Protein AF-A0AAD2Q6W2-F1 (afdb_monomer_lite)

Sequence (818 aa):
MRRGFLPQTKGKKAPAATKKRVLSKGQEETAETVLTPSSPSEDSMNQLLITAALPESGGDVCECLLFPETLDMLDNLRGFPYPMDQPLLPAYRITRIEGKGLAMVSTRFIAMGDVIMSERPLIIVPAQGILDSDCCEVSINRNEGPLSDAVNRMLPENKAAFWALHNCHKDDGRTDAIAGIMLSNAISIGGLPPGHTYMAVCDHVSRINHSCTPNSYPVFHAPSLSYRVFALCDIAAGDEITWQYIDIRPSAAERSKALEPYKFQCTCEACSNAVVSDARRKSIAAFEPSVLPWAVFNRHLPDDWLINQCKQNLELLRLEKMWERCYHKTLLKLMESYICLGDAENASLWARKLIKCRWQPEKEQDESFENETPSAVHKFPPGCPFTLTMNGVNSGANGRPAFSVTERGTEELRPAPYGKQKKIVVPEGYGSTLKITEKDPLSGSDPNPDSMTCTTMPQTGDTIDERHLTECLFFSGSKEVLLSIAGFPHEMQQPSEAAHRVGPAGDKGLGMFSTRLIGAGELIMSERPLAILPRGMPTPVPPNFTQKQAMQLAMDEHEQMCAIAVNRLLPEAKAAFWALTNTHKEDGSGPIAGIMRTNGIAAENLRPGVRSAMGIYSAVCKEISRMNHSCRPNTQPVFHPASLSFRLYAVRDIPQGEELTFAYTNIQMPAGHRNRALKPYQFTCRCSACLNAKVSDKRRKKIAGFAPDVRSWAADHTLTDDWLIVQCREQLERIDSEGFEADEAYYDALKTLMECYLCLGDAENAAVWADKMEQCRWTTRRFDSSSATYETNPMWKLRLGHSSSNTVDCSLQKLSLK

Organism: NCBI:txid2018698

pLDDT: mean 76.04, std 23.42, range [18.61, 98.5]

InterPro domains:
  IPR001214 SET domain [PF00856] (101-245)
  IPR001214 SET domain [PF00856] (509-664)
  IPR001214 SET domain [PS50280] (90-246)
  IPR001214 SET domain [PS50280] (495-665)
  IPR001214 SET domain [SM00317] (90-252)
  IPR001214 SET domain [SM00317] (498-671)
  IPR046341 SET domain superfamily [G3DSA:2.170.270.10] (175-274)
  IPR046341 SET domain superfamily [G3DSA:2.170.270.10] (594-694)
  IPR046341 SET domain superfamily [SSF82199] (89-269)
  IPR046341 SET domain superfamily [SSF82199] (493-690)
  IPR053185 SET domain-containing protein [PTHR47332] (32-355)

Secondary structure (DSSP, 8-state):
----------------------------------PPPPPP-THHHHTT-EEEEESSSSSS-EEEEE-HHHHHHHHTSTTSSPPP---SS--EEEEEETTTEEEEEESS-B-TT-EEEEE--SEEEEGGGTS-TTT-TTT-SSS-SHHHHHHHHS-HHHHHHHHTS--SSTTSSSS-HHHHHHHHH-EEEEEETTTEEEEEE-SSGGGSEE-SS-SEEEEEEGGGTEEEEEESS-B-TTPBPEE-SS-SSS-HHHHHHHHGGGT----SHHHHTHHHHHHHHHHHHT----HHIIIII-TTS-TTHHHHHHHHHHHHHHHTT--SHHHHHHHHHHHHHHHHTT-HHHHHHHHHHHTT-TTS-SSTTTTT--SS---------S-SS----------------------------PPPP-SS-PPP-PPTT------EEE--TTSPPPSSTT-EEEEEESPPSTTS-GGG-EEEEEETTHHHHHHTSTTSSPP----SS--EEEEE-GGG-EEEEESS-B-TT-EEEEE--SEEEES-------TT--HHHHHHHHHHHHHHHHHHHHHHS-HHHHHHHHTS--S-SSSS--HHHHHHHHH-EEE-SSSTT--SGGG-EEEE-SSGGGPEE-SS-SEEEEEEGGGTEEEEEESS-B-TTPEEEE-SS-TTS-HHHHHHHHGGGT----SHHHHTHHHHHHHHHHHHT----HHHHHH-TTS-TTHHHHHHHHHHHHHHHHT-TTSHHHHHHHHHHHHHHHHHT-HHHHHHHHHHHHH-TTSS----TT-S-GGGSTTTTTTTTT--S-------------

Radius of gyration: 32.3 Å; chains: 1; bounding box: 85×109×87 Å

Foldseek 3Di:
DDDDDDDDDDDDDDDDDDDDDDDDDDDDDDDDDDDDDDDDDVCPVLVQWDFDWPPPDDPATETEGHGPQLVVVLVPQVCPQDDDDADPDQQWDWDQDPQFGIFTWGQAKDAQLDWNGKGAFNYKYFPQQQPDPQRDPQPQDPQDHDLNVSLVPGDPVSVVLLLPADFPCVPVVPGDPNSSSCLQQWDWQAARPVGTTMIGGHNHVSRAAADLQAQKDWHQDSSNNITTIGGLHIHGRGGTHHDHPDPSLAALVVSQVVCVSNPHGHPHPCNVVRVVNRVLSVLLVPLDDAQCCCLPPVVVDDLCVLVVSLVVSLVSCVVSNVSDPSNLVSLVRNLSSCVSVVNPPVNVVSVVVSVSSNNDPDPPVCVVVPDDDDDDDDDDDPDDADDDDDDDDDDDDDDDDDDDPDDDDPPPPDDAFFDADAADDADPDDDFPADEDEDELPDAFDPPQQHWYWYKPDDDDPPDDPQQIETEIDGHQLSVVLVVPPPPQDDFDFDPDQQWDWDQDPPLGIFIFGQAKDAQLGWNGKFAFNYKAQPAHPGDDDPPDRVSNRSLSRQVVSLVSLCVRLVPRDPVSNVLLVPADFNGPRRNHDPNVRSLLQQWDWDAPSDPSDNHSSRIITTHTSHNSRHAADLLAQWDWDQDSNNNIITIGGLHIHHGGGTHHDHPDPSLDALVVSQVSCVNNVDRHPHPCNVPRVVLNVLSVVLVPDDDDLLVVLPPPVDDLCRLVVVLVVSCVSCVVNSNSLDVSVLVSLVSQLLSCQLCQNPPSNLVSLVVNCSNNNDPDDDDSVPPPSVPDPNHVSSVVPDDDDDDDPPDDDDDDD

Structure (mmCIF, N/CA/C/O backbone):
data_AF-A0AAD2Q6W2-F1
#
_entry.id   AF-A0AAD2Q6W2-F1
#
loop_
_atom_site.group_PDB
_atom_site.id
_atom_site.type_symbol
_atom_site.label_atom_id
_atom_site.label_alt_id
_atom_site.label_comp_id
_atom_site.label_asym_id
_atom_site.label_entity_id
_atom_site.label_seq_id
_atom_site.pdbx_PDB_ins_code
_atom_site.Cartn_x
_atom_site.Cartn_y
_atom_site.Cartn_z
_atom_site.occupancy
_atom_site.B_iso_or_equiv
_atom_site.auth_seq_id
_atom_site.auth_comp_id
_atom_site.auth_asym_id
_atom_site.auth_atom_id
_atom_site.pdbx_PDB_model_num
ATOM 1 N N . MET A 1 1 ? -38.935 -43.262 -21.678 1.00 32.44 1 MET A N 1
ATOM 2 C CA . MET A 1 1 ? -39.665 -44.536 -21.429 1.00 32.44 1 MET A CA 1
ATOM 3 C C . MET A 1 1 ? -38.988 -45.292 -20.274 1.00 32.44 1 MET A C 1
ATOM 5 O O . MET A 1 1 ? -38.023 -44.766 -19.739 1.00 32.44 1 MET A O 1
ATOM 9 N N . ARG A 1 2 ? -39.514 -46.442 -19.815 1.00 31.73 2 ARG A N 1
ATOM 10 C CA . ARG A 1 2 ? -39.045 -47.175 -18.607 1.00 31.73 2 ARG A CA 1
ATOM 11 C C . ARG A 1 2 ? -37.979 -48.254 -18.910 1.00 31.73 2 ARG A C 1
ATOM 13 O O . ARG A 1 2 ? -37.943 -48.734 -20.036 1.00 31.73 2 ARG A O 1
ATOM 20 N N . ARG A 1 3 ? -37.332 -48.761 -17.835 1.00 29.14 3 ARG A N 1
ATOM 21 C CA . ARG A 1 3 ? -36.472 -49.979 -17.720 1.00 29.14 3 ARG A CA 1
ATOM 22 C C . ARG A 1 3 ? -35.048 -49.812 -18.291 1.00 29.14 3 ARG A C 1
ATOM 24 O O . ARG A 1 3 ? -34.901 -49.247 -19.361 1.00 29.14 3 ARG A O 1
ATOM 31 N N . GLY A 1 4 ? -33.960 -50.276 -17.661 1.00 28.77 4 GLY A N 1
ATOM 32 C CA . GLY A 1 4 ? -33.773 -50.838 -16.309 1.00 28.77 4 GLY A CA 1
ATOM 33 C C . GLY A 1 4 ? -33.837 -52.371 -16.210 1.00 28.77 4 GLY A C 1
ATOM 34 O O . GLY A 1 4 ? -34.934 -52.922 -16.248 1.00 28.77 4 GLY A O 1
ATOM 35 N N . PHE A 1 5 ? -32.682 -53.029 -16.018 1.00 27.12 5 PHE A N 1
ATOM 36 C CA . PHE A 1 5 ? -32.543 -54.452 -15.659 1.00 27.12 5 PHE A CA 1
ATOM 37 C C . PHE A 1 5 ? -31.198 -54.750 -14.953 1.00 27.12 5 PHE A C 1
ATOM 39 O O . PHE A 1 5 ? -30.180 -54.144 -15.272 1.00 27.12 5 PHE A O 1
ATOM 46 N N . LEU A 1 6 ? -31.212 -55.723 -14.034 1.00 31.05 6 LEU A N 1
ATOM 47 C CA . LEU A 1 6 ? -30.065 -56.431 -13.428 1.00 31.05 6 LEU A CA 1
ATOM 48 C C . LEU A 1 6 ? -30.321 -57.947 -13.575 1.00 31.05 6 LEU A C 1
ATOM 50 O O . LEU A 1 6 ? -31.480 -58.337 -13.743 1.00 31.05 6 LEU A O 1
ATOM 54 N N . PRO A 1 7 ? -29.291 -58.813 -13.496 1.00 42.78 7 PRO A N 1
ATOM 55 C CA . PRO A 1 7 ? -29.237 -59.734 -12.345 1.00 42.78 7 PRO A CA 1
ATOM 56 C C . PRO A 1 7 ? -27.804 -60.067 -11.847 1.00 42.78 7 PRO A C 1
ATOM 58 O O . PRO A 1 7 ? -26.826 -59.448 -12.252 1.00 42.78 7 PRO A O 1
ATOM 61 N N . GLN A 1 8 ? -27.690 -61.020 -10.908 1.00 29.69 8 GLN A N 1
ATOM 62 C CA . GLN A 1 8 ? -26.521 -61.265 -10.041 1.00 29.69 8 GLN A CA 1
ATOM 63 C C . GLN A 1 8 ? -25.979 -62.725 -10.054 1.00 29.69 8 GLN A C 1
ATOM 65 O O . GLN A 1 8 ? -26.663 -63.652 -10.482 1.00 29.69 8 GLN A O 1
ATOM 70 N N . THR A 1 9 ? -24.842 -62.918 -9.356 1.00 30.44 9 THR A N 1
ATOM 71 C CA . THR A 1 9 ? -24.429 -64.073 -8.498 1.00 30.44 9 THR A CA 1
ATOM 72 C C . THR A 1 9 ? -23.393 -65.107 -8.987 1.00 30.44 9 THR A C 1
ATOM 74 O O . THR A 1 9 ? -23.591 -65.791 -9.987 1.00 30.44 9 THR A O 1
ATOM 77 N N . LYS A 1 10 ? -22.345 -65.288 -8.147 1.00 27.12 10 LYS A N 1
ATOM 78 C CA . LYS A 1 10 ? -21.660 -66.526 -7.649 1.00 27.12 10 LYS A CA 1
ATOM 79 C C . LYS A 1 10 ? -20.195 -66.191 -7.256 1.00 27.12 10 LYS A C 1
ATOM 81 O O . LYS A 1 10 ? -19.596 -65.334 -7.883 1.00 27.12 10 LYS A O 1
ATOM 86 N N . GLY A 1 11 ? -19.545 -66.794 -6.247 1.00 26.92 11 GLY A N 1
ATOM 87 C CA . GLY A 1 11 ? -20.063 -67.723 -5.229 1.00 26.92 11 GLY A CA 1
ATOM 88 C C . GLY A 1 11 ? -19.016 -68.493 -4.381 1.00 26.92 11 GLY A C 1
ATOM 89 O O . GLY A 1 11 ? -18.952 -69.705 -4.518 1.00 26.92 11 GLY A O 1
ATOM 90 N N . LYS A 1 12 ? -18.313 -67.824 -3.440 1.00 26.75 12 LYS A N 1
ATOM 91 C CA . LYS A 1 12 ? -17.538 -68.373 -2.276 1.00 26.75 12 LYS A CA 1
ATOM 92 C C . LYS A 1 12 ? -16.331 -69.325 -2.504 1.00 26.75 12 LYS A C 1
ATOM 94 O O . LYS A 1 12 ? -16.497 -70.416 -3.036 1.00 26.75 12 LYS A O 1
ATOM 99 N N . LYS A 1 13 ? -15.209 -69.045 -1.807 1.00 25.86 13 LYS A N 1
ATOM 100 C CA . LYS A 1 13 ? -14.562 -69.950 -0.808 1.00 25.86 13 LYS A CA 1
ATOM 101 C C . LYS A 1 13 ? -13.430 -69.254 -0.011 1.00 25.86 13 LYS A C 1
ATOM 103 O O . LYS A 1 13 ? -12.828 -68.310 -0.501 1.00 25.86 13 LYS A O 1
ATOM 108 N N . ALA A 1 14 ? -13.174 -69.739 1.209 1.00 29.19 14 ALA A N 1
ATOM 109 C CA . ALA A 1 14 ? -12.056 -69.427 2.127 1.00 29.19 14 ALA A CA 1
ATOM 110 C C . ALA A 1 14 ? -11.745 -70.709 2.949 1.00 29.19 14 ALA A C 1
ATOM 112 O O . ALA A 1 14 ? -12.596 -71.611 2.917 1.00 29.19 14 ALA A O 1
ATOM 113 N N . PRO A 1 15 ? -10.578 -70.874 3.624 1.00 36.62 15 PRO A N 1
ATOM 114 C CA . PRO A 1 15 ? -10.369 -70.420 5.027 1.00 36.62 15 PRO A CA 1
ATOM 115 C C . PRO A 1 15 ? -8.856 -70.078 5.306 1.00 36.62 15 PRO A C 1
ATOM 117 O O . PRO A 1 15 ? -8.198 -69.696 4.350 1.00 36.62 15 PRO A O 1
ATOM 120 N N . ALA A 1 16 ? -8.190 -70.126 6.486 1.00 26.73 16 ALA A N 1
ATOM 121 C CA . ALA A 1 16 ? -8.517 -70.439 7.897 1.00 26.73 16 ALA A CA 1
ATOM 122 C C . ALA A 1 16 ? -7.518 -69.800 8.918 1.00 26.73 16 ALA A C 1
ATOM 124 O O . ALA A 1 16 ? -6.333 -70.080 8.821 1.00 26.73 16 ALA A O 1
ATOM 125 N N . ALA A 1 17 ? -8.030 -69.123 9.967 1.00 27.75 17 ALA A N 1
ATOM 126 C CA . ALA A 1 17 ? -7.545 -69.119 11.382 1.00 27.75 17 ALA A CA 1
ATOM 127 C C . ALA A 1 17 ? -6.050 -68.749 11.706 1.00 27.75 17 ALA A C 1
ATOM 129 O O . ALA A 1 17 ? -5.280 -68.458 10.807 1.00 27.75 17 ALA A O 1
ATOM 130 N N . THR A 1 18 ? -5.539 -68.614 12.951 1.00 24.81 18 THR A N 1
ATOM 131 C CA . THR A 1 18 ? -6.002 -68.864 14.351 1.00 24.81 18 THR A CA 1
ATOM 132 C C . THR A 1 18 ? -5.315 -67.828 15.289 1.00 24.81 18 THR A C 1
ATOM 134 O O . THR A 1 18 ? -4.101 -67.719 15.240 1.00 24.81 18 THR A O 1
ATOM 137 N N . LYS A 1 19 ? -5.969 -66.884 15.995 1.00 25.50 19 LYS A N 1
ATOM 138 C CA . LYS A 1 19 ? -6.744 -66.916 17.275 1.00 25.50 19 LYS A CA 1
ATOM 139 C C . LYS A 1 19 ? -5.989 -67.172 18.619 1.00 25.50 19 LYS A C 1
ATOM 141 O O . LYS A 1 19 ? -5.842 -68.323 19.006 1.00 25.50 19 LYS A O 1
ATOM 146 N N . LYS A 1 20 ? -5.902 -66.092 19.433 1.00 25.98 20 LYS A N 1
ATOM 147 C CA . LYS A 1 20 ? -6.075 -66.007 20.925 1.00 25.98 20 LYS A CA 1
ATOM 148 C C . LYS A 1 20 ? -4.965 -66.635 21.813 1.00 25.98 20 LYS A C 1
ATOM 150 O O . LYS A 1 20 ? -4.134 -67.357 21.295 1.00 25.98 20 LYS A O 1
ATOM 155 N N . ARG A 1 21 ? -4.854 -66.387 23.138 1.00 25.34 21 ARG A N 1
ATOM 156 C CA . ARG A 1 21 ? -5.713 -65.808 24.232 1.00 25.34 21 ARG A CA 1
ATOM 157 C C . ARG A 1 21 ? -4.750 -65.152 25.290 1.00 25.34 21 ARG A C 1
ATOM 159 O O . ARG A 1 21 ? -3.565 -65.419 25.182 1.00 25.34 21 ARG A O 1
ATOM 166 N N . VAL A 1 22 ? -5.074 -64.279 26.266 1.00 22.23 22 VAL A N 1
ATOM 167 C CA . VAL A 1 22 ? -5.990 -64.320 27.449 1.00 22.23 22 VAL A CA 1
ATOM 168 C C . VAL A 1 22 ? -6.238 -62.881 27.993 1.00 22.23 22 VAL A C 1
ATOM 170 O O . VAL A 1 22 ? -5.551 -61.954 27.586 1.00 22.23 22 VAL A O 1
ATOM 173 N N . LEU A 1 23 ? -7.239 -62.689 28.871 1.00 27.06 23 LEU A N 1
ATOM 174 C CA . LEU A 1 23 ? -7.617 -61.431 29.554 1.00 27.06 23 LEU A CA 1
ATOM 175 C C . LEU A 1 23 ? -7.498 -61.550 31.090 1.00 27.06 23 LEU A C 1
ATOM 177 O O . LEU A 1 23 ? -7.740 -62.631 31.627 1.00 27.06 23 LEU A O 1
ATOM 181 N N . SER A 1 24 ? -7.298 -60.424 31.781 1.00 23.81 24 SER A N 1
ATOM 182 C CA . SER A 1 24 ? -7.600 -60.210 33.213 1.00 23.81 24 SER A CA 1
ATOM 183 C C . SER A 1 24 ? -8.329 -58.859 33.414 1.00 23.81 24 SER A C 1
ATOM 185 O O . SER A 1 24 ? -8.475 -58.102 32.455 1.00 23.81 24 SER A O 1
ATOM 187 N N . LYS A 1 25 ? -8.899 -58.602 34.605 1.00 27.56 25 LYS A N 1
ATOM 188 C CA . LYS A 1 25 ? -9.898 -57.537 34.879 1.00 27.56 25 LYS A CA 1
ATOM 189 C C . LYS A 1 25 ? -9.504 -56.592 36.029 1.00 27.56 25 LYS A C 1
ATOM 191 O O . LYS A 1 25 ? -8.831 -57.033 36.954 1.00 27.56 25 LYS A O 1
ATOM 196 N N . GLY A 1 26 ? -10.117 -55.402 36.032 1.00 23.72 26 GLY A N 1
ATOM 197 C CA . GLY A 1 26 ? -10.328 -54.502 37.184 1.00 23.72 26 GLY A CA 1
ATOM 198 C C . GLY A 1 26 ? -10.102 -53.029 36.800 1.00 23.72 26 GLY A C 1
ATOM 199 O O . GLY A 1 26 ? -9.206 -52.779 36.004 1.00 23.72 26 GLY A O 1
ATOM 200 N N . GLN A 1 27 ? -10.853 -52.029 37.277 1.00 22.95 27 GLN A N 1
ATOM 201 C CA . GLN A 1 27 ? -12.218 -51.996 37.844 1.00 22.95 27 GLN A CA 1
ATOM 202 C C . GLN A 1 27 ? -12.820 -50.584 37.574 1.00 22.95 27 GLN A C 1
ATOM 204 O O . GLN A 1 27 ? -12.298 -49.893 36.702 1.00 22.95 27 GLN A O 1
ATOM 209 N N . GLU A 1 28 ? -13.929 -50.172 38.204 1.00 27.41 28 GLU A N 1
ATOM 210 C CA . GLU A 1 28 ? -14.598 -48.882 37.915 1.00 27.41 28 GLU A CA 1
ATOM 211 C C . GLU A 1 28 ? -13.781 -47.623 38.279 1.00 27.41 28 GLU A C 1
ATOM 213 O O . GLU A 1 28 ? -13.124 -47.624 39.313 1.00 27.41 28 GLU A O 1
ATOM 218 N N . GLU A 1 29 ? -13.941 -46.522 37.521 1.00 22.56 29 GLU A N 1
ATOM 219 C CA . GLU A 1 29 ? -14.458 -45.248 38.072 1.00 22.56 29 GLU A CA 1
ATOM 220 C C . GLU A 1 29 ? -14.864 -44.201 37.004 1.00 22.56 29 GLU A C 1
ATOM 222 O O . GLU A 1 29 ? -14.408 -44.262 35.867 1.00 22.56 29 GLU A O 1
ATOM 227 N N . THR A 1 30 ? -15.760 -43.293 37.437 1.00 23.55 30 THR A N 1
ATOM 228 C CA . THR A 1 30 ? -16.115 -41.928 36.955 1.00 23.55 30 THR A CA 1
ATOM 229 C C . THR A 1 30 ? -16.329 -41.611 35.456 1.00 23.55 30 THR A C 1
ATOM 231 O O . THR A 1 30 ? -16.010 -42.355 34.537 1.00 23.55 30 THR A O 1
ATOM 234 N N . ALA A 1 31 ? -16.986 -40.469 35.207 1.00 33.59 31 ALA A N 1
ATOM 235 C CA . ALA A 1 31 ? -17.245 -39.917 33.878 1.00 33.59 31 ALA A CA 1
ATOM 236 C C . ALA A 1 31 ? -16.543 -38.561 33.738 1.00 33.59 31 ALA A C 1
ATOM 238 O O . ALA A 1 31 ? -16.746 -37.687 34.582 1.00 33.59 31 ALA A O 1
ATOM 239 N N . GLU A 1 32 ? -15.766 -38.370 32.669 1.00 24.08 32 GLU A N 1
ATOM 240 C CA . GLU A 1 32 ? -15.053 -37.115 32.417 1.00 24.08 32 GLU A CA 1
ATOM 241 C C . GLU A 1 32 ? -15.655 -36.270 31.288 1.00 24.08 32 GLU A C 1
ATOM 243 O O . GLU A 1 32 ? -16.159 -36.747 30.270 1.00 24.08 32 GLU A O 1
ATOM 248 N N . THR A 1 33 ? -15.581 -34.966 31.529 1.00 23.53 33 THR A N 1
ATOM 249 C CA . THR A 1 33 ? -16.066 -33.846 30.724 1.00 23.53 33 THR A CA 1
ATOM 250 C C . THR A 1 33 ? -15.543 -33.841 29.286 1.00 23.53 33 THR A C 1
ATOM 252 O O . THR A 1 33 ? -14.340 -33.935 29.049 1.00 23.53 33 THR A O 1
ATOM 255 N N . VAL A 1 34 ? -16.425 -33.577 28.315 1.00 25.52 34 VAL A N 1
ATOM 256 C CA . VAL A 1 34 ? -16.007 -33.199 26.955 1.00 25.52 34 VAL A CA 1
ATOM 257 C C . VAL A 1 34 ? -15.402 -31.794 26.999 1.00 25.52 34 VAL A C 1
ATOM 259 O O . VAL A 1 34 ? -16.125 -30.809 27.152 1.00 25.52 34 VAL A O 1
ATOM 262 N N . LEU A 1 35 ? -14.078 -31.696 26.871 1.00 23.33 35 LEU A N 1
ATOM 263 C CA . LEU A 1 35 ? -13.370 -30.417 26.839 1.00 23.33 35 LEU A CA 1
ATOM 264 C C . LEU A 1 35 ? -13.607 -29.679 25.513 1.00 23.33 35 LEU A C 1
ATOM 266 O O . LEU A 1 35 ? -13.300 -30.178 24.430 1.00 23.33 35 LEU A O 1
ATOM 270 N N . THR A 1 36 ? -14.124 -28.456 25.608 1.00 25.80 36 THR A N 1
ATOM 271 C CA . THR A 1 36 ? -14.173 -27.495 24.499 1.00 25.80 36 THR A CA 1
ATOM 272 C C . THR A 1 36 ? -12.777 -26.934 24.204 1.00 25.80 36 THR A C 1
ATOM 274 O O . THR A 1 36 ? -12.040 -26.684 25.161 1.00 25.80 36 THR A O 1
ATOM 277 N N . PRO A 1 37 ? -12.418 -26.635 22.939 1.00 25.03 37 PRO A N 1
ATOM 278 C CA . PRO A 1 37 ? -11.162 -25.954 22.627 1.00 25.03 37 PRO A CA 1
ATOM 279 C C . PRO A 1 37 ? -11.072 -24.599 23.341 1.00 25.03 37 PRO A C 1
ATOM 281 O O . PRO A 1 37 ? -11.973 -23.766 23.217 1.00 25.03 37 PRO A O 1
ATOM 284 N N . SER A 1 38 ? -9.994 -24.381 24.092 1.00 24.03 38 SER A N 1
ATOM 285 C CA . SER A 1 38 ? -9.716 -23.112 24.764 1.00 24.03 38 SER A CA 1
ATOM 286 C C . SER A 1 38 ? -9.317 -22.015 23.771 1.00 24.03 38 SER A C 1
ATOM 288 O O . SER A 1 38 ? -8.805 -22.278 22.682 1.00 24.03 38 SER A O 1
ATOM 290 N N . SER A 1 39 ? -9.541 -20.759 24.162 1.00 28.48 39 SER A N 1
ATOM 291 C CA . SER A 1 39 ? -9.014 -19.581 23.464 1.00 28.48 39 SER A CA 1
ATOM 292 C C . SER A 1 39 ? -7.479 -19.625 23.380 1.00 28.48 39 SER A C 1
ATOM 294 O O . SER A 1 39 ? -6.854 -20.085 24.339 1.00 28.48 39 SER A O 1
ATOM 296 N N . PRO A 1 40 ? -6.862 -19.121 22.293 1.00 24.77 40 PRO A N 1
ATOM 297 C CA . PRO A 1 40 ? -5.408 -19.100 22.158 1.00 24.77 40 PRO A CA 1
ATOM 298 C C . PRO A 1 40 ? -4.743 -18.235 23.238 1.00 24.77 40 PRO A C 1
ATOM 300 O O . PRO A 1 40 ? -5.230 -17.157 23.578 1.00 24.77 40 PRO A O 1
ATOM 303 N N . SER A 1 41 ? -3.626 -18.741 23.753 1.00 28.08 41 SER A N 1
ATOM 304 C CA . SER A 1 41 ? -2.706 -18.115 24.706 1.00 28.08 41 SER A CA 1
ATOM 305 C C . SER A 1 41 ? -1.744 -17.124 24.026 1.00 28.08 41 SER A C 1
ATOM 307 O O . SER A 1 41 ? -1.750 -16.931 22.804 1.00 28.08 41 SER A O 1
ATOM 309 N N . GLU A 1 42 ? -0.867 -16.518 24.832 1.00 28.47 42 GLU A N 1
ATOM 310 C CA . GLU A 1 42 ? 0.234 -15.642 24.395 1.00 28.47 42 GLU A CA 1
ATOM 311 C C . GLU A 1 42 ? 1.227 -16.342 23.433 1.00 28.47 42 GLU A C 1
ATOM 313 O O . GLU A 1 42 ? 1.918 -15.670 22.672 1.00 28.47 42 GLU A O 1
ATOM 318 N N . ASP A 1 43 ? 1.177 -17.679 23.333 1.00 31.48 43 ASP A N 1
ATOM 319 C CA . ASP A 1 43 ? 1.777 -18.496 22.262 1.00 31.48 43 ASP A CA 1
ATOM 320 C C . ASP A 1 43 ? 1.573 -17.952 20.837 1.00 31.48 43 ASP A C 1
ATOM 322 O O . ASP A 1 43 ? 2.402 -18.190 19.961 1.00 31.48 43 ASP A O 1
ATOM 326 N N . SER A 1 44 ? 0.450 -17.280 20.563 1.00 33.78 44 SER A N 1
ATOM 327 C CA . SER A 1 44 ? -0.006 -17.025 19.187 1.00 33.78 44 SER A CA 1
ATOM 328 C C . SER A 1 44 ? 0.918 -16.150 18.324 1.00 33.78 44 SER A C 1
ATOM 330 O O . SER A 1 44 ? 0.810 -16.216 17.101 1.00 33.78 44 SER A O 1
ATOM 332 N N . MET A 1 45 ? 1.843 -15.388 18.922 1.00 32.12 45 MET A N 1
ATOM 333 C CA . MET A 1 45 ? 2.929 -14.697 18.202 1.00 32.12 45 MET A CA 1
ATOM 334 C C . MET A 1 45 ? 4.148 -15.604 17.984 1.00 32.12 45 MET A C 1
ATOM 336 O O . MET A 1 45 ? 4.693 -15.649 16.883 1.00 32.12 45 MET A O 1
ATOM 340 N N . ASN A 1 46 ? 4.543 -16.385 18.994 1.00 36.19 46 ASN A N 1
ATOM 341 C CA . ASN A 1 46 ? 5.664 -17.327 18.888 1.00 36.19 46 ASN A CA 1
ATOM 342 C C . ASN A 1 46 ? 5.356 -18.471 17.901 1.00 36.19 46 ASN A C 1
ATOM 344 O O . ASN A 1 46 ? 6.254 -18.967 17.232 1.00 36.19 46 ASN A O 1
ATOM 348 N N . GLN A 1 47 ? 4.079 -18.828 17.731 1.00 39.78 47 GLN A N 1
ATOM 349 C CA . GLN A 1 47 ? 3.593 -19.768 16.710 1.00 39.78 47 GLN A CA 1
ATOM 350 C C . GLN A 1 47 ? 3.535 -19.180 15.280 1.00 39.78 47 GLN A C 1
ATOM 352 O O . GLN A 1 47 ? 3.125 -19.882 14.354 1.00 39.78 47 GLN A O 1
ATOM 357 N N . LEU A 1 48 ? 3.913 -17.909 15.076 1.00 50.44 48 LEU A N 1
ATOM 358 C CA . LEU A 1 48 ? 3.932 -17.232 13.768 1.00 50.44 48 LEU A CA 1
ATOM 359 C C . LEU A 1 48 ? 5.340 -16.902 13.248 1.00 50.44 48 LEU A C 1
ATOM 361 O O . LEU A 1 48 ? 5.449 -16.370 12.143 1.00 50.44 48 LEU A O 1
ATOM 365 N N . LEU A 1 49 ? 6.400 -17.231 13.992 1.00 52.94 49 LEU A N 1
ATOM 366 C CA . LEU A 1 49 ? 7.785 -17.100 13.539 1.00 52.94 49 LEU A CA 1
ATOM 367 C C . LEU A 1 49 ? 8.454 -18.475 13.494 1.00 52.94 49 LEU A C 1
ATOM 369 O O . LEU A 1 49 ? 8.479 -19.194 14.489 1.00 52.94 49 LEU A O 1
ATOM 373 N N . ILE A 1 50 ? 9.016 -18.831 12.341 1.00 59.03 50 ILE A N 1
ATOM 374 C CA . ILE A 1 50 ? 9.825 -20.038 12.184 1.00 59.03 50 ILE A CA 1
ATOM 375 C C . ILE A 1 50 ? 11.275 -19.697 12.510 1.00 59.03 50 ILE A C 1
ATOM 377 O O . ILE A 1 50 ? 11.866 -18.784 11.932 1.00 59.03 50 ILE A O 1
ATOM 381 N N . THR A 1 51 ? 11.832 -20.477 13.429 1.00 61.44 51 THR A N 1
ATOM 382 C CA . THR A 1 51 ? 13.262 -20.582 13.704 1.00 61.44 51 THR A CA 1
ATOM 383 C C . THR A 1 51 ? 13.920 -21.459 12.639 1.00 61.44 51 THR A C 1
ATOM 385 O O . THR A 1 51 ? 13.714 -22.674 12.649 1.00 61.44 51 THR A O 1
ATOM 388 N N . ALA A 1 52 ? 14.700 -20.870 11.737 1.00 66.88 52 ALA A N 1
ATOM 389 C CA . ALA A 1 52 ? 15.427 -21.590 10.690 1.00 66.88 52 ALA A CA 1
ATOM 390 C C . ALA A 1 52 ? 16.929 -21.289 10.765 1.00 66.88 52 ALA A C 1
ATOM 392 O O . ALA A 1 52 ? 17.318 -20.156 11.034 1.00 66.88 52 ALA A O 1
ATOM 393 N N . ALA A 1 53 ? 17.769 -22.285 10.497 1.00 72.31 53 ALA A N 1
ATOM 394 C CA . ALA A 1 53 ? 19.212 -22.115 10.365 1.00 72.31 53 ALA A CA 1
ATOM 395 C C . ALA A 1 53 ? 19.548 -22.212 8.870 1.00 72.31 53 ALA A C 1
ATOM 397 O O . ALA A 1 53 ? 19.433 -23.288 8.287 1.00 72.31 53 ALA A O 1
ATOM 398 N N . LEU A 1 54 ? 19.862 -21.082 8.226 1.00 72.00 54 LEU A N 1
ATOM 399 C CA . LEU A 1 54 ? 19.946 -20.978 6.764 1.00 72.00 54 LEU A CA 1
ATOM 400 C C . LEU A 1 54 ? 21.381 -20.681 6.283 1.00 72.00 54 LEU A C 1
ATOM 402 O O . LEU A 1 54 ? 21.962 -19.679 6.711 1.00 72.00 54 LEU A O 1
ATOM 406 N N . PRO A 1 55 ? 21.953 -21.482 5.360 1.00 71.44 55 PRO A N 1
ATOM 407 C CA . PRO A 1 55 ? 21.429 -22.748 4.826 1.00 71.44 55 PRO A CA 1
ATOM 408 C C . PRO A 1 55 ? 21.418 -23.883 5.861 1.00 71.44 55 PRO A C 1
ATOM 410 O O . PRO A 1 55 ? 22.281 -23.928 6.733 1.00 71.44 55 PRO A O 1
ATOM 413 N N . GLU A 1 56 ? 20.525 -24.865 5.684 1.00 59.44 56 GLU A N 1
ATOM 414 C CA . GLU A 1 56 ? 20.427 -26.049 6.563 1.00 59.44 56 GLU A CA 1
ATOM 415 C C . GLU A 1 56 ? 21.701 -26.921 6.587 1.00 59.44 56 GLU A C 1
ATOM 417 O O . GLU A 1 56 ? 21.872 -27.764 7.468 1.00 59.44 56 GLU A O 1
ATOM 422 N N . SER A 1 57 ? 22.610 -26.740 5.622 1.00 55.41 57 SER A N 1
ATOM 423 C CA . SER A 1 57 ? 23.892 -27.444 5.558 1.00 55.41 57 SER A CA 1
ATOM 424 C C . SER A 1 57 ? 25.030 -26.522 5.115 1.00 55.41 57 SER A C 1
ATOM 426 O O . SER A 1 57 ? 25.056 -26.059 3.974 1.00 55.41 57 SER A O 1
ATOM 428 N N . GLY A 1 58 ? 26.006 -26.308 5.997 1.00 57.81 58 GLY A N 1
ATOM 429 C CA . GLY A 1 58 ? 27.207 -25.514 5.745 1.00 57.81 58 GLY A CA 1
ATOM 430 C C . GLY A 1 58 ? 27.952 -25.201 7.046 1.00 57.81 58 GLY A C 1
ATOM 431 O O . GLY A 1 58 ? 27.446 -25.475 8.129 1.00 57.81 58 GLY A O 1
ATOM 432 N N . GLY A 1 59 ? 29.150 -24.621 6.941 1.00 57.28 59 GLY A N 1
ATOM 433 C CA . GLY A 1 59 ? 29.898 -24.062 8.084 1.00 57.28 59 GLY A CA 1
ATOM 434 C C . GLY A 1 59 ? 29.705 -22.549 8.259 1.00 57.28 59 GLY A C 1
ATOM 435 O O . GLY A 1 59 ? 30.529 -21.894 8.881 1.00 57.28 59 GLY A O 1
ATOM 436 N N . ASP A 1 60 ? 28.676 -21.991 7.623 1.00 71.12 60 ASP A N 1
ATOM 437 C CA . ASP A 1 60 ? 28.433 -20.556 7.447 1.00 71.12 60 ASP A CA 1
ATOM 438 C C . ASP A 1 60 ? 26.910 -20.348 7.406 1.00 71.12 60 ASP A C 1
ATOM 440 O O . ASP A 1 60 ? 26.289 -20.354 6.339 1.00 71.12 60 ASP A O 1
ATOM 444 N N . VAL A 1 61 ? 26.293 -20.313 8.592 1.00 83.25 61 VAL A N 1
ATOM 445 C CA . VAL A 1 61 ? 24.842 -20.471 8.790 1.00 83.25 61 VAL A CA 1
ATOM 446 C C . VAL A 1 61 ? 24.274 -19.309 9.605 1.00 83.25 61 VAL A C 1
ATOM 448 O O . VAL A 1 61 ? 24.789 -18.979 10.674 1.00 83.25 61 VAL A O 1
ATOM 451 N N . CYS A 1 62 ? 23.188 -18.717 9.111 1.00 87.44 62 CYS A N 1
ATOM 452 C CA . CYS A 1 62 ? 22.453 -17.640 9.766 1.00 87.44 62 CYS A CA 1
ATOM 453 C C . CYS A 1 62 ? 21.281 -18.194 10.586 1.00 87.44 62 CYS A C 1
ATOM 455 O O . CYS A 1 62 ? 20.431 -18.902 10.041 1.00 87.44 62 CYS A O 1
ATOM 457 N N . GLU A 1 63 ? 21.179 -17.833 11.867 1.00 90.38 63 GLU A N 1
ATOM 458 C CA . GLU A 1 63 ? 19.955 -18.069 12.643 1.00 90.38 63 GLU A CA 1
ATOM 459 C C . GLU A 1 63 ? 18.871 -17.066 12.221 1.00 90.38 63 GLU A C 1
ATOM 461 O O . GLU A 1 63 ? 19.075 -15.857 12.224 1.00 90.38 63 GLU A O 1
ATOM 466 N N . CYS A 1 64 ? 17.696 -17.547 11.841 1.00 87.44 64 CYS A N 1
ATOM 467 C CA . CYS A 1 64 ? 16.653 -16.727 11.237 1.00 87.44 64 CYS A CA 1
ATOM 468 C C . CYS A 1 64 ? 15.336 -16.875 12.009 1.00 87.44 64 CYS A C 1
ATOM 470 O O . CYS A 1 64 ? 14.851 -17.986 12.212 1.00 87.44 64 CYS A O 1
ATOM 472 N N . LEU A 1 65 ? 14.732 -15.748 12.398 1.00 86.06 65 LEU A N 1
ATOM 473 C CA . LEU A 1 65 ? 13.344 -15.652 12.854 1.00 86.06 65 LEU A CA 1
ATOM 474 C C . LEU A 1 65 ? 12.505 -15.061 11.719 1.00 86.06 65 LEU A C 1
ATOM 476 O O . LEU A 1 65 ? 12.445 -13.842 11.548 1.00 86.06 65 LEU A O 1
ATOM 480 N N . LEU A 1 66 ? 11.883 -15.921 10.915 1.00 80.56 66 LEU A N 1
ATOM 481 C CA . LEU A 1 66 ? 11.142 -15.522 9.713 1.00 80.56 66 LEU A CA 1
ATOM 482 C C . LEU A 1 66 ? 9.642 -15.760 9.872 1.00 80.56 66 LEU A C 1
ATOM 484 O O . LEU A 1 66 ? 9.223 -16.677 10.570 1.00 80.56 66 LEU A O 1
ATOM 488 N N . PHE A 1 67 ? 8.822 -14.983 9.163 1.00 76.94 67 PHE A N 1
ATOM 489 C CA . PHE A 1 67 ? 7.434 -15.381 8.941 1.00 76.94 67 PHE A CA 1
ATOM 490 C C . PHE A 1 67 ? 7.429 -16.559 7.947 1.00 76.94 67 PHE A C 1
ATOM 492 O O . PHE A 1 67 ? 8.276 -16.565 7.046 1.00 76.94 67 PHE A O 1
ATOM 499 N N . PRO A 1 68 ? 6.510 -17.538 8.069 1.00 73.12 68 PRO A N 1
ATOM 500 C CA . PRO A 1 68 ? 6.457 -18.704 7.187 1.00 73.12 68 PRO A CA 1
ATOM 501 C C . PRO A 1 68 ? 6.502 -18.349 5.700 1.00 73.12 68 PRO A C 1
ATOM 503 O O . PRO A 1 68 ? 7.262 -18.949 4.952 1.00 73.12 68 PRO A O 1
ATOM 506 N N . GLU A 1 69 ? 5.776 -17.309 5.283 1.00 71.12 69 GLU A N 1
ATOM 507 C CA . GLU A 1 69 ? 5.747 -16.851 3.893 1.00 71.12 69 GLU A CA 1
ATOM 508 C C . GLU A 1 69 ? 7.084 -16.277 3.389 1.00 71.12 69 GLU A C 1
ATOM 510 O O . GLU A 1 69 ? 7.325 -16.278 2.182 1.00 71.12 69 GLU A O 1
ATOM 515 N N . THR A 1 70 ? 7.953 -15.797 4.285 1.00 77.25 70 THR A N 1
ATOM 516 C CA . THR A 1 70 ? 9.318 -15.362 3.949 1.00 77.25 70 THR A CA 1
ATOM 517 C C . THR A 1 70 ? 10.252 -16.567 3.810 1.00 77.25 70 THR A C 1
ATOM 519 O O . THR A 1 70 ? 11.068 -16.590 2.893 1.00 77.25 70 THR A O 1
ATOM 522 N N . LEU A 1 71 ? 10.123 -17.578 4.680 1.00 79.88 71 LEU A N 1
ATOM 523 C CA . LEU A 1 71 ? 10.903 -18.820 4.586 1.00 79.88 71 LEU A CA 1
ATOM 524 C C . LEU A 1 71 ? 10.527 -19.607 3.319 1.00 79.88 71 LEU A C 1
ATOM 526 O O . LEU A 1 71 ? 11.399 -19.864 2.495 1.00 79.88 71 LEU A O 1
ATOM 530 N N . ASP A 1 72 ? 9.227 -19.840 3.093 1.00 73.31 72 ASP A N 1
ATOM 531 C CA . ASP A 1 72 ? 8.681 -20.430 1.859 1.00 73.31 72 ASP A CA 1
ATOM 532 C C . ASP A 1 72 ? 9.230 -19.725 0.603 1.00 73.31 72 ASP A C 1
ATOM 534 O O . ASP A 1 72 ? 9.458 -20.358 -0.428 1.00 73.31 72 ASP A O 1
ATOM 538 N N . MET A 1 73 ? 9.418 -18.401 0.655 1.00 80.44 73 MET A N 1
ATOM 539 C CA . MET A 1 73 ? 9.952 -17.620 -0.460 1.00 80.44 73 MET A CA 1
ATOM 540 C C . MET A 1 73 ? 11.444 -17.891 -0.691 1.00 80.44 73 MET A C 1
ATOM 542 O O . MET A 1 73 ? 11.814 -18.145 -1.838 1.00 80.44 73 MET A O 1
ATOM 546 N N . LEU A 1 74 ? 12.267 -17.894 0.365 1.00 75.94 74 LEU A N 1
ATOM 547 C CA . LEU A 1 74 ? 13.704 -18.189 0.282 1.00 75.94 74 LEU A CA 1
ATOM 548 C C . LEU A 1 74 ? 13.965 -19.630 -0.182 1.00 75.94 74 LEU A C 1
ATOM 550 O O . LEU A 1 74 ? 14.747 -19.832 -1.107 1.00 75.94 74 LEU A O 1
ATOM 554 N N . ASP A 1 75 ? 13.241 -20.611 0.360 1.00 74.25 75 ASP A N 1
ATOM 555 C CA . ASP A 1 75 ? 13.375 -22.030 -0.008 1.00 74.25 75 ASP A CA 1
ATOM 556 C C . ASP A 1 75 ? 12.981 -22.308 -1.474 1.00 74.25 75 ASP A C 1
ATOM 558 O O . ASP A 1 75 ? 13.419 -23.286 -2.083 1.00 74.25 75 ASP A O 1
ATOM 562 N N . ASN A 1 76 ? 12.160 -21.435 -2.074 1.00 71.44 76 ASN A N 1
ATOM 563 C CA . ASN A 1 76 ? 11.784 -21.500 -3.489 1.00 71.44 76 ASN A CA 1
ATOM 564 C C . ASN A 1 76 ? 12.703 -20.675 -4.419 1.00 71.44 76 ASN A C 1
ATOM 566 O O . ASN A 1 76 ? 12.487 -20.685 -5.638 1.00 71.44 76 ASN A O 1
ATOM 570 N N . LEU A 1 77 ? 13.732 -19.987 -3.907 1.00 70.69 77 LEU A N 1
ATOM 571 C CA . LEU A 1 77 ? 14.758 -19.352 -4.742 1.00 70.69 77 LEU A CA 1
ATOM 572 C C . LEU A 1 77 ? 15.690 -20.428 -5.326 1.00 70.69 77 LEU A C 1
ATOM 574 O O . LEU A 1 77 ? 16.386 -21.158 -4.620 1.00 70.69 77 LEU A O 1
ATOM 578 N N . ARG A 1 78 ? 15.704 -20.552 -6.658 1.00 68.62 78 ARG A N 1
ATOM 579 C CA . ARG A 1 78 ? 16.428 -21.623 -7.359 1.00 68.62 78 ARG A CA 1
ATOM 580 C C . ARG A 1 78 ? 17.943 -21.462 -7.194 1.00 68.62 78 ARG A C 1
ATOM 582 O O . ARG A 1 78 ? 18.536 -20.619 -7.849 1.00 68.62 78 ARG A O 1
ATOM 589 N N . GLY A 1 79 ? 18.564 -22.340 -6.407 1.00 68.81 79 GLY A N 1
ATOM 590 C CA . GLY A 1 79 ? 20.004 -22.284 -6.121 1.00 68.81 79 GLY A CA 1
ATOM 591 C C . GLY A 1 79 ? 20.353 -21.491 -4.860 1.00 68.81 79 GLY A C 1
ATOM 592 O O . GLY A 1 79 ? 21.505 -21.109 -4.689 1.00 68.81 79 GLY A O 1
ATOM 593 N N . PHE A 1 80 ? 19.376 -21.235 -3.987 1.00 77.56 80 PHE A N 1
ATOM 594 C CA . PHE A 1 80 ? 19.600 -20.623 -2.682 1.00 77.56 80 PHE A CA 1
ATOM 595 C C . PHE A 1 80 ? 20.393 -21.538 -1.722 1.00 77.56 80 PHE A C 1
ATOM 597 O O . PHE A 1 80 ? 20.130 -22.743 -1.681 1.00 77.56 80 PHE A O 1
ATOM 604 N N . PRO A 1 81 ? 21.313 -20.981 -0.910 1.00 77.88 81 PRO A N 1
ATOM 605 C CA . PRO A 1 81 ? 21.877 -19.640 -1.029 1.00 77.88 81 PRO A CA 1
ATOM 606 C C . PRO A 1 81 ? 22.896 -19.577 -2.176 1.00 77.88 81 PRO A C 1
ATOM 608 O O . PRO A 1 81 ? 23.765 -20.440 -2.312 1.00 77.88 81 PRO A O 1
ATOM 611 N N . TYR A 1 82 ? 22.824 -18.511 -2.969 1.00 80.00 82 TYR A N 1
ATOM 612 C CA . TYR A 1 82 ? 23.804 -18.213 -4.009 1.00 80.00 82 TYR A CA 1
ATOM 613 C C . TYR A 1 82 ? 25.194 -18.017 -3.366 1.00 80.00 82 TYR A C 1
ATOM 615 O O . TYR A 1 82 ? 25.277 -17.519 -2.235 1.00 80.00 82 TYR A O 1
ATOM 623 N N . PRO A 1 83 ? 26.295 -18.355 -4.065 1.00 80.12 83 PRO A N 1
ATOM 624 C CA . PRO A 1 83 ? 27.647 -18.052 -3.602 1.00 80.12 83 PRO A CA 1
ATOM 625 C C . PRO A 1 83 ? 27.819 -16.567 -3.253 1.00 80.12 83 PRO A C 1
ATOM 627 O O . PRO A 1 83 ? 27.281 -15.696 -3.932 1.00 80.12 83 PRO A O 1
ATOM 630 N N . MET A 1 84 ? 28.579 -16.274 -2.195 1.00 81.31 84 MET A N 1
ATOM 631 C CA . MET A 1 84 ? 28.927 -14.897 -1.832 1.00 81.31 84 MET A CA 1
ATOM 632 C C . MET A 1 84 ? 30.166 -14.425 -2.597 1.00 81.31 84 MET A C 1
ATOM 634 O O . MET A 1 84 ? 31.199 -15.097 -2.568 1.00 81.31 84 MET A O 1
ATOM 638 N N . ASP A 1 85 ? 30.098 -13.228 -3.180 1.00 72.38 85 ASP A N 1
ATOM 639 C CA . ASP A 1 85 ? 31.251 -12.550 -3.777 1.00 72.38 85 ASP A CA 1
ATOM 640 C C . ASP A 1 85 ? 32.257 -12.132 -2.694 1.00 72.38 85 ASP A C 1
ATOM 642 O O . ASP A 1 85 ? 32.149 -11.062 -2.088 1.00 72.38 85 ASP A O 1
ATOM 646 N N . GLN A 1 86 ? 33.246 -12.983 -2.426 1.00 75.12 86 GLN A N 1
ATOM 647 C CA . GLN A 1 86 ? 34.350 -12.654 -1.527 1.00 75.12 86 GLN A CA 1
ATOM 648 C C . GLN A 1 86 ? 35.518 -12.029 -2.307 1.00 75.12 86 GLN A C 1
ATOM 650 O O . GLN A 1 86 ? 35.991 -12.626 -3.279 1.00 75.12 86 GLN A O 1
ATOM 655 N N . PRO A 1 87 ? 36.044 -10.859 -1.893 1.00 74.56 87 PRO A N 1
ATOM 656 C CA . PRO A 1 87 ? 37.252 -10.311 -2.494 1.00 74.56 87 PRO A CA 1
ATOM 657 C C . PRO A 1 87 ? 38.452 -11.222 -2.195 1.00 74.56 87 PRO A C 1
ATOM 659 O O . PRO A 1 87 ? 38.680 -11.610 -1.052 1.00 74.56 87 PRO A O 1
ATOM 662 N N . LEU A 1 88 ? 39.265 -11.507 -3.221 1.00 68.25 88 LEU A N 1
ATOM 663 C CA . LEU A 1 88 ? 40.396 -12.456 -3.174 1.00 68.25 88 LEU A CA 1
ATOM 664 C C . LEU A 1 88 ? 41.444 -12.182 -2.075 1.00 68.25 88 LEU A C 1
ATOM 666 O O . LEU A 1 88 ? 42.245 -13.059 -1.761 1.00 68.25 88 LEU A O 1
ATOM 670 N N . LEU A 1 89 ? 41.469 -10.968 -1.517 1.00 70.19 89 LEU A N 1
ATOM 671 C CA . LEU A 1 89 ? 42.316 -10.566 -0.396 1.00 70.19 89 LEU A CA 1
ATOM 672 C C . LEU A 1 89 ? 41.511 -9.672 0.567 1.00 70.19 89 LEU A C 1
ATOM 674 O O . LEU A 1 89 ? 40.916 -8.693 0.094 1.00 70.19 89 LEU A O 1
ATOM 678 N N . PRO A 1 90 ? 41.544 -9.928 1.895 1.00 73.25 90 PRO A N 1
ATOM 679 C CA . PRO A 1 90 ? 40.888 -9.087 2.895 1.00 73.25 90 PRO A CA 1
ATOM 680 C C . PRO A 1 90 ? 41.288 -7.612 2.769 1.00 73.25 90 PRO A C 1
ATOM 682 O O . PRO A 1 90 ? 42.454 -7.244 2.930 1.00 73.25 90 PRO A O 1
ATOM 685 N N . ALA A 1 91 ? 40.306 -6.760 2.472 1.00 87.25 91 ALA A N 1
ATOM 686 C CA . ALA A 1 91 ? 40.509 -5.329 2.241 1.00 87.25 91 ALA A CA 1
ATOM 687 C C . ALA A 1 91 ? 40.643 -4.505 3.537 1.00 87.25 91 ALA A C 1
ATOM 689 O O . ALA A 1 91 ? 40.945 -3.315 3.489 1.00 87.25 91 ALA A O 1
ATOM 690 N N . TYR A 1 92 ? 40.408 -5.127 4.693 1.00 94.62 92 TYR A N 1
ATOM 691 C CA . TYR A 1 92 ? 40.261 -4.477 5.991 1.00 94.62 92 TYR A CA 1
ATOM 692 C C . TYR A 1 92 ? 40.882 -5.314 7.119 1.00 94.62 92 TYR A C 1
ATOM 694 O O . TYR A 1 92 ? 41.206 -6.490 6.955 1.00 94.62 92 TYR A O 1
ATOM 702 N N . ARG A 1 93 ? 41.007 -4.693 8.293 1.00 94.56 93 ARG A N 1
ATOM 703 C CA . ARG A 1 93 ? 41.206 -5.340 9.596 1.00 94.56 93 ARG A CA 1
ATOM 704 C C . ARG A 1 93 ? 40.250 -4.714 10.608 1.00 94.56 93 ARG A C 1
ATOM 706 O O . ARG A 1 93 ? 39.953 -3.525 10.500 1.00 94.56 93 ARG A O 1
ATOM 713 N N . ILE A 1 94 ? 39.824 -5.473 11.611 1.00 95.06 94 ILE A N 1
ATOM 714 C CA . ILE A 1 94 ? 39.185 -4.901 12.801 1.00 95.06 94 ILE A CA 1
ATOM 715 C C . ILE A 1 94 ? 40.289 -4.461 13.769 1.00 95.06 94 ILE A C 1
ATOM 717 O O . ILE A 1 94 ? 41.240 -5.202 14.020 1.00 95.06 94 ILE A O 1
ATOM 721 N N . THR A 1 95 ? 40.202 -3.244 14.300 1.00 94.56 95 THR A N 1
ATOM 722 C CA . THR A 1 95 ? 41.161 -2.718 15.283 1.00 94.56 95 THR A CA 1
ATOM 723 C C . THR A 1 95 ? 40.477 -1.771 16.266 1.00 94.56 95 THR A C 1
ATOM 725 O O . THR A 1 95 ? 39.375 -1.295 16.008 1.00 94.56 95 THR A O 1
ATOM 728 N N . ARG A 1 96 ? 41.100 -1.504 17.416 1.00 93.94 96 ARG A N 1
ATOM 729 C CA . ARG A 1 96 ? 40.559 -0.556 18.396 1.00 93.94 96 ARG A CA 1
ATOM 730 C C . ARG A 1 96 ? 40.956 0.868 18.011 1.00 93.94 96 ARG A C 1
ATOM 732 O O . ARG A 1 96 ? 42.134 1.124 17.782 1.00 93.94 96 ARG A O 1
ATOM 739 N N . ILE A 1 97 ? 39.994 1.786 18.010 1.00 90.31 97 ILE A N 1
ATOM 740 C CA . ILE A 1 97 ? 40.225 3.229 17.873 1.00 90.31 97 ILE A CA 1
ATOM 741 C C . ILE A 1 97 ? 39.800 3.914 19.178 1.00 90.31 97 ILE A C 1
ATOM 743 O O . ILE A 1 97 ? 38.775 3.579 19.780 1.00 90.31 97 ILE A O 1
ATOM 747 N N . GLU A 1 98 ? 40.611 4.858 19.651 1.00 85.75 98 GLU A N 1
ATOM 748 C CA . GLU A 1 98 ? 40.323 5.616 20.869 1.00 85.75 98 GLU A CA 1
ATOM 749 C C . GLU A 1 98 ? 39.026 6.430 20.715 1.00 85.75 98 GLU A C 1
ATOM 751 O O . GLU A 1 98 ? 38.740 6.982 19.655 1.00 85.75 98 GLU A O 1
ATOM 756 N N . GLY A 1 99 ? 38.179 6.425 21.747 1.00 82.50 99 GLY A N 1
ATOM 757 C CA . GLY A 1 99 ? 36.841 7.031 21.707 1.00 82.50 99 GLY A CA 1
ATOM 758 C C . GLY A 1 99 ? 35.797 6.323 20.824 1.00 82.50 99 GLY A C 1
ATOM 759 O O . GLY A 1 99 ? 34.611 6.558 21.028 1.00 82.50 99 GLY A O 1
ATOM 760 N N . LYS A 1 100 ? 36.194 5.436 19.895 1.00 84.75 100 LYS A N 1
ATOM 761 C CA . LYS A 1 100 ? 35.289 4.776 18.926 1.00 84.75 100 LYS A CA 1
ATOM 762 C C . LYS A 1 100 ? 35.112 3.260 19.094 1.00 84.75 100 LYS A C 1
ATOM 764 O O . LYS A 1 100 ? 34.427 2.632 18.296 1.00 84.75 100 LYS A O 1
ATOM 769 N N . GLY A 1 101 ? 35.728 2.641 20.100 1.00 87.81 101 GLY A N 1
ATOM 770 C CA . GLY A 1 101 ? 35.597 1.195 20.320 1.00 87.81 101 GLY A CA 1
ATOM 771 C C . GLY A 1 101 ? 36.373 0.372 19.287 1.00 87.81 101 GLY A C 1
ATOM 772 O O . GLY A 1 101 ? 37.561 0.619 19.084 1.00 87.81 101 GLY A O 1
ATOM 773 N N . LEU A 1 102 ? 35.736 -0.636 18.685 1.00 92.62 102 LEU A N 1
ATOM 774 C CA . LEU A 1 102 ? 36.304 -1.412 17.576 1.00 92.62 102 LEU A CA 1
ATOM 775 C C . LEU A 1 102 ? 35.813 -0.836 16.247 1.00 92.62 102 LEU A C 1
ATOM 777 O O . LEU A 1 102 ? 34.634 -0.538 16.113 1.00 92.62 102 LEU A O 1
ATOM 781 N N . ALA A 1 103 ? 36.718 -0.715 15.281 1.00 91.56 103 ALA A N 1
ATOM 782 C CA . ALA A 1 103 ? 36.467 -0.134 13.973 1.00 91.56 103 ALA A CA 1
ATOM 783 C C . ALA A 1 103 ? 37.027 -1.024 12.861 1.00 91.56 103 ALA A C 1
ATOM 785 O O . ALA A 1 103 ? 38.098 -1.627 13.008 1.00 91.56 103 ALA A O 1
ATOM 786 N N . MET A 1 104 ? 36.344 -1.043 11.720 1.00 95.88 104 MET A N 1
ATOM 787 C CA . MET A 1 104 ? 36.891 -1.556 10.470 1.00 95.88 104 MET A CA 1
ATOM 788 C C . MET A 1 104 ? 37.857 -0.532 9.856 1.00 95.88 104 MET A C 1
ATOM 790 O O . MET A 1 104 ? 37.505 0.629 9.667 1.00 95.88 104 MET A O 1
ATOM 794 N N . VAL A 1 105 ? 39.086 -0.947 9.539 1.00 96.56 105 VAL A N 1
ATOM 795 C CA . VAL A 1 105 ? 40.131 -0.072 8.978 1.00 96.56 105 VAL A CA 1
ATOM 796 C C . VAL A 1 105 ? 40.786 -0.741 7.777 1.00 96.56 105 VAL A C 1
ATOM 798 O O . VAL A 1 105 ? 41.219 -1.893 7.861 1.00 96.56 105 VAL A O 1
ATOM 801 N N . SER A 1 106 ? 40.896 -0.018 6.664 1.00 96.19 106 SER A N 1
ATOM 802 C CA . SER A 1 106 ? 41.427 -0.544 5.407 1.00 96.19 106 SER A CA 1
ATOM 803 C C . SER A 1 106 ? 42.889 -1.000 5.527 1.00 96.19 106 SER A C 1
ATOM 805 O O . SER A 1 106 ? 43.706 -0.372 6.211 1.00 96.19 106 SER A O 1
ATOM 807 N N . THR A 1 107 ? 43.238 -2.100 4.858 1.00 95.12 107 THR A N 1
ATOM 808 C CA . THR A 1 107 ? 44.608 -2.650 4.764 1.00 95.12 107 THR A CA 1
ATOM 809 C C . THR A 1 107 ? 45.326 -2.259 3.472 1.00 95.12 107 THR A C 1
ATOM 811 O O . THR A 1 107 ? 46.545 -2.394 3.392 1.00 95.12 107 THR A O 1
ATOM 814 N N . ARG A 1 108 ? 44.592 -1.771 2.465 1.00 93.75 108 ARG A N 1
ATOM 815 C CA . ARG A 1 108 ? 45.092 -1.453 1.118 1.00 93.75 108 ARG A CA 1
ATOM 816 C C . ARG A 1 108 ? 44.326 -0.276 0.507 1.00 93.75 108 ARG A C 1
ATOM 818 O O . ARG A 1 108 ? 43.420 0.266 1.126 1.00 93.75 108 ARG A O 1
ATOM 825 N N . PHE A 1 109 ? 44.665 0.116 -0.717 1.00 94.62 109 PHE A N 1
ATOM 826 C CA . PHE A 1 109 ? 43.758 0.954 -1.501 1.00 94.62 109 PHE A CA 1
ATOM 827 C C . PHE A 1 109 ? 42.509 0.148 -1.906 1.00 94.62 109 PHE A C 1
ATOM 829 O O . PHE A 1 109 ? 42.610 -1.041 -2.240 1.00 94.62 109 PHE A O 1
ATOM 836 N N . ILE A 1 110 ? 41.350 0.801 -1.873 1.00 92.62 110 ILE A N 1
ATOM 837 C CA . ILE A 1 110 ? 40.058 0.294 -2.349 1.00 92.62 110 ILE A CA 1
ATOM 838 C C . ILE A 1 110 ? 39.470 1.378 -3.259 1.00 92.62 110 ILE A C 1
ATOM 840 O O . ILE A 1 110 ? 39.432 2.543 -2.861 1.00 92.62 110 ILE A O 1
ATOM 844 N N . ALA A 1 111 ? 39.044 1.021 -4.470 1.00 89.81 111 ALA A N 1
ATOM 845 C CA . ALA A 1 111 ? 38.482 1.977 -5.419 1.00 89.81 111 ALA A CA 1
ATOM 846 C C . ALA A 1 111 ? 36.975 2.183 -5.199 1.00 89.81 111 ALA A C 1
ATOM 848 O O . ALA A 1 111 ? 36.262 1.276 -4.767 1.00 89.81 111 ALA A O 1
ATOM 849 N N . MET A 1 112 ? 36.463 3.358 -5.565 1.00 86.31 112 MET A N 1
ATOM 850 C CA . MET A 1 112 ? 35.027 3.643 -5.582 1.00 86.31 112 MET A CA 1
ATOM 851 C C . MET A 1 112 ? 34.259 2.610 -6.428 1.00 86.31 112 MET A C 1
ATOM 853 O O . MET A 1 112 ? 34.467 2.510 -7.641 1.00 86.31 112 MET A O 1
ATOM 857 N N . GLY A 1 113 ? 33.321 1.904 -5.793 1.00 82.44 113 GLY A N 1
ATOM 858 C CA . GLY A 1 113 ? 32.516 0.835 -6.388 1.00 82.44 113 GLY A CA 1
ATOM 859 C C . GLY A 1 113 ? 33.047 -0.589 -6.161 1.00 82.44 113 GLY A C 1
ATOM 860 O O . GLY A 1 113 ? 32.345 -1.534 -6.523 1.00 82.44 113 GLY A O 1
ATOM 861 N N . ASP A 1 114 ? 34.228 -0.766 -5.555 1.00 87.38 114 ASP A N 1
ATOM 862 C CA . ASP A 1 114 ? 34.737 -2.085 -5.149 1.00 87.38 114 ASP A CA 1
ATOM 863 C C . ASP A 1 114 ? 33.900 -2.687 -4.004 1.00 87.38 114 ASP A C 1
ATOM 865 O O . ASP A 1 114 ? 33.422 -1.977 -3.113 1.00 87.38 114 ASP A O 1
ATOM 869 N N . VAL A 1 115 ? 33.813 -4.021 -3.972 1.00 88.12 115 VAL A N 1
ATOM 870 C CA . VAL A 1 115 ? 33.331 -4.780 -2.807 1.00 88.12 115 VAL A CA 1
ATOM 871 C C . VAL A 1 115 ? 34.450 -4.867 -1.761 1.00 88.12 115 VAL A C 1
ATOM 873 O O . VAL A 1 115 ? 35.520 -5.427 -2.010 1.00 88.12 115 VAL A O 1
ATOM 876 N N . ILE A 1 116 ? 34.190 -4.325 -0.571 1.00 92.19 116 ILE A N 1
ATOM 877 C CA . ILE A 1 116 ? 35.064 -4.389 0.611 1.00 92.19 116 ILE A CA 1
ATOM 878 C C . ILE A 1 116 ? 34.999 -5.786 1.245 1.00 92.19 116 ILE A C 1
ATOM 880 O O . ILE A 1 116 ? 36.018 -6.318 1.692 1.00 92.19 116 ILE A O 1
ATOM 884 N N . MET A 1 117 ? 33.795 -6.365 1.287 1.00 91.50 117 MET A N 1
ATOM 885 C CA . MET A 1 117 ? 33.484 -7.684 1.846 1.00 91.50 117 MET A CA 1
ATOM 886 C C . MET A 1 117 ? 32.075 -8.152 1.453 1.00 91.50 117 MET A C 1
ATOM 888 O O . MET A 1 117 ? 31.211 -7.327 1.143 1.00 91.50 117 MET A O 1
ATOM 892 N N . SER A 1 118 ? 31.835 -9.455 1.600 1.00 90.50 118 SER A N 1
ATOM 893 C CA . SER A 1 118 ? 30.495 -10.025 1.778 1.00 90.50 118 SER A CA 1
ATOM 894 C C . SER A 1 118 ? 30.424 -10.769 3.117 1.00 90.50 118 SER A C 1
ATOM 896 O O . SER A 1 118 ? 31.411 -11.381 3.525 1.00 90.50 118 SER A O 1
ATOM 898 N N . GLU A 1 119 ? 29.283 -10.739 3.804 1.00 90.50 119 GLU A N 1
ATOM 899 C CA . GLU A 1 119 ? 29.089 -11.428 5.089 1.00 90.50 119 GLU A CA 1
ATOM 900 C C . GLU A 1 119 ? 27.641 -11.914 5.250 1.00 90.50 119 GLU A C 1
ATOM 902 O O . GLU A 1 119 ? 26.690 -11.153 5.046 1.00 90.50 119 GLU A O 1
ATOM 907 N N . ARG A 1 120 ? 27.461 -13.182 5.637 1.00 91.38 120 ARG A N 1
ATOM 908 C CA . ARG A 1 120 ? 26.171 -13.723 6.078 1.00 91.38 120 ARG A CA 1
ATOM 909 C C . ARG A 1 120 ? 25.916 -13.290 7.530 1.00 91.38 120 ARG A C 1
ATOM 911 O O . ARG A 1 120 ? 26.812 -13.463 8.352 1.00 91.38 120 ARG A O 1
ATOM 918 N N . PRO A 1 121 ? 24.739 -12.738 7.878 1.00 94.25 121 PRO A N 1
ATOM 919 C CA . PRO A 1 121 ? 24.465 -12.339 9.255 1.00 94.25 121 PRO A CA 1
ATOM 920 C C . PRO A 1 121 ? 24.572 -13.504 10.243 1.00 94.25 121 PRO A C 1
ATOM 922 O O . PRO A 1 121 ? 24.223 -14.638 9.920 1.00 94.25 121 PRO A O 1
ATOM 925 N N . LEU A 1 122 ? 24.948 -13.199 11.484 1.00 93.88 122 LEU A N 1
ATOM 926 C CA . LEU A 1 122 ? 24.859 -14.135 12.606 1.00 93.88 122 LEU A CA 1
ATOM 927 C C . LEU A 1 122 ? 23.390 -14.465 12.906 1.00 93.88 122 LEU A C 1
ATOM 929 O O . LEU A 1 122 ? 23.051 -15.616 13.181 1.00 93.88 122 LEU A O 1
ATOM 933 N N . ILE A 1 123 ? 22.522 -13.446 12.836 1.00 92.19 123 ILE A N 1
ATOM 934 C CA . ILE A 1 123 ? 21.077 -13.580 13.046 1.00 92.19 123 ILE A CA 1
ATOM 935 C C . ILE A 1 123 ? 20.262 -12.587 12.197 1.00 92.19 123 ILE A C 1
ATOM 937 O O . ILE A 1 123 ? 20.656 -11.427 12.057 1.00 92.19 123 ILE A O 1
ATOM 941 N N . ILE A 1 124 ? 19.112 -13.031 11.673 1.00 90.88 124 ILE A N 1
ATOM 942 C CA . ILE A 1 124 ? 18.071 -12.229 10.996 1.00 90.88 124 ILE A CA 1
ATOM 943 C C . ILE A 1 124 ? 16.766 -12.307 11.797 1.00 90.88 124 ILE A C 1
ATOM 945 O O . ILE A 1 124 ? 16.297 -13.405 12.090 1.00 90.88 124 ILE A O 1
ATOM 949 N N . VAL A 1 125 ? 16.135 -11.168 12.111 1.00 86.38 125 VAL A N 1
ATOM 950 C CA . VAL A 1 125 ? 14.836 -11.117 12.820 1.00 86.38 125 VAL A CA 1
ATOM 951 C C . VAL A 1 125 ? 13.928 -9.989 12.293 1.00 86.38 125 VAL A C 1
ATOM 953 O O . VAL A 1 125 ? 14.425 -9.076 11.624 1.00 86.38 125 VAL A O 1
ATOM 956 N N . PRO A 1 126 ? 12.606 -9.997 12.565 1.00 81.62 126 PRO A N 1
ATOM 957 C CA . PRO A 1 126 ? 11.697 -8.949 12.097 1.00 81.62 126 PRO A CA 1
ATOM 958 C C . PRO A 1 126 ? 12.024 -7.590 12.733 1.00 81.62 126 PRO A C 1
ATOM 960 O O . PRO A 1 126 ? 12.244 -7.503 13.941 1.00 81.62 126 PRO A O 1
ATOM 963 N N . ALA A 1 127 ? 12.012 -6.510 11.949 1.00 71.25 127 ALA A N 1
ATOM 964 C CA . ALA A 1 127 ? 12.393 -5.170 12.416 1.00 71.25 127 ALA A CA 1
ATOM 965 C C . ALA A 1 127 ? 11.450 -4.626 13.509 1.00 71.25 127 ALA A C 1
ATOM 967 O O . ALA A 1 127 ? 11.904 -4.049 14.500 1.00 71.25 127 ALA A O 1
ATOM 968 N N . GLN A 1 128 ? 10.154 -4.917 13.358 1.00 56.91 128 GLN A N 1
ATOM 969 C CA . GLN A 1 128 ? 9.075 -4.667 14.327 1.00 56.91 128 GLN A CA 1
ATOM 970 C C . GLN A 1 128 ? 9.330 -5.347 15.695 1.00 56.91 128 GLN A C 1
ATOM 972 O O . GLN A 1 128 ? 8.727 -4.983 16.697 1.00 56.91 128 GLN A O 1
ATOM 977 N N . GLY A 1 129 ? 10.249 -6.325 15.745 1.00 50.06 129 GLY A N 1
ATOM 978 C CA . GLY A 1 129 ? 10.686 -7.032 16.950 1.00 50.06 129 GLY A CA 1
ATOM 979 C C . GLY A 1 129 ? 11.702 -6.292 17.829 1.00 50.06 129 GLY A C 1
ATOM 980 O O . GLY A 1 129 ? 11.823 -6.630 19.001 1.00 50.06 129 GLY A O 1
ATOM 981 N N . ILE A 1 130 ? 12.451 -5.326 17.278 1.00 47.75 130 ILE A N 1
ATOM 982 C CA . ILE A 1 130 ? 13.588 -4.672 17.966 1.00 47.75 130 ILE A CA 1
ATOM 983 C C . ILE A 1 130 ? 13.369 -3.169 18.151 1.00 47.75 130 ILE A C 1
ATOM 985 O O . ILE A 1 130 ? 13.715 -2.625 19.195 1.00 47.75 130 ILE A O 1
ATOM 989 N N . LEU A 1 131 ? 12.858 -2.484 17.123 1.00 39.53 131 LEU A N 1
ATOM 990 C CA . LEU A 1 131 ? 12.813 -1.014 17.093 1.00 39.53 131 LEU A CA 1
ATOM 991 C C . LEU A 1 131 ? 11.749 -0.419 18.026 1.00 39.53 131 LEU A C 1
ATOM 993 O O . LEU A 1 131 ? 11.799 0.765 18.350 1.00 39.53 131 LEU A O 1
ATOM 997 N N . ASP A 1 132 ? 10.808 -1.249 18.463 1.00 36.31 132 ASP A N 1
ATOM 998 C CA . ASP A 1 132 ? 9.703 -0.883 19.328 1.00 36.31 132 ASP A CA 1
ATOM 999 C C . ASP A 1 132 ? 9.974 -1.276 20.788 1.00 36.31 132 ASP A C 1
ATOM 1001 O O . ASP A 1 132 ? 9.652 -2.390 21.216 1.00 36.31 132 ASP A O 1
ATOM 1005 N N . SER A 1 133 ? 10.472 -0.328 21.590 1.00 34.88 133 SER A N 1
ATOM 1006 C CA . SER A 1 133 ? 10.573 -0.492 23.053 1.00 34.88 133 SER A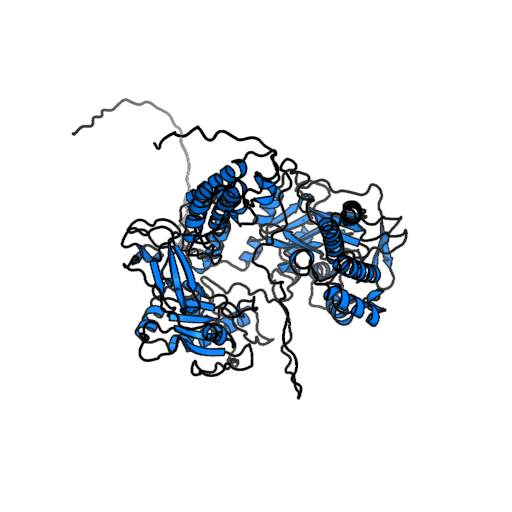 CA 1
ATOM 1007 C C . SER A 1 133 ? 9.224 -0.791 23.714 1.00 34.88 133 SER A C 1
ATOM 1009 O O . SER A 1 133 ? 9.173 -1.424 24.767 1.00 34.88 133 SER A O 1
ATOM 1011 N N . ASP A 1 134 ? 8.140 -0.349 23.072 1.00 31.67 134 ASP A N 1
ATOM 1012 C CA . ASP A 1 134 ? 6.786 -0.350 23.618 1.00 31.67 134 ASP A CA 1
ATOM 1013 C C . ASP A 1 134 ? 5.860 -1.338 22.869 1.00 31.67 134 ASP A C 1
ATOM 1015 O O . ASP A 1 134 ? 4.690 -1.494 23.247 1.00 31.67 134 ASP A O 1
ATOM 1019 N N . CYS A 1 135 ? 6.343 -2.021 21.810 1.00 30.19 135 CYS A N 1
ATOM 1020 C CA . CYS A 1 135 ? 5.511 -2.908 20.976 1.00 30.19 135 CYS A CA 1
ATOM 1021 C C . CYS A 1 135 ? 5.821 -4.400 20.955 1.00 30.19 135 CYS A C 1
ATOM 1023 O O . CYS A 1 135 ? 4.933 -5.152 20.541 1.00 30.19 135 CYS A O 1
ATOM 1025 N N . CYS A 1 136 ? 6.959 -4.854 21.480 1.00 30.03 136 CYS A N 1
ATOM 1026 C CA . CYS A 1 136 ? 7.252 -6.284 21.533 1.00 30.03 136 CYS A CA 1
ATOM 1027 C C . CYS A 1 136 ? 7.343 -6.862 22.953 1.00 30.03 136 CYS A C 1
ATOM 1029 O O . CYS A 1 136 ? 8.418 -7.010 23.524 1.00 30.03 136 CYS A O 1
ATOM 1031 N N . GLU A 1 137 ? 6.211 -7.412 23.419 1.00 34.50 137 GLU A N 1
ATOM 1032 C CA . GLU A 1 137 ? 6.185 -8.566 24.342 1.00 34.50 137 GLU A CA 1
ATOM 1033 C C . GLU A 1 137 ? 6.696 -9.866 23.650 1.00 34.50 137 GLU A C 1
ATOM 1035 O O . GLU A 1 137 ? 6.349 -10.972 24.051 1.00 34.50 137 GLU A O 1
ATOM 1040 N N . VAL A 1 138 ? 7.576 -9.764 22.637 1.00 38.53 138 VAL A N 1
ATOM 1041 C CA . VAL A 1 138 ? 8.475 -10.855 22.203 1.00 38.53 138 VAL A CA 1
ATOM 1042 C C . VAL A 1 138 ? 9.650 -10.895 23.190 1.00 38.53 138 VAL A C 1
ATOM 1044 O O . VAL A 1 138 ? 10.785 -10.590 22.842 1.00 38.53 138 VAL A O 1
ATOM 1047 N N . SER A 1 139 ? 9.320 -11.166 24.458 1.00 37.38 139 SER A N 1
ATOM 1048 C CA . SER A 1 139 ? 10.182 -11.254 25.648 1.00 37.38 139 SER A CA 1
ATOM 1049 C C . SER A 1 139 ? 11.583 -10.635 25.538 1.00 37.38 139 SER A C 1
ATOM 1051 O O . SER A 1 139 ? 12.593 -11.324 25.676 1.00 37.38 139 SER A O 1
ATOM 1053 N N . ILE A 1 140 ? 11.652 -9.305 25.417 1.00 42.06 140 ILE A N 1
ATOM 1054 C CA . ILE A 1 140 ? 12.878 -8.500 25.615 1.00 42.06 140 ILE A CA 1
ATOM 1055 C C . ILE A 1 140 ? 13.190 -8.396 27.130 1.00 42.06 140 ILE A C 1
ATOM 1057 O O . ILE A 1 140 ? 13.358 -7.319 27.703 1.00 42.06 140 ILE A O 1
ATOM 1061 N N . ASN A 1 141 ? 13.067 -9.524 27.840 1.00 35.97 141 ASN A N 1
ATOM 1062 C CA . ASN A 1 141 ? 13.037 -9.596 29.295 1.00 35.97 141 ASN A CA 1
ATOM 1063 C C . ASN A 1 141 ? 13.327 -11.036 29.766 1.00 35.97 141 ASN A C 1
ATOM 1065 O O . ASN A 1 141 ? 12.442 -11.886 29.774 1.00 35.97 141 ASN A O 1
ATOM 1069 N N . ARG A 1 142 ? 14.563 -11.271 30.233 1.00 44.84 142 ARG A N 1
ATOM 1070 C CA . ARG A 1 142 ? 15.015 -12.469 30.983 1.00 44.84 142 ARG A CA 1
ATOM 1071 C C . ARG A 1 142 ? 15.043 -13.804 30.215 1.00 44.84 142 ARG A C 1
ATOM 1073 O O . ARG A 1 142 ? 14.311 -14.724 30.548 1.00 44.84 142 ARG A O 1
ATOM 1080 N N . ASN A 1 143 ? 16.029 -13.956 29.328 1.00 48.84 143 ASN A N 1
ATOM 1081 C CA . ASN A 1 143 ? 16.614 -15.246 28.899 1.00 48.84 143 ASN A CA 1
ATOM 1082 C C . ASN A 1 143 ? 15.695 -16.298 28.231 1.00 48.84 143 ASN A C 1
ATOM 1084 O O . ASN A 1 143 ? 16.188 -17.374 27.902 1.00 48.84 143 ASN A O 1
ATOM 1088 N N . GLU A 1 144 ? 14.407 -16.028 28.023 1.00 51.84 144 GLU A N 1
ATOM 1089 C CA . GLU A 1 144 ? 13.421 -17.015 27.566 1.00 51.84 144 GLU A CA 1
ATOM 1090 C C . GLU A 1 144 ? 12.572 -16.435 26.420 1.00 51.84 144 GLU A C 1
ATOM 1092 O O . GLU A 1 144 ? 12.008 -15.347 26.545 1.00 51.84 144 GLU A O 1
ATOM 1097 N N . GLY A 1 145 ? 12.479 -17.154 25.294 1.00 67.00 145 GLY A N 1
ATOM 1098 C CA . GLY A 1 145 ? 11.699 -16.764 24.110 1.00 67.00 145 GLY A CA 1
ATOM 1099 C C . GLY A 1 145 ? 12.509 -16.751 22.801 1.00 67.00 145 GLY A C 1
ATOM 1100 O O . GLY A 1 145 ? 13.740 -16.831 22.839 1.00 67.00 145 GLY A O 1
ATOM 1101 N N . PRO A 1 146 ? 11.855 -16.588 21.628 1.00 71.50 146 PRO A N 1
ATOM 1102 C CA . PRO A 1 146 ? 12.425 -16.974 20.329 1.00 71.50 146 PRO A CA 1
ATOM 1103 C C . PRO A 1 146 ? 13.760 -16.316 19.955 1.00 71.50 146 PRO A C 1
ATOM 1105 O O . PRO A 1 146 ? 14.593 -16.941 19.299 1.00 71.50 146 PRO A O 1
ATOM 1108 N N . LEU A 1 147 ? 13.984 -15.067 20.381 1.00 77.38 147 LEU A N 1
ATOM 1109 C CA . LEU A 1 147 ? 15.251 -14.354 20.181 1.00 77.38 147 LEU A CA 1
ATOM 1110 C C . LEU A 1 147 ? 16.382 -14.951 21.031 1.00 77.38 147 LEU A C 1
ATOM 1112 O O . LEU A 1 147 ? 17.496 -15.127 20.537 1.00 77.38 147 LEU A O 1
ATOM 1116 N N . SER A 1 148 ? 16.091 -15.311 22.285 1.00 78.81 148 SER A N 1
ATOM 1117 C CA . SER A 1 148 ? 17.046 -16.024 23.133 1.00 78.81 148 SER A CA 1
ATOM 1118 C C . SER A 1 148 ? 17.294 -17.433 22.604 1.00 78.81 148 SER A C 1
ATOM 1120 O O . SER A 1 148 ? 18.442 -17.861 22.555 1.00 78.81 148 SER A O 1
ATOM 1122 N N . ASP A 1 149 ? 16.260 -18.125 22.122 1.00 79.31 149 ASP A N 1
ATOM 1123 C CA . ASP A 1 149 ? 16.388 -19.459 21.529 1.00 79.31 149 ASP A CA 1
ATOM 1124 C C . ASP A 1 149 ? 17.260 -19.442 20.262 1.00 79.31 149 ASP A C 1
ATOM 1126 O O . ASP A 1 149 ? 18.102 -20.321 20.086 1.00 79.31 149 ASP A O 1
ATOM 1130 N N . ALA A 1 150 ? 17.123 -18.419 19.409 1.00 83.56 150 ALA A N 1
ATOM 1131 C CA . ALA A 1 150 ? 17.973 -18.216 18.232 1.00 83.56 150 ALA A CA 1
ATOM 1132 C C . ALA A 1 150 ? 19.438 -17.965 18.601 1.00 83.56 150 ALA A C 1
ATOM 1134 O O . ALA A 1 150 ? 20.317 -18.712 18.172 1.00 83.56 150 ALA A O 1
ATOM 1135 N N . VAL A 1 151 ? 19.708 -17.000 19.486 1.00 86.75 151 VAL A N 1
ATOM 1136 C CA . VAL A 1 151 ? 21.066 -16.773 20.017 1.00 86.75 151 VAL A CA 1
ATOM 1137 C C . VAL A 1 151 ? 21.594 -18.010 20.757 1.00 86.75 151 VAL A C 1
ATOM 1139 O O . VAL A 1 151 ? 22.805 -18.225 20.829 1.00 86.75 151 VAL A O 1
ATOM 1142 N N . ASN A 1 152 ? 20.715 -18.868 21.283 1.00 86.12 152 ASN A N 1
ATOM 1143 C CA . ASN A 1 152 ? 21.122 -20.092 21.953 1.00 86.12 152 ASN A CA 1
ATOM 1144 C C . ASN A 1 152 ? 21.490 -21.249 21.020 1.00 86.12 152 ASN A C 1
ATOM 1146 O O . ASN A 1 152 ? 22.417 -21.978 21.385 1.00 86.12 152 ASN A O 1
ATOM 1150 N N . ARG A 1 153 ? 20.828 -21.383 19.862 1.00 85.75 153 ARG A N 1
ATOM 1151 C CA . ARG A 1 153 ? 21.109 -22.397 18.827 1.00 85.75 153 ARG A CA 1
ATOM 1152 C C . ARG A 1 153 ? 22.309 -22.086 17.934 1.00 85.75 153 ARG A C 1
ATOM 1154 O O . ARG A 1 153 ? 22.868 -23.029 17.381 1.00 85.75 153 ARG A O 1
ATOM 1161 N N . MET A 1 154 ? 22.703 -20.812 17.815 1.00 88.38 154 MET A N 1
ATOM 1162 C CA . MET A 1 154 ? 23.901 -20.385 17.076 1.00 88.38 154 MET A CA 1
ATOM 1163 C C . MET A 1 154 ? 25.088 -21.339 17.281 1.00 88.38 154 MET A C 1
ATOM 1165 O O . MET A 1 154 ? 25.401 -21.712 18.418 1.00 88.38 154 MET A O 1
ATOM 1169 N N . LEU A 1 155 ? 25.798 -21.647 16.187 1.00 87.94 155 LEU A N 1
ATOM 1170 C CA . LEU A 1 155 ? 27.086 -22.350 16.231 1.00 87.94 155 LEU A CA 1
ATOM 1171 C C . LEU A 1 155 ? 28.028 -21.682 17.256 1.00 87.94 155 LEU A C 1
ATOM 1173 O O . LEU A 1 155 ? 27.983 -20.454 17.382 1.00 87.94 155 LEU A O 1
ATOM 1177 N N . PRO A 1 156 ? 28.873 -22.432 17.993 1.00 89.75 156 PRO A N 1
ATOM 1178 C CA . PRO A 1 156 ? 29.715 -21.884 19.063 1.00 89.75 156 PRO A CA 1
ATOM 1179 C C . PRO A 1 156 ? 30.521 -20.639 18.664 1.00 89.75 156 PRO A C 1
ATOM 1181 O O . PRO A 1 156 ? 30.610 -19.686 19.436 1.00 89.75 156 PRO A O 1
ATOM 1184 N N . GLU A 1 157 ? 31.052 -20.634 17.445 1.00 89.69 157 GLU A N 1
ATOM 1185 C CA . GLU A 1 157 ? 31.746 -19.533 16.785 1.00 89.69 157 GLU A CA 1
ATOM 1186 C C . GLU A 1 157 ? 30.838 -18.310 16.565 1.00 89.69 157 GLU A C 1
ATOM 1188 O O . GLU A 1 157 ? 31.163 -17.222 17.040 1.00 89.69 157 GLU A O 1
ATOM 1193 N N . ASN A 1 158 ? 29.661 -18.483 15.956 1.00 90.94 158 ASN A N 1
ATOM 1194 C CA . ASN A 1 158 ? 28.696 -17.404 15.710 1.00 90.94 158 ASN A CA 1
ATOM 1195 C C . ASN A 1 158 ? 28.142 -16.830 17.022 1.00 90.94 158 ASN A C 1
ATOM 1197 O O . ASN A 1 158 ? 27.957 -15.620 17.156 1.00 90.94 158 ASN A O 1
ATOM 1201 N N . LYS A 1 159 ? 27.938 -17.691 18.024 1.00 92.81 159 LYS A N 1
ATOM 1202 C CA . LYS A 1 159 ? 27.519 -17.307 19.374 1.00 92.81 159 LYS A CA 1
ATOM 1203 C C . LYS A 1 159 ? 28.609 -16.493 20.073 1.00 92.81 159 LYS A C 1
ATOM 1205 O O . LYS A 1 159 ? 28.313 -15.461 20.670 1.00 92.81 159 LYS A O 1
ATOM 1210 N N . ALA A 1 160 ? 29.873 -16.910 19.971 1.00 93.88 160 ALA A N 1
ATOM 1211 C CA . ALA A 1 160 ? 31.007 -16.159 20.506 1.00 93.88 160 ALA A CA 1
ATOM 1212 C C . ALA A 1 160 ? 31.189 -14.802 19.801 1.00 93.88 160 ALA A C 1
ATOM 1214 O O . ALA A 1 160 ? 31.420 -13.802 20.480 1.00 93.88 160 ALA A O 1
ATOM 1215 N N . ALA A 1 161 ? 31.021 -14.750 18.476 1.00 93.75 161 ALA A N 1
ATOM 1216 C CA . ALA A 1 161 ? 31.037 -13.514 17.696 1.00 93.75 161 ALA A CA 1
ATOM 1217 C C . ALA A 1 161 ? 29.937 -12.540 18.151 1.00 93.75 161 ALA A C 1
ATOM 1219 O O . ALA A 1 161 ? 30.236 -11.385 18.461 1.00 93.75 161 ALA A O 1
ATOM 1220 N N . PHE A 1 162 ? 28.696 -13.025 18.295 1.00 94.88 162 PHE A N 1
ATOM 1221 C CA . PHE A 1 162 ? 27.554 -12.243 18.776 1.00 94.88 162 PHE A CA 1
ATOM 1222 C C . PHE A 1 162 ? 27.819 -11.630 20.160 1.00 94.88 162 PHE A C 1
ATOM 1224 O O . PHE A 1 162 ? 27.677 -10.422 20.346 1.00 94.88 162 PHE A O 1
ATOM 1231 N N . TRP A 1 163 ? 28.287 -12.431 21.124 1.00 94.75 163 TRP A N 1
ATOM 1232 C CA . TRP A 1 163 ? 28.630 -11.945 22.469 1.00 94.75 163 TRP A CA 1
ATOM 1233 C C . TRP A 1 163 ? 29.894 -11.062 22.520 1.00 94.75 163 TRP A C 1
ATOM 1235 O O . TRP A 1 163 ? 30.134 -10.408 23.534 1.00 94.75 163 TRP A O 1
ATOM 1245 N N . ALA A 1 164 ? 30.681 -11.002 21.440 1.00 94.69 164 ALA A N 1
ATOM 1246 C CA . ALA A 1 164 ? 31.833 -10.111 21.279 1.00 94.69 164 ALA A CA 1
ATOM 1247 C C . ALA A 1 164 ? 31.501 -8.788 20.553 1.00 94.69 164 ALA A C 1
ATOM 1249 O O . ALA A 1 164 ? 32.411 -8.021 20.209 1.00 94.69 164 ALA A O 1
ATOM 1250 N N . LEU A 1 165 ? 30.224 -8.507 20.284 1.00 94.69 165 LEU A N 1
ATOM 1251 C CA . LEU A 1 165 ? 29.758 -7.226 19.747 1.00 94.69 165 LEU A CA 1
ATOM 1252 C C . LEU A 1 165 ? 29.648 -6.141 20.828 1.00 94.69 165 LEU A C 1
ATOM 1254 O O . LEU A 1 165 ? 29.733 -6.402 22.029 1.00 94.69 165 LEU A O 1
ATOM 1258 N N . HIS A 1 166 ? 29.487 -4.885 20.405 1.00 92.31 166 HIS A N 1
ATOM 1259 C CA . HIS A 1 166 ? 29.316 -3.783 21.349 1.00 92.31 166 HIS A CA 1
ATOM 1260 C C . HIS A 1 166 ? 27.898 -3.777 21.931 1.00 92.31 166 HIS A C 1
ATOM 1262 O O . HIS A 1 166 ? 26.932 -4.012 21.218 1.00 92.31 166 HIS A O 1
ATOM 1268 N N . ASN A 1 167 ? 27.750 -3.456 23.213 1.00 92.00 167 ASN A N 1
ATOM 1269 C CA . ASN A 1 167 ? 26.448 -3.231 23.832 1.00 92.00 167 ASN A CA 1
ATOM 1270 C C . ASN A 1 167 ? 26.528 -1.937 24.653 1.00 92.00 167 ASN A C 1
ATOM 1272 O O . ASN A 1 167 ? 27.129 -1.926 25.731 1.00 92.00 167 ASN A O 1
ATOM 1276 N N . CYS A 1 168 ? 25.945 -0.848 24.142 1.00 89.75 168 CYS A N 1
ATOM 1277 C CA . CYS A 1 168 ? 25.881 0.430 24.860 1.00 89.75 168 CYS A CA 1
ATOM 1278 C C . CYS A 1 168 ? 24.754 0.449 25.917 1.00 89.75 168 CYS A C 1
ATOM 1280 O O . CYS A 1 168 ? 24.731 1.300 26.809 1.00 89.75 168 CYS A O 1
ATOM 1282 N N . HIS A 1 169 ? 23.813 -0.495 25.849 1.00 84.94 169 HIS A N 1
ATOM 1283 C CA . HIS A 1 169 ? 22.653 -0.615 26.734 1.00 84.94 169 HIS A CA 1
ATOM 1284 C C . HIS A 1 169 ? 22.927 -1.347 28.051 1.00 84.94 169 HIS A C 1
ATOM 1286 O O . HIS A 1 169 ? 22.232 -1.095 29.027 1.00 84.94 169 HIS A O 1
ATOM 1292 N N . LYS A 1 170 ? 23.987 -2.158 28.120 1.00 81.94 170 LYS A N 1
ATOM 1293 C CA . LYS A 1 170 ? 24.377 -3.005 29.267 1.00 81.94 170 LYS A CA 1
ATOM 1294 C C . LYS A 1 170 ? 24.287 -2.355 30.668 1.00 81.94 170 LYS A C 1
ATOM 1296 O O . LYS A 1 170 ? 24.074 -3.068 31.642 1.00 81.94 170 LYS A O 1
ATOM 1301 N N . ASP A 1 171 ? 24.469 -1.033 30.771 1.00 79.69 171 ASP A N 1
ATOM 1302 C CA . ASP A 1 171 ? 24.509 -0.276 32.032 1.00 79.69 171 ASP A CA 1
ATOM 1303 C C . ASP A 1 171 ? 23.187 0.473 32.344 1.00 79.69 171 ASP A C 1
ATOM 1305 O O . ASP A 1 171 ? 23.106 1.167 33.355 1.00 79.69 171 ASP A O 1
ATOM 1309 N N . ASP A 1 172 ? 22.145 0.379 31.501 1.00 74.38 172 ASP A N 1
ATOM 1310 C CA . ASP A 1 172 ? 20.874 1.107 31.707 1.00 74.38 172 ASP A CA 1
ATOM 1311 C C . ASP A 1 172 ? 19.890 0.428 32.681 1.00 74.38 172 ASP A C 1
ATOM 1313 O O . ASP A 1 172 ? 18.904 1.040 33.102 1.00 74.38 172 ASP A O 1
ATOM 1317 N N . GLY A 1 173 ? 20.179 -0.814 33.082 1.00 65.81 173 GLY A N 1
ATOM 1318 C CA . GLY A 1 173 ? 19.429 -1.557 34.098 1.00 65.81 173 GLY A CA 1
ATOM 1319 C C . GLY A 1 173 ? 18.009 -1.966 33.691 1.00 65.81 173 GLY A C 1
ATOM 1320 O O . GLY A 1 173 ? 17.237 -2.381 34.557 1.00 65.81 173 GLY A O 1
ATOM 1321 N N . ARG A 1 174 ? 17.646 -1.834 32.408 1.00 68.00 174 ARG A N 1
ATOM 1322 C CA . ARG A 1 174 ? 16.316 -2.179 31.871 1.00 68.00 174 ARG A CA 1
ATOM 1323 C C . ARG A 1 174 ? 16.394 -3.110 30.668 1.00 68.00 174 ARG A C 1
ATOM 1325 O O . ARG A 1 174 ? 15.556 -3.996 30.543 1.00 68.00 174 ARG A O 1
ATOM 1332 N N . THR A 1 175 ? 17.392 -2.910 29.815 1.00 69.38 175 THR A N 1
ATOM 1333 C CA . THR A 1 175 ? 17.623 -3.684 28.595 1.00 69.38 175 THR A CA 1
ATOM 1334 C C . THR A 1 175 ? 18.419 -4.950 28.914 1.00 69.38 175 THR A C 1
ATOM 1336 O O . THR A 1 175 ? 19.447 -4.876 29.591 1.00 69.38 175 THR A O 1
ATOM 1339 N N . ASP A 1 176 ? 17.990 -6.120 28.428 1.00 79.62 176 ASP A N 1
ATOM 1340 C CA . ASP A 1 176 ? 18.789 -7.342 28.575 1.00 79.62 176 ASP A CA 1
ATOM 1341 C C . ASP A 1 176 ? 20.024 -7.356 27.647 1.00 79.62 176 ASP A C 1
ATOM 1343 O O . ASP A 1 176 ? 20.192 -6.523 26.750 1.00 79.62 176 ASP A O 1
ATOM 1347 N N . ALA A 1 177 ? 20.937 -8.299 27.883 1.00 84.62 177 ALA A N 1
ATOM 1348 C CA . ALA A 1 177 ? 22.221 -8.324 27.194 1.00 84.62 177 ALA A CA 1
ATOM 1349 C C . ALA A 1 177 ? 22.120 -8.690 25.697 1.00 84.62 177 ALA A C 1
ATOM 1351 O O . ALA A 1 177 ? 22.932 -8.191 24.920 1.00 84.62 177 ALA A O 1
ATOM 1352 N N . ILE A 1 178 ? 21.131 -9.496 25.286 1.00 85.81 178 ILE A N 1
ATOM 1353 C CA . ILE A 1 178 ? 20.851 -9.809 23.875 1.00 85.81 178 ILE A CA 1
ATOM 1354 C C . ILE A 1 178 ? 20.198 -8.595 23.218 1.00 85.81 178 ILE A C 1
ATOM 1356 O O . ILE A 1 178 ? 20.678 -8.114 22.192 1.00 85.81 178 ILE A O 1
ATOM 1360 N N . ALA A 1 179 ? 19.152 -8.054 23.842 1.00 79.12 179 ALA A N 1
ATOM 1361 C CA . ALA A 1 179 ? 18.433 -6.878 23.364 1.00 79.12 179 ALA A CA 1
ATOM 1362 C C . ALA A 1 179 ? 19.358 -5.676 23.134 1.00 79.12 179 ALA A C 1
ATOM 1364 O O . ALA A 1 179 ? 19.309 -5.035 22.086 1.00 79.12 179 ALA A O 1
ATOM 1365 N N . GLY A 1 180 ? 20.265 -5.416 24.078 1.00 84.75 180 GLY A N 1
ATOM 1366 C CA . GLY A 1 180 ? 21.238 -4.336 23.971 1.00 84.75 180 GLY A CA 1
ATOM 1367 C C . GLY A 1 180 ? 22.273 -4.539 22.861 1.00 84.75 180 GLY A C 1
ATOM 1368 O O . GLY A 1 180 ? 22.735 -3.555 22.284 1.00 84.75 180 GLY A O 1
ATOM 1369 N N . ILE A 1 181 ? 22.605 -5.791 22.514 1.00 90.75 181 ILE A N 1
ATOM 1370 C CA . ILE A 1 181 ? 23.411 -6.111 21.325 1.00 90.75 181 ILE A CA 1
ATOM 1371 C C . ILE A 1 181 ? 22.586 -5.853 20.059 1.00 90.75 181 ILE A C 1
ATOM 1373 O O . ILE A 1 181 ? 23.085 -5.175 19.164 1.00 90.75 181 ILE A O 1
ATOM 1377 N N . MET A 1 182 ? 21.324 -6.292 19.985 1.00 88.19 182 MET A N 1
ATOM 1378 C CA . MET A 1 182 ? 20.471 -6.015 18.818 1.00 88.19 182 MET A CA 1
ATOM 1379 C C . MET A 1 182 ? 20.327 -4.502 18.580 1.00 88.19 182 MET A C 1
ATOM 1381 O O . MET A 1 182 ? 20.613 -4.031 17.484 1.00 88.19 182 MET A O 1
ATOM 1385 N N . LEU A 1 183 ? 19.991 -3.724 19.613 1.00 85.06 183 LEU A N 1
ATOM 1386 C CA . LEU A 1 183 ? 19.854 -2.262 19.532 1.00 85.06 183 LEU A CA 1
ATOM 1387 C C . LEU A 1 183 ? 21.162 -1.537 19.165 1.00 85.06 183 LEU A C 1
ATOM 1389 O O . LEU A 1 183 ? 21.116 -0.485 18.535 1.00 85.06 183 LEU A O 1
ATOM 1393 N N . SER A 1 184 ? 22.324 -2.094 19.525 1.00 88.50 184 SER A N 1
ATOM 1394 C CA . SER A 1 184 ? 23.632 -1.487 19.223 1.00 88.50 184 SER A CA 1
ATOM 1395 C C . SER A 1 184 ? 24.194 -1.856 17.840 1.00 88.50 184 SER A C 1
ATOM 1397 O O . SER A 1 184 ? 25.071 -1.145 17.355 1.00 88.50 184 SER A O 1
ATOM 1399 N N . ASN A 1 185 ? 23.761 -2.972 17.231 1.00 93.06 185 ASN A N 1
ATOM 1400 C CA . ASN A 1 185 ? 24.454 -3.595 16.084 1.00 93.06 185 ASN A CA 1
ATOM 1401 C C . ASN A 1 185 ? 23.550 -3.987 14.902 1.00 93.06 185 ASN A C 1
ATOM 1403 O O . ASN A 1 185 ? 24.085 -4.405 13.869 1.00 93.06 185 ASN A O 1
ATOM 1407 N N . ALA A 1 186 ? 22.220 -3.942 15.040 1.00 90.56 186 ALA A N 1
ATOM 1408 C CA . ALA A 1 186 ? 21.310 -4.419 14.002 1.00 90.56 186 ALA A CA 1
ATOM 1409 C C . ALA A 1 186 ? 21.223 -3.447 12.814 1.00 90.56 186 ALA A C 1
ATOM 1411 O O . ALA A 1 186 ? 20.987 -2.252 12.969 1.00 90.56 186 ALA A O 1
ATOM 1412 N N . ILE A 1 187 ? 21.379 -3.994 11.611 1.00 90.38 187 ILE A N 1
ATOM 1413 C CA . ILE A 1 187 ? 21.360 -3.280 10.333 1.00 90.38 187 ILE A CA 1
ATOM 1414 C C . ILE A 1 187 ? 20.084 -3.673 9.586 1.00 90.38 187 ILE A C 1
ATOM 1416 O O . ILE A 1 187 ? 19.715 -4.851 9.560 1.00 90.38 187 ILE A O 1
ATOM 1420 N N . SER A 1 188 ? 19.400 -2.704 8.975 1.00 85.69 188 SER A N 1
ATOM 1421 C CA . SER A 1 188 ? 18.152 -2.961 8.250 1.00 85.69 188 SER A CA 1
ATOM 1422 C C . SER A 1 188 ? 18.384 -3.701 6.932 1.00 85.69 188 SER A C 1
ATOM 1424 O O . SER A 1 188 ? 19.126 -3.236 6.070 1.00 85.69 188 SER A O 1
ATOM 1426 N N . ILE A 1 189 ? 17.674 -4.818 6.763 1.00 81.38 189 ILE A N 1
ATOM 1427 C CA . ILE A 1 189 ? 17.588 -5.581 5.509 1.00 81.38 189 ILE A CA 1
ATOM 1428 C C . ILE A 1 189 ? 16.599 -4.921 4.532 1.00 81.38 189 ILE A C 1
ATOM 1430 O O . ILE A 1 189 ? 16.644 -5.164 3.327 1.00 81.38 189 ILE A O 1
ATOM 1434 N N . GLY A 1 190 ? 15.696 -4.077 5.040 1.00 70.88 190 GLY A N 1
ATOM 1435 C CA . GLY A 1 190 ? 14.527 -3.616 4.298 1.00 70.88 190 GLY A CA 1
ATOM 1436 C C . GLY A 1 190 ? 13.417 -4.670 4.274 1.00 70.88 190 GLY A C 1
ATOM 1437 O O . GLY A 1 190 ? 13.307 -5.496 5.182 1.00 70.88 190 GLY A O 1
ATOM 1438 N N . GLY A 1 191 ? 12.550 -4.600 3.262 1.00 68.94 191 GLY A N 1
ATOM 1439 C CA . GLY A 1 191 ? 11.414 -5.509 3.103 1.00 68.94 191 GLY A CA 1
ATOM 1440 C C . GLY A 1 191 ? 11.769 -6.755 2.293 1.00 68.94 191 GLY A C 1
ATOM 1441 O O . GLY A 1 191 ? 12.150 -6.636 1.131 1.00 68.94 191 GLY A O 1
ATOM 1442 N N . LEU A 1 192 ? 11.572 -7.943 2.870 1.00 67.50 192 LEU A N 1
ATOM 1443 C CA . LEU A 1 192 ? 11.549 -9.199 2.118 1.00 67.50 192 LEU A CA 1
ATOM 1444 C C . LEU A 1 192 ? 10.099 -9.522 1.700 1.00 67.50 192 LEU A C 1
ATOM 1446 O O . LEU A 1 192 ? 9.176 -9.327 2.502 1.00 67.50 192 LEU A O 1
ATOM 1450 N N . PRO A 1 193 ? 9.851 -10.019 0.471 1.00 53.56 193 PRO A N 1
ATOM 1451 C CA . PRO A 1 193 ? 8.526 -10.489 0.067 1.00 53.56 193 PRO A CA 1
ATOM 1452 C C . PRO A 1 193 ? 7.988 -11.553 1.046 1.00 53.56 193 PRO A C 1
ATOM 1454 O O . PRO A 1 193 ? 8.758 -12.425 1.443 1.00 53.56 193 PRO A O 1
ATOM 1457 N N . PRO A 1 194 ? 6.696 -11.516 1.433 1.00 48.84 194 PRO A N 1
ATOM 1458 C CA . PRO A 1 194 ? 5.599 -10.726 0.855 1.00 48.84 194 PRO A CA 1
ATOM 1459 C C . PRO A 1 194 ? 5.415 -9.295 1.411 1.00 48.84 194 PRO A C 1
ATOM 1461 O O . PRO A 1 194 ? 4.358 -8.708 1.196 1.00 48.84 194 PRO A O 1
ATOM 1464 N N . GLY A 1 195 ? 6.407 -8.716 2.098 1.00 58.56 195 GLY A N 1
ATOM 1465 C CA . GLY A 1 195 ? 6.373 -7.319 2.566 1.00 58.56 195 GLY A CA 1
ATOM 1466 C C . GLY A 1 195 ? 6.787 -7.106 4.025 1.00 58.56 195 GLY A C 1
ATOM 1467 O O . GLY A 1 195 ? 6.543 -6.034 4.571 1.00 58.56 195 GLY A O 1
ATOM 1468 N N . HIS A 1 196 ? 7.395 -8.104 4.668 1.00 71.38 196 HIS A N 1
ATOM 1469 C CA . HIS A 1 196 ? 7.851 -8.002 6.053 1.00 71.38 196 HIS A CA 1
ATOM 1470 C C . HIS A 1 196 ? 9.235 -7.351 6.124 1.00 71.38 196 HIS A C 1
ATOM 1472 O O . HIS A 1 196 ? 10.130 -7.700 5.353 1.00 71.38 196 HIS A O 1
ATOM 1478 N N . THR A 1 197 ? 9.422 -6.410 7.049 1.00 76.25 197 THR A N 1
ATOM 1479 C CA . THR A 1 197 ? 10.706 -5.737 7.275 1.00 76.25 197 THR A CA 1
ATOM 1480 C C . THR A 1 197 ? 11.585 -6.520 8.244 1.00 76.25 197 THR A C 1
ATOM 1482 O O . THR A 1 197 ? 11.118 -7.016 9.271 1.00 76.25 197 THR A O 1
ATOM 1485 N N . TYR A 1 198 ? 12.876 -6.609 7.931 1.00 83.88 198 TYR A N 1
ATOM 1486 C CA . TYR A 1 198 ? 13.858 -7.378 8.695 1.00 83.88 198 TYR A CA 1
ATOM 1487 C C . TYR A 1 198 ? 15.065 -6.532 9.095 1.00 83.88 198 TYR A C 1
ATOM 1489 O O . TYR A 1 198 ? 15.407 -5.550 8.434 1.00 83.88 198 TYR A O 1
ATOM 1497 N N . MET A 1 199 ? 15.742 -6.950 10.162 1.00 88.69 199 MET A N 1
ATOM 1498 C CA . MET A 1 199 ? 17.081 -6.485 10.514 1.00 88.69 199 MET A CA 1
ATOM 1499 C C . MET A 1 199 ? 17.996 -7.672 10.811 1.00 88.69 199 MET A C 1
ATOM 1501 O O . MET A 1 199 ? 17.534 -8.760 11.158 1.00 88.69 199 MET A O 1
ATOM 1505 N N . ALA A 1 200 ? 19.298 -7.448 10.678 1.00 92.31 200 ALA A N 1
ATOM 1506 C CA . ALA A 1 200 ? 20.330 -8.453 10.872 1.00 92.31 200 ALA A CA 1
ATOM 1507 C C . ALA A 1 200 ? 21.474 -7.937 11.740 1.00 92.31 200 ALA A C 1
ATOM 1509 O O . ALA A 1 200 ? 21.855 -6.773 11.638 1.00 92.31 200 ALA A O 1
ATOM 1510 N N . VAL A 1 201 ? 22.068 -8.827 12.530 1.00 94.69 201 VAL A N 1
ATOM 1511 C CA . VAL A 1 201 ? 23.333 -8.584 13.235 1.00 94.69 201 VAL A CA 1
ATOM 1512 C C . VAL A 1 201 ? 24.418 -9.454 12.607 1.00 94.69 201 VAL A C 1
ATOM 1514 O O . VAL A 1 201 ? 24.201 -10.641 12.368 1.00 94.69 201 VAL A O 1
ATOM 1517 N N . CYS A 1 202 ? 25.575 -8.857 12.328 1.00 94.38 202 CYS A N 1
ATOM 1518 C CA . CYS A 1 202 ? 26.746 -9.498 11.722 1.00 94.38 202 CYS A CA 1
ATOM 1519 C C . CYS A 1 202 ? 27.918 -9.485 12.721 1.00 94.38 202 CYS A C 1
ATOM 1521 O O . CYS A 1 202 ? 27.840 -8.788 13.731 1.00 94.38 202 CYS A O 1
ATOM 1523 N N . ASP A 1 203 ? 29.010 -10.201 12.452 1.00 93.69 203 ASP A N 1
ATOM 1524 C CA . ASP A 1 203 ? 30.260 -10.022 13.197 1.00 93.69 203 ASP A CA 1
ATOM 1525 C C . ASP A 1 203 ? 30.996 -8.774 12.694 1.00 93.69 203 ASP A C 1
ATOM 1527 O O . ASP A 1 203 ? 31.211 -7.832 13.455 1.00 93.69 203 ASP A O 1
ATOM 1531 N N . HIS A 1 204 ? 31.361 -8.712 11.410 1.00 94.31 204 HIS A N 1
ATOM 1532 C CA . HIS A 1 204 ? 32.242 -7.653 10.910 1.00 94.31 204 HIS A CA 1
ATOM 1533 C C . HIS A 1 204 ? 31.503 -6.437 10.326 1.00 94.31 204 HIS A C 1
ATOM 1535 O O . HIS A 1 204 ? 31.939 -5.315 10.598 1.00 94.31 204 HIS A O 1
ATOM 1541 N N . VAL A 1 205 ? 30.389 -6.587 9.589 1.00 95.00 205 VAL A N 1
ATOM 1542 C CA . VAL A 1 205 ? 29.611 -5.422 9.088 1.00 95.00 205 VAL A CA 1
ATOM 1543 C C . VAL A 1 205 ? 29.117 -4.554 10.254 1.00 95.00 205 VAL A C 1
ATOM 1545 O O . VAL A 1 205 ? 29.197 -3.329 10.192 1.00 95.00 205 VAL A O 1
ATOM 1548 N N . SER A 1 206 ? 28.701 -5.167 11.367 1.00 95.12 206 SER A N 1
ATOM 1549 C CA . SER A 1 206 ? 28.277 -4.455 12.584 1.00 95.12 206 SER A CA 1
ATOM 1550 C C . SER A 1 206 ? 29.424 -3.743 13.332 1.00 95.12 206 SER A C 1
ATOM 1552 O O . SER A 1 206 ? 29.172 -3.041 14.307 1.00 95.12 206 SER A O 1
ATOM 1554 N N . ARG A 1 207 ? 30.681 -3.871 12.873 1.00 93.94 207 ARG A N 1
ATOM 1555 C CA . ARG A 1 207 ? 31.867 -3.140 13.375 1.00 93.94 207 ARG A CA 1
ATOM 1556 C C . ARG A 1 207 ? 32.318 -2.008 12.428 1.00 93.94 207 ARG A C 1
ATOM 1558 O O . ARG A 1 207 ? 33.406 -1.450 12.598 1.00 93.94 207 ARG A O 1
ATOM 1565 N N . ILE A 1 208 ? 31.509 -1.669 11.420 1.00 96.44 208 ILE A N 1
ATOM 1566 C CA . ILE A 1 208 ? 31.700 -0.501 10.546 1.00 96.44 208 ILE A CA 1
ATOM 1567 C C . ILE A 1 208 ? 31.127 0.731 11.250 1.00 96.44 208 ILE A C 1
ATOM 1569 O O . ILE A 1 208 ? 29.913 0.861 11.376 1.00 96.44 208 ILE A O 1
ATOM 1573 N N . ASN A 1 209 ? 31.992 1.644 11.694 1.00 96.00 209 ASN A N 1
ATOM 1574 C CA . ASN A 1 209 ? 31.600 2.779 12.534 1.00 96.00 209 ASN A CA 1
ATOM 1575 C C . ASN A 1 209 ? 30.734 3.825 11.818 1.00 96.00 209 ASN A C 1
ATOM 1577 O O . ASN A 1 209 ? 30.752 3.960 10.593 1.00 96.00 209 ASN A O 1
ATOM 1581 N N . HIS A 1 210 ? 30.024 4.643 12.600 1.00 94.81 210 HIS A N 1
ATOM 1582 C CA . HIS A 1 210 ? 29.222 5.724 12.040 1.00 94.81 210 HIS A CA 1
ATOM 1583 C C . HIS A 1 210 ? 30.056 6.902 11.501 1.00 94.81 210 HIS A C 1
ATOM 1585 O O . HIS A 1 210 ? 30.964 7.409 12.164 1.00 94.81 210 HIS A O 1
ATOM 1591 N N . SER A 1 211 ? 29.642 7.429 10.348 1.00 95.06 211 SER A N 1
ATOM 1592 C CA . SER A 1 211 ? 29.965 8.771 9.864 1.00 95.06 211 SER A CA 1
ATOM 1593 C C . SER A 1 211 ? 28.741 9.416 9.201 1.00 95.06 211 SER A C 1
ATOM 1595 O O . SER A 1 211 ? 28.036 8.759 8.438 1.00 95.06 211 SER A O 1
ATOM 1597 N N . CYS A 1 212 ? 28.504 10.719 9.420 1.00 93.25 212 CYS A N 1
ATOM 1598 C CA . CYS A 1 212 ? 27.522 11.481 8.626 1.00 93.25 212 CYS A CA 1
ATOM 1599 C C . CYS A 1 212 ? 28.052 11.868 7.226 1.00 93.25 212 CYS A C 1
ATOM 1601 O O . CYS A 1 212 ? 27.375 12.573 6.475 1.00 93.25 212 CYS A O 1
ATOM 1603 N N . THR A 1 213 ? 29.275 11.434 6.910 1.00 92.75 213 THR A N 1
ATOM 1604 C CA . THR A 1 213 ? 29.991 11.545 5.633 1.00 92.75 213 THR A CA 1
ATOM 1605 C C . THR A 1 213 ? 30.623 10.172 5.337 1.00 92.75 213 THR A C 1
ATOM 1607 O O . THR A 1 213 ? 31.837 10.018 5.519 1.00 92.75 213 THR A O 1
ATOM 1610 N N . PRO A 1 214 ? 29.817 9.130 5.051 1.00 93.75 214 PRO A N 1
ATOM 1611 C CA . PRO A 1 214 ? 30.289 7.747 4.973 1.00 93.75 214 PRO A CA 1
ATOM 1612 C C . PRO A 1 214 ? 31.124 7.478 3.713 1.00 93.75 214 PRO A C 1
ATOM 1614 O O . PRO A 1 214 ? 30.903 8.074 2.658 1.00 93.75 214 PRO A O 1
ATOM 1617 N N . ASN A 1 215 ? 32.067 6.541 3.820 1.00 93.88 215 ASN A N 1
ATOM 1618 C CA . ASN A 1 215 ? 32.878 6.043 2.701 1.00 93.88 215 ASN A CA 1
ATOM 1619 C C . ASN A 1 215 ? 32.513 4.608 2.276 1.00 93.88 215 ASN A C 1
ATOM 1621 O O . ASN A 1 215 ? 33.047 4.121 1.282 1.00 93.88 215 ASN A O 1
ATOM 1625 N N . SER A 1 216 ? 31.575 3.946 2.960 1.00 93.31 216 SER A N 1
ATOM 1626 C CA . SER A 1 216 ? 31.063 2.622 2.589 1.00 93.31 216 SER A CA 1
ATOM 1627 C C . SER A 1 216 ? 29.550 2.488 2.782 1.00 93.31 216 SER A C 1
ATOM 1629 O O . SER A 1 216 ? 28.942 3.265 3.520 1.00 93.31 216 SER A O 1
ATOM 1631 N N . TYR A 1 217 ? 28.945 1.504 2.110 1.00 90.25 217 TYR A N 1
ATOM 1632 C CA . TYR A 1 217 ? 27.508 1.233 2.176 1.00 90.25 217 TYR A CA 1
ATOM 1633 C C . TYR A 1 217 ? 27.211 -0.278 2.163 1.00 90.25 217 TYR A C 1
ATOM 1635 O O . TYR A 1 217 ? 27.617 -0.958 1.213 1.00 90.25 217 TYR A O 1
ATOM 1643 N N . PRO A 1 218 ? 26.524 -0.823 3.186 1.00 90.75 218 PRO A N 1
ATOM 1644 C CA . PRO A 1 218 ? 26.065 -2.207 3.205 1.00 90.75 218 PRO A CA 1
ATOM 1645 C C . PRO A 1 218 ? 24.758 -2.363 2.411 1.00 90.75 218 PRO A C 1
ATOM 1647 O O . PRO A 1 218 ? 23.784 -1.652 2.644 1.00 90.75 218 PRO A O 1
ATOM 1650 N N . VAL A 1 219 ? 24.717 -3.333 1.498 1.00 86.88 219 VAL A N 1
ATOM 1651 C CA . VAL A 1 219 ? 23.525 -3.716 0.722 1.00 86.88 219 VAL A CA 1
ATOM 1652 C C . VAL A 1 219 ? 23.186 -5.170 1.035 1.00 86.88 219 VAL A C 1
ATOM 1654 O O . VAL A 1 219 ? 24.058 -6.029 0.926 1.00 86.88 219 VAL A O 1
ATOM 1657 N N . PHE A 1 220 ? 21.945 -5.475 1.425 1.00 87.94 220 PHE A N 1
ATOM 1658 C CA . PHE A 1 220 ? 21.535 -6.865 1.643 1.00 87.94 220 PHE A CA 1
ATOM 1659 C C . PHE A 1 220 ? 21.155 -7.548 0.326 1.00 87.94 220 PHE A C 1
ATOM 1661 O O . PHE A 1 220 ? 20.344 -7.037 -0.446 1.00 87.94 220 PHE A O 1
ATOM 1668 N N . HIS A 1 221 ? 21.710 -8.734 0.092 1.00 84.88 221 HIS A N 1
ATOM 1669 C CA . HIS A 1 221 ? 21.463 -9.556 -1.081 1.00 84.88 221 HIS A CA 1
ATOM 1670 C C . HIS A 1 221 ? 20.737 -10.845 -0.674 1.00 84.88 221 HIS A C 1
ATOM 1672 O O . HIS A 1 221 ? 21.345 -11.813 -0.215 1.00 84.88 221 HIS A O 1
ATOM 1678 N N . ALA A 1 222 ? 19.410 -10.850 -0.839 1.00 83.19 222 ALA A N 1
ATOM 1679 C CA . ALA A 1 222 ? 18.558 -11.959 -0.410 1.00 83.19 222 ALA A CA 1
ATOM 1680 C C . ALA A 1 222 ? 18.912 -13.328 -1.040 1.00 83.19 222 ALA A C 1
ATOM 1682 O O . ALA A 1 222 ? 18.944 -14.298 -0.283 1.00 83.19 222 ALA A O 1
ATOM 1683 N N . PRO A 1 223 ? 19.256 -13.451 -2.344 1.00 82.94 223 PRO A N 1
ATOM 1684 C CA . PRO A 1 223 ? 19.609 -14.744 -2.940 1.00 82.94 223 PRO A CA 1
ATOM 1685 C C . PRO A 1 223 ? 20.821 -15.446 -2.313 1.00 82.94 223 PRO A C 1
ATOM 1687 O O . PRO A 1 223 ? 20.839 -16.670 -2.289 1.00 82.94 223 PRO A O 1
ATOM 1690 N N . SER A 1 224 ? 21.811 -14.716 -1.779 1.00 83.00 224 SER A N 1
ATOM 1691 C CA . SER A 1 224 ? 22.965 -15.288 -1.048 1.00 83.00 224 SER A CA 1
ATOM 1692 C C . SER A 1 224 ? 22.823 -15.220 0.481 1.00 83.00 224 SER A C 1
ATOM 1694 O O . SER A 1 224 ? 23.716 -15.664 1.207 1.00 83.00 224 SER A O 1
ATOM 1696 N N . LEU A 1 225 ? 21.707 -14.664 0.971 1.00 87.75 225 LEU A N 1
ATOM 1697 C CA . LEU A 1 225 ? 21.427 -14.366 2.377 1.00 87.75 225 LEU A CA 1
ATOM 1698 C C . LEU A 1 225 ? 22.576 -13.604 3.070 1.00 87.75 225 LEU A C 1
ATOM 1700 O O . LEU A 1 225 ? 23.032 -13.990 4.145 1.00 87.75 225 LEU A O 1
ATOM 1704 N N . SER A 1 226 ? 23.096 -12.553 2.429 1.00 88.62 226 SER A N 1
ATOM 1705 C CA . SER A 1 226 ? 24.307 -11.858 2.889 1.00 88.62 226 SER A CA 1
ATOM 1706 C C . SER A 1 226 ? 24.269 -10.352 2.650 1.00 88.62 226 SER A C 1
ATOM 1708 O O . SER A 1 226 ? 23.723 -9.890 1.650 1.00 88.62 226 SER A O 1
ATOM 1710 N N . TYR A 1 227 ? 24.935 -9.577 3.503 1.00 90.75 227 TYR A N 1
ATOM 1711 C CA . TYR A 1 227 ? 25.340 -8.219 3.145 1.00 90.75 227 TYR A CA 1
ATOM 1712 C C . TYR A 1 227 ? 26.528 -8.250 2.181 1.00 90.75 227 TYR A C 1
ATOM 1714 O O . TYR A 1 227 ? 27.415 -9.094 2.303 1.00 90.75 227 TYR A O 1
ATOM 1722 N N . ARG A 1 228 ? 26.562 -7.293 1.252 1.00 90.12 228 ARG A N 1
ATOM 1723 C CA . ARG A 1 228 ? 27.734 -6.912 0.455 1.00 90.12 228 ARG A CA 1
ATOM 1724 C C . ARG A 1 228 ? 28.045 -5.449 0.761 1.00 90.12 228 ARG A C 1
ATOM 1726 O O . ARG A 1 228 ? 27.152 -4.605 0.691 1.00 90.12 228 ARG A O 1
ATOM 1733 N N . VAL A 1 229 ? 29.277 -5.145 1.165 1.00 91.62 229 VAL A N 1
ATOM 1734 C CA . VAL A 1 229 ? 29.690 -3.782 1.545 1.00 91.62 229 VAL A CA 1
ATOM 1735 C C . VAL A 1 229 ? 30.495 -3.172 0.409 1.00 91.62 229 VAL A C 1
ATOM 1737 O O . VAL A 1 229 ? 31.559 -3.683 0.063 1.00 91.62 229 VAL A O 1
ATOM 1740 N N . PHE A 1 230 ? 30.010 -2.066 -0.146 1.00 90.44 230 PHE A N 1
ATOM 1741 C CA . PHE A 1 230 ? 30.647 -1.359 -1.256 1.00 90.44 230 PHE A CA 1
ATOM 1742 C C . PHE A 1 230 ? 31.374 -0.100 -0.779 1.00 90.44 230 PHE A C 1
ATOM 1744 O O . PHE A 1 230 ? 30.914 0.574 0.145 1.00 90.44 230 PHE A O 1
ATOM 1751 N N . ALA A 1 231 ? 32.472 0.257 -1.444 1.00 90.69 231 ALA A N 1
ATOM 1752 C CA . ALA A 1 231 ? 33.138 1.544 -1.261 1.00 90.69 231 ALA A CA 1
ATOM 1753 C C . ALA A 1 231 ? 32.389 2.663 -2.016 1.00 90.69 231 ALA A C 1
ATOM 1755 O O . ALA A 1 231 ? 32.248 2.614 -3.239 1.00 90.69 231 ALA A O 1
ATOM 1756 N N . LEU A 1 232 ? 31.917 3.683 -1.291 1.00 89.00 232 LEU A N 1
ATOM 1757 C CA . LEU A 1 232 ? 31.187 4.843 -1.836 1.00 89.00 232 LEU A CA 1
ATOM 1758 C C . LEU A 1 232 ? 32.106 5.881 -2.498 1.00 89.00 232 LEU A C 1
ATOM 1760 O O . LEU A 1 232 ? 31.668 6.669 -3.334 1.00 89.00 232 LEU A O 1
ATOM 1764 N N . CYS A 1 233 ? 33.379 5.883 -2.117 1.00 87.81 233 CYS A N 1
ATOM 1765 C CA . CYS A 1 233 ? 34.457 6.662 -2.713 1.00 87.81 233 CYS A CA 1
ATOM 1766 C C . CYS A 1 233 ? 35.748 5.831 -2.677 1.00 87.81 233 CYS A C 1
ATOM 1768 O O . CYS A 1 233 ? 35.749 4.718 -2.154 1.00 87.81 233 CYS A O 1
ATOM 1770 N N . ASP A 1 234 ? 36.849 6.360 -3.208 1.00 91.44 234 ASP A N 1
ATOM 1771 C CA . ASP A 1 234 ? 38.163 5.748 -2.998 1.00 91.44 234 ASP A CA 1
ATOM 1772 C C . ASP A 1 234 ? 38.531 5.788 -1.497 1.00 91.44 234 ASP A C 1
ATOM 1774 O O . ASP A 1 234 ? 38.237 6.772 -0.812 1.00 91.44 234 ASP A O 1
ATOM 1778 N N . ILE A 1 235 ? 39.163 4.725 -0.987 1.00 94.88 235 ILE A N 1
ATOM 1779 C CA . ILE A 1 235 ? 39.572 4.568 0.421 1.00 94.88 235 ILE A CA 1
ATOM 1780 C C . ILE A 1 235 ? 41.064 4.213 0.461 1.00 94.88 235 ILE A C 1
ATOM 1782 O O . ILE A 1 235 ? 41.503 3.269 -0.206 1.00 94.88 235 ILE A O 1
ATOM 1786 N N . ALA A 1 236 ? 41.863 4.954 1.232 1.00 96.44 236 ALA A N 1
ATOM 1787 C CA . ALA A 1 236 ? 43.300 4.725 1.333 1.00 96.44 236 ALA A CA 1
ATOM 1788 C C . ALA A 1 236 ? 43.651 3.597 2.320 1.00 96.44 236 ALA A C 1
ATOM 1790 O O . ALA A 1 236 ? 42.879 3.220 3.204 1.00 96.44 236 ALA A O 1
ATOM 1791 N N . ALA A 1 237 ? 44.866 3.058 2.190 1.00 95.44 237 ALA A N 1
ATOM 1792 C CA . ALA A 1 237 ? 45.390 2.079 3.135 1.00 95.44 237 ALA A CA 1
ATOM 1793 C C . ALA A 1 237 ? 45.585 2.735 4.514 1.00 95.44 237 ALA A C 1
ATOM 1795 O O . ALA A 1 237 ? 46.398 3.646 4.656 1.00 95.44 237 ALA A O 1
ATOM 1796 N N . GLY A 1 238 ? 44.863 2.252 5.527 1.00 95.50 238 GLY A N 1
ATOM 1797 C CA . GLY A 1 238 ? 44.864 2.819 6.877 1.00 95.50 238 GLY A CA 1
ATOM 1798 C C . GLY A 1 238 ? 43.658 3.698 7.224 1.00 95.50 238 GLY A C 1
ATOM 1799 O O . GLY A 1 238 ? 43.501 4.001 8.404 1.00 95.50 238 GLY A O 1
ATOM 1800 N N . ASP A 1 239 ? 42.792 4.042 6.265 1.00 96.19 239 ASP A N 1
ATOM 1801 C CA . ASP A 1 239 ? 41.557 4.794 6.536 1.00 96.19 239 ASP A CA 1
ATOM 1802 C C . ASP A 1 239 ? 40.520 3.946 7.292 1.00 96.19 239 ASP A C 1
ATOM 1804 O O . ASP A 1 239 ? 40.390 2.737 7.072 1.00 96.19 239 ASP A O 1
ATOM 1808 N N . GLU A 1 240 ? 39.736 4.590 8.158 1.00 96.75 240 GLU 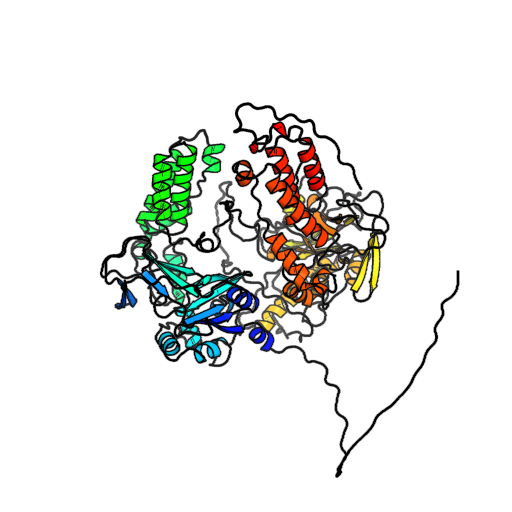A N 1
ATOM 1809 C CA . GLU A 1 240 ? 38.568 3.982 8.805 1.00 96.75 240 GLU A CA 1
ATOM 1810 C C . GLU A 1 240 ? 37.422 3.812 7.794 1.00 96.75 240 GLU A C 1
ATOM 1812 O O . GLU A 1 240 ? 37.077 4.737 7.055 1.00 96.75 240 GLU A O 1
ATOM 1817 N N . ILE A 1 241 ? 36.825 2.623 7.766 1.00 97.25 241 ILE A N 1
ATOM 1818 C CA . ILE A 1 241 ? 35.675 2.280 6.927 1.00 97.25 241 ILE A CA 1
ATOM 1819 C C . ILE A 1 241 ? 34.408 2.541 7.753 1.00 97.25 241 ILE A C 1
ATOM 1821 O O . ILE A 1 241 ? 34.285 2.075 8.887 1.00 97.25 241 ILE A O 1
ATOM 1825 N N . THR A 1 242 ? 33.489 3.335 7.199 1.00 96.31 242 THR A N 1
ATOM 1826 C CA . THR A 1 242 ? 32.350 3.926 7.919 1.00 96.31 242 THR A CA 1
ATOM 1827 C C . THR A 1 242 ? 31.064 3.940 7.093 1.00 96.31 242 THR A C 1
ATOM 1829 O O . THR A 1 242 ? 31.112 4.059 5.864 1.00 96.31 242 THR A O 1
ATOM 1832 N N . TRP A 1 243 ? 29.911 3.865 7.766 1.00 93.94 243 TRP A N 1
ATOM 1833 C CA . TRP A 1 243 ? 28.574 3.919 7.156 1.00 93.94 243 TRP A CA 1
ATOM 1834 C C . TRP A 1 243 ? 27.597 4.796 7.976 1.00 93.94 243 TRP A C 1
ATOM 1836 O O . TRP A 1 243 ? 27.979 5.407 8.981 1.00 93.94 243 TRP A O 1
ATOM 1846 N N . GLN A 1 244 ? 26.338 4.925 7.546 1.00 90.12 244 GLN A N 1
ATOM 1847 C CA . GLN A 1 244 ? 25.337 5.769 8.208 1.00 90.12 244 GLN A CA 1
ATOM 1848 C C . GLN A 1 244 ? 24.347 4.985 9.093 1.00 90.12 244 GLN A C 1
ATOM 1850 O O . GLN A 1 244 ? 23.512 4.246 8.602 1.00 90.12 244 GLN A O 1
ATOM 1855 N N . TYR A 1 245 ? 24.369 5.193 10.414 1.00 91.56 245 TYR A N 1
ATOM 1856 C CA . TYR A 1 245 ? 23.440 4.525 11.348 1.00 91.56 245 TYR A CA 1
ATOM 1857 C C . TYR A 1 245 ? 22.030 5.150 11.343 1.00 91.56 245 TYR A C 1
ATOM 1859 O O . TYR A 1 245 ? 21.116 4.666 12.007 1.00 91.56 245 TYR A O 1
ATOM 1867 N N . ILE A 1 246 ? 21.890 6.286 10.658 1.00 89.06 246 ILE A N 1
ATOM 1868 C CA . ILE A 1 246 ? 20.758 7.211 10.676 1.00 89.06 246 ILE A CA 1
ATOM 1869 C C . ILE A 1 246 ? 20.638 7.879 9.302 1.00 89.06 246 ILE A C 1
ATOM 1871 O O . ILE A 1 246 ? 21.581 7.852 8.512 1.00 89.06 246 ILE A O 1
ATOM 1875 N N . ASP A 1 247 ? 19.525 8.562 9.043 1.00 85.12 247 ASP A N 1
ATOM 1876 C CA . ASP A 1 247 ? 19.434 9.487 7.912 1.00 85.12 247 ASP A CA 1
ATOM 1877 C C . ASP A 1 247 ? 20.419 10.657 8.091 1.00 85.12 247 ASP A C 1
ATOM 1879 O O . ASP A 1 247 ? 20.330 11.412 9.061 1.00 85.12 247 ASP A O 1
ATOM 1883 N N . ILE A 1 248 ? 21.358 10.825 7.155 1.00 87.88 248 ILE A N 1
ATOM 1884 C CA . ILE A 1 248 ? 22.349 11.911 7.198 1.00 87.88 248 ILE A CA 1
ATOM 1885 C C . ILE A 1 248 ? 21.861 13.215 6.560 1.00 87.88 248 ILE A C 1
ATOM 1887 O O . ILE A 1 248 ? 22.618 14.179 6.560 1.00 87.88 248 ILE A O 1
ATOM 1891 N N . ARG A 1 249 ? 20.650 13.281 5.992 1.00 85.50 249 ARG A N 1
ATOM 1892 C CA . ARG A 1 249 ? 20.105 14.492 5.340 1.00 85.50 249 ARG A CA 1
ATOM 1893 C C . ARG A 1 249 ? 19.701 15.636 6.296 1.00 85.50 249 ARG A C 1
ATOM 1895 O O . ARG A 1 249 ? 19.857 16.781 5.871 1.00 85.50 249 ARG A O 1
ATOM 1902 N N . PRO A 1 250 ? 19.195 15.395 7.526 1.00 89.75 250 PRO A N 1
ATOM 1903 C CA . PRO A 1 250 ? 18.829 16.453 8.478 1.00 89.75 250 PRO A CA 1
ATOM 1904 C C . PRO A 1 250 ? 20.023 17.270 9.001 1.00 89.75 250 PRO A C 1
ATOM 1906 O O . PRO A 1 250 ? 21.184 16.949 8.729 1.00 89.75 250 PRO A O 1
ATOM 1909 N N . SER A 1 251 ? 19.746 18.317 9.785 1.00 90.88 251 SER A N 1
ATOM 1910 C CA . SER A 1 251 ? 20.764 19.160 10.436 1.00 90.88 251 SER A CA 1
ATOM 1911 C C . SER A 1 251 ? 21.601 18.403 11.474 1.00 90.88 251 SER A C 1
ATOM 1913 O O . SER A 1 251 ? 21.207 17.348 11.966 1.00 90.88 251 SER A O 1
ATOM 1915 N N . ALA A 1 252 ? 22.751 18.949 11.870 1.00 92.44 252 ALA A N 1
ATOM 1916 C CA . ALA A 1 252 ? 23.638 18.345 12.860 1.00 92.44 252 ALA A CA 1
ATOM 1917 C C . ALA A 1 252 ? 22.954 18.132 14.220 1.00 92.44 252 ALA A C 1
ATOM 1919 O O . ALA A 1 252 ? 23.259 17.156 14.902 1.00 92.44 252 ALA A O 1
ATOM 1920 N N . ALA A 1 253 ? 21.998 18.990 14.592 1.00 91.44 253 ALA A N 1
ATOM 1921 C CA . ALA A 1 253 ? 21.195 18.821 15.802 1.00 91.44 253 ALA A CA 1
ATOM 1922 C C . ALA A 1 253 ? 20.251 17.609 15.698 1.00 91.44 253 ALA A C 1
ATOM 1924 O O . ALA A 1 253 ? 20.189 16.789 16.611 1.00 91.44 253 ALA A O 1
ATOM 1925 N N . GLU A 1 254 ? 19.562 17.453 14.566 1.00 91.50 254 GLU A N 1
ATOM 1926 C CA . GLU A 1 254 ? 18.667 16.319 14.305 1.00 91.50 254 GLU A CA 1
ATOM 1927 C C . GLU A 1 254 ? 19.447 15.002 14.170 1.00 91.50 254 GLU A C 1
ATOM 1929 O O . GLU A 1 254 ? 19.054 13.995 14.758 1.00 91.50 254 GLU A O 1
ATOM 1934 N N . ARG A 1 255 ? 20.599 15.021 13.482 1.00 93.88 255 ARG A N 1
ATOM 1935 C CA . ARG A 1 255 ? 21.526 13.879 13.399 1.00 93.88 255 ARG A CA 1
ATOM 1936 C C . ARG A 1 255 ? 22.079 13.503 14.775 1.00 93.88 255 ARG A C 1
ATOM 1938 O O . ARG A 1 255 ? 22.118 12.325 15.105 1.00 93.88 255 ARG A O 1
ATOM 1945 N N . SER A 1 256 ? 22.461 14.480 15.602 1.00 92.38 256 SER A N 1
ATOM 1946 C CA . SER A 1 256 ? 22.914 14.218 16.976 1.00 92.38 256 SER A CA 1
ATOM 1947 C C . SER A 1 256 ? 21.812 13.576 17.818 1.00 92.38 256 SER A C 1
ATOM 1949 O O . SER A 1 256 ? 22.090 12.614 18.526 1.00 92.38 256 SER A O 1
ATOM 1951 N N . LYS A 1 257 ? 20.567 14.055 17.701 1.00 90.44 257 LYS A N 1
ATOM 1952 C CA . LYS A 1 257 ? 19.409 13.484 18.400 1.00 90.44 257 LYS A CA 1
ATOM 1953 C C . LYS A 1 257 ? 19.122 12.045 17.961 1.00 90.44 257 LYS A C 1
ATOM 1955 O O . LYS A 1 257 ? 18.889 11.178 18.794 1.00 90.44 257 LYS A O 1
ATOM 1960 N N . ALA A 1 258 ? 19.185 11.767 16.659 1.00 82.38 258 ALA A N 1
ATOM 1961 C CA . ALA A 1 258 ? 19.006 10.416 16.125 1.00 82.38 258 ALA A CA 1
ATOM 1962 C C . ALA A 1 258 ? 20.121 9.434 16.551 1.00 82.38 258 ALA A C 1
ATOM 1964 O O . ALA A 1 258 ? 19.920 8.223 16.490 1.00 82.38 258 ALA A O 1
ATOM 1965 N N . LEU A 1 259 ? 21.275 9.937 17.010 1.00 91.75 259 LEU A N 1
ATOM 1966 C CA . LEU A 1 259 ? 22.383 9.131 17.534 1.00 91.75 259 LEU A CA 1
ATOM 1967 C C . LEU A 1 259 ? 22.366 8.944 19.061 1.00 91.75 259 LEU A C 1
ATOM 1969 O O . LEU A 1 259 ? 23.136 8.124 19.562 1.00 91.75 259 LEU A O 1
ATOM 1973 N N . GLU A 1 260 ? 21.482 9.627 19.800 1.00 89.44 260 GLU A N 1
ATOM 1974 C CA . GLU A 1 260 ? 21.345 9.480 21.261 1.00 89.44 260 GLU A CA 1
ATOM 1975 C C . GLU A 1 260 ? 21.232 8.010 21.735 1.00 89.44 260 GLU A C 1
ATOM 1977 O O . GLU A 1 260 ? 21.921 7.669 22.703 1.00 89.44 260 GLU A O 1
ATOM 1982 N N . PRO A 1 261 ? 20.481 7.101 21.064 1.00 87.12 261 PRO A N 1
ATOM 1983 C CA . PRO A 1 261 ? 20.406 5.689 21.461 1.00 87.12 261 PRO A CA 1
ATOM 1984 C C . PRO A 1 261 ? 21.756 4.962 21.450 1.00 87.12 261 PRO A C 1
ATOM 1986 O O . PRO A 1 261 ? 22.003 4.116 22.305 1.00 87.12 261 PRO A O 1
ATOM 1989 N N . TYR A 1 262 ? 22.665 5.330 20.541 1.00 89.19 262 TYR A N 1
ATOM 1990 C CA . TYR A 1 262 ? 23.996 4.725 20.422 1.00 89.19 262 TYR A CA 1
ATOM 1991 C C . TYR A 1 262 ? 25.005 5.263 21.458 1.00 89.19 262 TYR A C 1
ATOM 1993 O O . TYR A 1 262 ? 26.123 4.757 21.545 1.00 89.19 262 TYR A O 1
ATOM 2001 N N . LYS A 1 263 ? 24.621 6.267 22.263 1.00 90.06 263 LYS A N 1
ATOM 2002 C CA . LYS A 1 263 ? 25.378 6.806 23.413 1.00 90.06 263 LYS A CA 1
ATOM 2003 C C . LYS A 1 263 ? 26.795 7.321 23.092 1.00 90.06 263 LYS A C 1
ATOM 2005 O O . LYS A 1 263 ? 27.671 7.302 23.956 1.00 90.06 263 LYS A O 1
ATOM 2010 N N . PHE A 1 264 ? 27.013 7.838 21.881 1.00 90.94 264 PHE A N 1
ATOM 2011 C CA . PHE A 1 264 ? 28.241 8.546 21.492 1.00 90.94 264 PHE A CA 1
ATOM 2012 C C . PHE A 1 264 ? 27.923 9.893 20.824 1.00 90.94 264 PHE A C 1
ATOM 2014 O O . PHE A 1 264 ? 26.841 10.089 20.275 1.00 90.94 264 PHE A O 1
ATOM 2021 N N . GLN A 1 265 ? 28.884 10.822 20.833 1.00 92.06 265 GLN A N 1
ATOM 2022 C CA . GLN A 1 265 ? 28.780 12.088 20.101 1.00 92.06 265 GLN A CA 1
ATOM 2023 C C . GLN A 1 265 ? 29.525 11.987 18.763 1.00 92.06 265 GLN A C 1
ATOM 2025 O O . GLN A 1 265 ? 30.716 11.679 18.727 1.00 92.06 265 GLN A O 1
ATOM 2030 N N . CYS A 1 266 ? 28.844 12.269 17.650 1.00 93.88 266 CYS A N 1
ATOM 2031 C CA . CYS A 1 266 ? 29.458 12.212 16.324 1.00 93.88 266 CYS A CA 1
ATOM 2032 C C . CYS A 1 266 ? 30.358 13.429 16.052 1.00 93.88 266 CYS A C 1
ATOM 2034 O O . CYS A 1 266 ? 29.881 14.557 15.944 1.00 93.88 266 CYS A O 1
ATOM 2036 N N . THR A 1 267 ? 31.656 13.179 15.874 1.00 93.19 267 THR A N 1
ATOM 2037 C CA . THR A 1 267 ? 32.699 14.187 15.602 1.00 93.19 267 THR A CA 1
ATOM 2038 C C . THR A 1 267 ? 33.163 14.219 14.138 1.00 93.19 267 THR A C 1
ATOM 2040 O O . THR A 1 267 ? 34.181 14.835 13.821 1.00 93.19 267 THR A O 1
ATOM 2043 N N . CYS A 1 268 ? 32.431 13.573 13.217 1.00 93.00 268 CYS A N 1
ATOM 2044 C CA . CYS A 1 268 ? 32.768 13.575 11.787 1.00 93.00 268 CYS A CA 1
ATOM 2045 C C . CYS A 1 268 ? 32.812 14.999 11.192 1.00 93.00 268 CYS A C 1
ATOM 2047 O O . CYS A 1 268 ? 32.273 15.944 11.770 1.00 93.00 268 CYS A O 1
ATOM 2049 N N . GLU A 1 269 ? 33.415 15.144 10.010 1.00 92.75 269 GLU A N 1
ATOM 2050 C CA . GLU A 1 269 ? 33.608 16.425 9.310 1.00 92.75 269 GLU A CA 1
ATOM 2051 C C . GLU A 1 269 ? 32.323 17.271 9.223 1.00 92.75 269 GLU A C 1
ATOM 2053 O O . GLU A 1 269 ? 32.340 18.459 9.550 1.00 92.75 269 GLU A O 1
ATOM 2058 N N . ALA A 1 270 ? 31.190 16.645 8.889 1.00 93.44 270 ALA A N 1
ATOM 2059 C CA . ALA A 1 270 ? 29.893 17.316 8.782 1.00 93.44 270 ALA A CA 1
ATOM 2060 C C . ALA A 1 270 ? 29.302 17.795 10.122 1.00 93.44 270 ALA A C 1
ATOM 2062 O O . ALA A 1 270 ? 28.549 18.766 10.158 1.00 93.44 270 ALA A O 1
ATOM 2063 N N . CYS A 1 271 ? 29.618 17.131 11.236 1.00 94.06 271 CYS A N 1
ATOM 2064 C CA . CYS A 1 271 ? 29.175 17.564 12.566 1.00 94.06 271 CYS A CA 1
ATOM 2065 C C . CYS A 1 271 ? 30.142 18.593 13.167 1.00 94.06 271 CYS A C 1
ATOM 2067 O O . CYS A 1 271 ? 29.703 19.582 13.749 1.00 94.06 271 CYS A O 1
ATOM 2069 N N . SER A 1 272 ? 31.446 18.422 12.938 1.00 94.25 272 SER A N 1
ATOM 2070 C CA . SER A 1 272 ? 32.488 19.378 13.329 1.00 94.25 272 SER A CA 1
ATOM 2071 C C . SER A 1 272 ? 32.407 20.710 12.564 1.00 94.25 272 SER A C 1
ATOM 2073 O O . SER A 1 272 ? 32.866 21.730 13.070 1.00 94.25 272 SER A O 1
ATOM 2075 N N . ASN A 1 273 ? 31.784 20.735 11.378 1.00 93.94 273 ASN A N 1
ATOM 2076 C CA . ASN A 1 273 ? 31.523 21.944 10.586 1.00 93.94 273 ASN A CA 1
ATOM 2077 C C . ASN A 1 273 ? 30.018 22.158 10.302 1.00 93.94 273 ASN A C 1
ATOM 2079 O O . ASN A 1 273 ? 29.620 22.524 9.191 1.00 93.94 273 ASN A O 1
ATOM 2083 N N . ALA A 1 274 ? 29.175 21.916 11.314 1.00 93.00 274 ALA A N 1
ATOM 2084 C CA . ALA A 1 274 ? 27.712 21.914 11.209 1.00 93.00 274 ALA A CA 1
ATOM 2085 C C . ALA A 1 274 ? 27.120 23.104 10.428 1.00 93.00 274 ALA A C 1
ATOM 2087 O O . ALA A 1 274 ? 26.284 22.904 9.556 1.00 93.00 274 ALA A O 1
ATOM 2088 N N . VAL A 1 275 ? 27.584 24.338 10.667 1.00 92.19 275 VAL A N 1
ATOM 2089 C CA . VAL A 1 275 ? 27.017 25.551 10.038 1.00 92.19 275 VAL A CA 1
ATOM 2090 C C . VAL A 1 275 ? 27.119 25.525 8.507 1.00 92.19 275 VAL A C 1
ATOM 2092 O O . VAL A 1 275 ? 26.147 25.824 7.815 1.00 92.19 275 VAL A O 1
ATOM 2095 N N . VAL A 1 276 ? 28.280 25.147 7.961 1.00 94.62 276 VAL A N 1
ATOM 2096 C CA . VAL A 1 276 ? 28.486 25.044 6.503 1.00 94.62 276 VAL A CA 1
ATOM 2097 C C . VAL A 1 276 ? 27.795 23.795 5.953 1.00 94.62 276 VAL A C 1
ATOM 2099 O O . VAL A 1 276 ? 27.176 23.823 4.887 1.00 94.62 276 VAL A O 1
ATOM 2102 N N . SER A 1 277 ? 27.895 22.703 6.704 1.00 94.25 277 SER A N 1
ATOM 2103 C CA . SER A 1 277 ? 27.468 21.365 6.311 1.00 94.25 277 SER A CA 1
ATOM 2104 C C . SER A 1 277 ? 25.937 21.211 6.265 1.00 94.25 277 SER A C 1
ATOM 2106 O O . SER A 1 277 ? 25.389 20.570 5.362 1.00 94.25 277 SER A O 1
ATOM 2108 N N . ASP A 1 278 ? 25.222 21.887 7.166 1.00 94.19 278 ASP A N 1
ATOM 2109 C CA . ASP A 1 278 ? 23.758 21.930 7.202 1.00 94.19 278 ASP A CA 1
ATOM 2110 C C . ASP A 1 278 ? 23.187 22.919 6.172 1.00 94.19 278 ASP A C 1
ATOM 2112 O O . ASP A 1 278 ? 22.149 22.651 5.568 1.00 94.19 278 ASP A O 1
ATOM 2116 N N . ALA A 1 279 ? 23.884 24.028 5.885 1.00 90.75 279 ALA A N 1
ATOM 2117 C CA . ALA A 1 279 ? 23.504 24.945 4.804 1.00 90.75 279 ALA A CA 1
ATOM 2118 C C . ALA A 1 279 ? 23.571 24.263 3.422 1.00 90.75 279 ALA A C 1
ATOM 2120 O O . ALA A 1 279 ? 22.680 24.440 2.581 1.00 90.75 279 ALA A O 1
ATOM 2121 N N . ARG A 1 280 ? 24.590 23.421 3.202 1.00 93.75 280 ARG A N 1
ATOM 2122 C CA . ARG A 1 280 ? 24.695 22.567 2.010 1.00 93.75 280 ARG A CA 1
ATOM 2123 C C . ARG A 1 280 ? 23.614 21.484 1.991 1.00 93.75 280 ARG A C 1
ATOM 2125 O O . ARG A 1 280 ? 22.921 21.381 0.984 1.00 93.75 280 ARG A O 1
ATOM 2132 N N . ARG A 1 281 ? 23.377 20.753 3.093 1.00 91.31 281 ARG A N 1
ATOM 2133 C CA . ARG A 1 281 ? 22.270 19.771 3.193 1.00 91.31 281 ARG A CA 1
ATOM 2134 C C . ARG A 1 281 ? 20.903 20.379 2.905 1.00 91.31 281 ARG A C 1
ATOM 2136 O O . ARG A 1 281 ? 20.148 19.800 2.133 1.00 91.31 281 ARG A O 1
ATOM 2143 N N . LYS A 1 282 ? 20.606 21.571 3.430 1.00 88.44 282 LYS A N 1
ATOM 2144 C CA . LYS A 1 282 ? 19.367 22.304 3.123 1.00 88.44 282 LYS A CA 1
ATOM 2145 C C . LYS A 1 282 ? 19.233 22.614 1.627 1.00 88.44 282 LYS A C 1
ATOM 2147 O O . LYS A 1 282 ? 18.139 22.515 1.081 1.00 88.44 282 LYS A O 1
ATOM 2152 N N . SER A 1 283 ? 20.339 22.951 0.967 1.00 87.88 283 SER A N 1
ATOM 2153 C CA . SER A 1 283 ? 20.375 23.215 -0.478 1.00 87.88 283 SER A CA 1
ATOM 2154 C C . SER A 1 283 ? 20.174 21.933 -1.303 1.00 87.88 283 SER A C 1
ATOM 2156 O O . SER A 1 283 ? 19.403 21.936 -2.257 1.00 87.88 283 SER A O 1
ATOM 2158 N N . ILE A 1 284 ? 20.790 20.820 -0.884 1.00 88.19 284 ILE A N 1
ATOM 2159 C CA . ILE A 1 284 ? 20.606 19.479 -1.472 1.00 88.19 284 ILE A CA 1
ATOM 2160 C C . ILE A 1 284 ? 19.161 18.983 -1.282 1.00 88.19 284 ILE A C 1
ATOM 2162 O O . ILE A 1 284 ? 18.580 18.392 -2.189 1.00 88.19 284 ILE A O 1
ATOM 2166 N N . ALA A 1 285 ? 18.556 19.234 -0.118 1.00 84.62 285 ALA A N 1
ATOM 2167 C CA . ALA A 1 285 ? 17.177 18.851 0.185 1.00 84.62 285 ALA A CA 1
ATOM 2168 C C . ALA A 1 285 ? 16.144 19.643 -0.637 1.00 84.62 285 ALA A C 1
ATOM 2170 O O . ALA A 1 285 ? 15.098 19.100 -0.975 1.00 84.62 285 ALA A O 1
ATOM 2171 N N . ALA A 1 286 ? 16.451 20.892 -1.006 1.00 81.88 286 ALA A N 1
ATOM 2172 C CA . ALA A 1 286 ? 15.615 21.724 -1.875 1.00 81.88 286 ALA A CA 1
ATOM 2173 C C . ALA A 1 286 ? 15.757 21.402 -3.383 1.00 81.88 286 ALA A C 1
ATOM 2175 O O . ALA A 1 286 ? 15.134 22.062 -4.218 1.00 81.88 286 ALA A O 1
ATOM 2176 N N . PHE A 1 287 ? 16.576 20.413 -3.763 1.00 83.19 287 PHE A N 1
ATOM 2177 C CA . PHE A 1 287 ? 16.846 20.067 -5.161 1.00 83.19 287 PHE A CA 1
ATOM 2178 C C . PHE A 1 287 ? 15.728 19.210 -5.793 1.00 83.19 287 PHE A C 1
ATOM 2180 O O . PHE A 1 287 ? 15.874 18.008 -6.041 1.00 83.19 287 PHE A O 1
ATOM 2187 N N . GLU A 1 288 ? 14.609 19.853 -6.133 1.00 74.62 288 GLU A N 1
ATOM 2188 C CA . GLU A 1 288 ? 13.451 19.208 -6.775 1.00 74.62 288 GLU A CA 1
ATOM 2189 C C . GLU A 1 288 ? 13.315 19.333 -8.321 1.00 74.62 288 GLU A C 1
ATOM 2191 O O . GLU A 1 288 ? 12.266 18.939 -8.838 1.00 74.62 288 GLU A O 1
ATOM 2196 N N . PRO A 1 289 ? 14.292 19.798 -9.141 1.00 69.31 289 PRO A N 1
ATOM 2197 C CA . PRO A 1 289 ? 14.046 19.958 -10.575 1.00 69.31 289 PRO A CA 1
ATOM 2198 C C . PRO A 1 289 ? 13.923 18.597 -11.279 1.00 69.31 289 PRO A C 1
ATOM 2200 O O . PRO A 1 289 ? 14.562 17.616 -10.886 1.00 69.31 289 PRO A O 1
ATOM 2203 N N . SER A 1 290 ? 13.109 18.526 -12.332 1.00 78.69 290 SER A N 1
ATOM 2204 C CA . SER A 1 290 ? 12.770 17.283 -13.037 1.00 78.69 290 SER A CA 1
ATOM 2205 C C . SER A 1 290 ? 12.915 17.447 -14.551 1.00 78.69 290 SER A C 1
ATOM 2207 O O . SER A 1 290 ? 12.619 18.514 -15.092 1.00 78.69 290 SER A O 1
ATOM 2209 N N . VAL A 1 291 ? 13.367 16.386 -15.227 1.00 78.50 291 VAL A N 1
ATOM 2210 C CA . VAL A 1 291 ? 13.705 16.402 -16.660 1.00 78.50 291 VAL A CA 1
ATOM 2211 C C . VAL A 1 291 ? 12.461 16.598 -17.523 1.00 78.50 291 VAL A C 1
ATOM 2213 O O . VAL A 1 291 ? 12.457 17.470 -18.387 1.00 78.50 291 VAL A O 1
ATOM 2216 N N . LEU A 1 292 ? 11.378 15.859 -17.250 1.00 74.88 292 LEU A N 1
ATOM 2217 C CA . LEU A 1 292 ? 10.152 15.929 -18.051 1.00 74.88 292 LEU A CA 1
ATOM 2218 C C . LEU A 1 292 ? 9.519 17.342 -18.036 1.00 74.88 292 LEU A C 1
ATOM 2220 O O . LEU A 1 292 ? 9.275 17.872 -19.120 1.00 74.88 292 LEU A O 1
ATOM 2224 N N . PRO A 1 293 ? 9.308 18.023 -16.886 1.00 75.44 293 PRO A N 1
ATOM 2225 C CA . PRO A 1 293 ? 8.805 19.396 -16.897 1.00 75.44 293 PRO A CA 1
ATOM 2226 C C . PRO A 1 293 ? 9.741 20.400 -17.571 1.00 75.44 293 PRO A C 1
ATOM 2228 O O . PRO A 1 293 ? 9.257 21.315 -18.232 1.00 75.44 293 PRO A O 1
ATOM 2231 N N . TRP A 1 294 ? 11.060 20.231 -17.446 1.00 82.62 294 TRP A N 1
ATOM 2232 C CA . TRP A 1 294 ? 12.023 21.096 -18.127 1.00 82.62 294 TRP A CA 1
ATOM 2233 C C . TRP A 1 294 ? 11.951 20.939 -19.658 1.00 82.62 294 TRP A C 1
ATOM 2235 O O . TRP A 1 294 ? 11.670 21.917 -20.348 1.00 82.62 294 TRP A O 1
ATOM 2245 N N . ALA A 1 295 ? 12.089 19.716 -20.180 1.00 75.50 295 ALA A N 1
ATOM 2246 C CA . ALA A 1 295 ? 12.117 19.438 -21.620 1.00 75.50 295 ALA A CA 1
ATOM 2247 C C . ALA A 1 295 ? 10.754 19.616 -22.329 1.00 75.50 295 ALA A C 1
ATOM 2249 O O . ALA A 1 295 ? 10.693 19.932 -23.525 1.00 75.50 295 ALA A O 1
ATOM 2250 N N . VAL A 1 296 ? 9.638 19.404 -21.620 1.00 69.75 296 VAL A N 1
ATOM 2251 C CA . VAL A 1 296 ? 8.289 19.492 -22.207 1.00 69.75 296 VAL A CA 1
ATOM 2252 C C . VAL A 1 296 ? 7.647 20.859 -21.969 1.00 69.75 296 VAL A C 1
ATOM 2254 O O . VAL A 1 296 ? 7.194 21.476 -22.930 1.00 69.75 296 VAL A O 1
ATOM 2257 N N . PHE A 1 297 ? 7.615 21.351 -20.725 1.00 63.25 297 PHE A N 1
ATOM 2258 C CA . PHE A 1 297 ? 6.809 22.524 -20.352 1.00 63.25 297 PHE A CA 1
ATOM 2259 C C . PHE A 1 297 ? 7.626 23.819 -20.214 1.00 63.25 297 PHE A C 1
ATOM 2261 O O . PHE A 1 297 ? 7.133 24.890 -20.563 1.00 63.25 297 PHE A O 1
ATOM 2268 N N . ASN A 1 298 ? 8.891 23.747 -19.786 1.00 72.50 298 ASN A N 1
ATOM 2269 C CA . ASN A 1 298 ? 9.712 24.931 -19.500 1.00 72.50 298 ASN A CA 1
ATOM 2270 C C . ASN A 1 298 ? 10.703 25.288 -20.623 1.00 72.50 298 ASN A C 1
ATOM 2272 O O . ASN A 1 298 ? 11.788 25.794 -20.350 1.00 72.50 298 ASN A O 1
ATOM 2276 N N . ARG A 1 299 ? 10.308 25.110 -21.892 1.00 74.25 299 ARG A N 1
ATOM 2277 C CA . ARG A 1 299 ? 11.106 25.429 -23.105 1.00 74.25 299 ARG A CA 1
ATOM 2278 C C . ARG A 1 299 ? 11.485 26.911 -23.290 1.00 74.25 299 ARG A C 1
ATOM 2280 O O . ARG A 1 299 ? 12.047 27.286 -24.311 1.00 74.25 299 ARG A O 1
ATOM 2287 N N . HIS A 1 300 ? 11.130 27.762 -22.332 1.00 79.25 300 HIS A N 1
ATOM 2288 C CA . HIS A 1 300 ? 11.553 29.159 -22.234 1.00 79.25 300 HIS A CA 1
ATOM 2289 C C . HIS A 1 300 ? 12.835 29.330 -21.393 1.00 79.25 300 HIS A C 1
ATOM 2291 O O . HIS A 1 300 ? 13.398 30.423 -21.353 1.00 79.25 300 HIS A O 1
ATOM 2297 N N . LEU A 1 301 ? 13.272 28.281 -20.687 1.00 76.06 301 LEU A N 1
ATOM 2298 C CA . LEU A 1 301 ? 14.550 28.228 -19.980 1.00 76.06 301 LEU A CA 1
ATOM 2299 C C . LEU A 1 301 ? 15.665 27.773 -20.940 1.00 76.06 301 LEU A C 1
ATOM 2301 O O . LEU A 1 301 ? 15.377 27.013 -21.863 1.00 76.06 301 LEU A O 1
ATOM 2305 N N . PRO A 1 302 ? 16.930 28.173 -20.713 1.00 88.12 302 PRO A N 1
ATOM 2306 C CA . PRO A 1 302 ? 18.066 27.674 -21.486 1.00 88.12 302 PRO A CA 1
ATOM 2307 C C . PRO A 1 302 ? 18.212 26.144 -21.462 1.00 88.12 302 PRO A C 1
ATOM 2309 O O . PRO A 1 302 ? 17.941 25.495 -20.446 1.00 88.12 302 PRO A O 1
ATOM 2312 N N . ASP A 1 303 ? 18.746 25.586 -22.549 1.00 85.94 303 ASP A N 1
ATOM 2313 C CA . ASP A 1 303 ? 19.053 24.154 -22.682 1.00 85.94 303 ASP A CA 1
ATOM 2314 C C . ASP A 1 303 ? 20.056 23.664 -21.620 1.00 85.94 303 ASP A C 1
ATOM 2316 O O . ASP A 1 303 ? 20.006 22.521 -21.168 1.00 85.94 303 ASP A O 1
ATOM 2320 N N . ASP A 1 304 ? 20.950 24.537 -21.151 1.00 88.25 304 ASP A N 1
ATOM 2321 C CA . ASP A 1 304 ? 21.900 24.211 -20.089 1.00 88.25 304 ASP A CA 1
ATOM 2322 C C . ASP A 1 304 ? 21.339 24.418 -18.669 1.00 88.25 304 ASP A C 1
ATOM 2324 O O . ASP A 1 304 ? 22.016 24.079 -17.697 1.00 88.25 304 ASP A O 1
ATOM 2328 N N . TRP A 1 305 ? 20.102 24.913 -18.507 1.00 89.75 305 TRP A N 1
ATOM 2329 C CA . TRP A 1 305 ? 19.537 25.260 -17.196 1.00 89.75 305 TRP A CA 1
ATOM 2330 C C . TRP A 1 305 ? 19.505 24.059 -16.246 1.00 89.75 305 TRP A C 1
ATOM 2332 O O . TRP A 1 305 ? 20.105 24.104 -15.168 1.00 89.75 305 TRP A O 1
ATOM 2342 N N . LEU A 1 306 ? 18.864 22.955 -16.652 1.00 87.50 306 LEU A N 1
ATOM 2343 C CA . LEU A 1 306 ? 18.760 21.762 -15.805 1.00 87.50 306 LEU A CA 1
ATOM 2344 C C . LEU A 1 306 ? 20.124 21.095 -15.601 1.00 87.50 306 LEU A C 1
ATOM 2346 O O . LEU A 1 306 ? 20.431 20.618 -14.507 1.00 87.50 306 LEU A O 1
ATOM 2350 N N . ILE A 1 307 ? 20.965 21.121 -16.634 1.00 92.44 307 ILE A N 1
ATOM 2351 C CA . ILE A 1 307 ? 22.345 20.634 -16.601 1.00 92.44 307 ILE A CA 1
ATOM 2352 C C . ILE A 1 307 ? 23.161 21.393 -15.543 1.00 92.44 307 ILE A C 1
ATOM 2354 O O . ILE A 1 307 ? 23.874 20.770 -14.754 1.00 92.44 307 ILE A O 1
ATOM 2358 N N . ASN A 1 308 ? 23.025 22.717 -15.471 1.00 92.62 308 ASN A N 1
ATOM 2359 C CA . ASN A 1 308 ? 23.706 23.561 -14.493 1.00 92.62 308 ASN A CA 1
ATOM 2360 C C . ASN A 1 308 ? 23.155 23.359 -13.078 1.00 92.62 308 ASN A C 1
ATOM 2362 O O . ASN A 1 308 ? 23.947 23.247 -12.143 1.00 92.62 308 ASN A O 1
ATOM 2366 N N . GLN A 1 309 ? 21.835 23.220 -12.912 1.00 90.75 309 GLN A N 1
ATOM 2367 C CA . GLN A 1 309 ? 21.237 22.850 -11.622 1.00 90.75 309 GLN A CA 1
ATOM 2368 C C . GLN A 1 309 ? 21.757 21.483 -11.134 1.00 90.75 309 GLN A C 1
ATOM 2370 O O . GLN A 1 309 ? 22.191 21.356 -9.988 1.00 90.75 309 GLN A O 1
ATOM 2375 N N . CYS A 1 310 ? 21.807 20.469 -12.006 1.00 92.44 310 CYS A N 1
ATOM 2376 C CA . CYS A 1 310 ? 22.363 19.154 -11.673 1.00 92.44 310 CYS A CA 1
ATOM 2377 C C . CYS A 1 310 ? 23.858 19.224 -11.324 1.00 92.44 310 CYS A C 1
ATOM 2379 O O . CYS A 1 310 ? 24.276 18.622 -10.338 1.00 92.44 310 CYS A O 1
ATOM 2381 N N . LYS A 1 311 ? 24.669 19.980 -12.078 1.00 93.31 311 LYS A N 1
ATOM 2382 C CA . LYS A 1 311 ? 26.104 20.175 -11.794 1.00 93.31 311 LYS A CA 1
ATOM 2383 C C . LYS A 1 311 ? 26.342 20.871 -10.449 1.00 93.31 311 LYS A C 1
ATOM 2385 O O . LYS A 1 311 ? 27.217 20.442 -9.701 1.00 93.31 311 LYS A O 1
ATOM 2390 N N . GLN A 1 312 ? 25.542 21.886 -10.113 1.00 93.19 312 GLN A N 1
ATOM 2391 C CA . GLN A 1 312 ? 25.591 22.556 -8.807 1.00 93.19 312 GLN A CA 1
ATOM 2392 C C . GLN A 1 312 ? 25.264 21.577 -7.669 1.00 93.19 312 GLN A C 1
ATOM 2394 O O . GLN A 1 312 ? 26.018 21.495 -6.699 1.00 93.19 312 GLN A O 1
ATOM 2399 N N . ASN A 1 313 ? 24.205 20.771 -7.809 1.00 93.62 313 ASN A N 1
ATOM 2400 C CA . ASN A 1 313 ? 23.852 19.778 -6.794 1.00 93.62 313 ASN A CA 1
ATOM 2401 C C . ASN A 1 313 ? 24.889 18.645 -6.670 1.00 93.62 313 ASN A C 1
ATOM 2403 O O . ASN A 1 313 ? 25.180 18.210 -5.559 1.00 93.62 313 ASN A O 1
ATOM 2407 N N . LEU A 1 314 ? 25.504 18.201 -7.773 1.00 92.31 314 LEU A N 1
ATOM 2408 C CA . LEU A 1 314 ? 26.594 17.216 -7.732 1.00 92.31 314 LEU A CA 1
ATOM 2409 C C . LEU A 1 314 ? 27.812 17.723 -6.952 1.00 92.31 314 LEU A C 1
ATOM 2411 O O . LEU A 1 314 ? 28.405 16.937 -6.218 1.00 92.31 314 LEU A O 1
ATOM 2415 N N . GLU A 1 315 ? 28.176 19.004 -7.063 1.00 94.75 315 GLU A N 1
ATOM 2416 C CA . GLU A 1 315 ? 29.286 19.555 -6.275 1.00 94.75 315 GLU A CA 1
ATOM 2417 C C . GLU A 1 315 ? 28.913 19.709 -4.793 1.00 94.75 315 GLU A C 1
ATOM 2419 O O . GLU A 1 315 ? 29.727 19.380 -3.934 1.00 94.75 315 GLU A O 1
ATOM 2424 N N . LEU A 1 316 ? 27.674 20.099 -4.464 1.00 93.50 316 LEU A N 1
ATOM 2425 C CA . LEU A 1 316 ? 27.189 20.089 -3.074 1.00 93.50 316 LEU A CA 1
ATOM 2426 C C . LEU A 1 316 ? 27.250 18.677 -2.463 1.00 93.50 316 LEU A C 1
ATOM 2428 O O . LEU A 1 316 ? 27.771 18.504 -1.362 1.00 93.50 316 LEU A O 1
ATOM 2432 N N . LEU A 1 317 ? 26.778 17.664 -3.195 1.00 91.56 317 LEU A N 1
ATOM 2433 C CA . LEU A 1 317 ? 26.833 16.258 -2.784 1.00 91.56 317 LEU A CA 1
ATOM 2434 C C . LEU A 1 317 ? 28.276 15.747 -2.646 1.00 91.56 317 LEU A C 1
ATOM 2436 O O . LEU A 1 317 ? 28.569 15.010 -1.706 1.00 91.56 317 LEU A O 1
ATOM 2440 N N . ARG A 1 318 ? 29.191 16.168 -3.533 1.00 90.81 318 ARG A N 1
ATOM 2441 C CA . ARG A 1 318 ? 30.626 15.844 -3.462 1.00 90.81 318 ARG A CA 1
ATOM 2442 C C . ARG A 1 318 ? 31.289 16.472 -2.233 1.00 90.81 318 ARG A C 1
ATOM 2444 O O . ARG A 1 318 ? 32.070 15.808 -1.557 1.00 90.81 318 ARG A O 1
ATOM 2451 N N . LEU A 1 319 ? 30.963 17.731 -1.936 1.00 91.44 319 LEU A N 1
ATOM 2452 C CA . LEU A 1 319 ? 31.465 18.471 -0.774 1.00 91.44 319 LEU A CA 1
ATOM 2453 C C . LEU A 1 319 ? 30.943 17.915 0.558 1.00 91.44 319 LEU A C 1
ATOM 2455 O O . LEU A 1 319 ? 31.648 18.011 1.557 1.00 91.44 319 LEU A O 1
ATOM 2459 N N . GLU A 1 320 ? 29.749 17.319 0.568 1.00 91.19 320 GLU A N 1
ATOM 2460 C CA . GLU A 1 320 ? 29.175 16.634 1.736 1.00 91.19 320 GLU A CA 1
ATOM 2461 C C . GLU A 1 320 ? 29.385 15.114 1.745 1.00 91.19 320 GLU A C 1
ATOM 2463 O O . GLU A 1 320 ? 28.877 14.440 2.639 1.00 91.19 320 GLU A O 1
ATOM 2468 N N . LYS A 1 321 ? 30.132 14.559 0.778 1.00 90.06 321 LYS A N 1
ATOM 2469 C CA . LYS A 1 321 ? 30.402 13.112 0.648 1.00 90.06 321 LYS A CA 1
ATOM 2470 C C . LYS A 1 321 ? 29.114 12.265 0.702 1.00 90.06 321 LYS A C 1
ATOM 2472 O O . LYS A 1 321 ? 29.085 11.170 1.256 1.00 90.06 321 LYS A O 1
ATOM 2477 N N . MET A 1 322 ? 28.028 12.794 0.135 1.00 88.06 322 MET A N 1
ATOM 2478 C CA . MET A 1 322 ? 26.700 12.176 0.111 1.00 88.06 322 MET A CA 1
ATOM 2479 C C . MET A 1 322 ? 26.522 11.381 -1.186 1.00 88.06 322 MET A C 1
ATOM 2481 O O . MET A 1 322 ? 25.857 11.823 -2.117 1.00 88.06 322 MET A O 1
ATOM 2485 N N . TRP A 1 323 ? 27.135 10.200 -1.246 1.00 80.50 323 TRP A N 1
ATOM 2486 C CA . TRP A 1 323 ? 27.237 9.355 -2.448 1.00 80.50 323 TRP A CA 1
ATOM 2487 C C . TRP A 1 323 ? 25.996 8.489 -2.746 1.00 80.50 323 TRP A C 1
ATOM 2489 O O . TRP A 1 323 ? 26.008 7.642 -3.637 1.00 80.50 323 TRP A O 1
ATOM 2499 N N . GLU A 1 324 ? 24.917 8.664 -1.988 1.00 71.44 324 GLU A N 1
ATOM 2500 C CA . GLU A 1 324 ? 23.784 7.734 -1.957 1.00 71.44 324 GLU A CA 1
ATOM 2501 C C . GLU A 1 324 ? 22.757 7.970 -3.085 1.00 71.44 324 GLU A C 1
ATOM 2503 O O . GLU A 1 324 ? 23.052 8.539 -4.138 1.00 71.44 324 GLU A O 1
ATOM 2508 N N . ARG A 1 325 ? 21.499 7.567 -2.861 1.00 75.38 325 ARG A N 1
ATOM 2509 C CA . ARG A 1 325 ? 20.376 7.700 -3.806 1.00 75.38 325 ARG A CA 1
ATOM 2510 C C . ARG A 1 325 ? 20.186 9.121 -4.357 1.00 75.38 325 ARG A C 1
ATOM 2512 O O . ARG A 1 325 ? 19.671 9.284 -5.459 1.00 75.38 325 ARG A O 1
ATOM 2519 N N . CYS A 1 326 ? 20.594 10.155 -3.622 1.00 80.00 326 CYS A N 1
ATOM 2520 C CA . CYS A 1 326 ? 20.600 11.549 -4.079 1.00 80.00 326 CYS A CA 1
ATOM 2521 C C . CYS A 1 326 ? 21.690 11.834 -5.134 1.00 80.00 326 CYS A C 1
ATOM 2523 O O . CYS A 1 326 ? 21.414 12.533 -6.113 1.00 80.00 326 CYS A O 1
ATOM 2525 N N . TYR A 1 327 ? 22.880 11.241 -5.001 1.00 85.88 327 TYR A N 1
ATOM 2526 C CA . TYR A 1 327 ? 23.952 11.288 -5.998 1.00 85.88 327 TYR A CA 1
ATOM 2527 C C . TYR A 1 327 ? 23.562 10.525 -7.258 1.00 85.88 327 TYR A C 1
ATOM 2529 O O . TYR A 1 327 ? 23.527 11.117 -8.336 1.00 85.88 327 TYR A O 1
ATOM 2537 N N . HIS A 1 328 ? 23.138 9.265 -7.109 1.00 83.62 328 HIS A N 1
ATOM 2538 C CA . HIS A 1 328 ? 22.654 8.448 -8.224 1.00 83.62 328 HIS A CA 1
ATOM 2539 C C . HIS A 1 328 ? 21.522 9.156 -8.992 1.00 83.62 328 HIS A C 1
ATOM 2541 O O . HIS A 1 328 ? 21.625 9.340 -10.202 1.00 83.62 328 HIS A O 1
ATOM 2547 N N . LYS A 1 329 ? 20.484 9.663 -8.305 1.00 85.44 329 LYS A N 1
ATOM 2548 C CA . LYS A 1 329 ? 19.392 10.414 -8.957 1.00 85.44 329 LYS A CA 1
ATOM 2549 C C . LYS A 1 329 ? 19.856 11.688 -9.667 1.00 85.44 329 LYS A C 1
ATOM 2551 O O . LYS A 1 329 ? 19.240 12.069 -10.656 1.00 85.44 329 LYS A O 1
ATOM 2556 N N . THR A 1 330 ? 20.900 12.363 -9.187 1.00 89.56 330 THR A N 1
ATOM 2557 C CA . THR A 1 330 ? 21.408 13.578 -9.849 1.00 89.56 330 THR A CA 1
ATOM 2558 C C . THR A 1 330 ? 22.262 13.233 -11.074 1.00 89.56 330 THR A C 1
ATOM 2560 O O . THR A 1 330 ? 22.156 13.915 -12.089 1.00 89.56 330 THR A O 1
ATOM 2563 N N . LEU A 1 331 ? 23.035 12.138 -11.031 1.00 89.06 331 LEU A N 1
ATOM 2564 C CA . LEU A 1 331 ? 23.712 11.582 -12.210 1.00 89.06 331 LEU A CA 1
ATOM 2565 C C . LEU A 1 331 ? 22.706 11.115 -13.276 1.00 89.06 331 LEU A C 1
ATOM 2567 O O . LEU A 1 331 ? 22.890 11.425 -14.452 1.00 89.06 331 LEU A O 1
ATOM 2571 N N . LEU A 1 332 ? 21.636 10.423 -12.866 1.00 87.94 332 LEU A N 1
ATOM 2572 C CA . LEU A 1 332 ? 20.568 9.950 -13.751 1.00 87.94 332 LEU A CA 1
ATOM 2573 C C . LEU A 1 332 ? 19.862 11.122 -14.447 1.00 87.94 332 LEU A C 1
ATOM 2575 O O . LEU A 1 332 ? 19.880 11.185 -15.672 1.00 87.94 332 LEU A O 1
ATOM 2579 N N . LYS A 1 333 ? 19.363 12.114 -13.689 1.00 90.00 333 LYS A N 1
ATOM 2580 C CA . LYS A 1 333 ? 18.760 13.339 -14.253 1.00 90.00 333 LYS A CA 1
ATOM 2581 C C . LYS A 1 333 ? 19.693 14.049 -15.237 1.00 90.00 333 LYS A C 1
ATOM 2583 O O . LYS A 1 333 ? 19.233 14.594 -16.238 1.00 90.00 333 LYS A O 1
ATOM 2588 N N . LEU A 1 334 ? 20.999 14.068 -14.967 1.00 91.00 334 LEU A N 1
ATOM 2589 C CA . LEU A 1 334 ? 21.980 14.712 -15.839 1.00 91.00 334 LEU A CA 1
ATOM 2590 C C . LEU A 1 334 ? 22.187 13.924 -17.143 1.00 91.00 334 LEU A C 1
ATOM 2592 O O . LEU A 1 334 ? 22.196 14.527 -18.213 1.00 91.00 334 LEU A O 1
ATOM 2596 N N . MET A 1 335 ? 22.267 12.592 -17.073 1.00 92.31 335 MET A N 1
ATOM 2597 C CA . MET A 1 335 ? 22.269 11.704 -18.243 1.00 92.31 335 MET A CA 1
ATOM 2598 C C . MET A 1 335 ? 20.999 11.889 -19.089 1.00 92.31 335 MET A C 1
ATOM 2600 O O . MET A 1 335 ? 21.095 12.146 -20.285 1.00 92.31 335 MET A O 1
ATOM 2604 N N . GLU A 1 336 ? 19.821 11.830 -18.463 1.00 89.62 336 GLU A N 1
ATOM 2605 C CA . GLU A 1 336 ? 18.515 12.052 -19.097 1.00 89.62 336 GLU A CA 1
ATOM 2606 C C . GLU A 1 336 ? 18.411 13.443 -19.745 1.00 89.62 336 GLU A C 1
ATOM 2608 O O . GLU A 1 336 ? 17.868 13.572 -20.841 1.00 89.62 336 GLU A O 1
ATOM 2613 N N . SER A 1 337 ? 18.976 14.481 -19.115 1.00 90.62 337 SER A N 1
ATOM 2614 C CA . SER A 1 337 ? 19.007 15.842 -19.673 1.00 90.62 337 SER A CA 1
ATOM 2615 C C . SER A 1 337 ? 19.812 15.900 -20.972 1.00 90.62 337 SER A C 1
ATOM 2617 O O . SER A 1 337 ? 19.342 16.459 -21.958 1.00 90.62 337 SER A O 1
ATOM 2619 N N . TYR A 1 338 ? 20.995 15.280 -21.002 1.00 91.25 338 TYR A N 1
ATOM 2620 C CA . TYR A 1 338 ? 21.816 15.208 -22.213 1.00 91.25 338 TYR A CA 1
ATOM 2621 C C . TYR A 1 338 ? 21.171 14.338 -23.311 1.00 91.25 338 TYR A C 1
ATOM 2623 O O . TYR A 1 338 ? 21.242 14.705 -24.482 1.00 91.25 338 TYR A O 1
ATOM 2631 N N . ILE A 1 339 ? 20.447 13.267 -22.951 1.00 87.62 339 ILE A N 1
ATOM 2632 C CA . ILE A 1 339 ? 19.613 12.496 -23.896 1.00 87.62 339 ILE A CA 1
ATOM 2633 C C . ILE A 1 339 ? 18.527 13.388 -24.523 1.00 87.62 339 ILE A C 1
ATOM 2635 O O . ILE A 1 339 ? 18.344 13.352 -25.737 1.00 87.62 339 ILE A O 1
ATOM 2639 N N . CYS A 1 340 ? 17.851 14.233 -23.735 1.00 85.75 340 CYS A N 1
ATOM 2640 C CA . CYS A 1 340 ? 16.824 15.154 -24.244 1.00 85.75 340 CYS A CA 1
ATOM 2641 C C . CYS A 1 340 ? 17.371 16.212 -25.221 1.00 85.75 340 CYS A C 1
ATOM 2643 O O . CYS A 1 340 ? 16.612 16.705 -26.052 1.00 85.75 340 CYS A O 1
ATOM 2645 N N . LEU A 1 341 ? 18.665 16.544 -25.143 1.00 86.81 341 LEU A N 1
ATOM 2646 C CA . LEU A 1 341 ? 19.353 17.447 -26.078 1.00 86.81 341 LEU A CA 1
ATOM 2647 C C . LEU A 1 341 ? 19.990 16.723 -27.281 1.00 86.81 341 LEU A C 1
ATOM 2649 O O . LEU A 1 341 ? 20.571 17.375 -28.145 1.00 86.81 341 LEU A O 1
ATOM 2653 N N . GLY A 1 342 ? 19.925 15.388 -27.344 1.00 87.81 342 GLY A N 1
ATOM 2654 C CA . GLY A 1 342 ? 20.603 14.588 -28.372 1.00 87.81 342 GLY A CA 1
ATOM 2655 C C . GLY A 1 342 ? 22.126 14.463 -28.194 1.00 87.81 342 GLY A C 1
ATOM 2656 O O . GLY A 1 342 ? 22.805 13.937 -29.075 1.00 87.81 342 GLY A O 1
ATOM 2657 N N . ASP A 1 343 ? 22.678 14.905 -27.061 1.00 91.25 343 ASP A N 1
ATOM 2658 C CA . ASP A 1 343 ? 24.110 14.841 -26.752 1.00 91.25 343 ASP A CA 1
ATOM 2659 C C . ASP A 1 343 ? 24.488 13.440 -26.242 1.00 91.25 343 ASP A C 1
ATOM 2661 O O . ASP A 1 343 ? 24.586 13.160 -25.041 1.00 91.25 343 ASP A O 1
ATOM 2665 N N . ALA A 1 344 ? 24.685 12.532 -27.198 1.00 85.38 344 ALA A N 1
ATOM 2666 C CA . ALA A 1 344 ? 25.048 11.146 -26.937 1.00 85.38 344 ALA A CA 1
ATOM 2667 C C . ALA A 1 344 ? 26.423 10.991 -26.253 1.00 85.38 344 ALA A C 1
ATOM 2669 O O . ALA A 1 344 ? 26.637 10.003 -25.543 1.00 85.38 344 ALA A O 1
ATOM 2670 N N . GLU A 1 345 ? 27.353 11.940 -26.423 1.00 93.69 345 GLU A N 1
ATOM 2671 C CA . GLU A 1 345 ? 28.686 11.863 -25.815 1.00 93.69 345 GLU A CA 1
ATOM 2672 C C . GLU A 1 345 ? 28.617 12.135 -24.309 1.00 93.69 345 GLU A C 1
ATOM 2674 O O . GLU A 1 345 ? 29.070 11.304 -23.510 1.00 93.69 345 GLU A O 1
ATOM 2679 N N . ASN A 1 346 ? 27.990 13.245 -23.901 1.00 91.75 346 ASN A N 1
ATOM 2680 C CA . ASN A 1 346 ? 27.795 13.537 -22.486 1.00 91.75 346 ASN A CA 1
ATOM 2681 C C . ASN A 1 346 ? 26.825 12.544 -21.841 1.00 91.75 346 ASN A C 1
ATOM 2683 O O . ASN A 1 346 ? 27.116 12.074 -20.740 1.00 91.75 346 ASN A O 1
ATOM 2687 N N . ALA A 1 347 ? 25.740 12.139 -22.510 1.00 89.06 347 ALA A N 1
ATOM 2688 C CA . ALA A 1 347 ? 24.873 11.070 -22.007 1.00 89.06 347 ALA A CA 1
ATOM 2689 C C . ALA A 1 347 ? 25.686 9.800 -21.687 1.00 89.06 347 ALA A C 1
ATOM 2691 O O . ALA A 1 347 ? 25.619 9.280 -20.572 1.00 89.06 347 ALA A O 1
ATOM 2692 N N . SER A 1 348 ? 26.558 9.366 -22.604 1.00 84.12 348 SER A N 1
ATOM 2693 C CA . SER A 1 348 ? 27.449 8.218 -22.387 1.00 84.12 348 SER A CA 1
ATOM 2694 C C . SER A 1 348 ? 28.472 8.445 -21.263 1.00 84.12 348 SER A C 1
ATOM 2696 O O . SER A 1 348 ? 28.815 7.512 -20.535 1.00 84.12 348 SER A O 1
ATOM 2698 N N . LEU A 1 349 ? 28.976 9.671 -21.088 1.00 89.69 349 LEU A N 1
ATOM 2699 C CA . LEU A 1 349 ? 29.881 10.031 -19.991 1.00 89.69 349 LEU A CA 1
ATOM 2700 C C . LEU A 1 349 ? 29.194 9.933 -18.620 1.00 89.69 349 LEU A C 1
ATOM 2702 O O . LEU A 1 349 ? 29.796 9.416 -17.674 1.00 89.69 349 LEU A O 1
ATOM 2706 N N . TRP A 1 350 ? 27.949 10.397 -18.509 1.00 87.56 350 TRP A N 1
ATOM 2707 C CA . TRP A 1 350 ? 27.176 10.339 -17.266 1.00 87.56 350 TRP A CA 1
ATOM 2708 C C . TRP A 1 350 ? 26.641 8.928 -16.985 1.00 87.56 350 TRP A C 1
ATOM 2710 O O . TRP A 1 350 ? 26.728 8.489 -15.840 1.00 87.56 350 TRP A O 1
ATOM 2720 N N . ALA A 1 351 ? 26.268 8.153 -18.009 1.00 83.38 351 ALA A N 1
ATOM 2721 C CA . ALA A 1 351 ? 25.980 6.721 -17.883 1.00 83.38 351 ALA A CA 1
ATOM 2722 C C . ALA A 1 351 ? 27.181 5.936 -17.316 1.00 83.38 351 ALA A C 1
ATOM 2724 O O . ALA A 1 351 ? 27.048 5.203 -16.336 1.00 83.38 351 ALA A O 1
ATOM 2725 N N . ARG A 1 352 ? 28.396 6.159 -17.844 1.00 82.69 352 ARG A N 1
ATOM 2726 C CA . ARG A 1 352 ? 29.636 5.543 -17.320 1.00 82.69 352 ARG A CA 1
ATOM 2727 C C . ARG A 1 352 ? 29.968 5.947 -15.878 1.00 82.69 352 ARG A C 1
ATOM 2729 O O . ARG A 1 352 ? 30.690 5.216 -15.203 1.00 82.69 352 ARG A O 1
ATOM 2736 N N . LYS A 1 353 ? 29.471 7.092 -15.395 1.00 83.94 353 LYS A N 1
ATOM 2737 C CA . LYS A 1 353 ? 29.562 7.487 -13.978 1.00 83.94 353 LYS A CA 1
ATOM 2738 C C . LYS A 1 353 ? 28.492 6.786 -13.137 1.00 83.94 353 LYS A C 1
ATOM 2740 O O . LYS A 1 353 ? 28.825 6.282 -12.072 1.00 83.94 353 LYS A O 1
ATOM 2745 N N . LEU A 1 354 ? 27.260 6.691 -13.639 1.00 80.44 354 LEU A N 1
ATOM 2746 C CA . LEU A 1 354 ? 26.144 6.000 -12.986 1.00 80.44 354 LEU A CA 1
ATOM 2747 C C . LEU A 1 354 ? 26.456 4.512 -12.736 1.00 80.44 354 LEU A C 1
ATOM 2749 O O . LEU A 1 354 ? 26.238 4.021 -11.635 1.00 80.44 354 LEU A O 1
ATOM 2753 N N . ILE A 1 355 ? 27.072 3.831 -13.711 1.00 74.25 355 ILE A N 1
ATOM 2754 C CA . ILE A 1 355 ? 27.499 2.416 -13.629 1.00 74.25 355 ILE A CA 1
ATOM 2755 C C . ILE A 1 355 ? 28.558 2.166 -12.533 1.00 74.25 355 ILE A C 1
ATOM 2757 O O . ILE A 1 355 ? 28.721 1.034 -12.075 1.00 74.25 355 ILE A O 1
ATOM 2761 N N . LYS A 1 356 ? 29.276 3.200 -12.067 1.00 74.12 356 LYS A N 1
ATOM 2762 C CA . LYS A 1 356 ? 30.187 3.072 -10.914 1.00 74.12 356 LYS A CA 1
ATOM 2763 C C . LYS A 1 356 ? 29.466 3.117 -9.563 1.00 74.12 356 LYS A C 1
ATOM 2765 O O . LYS A 1 356 ? 30.034 2.663 -8.577 1.00 74.12 356 LYS A O 1
ATOM 2770 N N . CYS A 1 357 ? 28.221 3.590 -9.508 1.00 71.44 357 CYS A N 1
ATOM 2771 C CA . CYS A 1 357 ? 27.398 3.614 -8.296 1.00 71.44 357 CYS A CA 1
ATOM 2772 C C . CYS A 1 357 ? 26.739 2.249 -8.013 1.00 71.44 357 CYS A C 1
ATOM 2774 O O . CYS A 1 357 ? 25.527 2.173 -7.815 1.00 71.44 357 CYS A O 1
ATOM 2776 N N . ARG A 1 358 ? 27.545 1.175 -7.988 1.00 62.69 358 ARG A N 1
ATOM 2777 C CA . ARG A 1 358 ? 27.116 -0.237 -7.848 1.00 62.69 358 ARG A CA 1
ATOM 2778 C C . ARG A 1 358 ? 26.392 -0.570 -6.534 1.00 62.69 358 ARG A C 1
ATOM 2780 O O . ARG A 1 358 ? 25.816 -1.636 -6.396 1.00 62.69 358 ARG A O 1
ATOM 2787 N N . TRP A 1 359 ? 26.385 0.356 -5.580 1.00 64.75 359 TRP A N 1
ATOM 2788 C CA . TRP A 1 359 ? 25.733 0.248 -4.272 1.00 64.75 359 TRP A CA 1
ATOM 2789 C C . TRP A 1 359 ? 24.227 0.594 -4.272 1.00 64.75 359 TRP A C 1
ATOM 2791 O O . TRP A 1 359 ? 23.639 0.787 -3.207 1.00 64.75 359 TRP A O 1
ATOM 2801 N N . GLN A 1 360 ? 23.582 0.745 -5.434 1.00 54.31 360 GLN A N 1
ATOM 2802 C CA . GLN A 1 360 ? 22.119 0.855 -5.522 1.00 54.31 360 GLN A CA 1
ATOM 2803 C C . GLN A 1 360 ? 21.503 -0.514 -5.852 1.00 54.31 360 GLN A C 1
ATOM 2805 O O . GLN A 1 360 ? 21.819 -1.061 -6.905 1.00 54.31 360 GLN A O 1
ATOM 2810 N N . PRO A 1 361 ? 20.612 -1.065 -5.001 1.00 44.34 361 PRO A N 1
ATOM 2811 C CA . PRO A 1 361 ? 19.966 -2.353 -5.245 1.00 44.34 361 PRO A CA 1
ATOM 2812 C C . PRO A 1 361 ? 18.817 -2.228 -6.258 1.00 44.34 361 PRO A C 1
ATOM 2814 O O . PRO A 1 361 ? 17.644 -2.344 -5.910 1.00 44.34 361 PRO A O 1
ATOM 2817 N N . GLU A 1 362 ? 19.154 -1.997 -7.525 1.00 38.66 362 GLU A N 1
ATOM 2818 C CA . GLU A 1 362 ? 18.231 -2.098 -8.658 1.00 38.66 362 GLU A CA 1
ATOM 2819 C C . GLU A 1 362 ? 18.877 -3.024 -9.719 1.00 38.66 362 GLU A C 1
ATOM 2821 O O . GLU A 1 362 ? 19.909 -2.690 -10.292 1.00 38.66 362 GLU A O 1
ATOM 2826 N N . LYS A 1 363 ? 18.248 -4.194 -9.954 1.00 38.09 363 LYS A N 1
ATOM 2827 C CA . LYS A 1 363 ? 18.542 -5.252 -10.960 1.00 38.09 363 LYS A CA 1
ATOM 2828 C C . LYS A 1 363 ? 19.551 -6.385 -10.697 1.00 38.09 363 LYS A C 1
ATOM 2830 O O . LYS A 1 363 ? 19.493 -7.364 -11.427 1.00 38.09 363 LYS A O 1
ATOM 2835 N N . GLU A 1 364 ? 20.339 -6.418 -9.621 1.00 32.06 364 GLU A N 1
ATOM 2836 C CA . GLU A 1 364 ? 21.145 -7.636 -9.320 1.00 32.06 364 GLU A CA 1
ATOM 2837 C C . GLU A 1 364 ? 20.308 -8.864 -8.863 1.00 32.06 364 GLU A C 1
ATOM 2839 O O . GLU A 1 364 ? 20.857 -9.929 -8.597 1.00 32.06 364 GLU A O 1
ATOM 2844 N N . GLN A 1 365 ? 18.970 -8.764 -8.816 1.00 34.41 365 GLN A N 1
ATOM 2845 C CA . GLN A 1 365 ? 18.082 -9.939 -8.749 1.00 34.41 365 GLN A CA 1
ATOM 2846 C C . GLN A 1 365 ? 17.772 -10.548 -10.134 1.00 34.41 365 GLN A C 1
ATOM 2848 O O . GLN A 1 365 ? 17.314 -11.687 -10.185 1.00 34.41 365 GLN A O 1
ATOM 2853 N N . ASP A 1 366 ? 18.054 -9.843 -11.239 1.00 29.92 366 ASP A N 1
ATOM 2854 C CA . ASP A 1 366 ? 17.725 -10.268 -12.610 1.00 29.92 366 ASP A CA 1
ATOM 2855 C C . ASP A 1 366 ? 18.857 -11.056 -13.305 1.00 29.92 366 ASP A C 1
ATOM 2857 O O . ASP A 1 366 ? 18.587 -11.786 -14.254 1.00 29.92 366 ASP A O 1
ATOM 2861 N N . GLU A 1 367 ? 20.111 -11.011 -12.831 1.00 26.48 367 GLU A N 1
ATOM 2862 C CA . GLU A 1 367 ? 21.268 -11.659 -13.503 1.00 26.48 367 GLU A CA 1
ATOM 2863 C C . GLU A 1 367 ? 21.293 -13.209 -13.407 1.00 26.48 367 GLU A C 1
ATOM 2865 O O . GLU A 1 367 ? 22.263 -13.867 -13.776 1.00 26.48 367 GLU A O 1
ATOM 2870 N N . SER A 1 368 ? 20.193 -13.827 -12.960 1.00 28.66 368 SER A N 1
ATOM 2871 C CA . SER A 1 368 ? 19.913 -15.266 -13.150 1.00 28.66 368 SER A CA 1
ATOM 2872 C C . SER A 1 368 ? 18.575 -15.546 -13.859 1.00 28.66 368 SER A C 1
ATOM 2874 O O . SER A 1 368 ? 18.120 -16.690 -13.922 1.00 28.66 368 SER A O 1
ATOM 2876 N N . PHE A 1 369 ? 17.977 -14.501 -14.440 1.00 33.16 369 PHE A N 1
ATOM 2877 C CA . PHE A 1 369 ? 16.716 -14.492 -15.186 1.00 33.16 369 PHE A CA 1
ATOM 2878 C C . PHE A 1 369 ? 16.860 -13.923 -16.614 1.00 33.16 369 PHE A C 1
ATOM 2880 O O . PHE A 1 369 ? 15.850 -13.680 -17.272 1.00 33.16 369 PHE A O 1
ATOM 2887 N N . GLU A 1 370 ? 18.083 -13.760 -17.140 1.00 24.03 370 GLU A N 1
ATOM 2888 C CA . GLU A 1 370 ? 18.299 -13.328 -18.531 1.00 24.03 370 GLU A CA 1
ATOM 2889 C C . GLU A 1 370 ? 17.785 -14.355 -19.560 1.00 24.03 370 GLU A C 1
ATOM 2891 O O . GLU A 1 370 ? 18.494 -15.264 -20.000 1.00 24.03 370 GLU A O 1
ATOM 2896 N N . ASN A 1 371 ? 16.524 -14.183 -19.963 1.00 23.86 371 ASN A N 1
ATOM 2897 C CA . ASN A 1 371 ? 16.029 -14.442 -21.320 1.00 23.86 371 ASN A CA 1
ATOM 2898 C C . ASN A 1 371 ? 14.705 -13.695 -21.618 1.00 23.86 371 ASN A C 1
ATOM 2900 O O . ASN A 1 371 ? 13.881 -14.167 -22.399 1.00 23.86 371 ASN A O 1
ATOM 2904 N N . GLU A 1 372 ? 14.502 -12.515 -21.020 1.00 25.14 372 GLU A N 1
ATOM 2905 C CA . GLU A 1 372 ? 13.426 -11.575 -21.375 1.00 25.14 372 GLU A CA 1
ATOM 2906 C C . GLU A 1 372 ? 14.014 -10.162 -21.573 1.00 25.14 372 GLU A C 1
ATOM 2908 O O . GLU A 1 372 ? 14.933 -9.753 -20.861 1.00 25.14 372 GLU A O 1
ATOM 2913 N N . THR A 1 373 ? 13.541 -9.429 -22.588 1.00 22.86 373 THR A N 1
ATOM 2914 C CA . THR A 1 373 ? 14.092 -8.126 -23.008 1.00 22.86 373 THR A CA 1
ATOM 2915 C C . THR A 1 373 ? 13.642 -6.955 -22.109 1.00 22.86 373 THR A C 1
ATOM 2917 O O . THR A 1 373 ? 12.628 -7.045 -21.413 1.00 22.86 373 THR A O 1
ATOM 2920 N N . PRO A 1 374 ? 14.399 -5.837 -22.054 1.00 24.23 374 PRO A N 1
ATOM 2921 C CA . PRO A 1 374 ? 14.317 -4.886 -20.941 1.00 24.23 374 PRO A CA 1
ATOM 2922 C C . PRO A 1 374 ? 13.066 -3.988 -20.965 1.00 24.23 374 PRO A C 1
ATOM 2924 O O . PRO A 1 374 ? 13.076 -2.902 -21.538 1.00 24.23 374 PRO A O 1
ATOM 2927 N N . SER A 1 375 ? 12.022 -4.396 -20.237 1.00 23.53 375 SER A N 1
ATOM 2928 C CA . SER A 1 375 ? 10.740 -3.682 -20.111 1.00 23.53 375 SER A CA 1
ATOM 2929 C C . SER A 1 375 ? 10.396 -3.349 -18.647 1.00 23.53 375 SER A C 1
ATOM 2931 O O . SER A 1 375 ? 9.522 -3.969 -18.042 1.00 23.53 375 SER A O 1
ATOM 2933 N N . ALA A 1 376 ? 11.077 -2.360 -18.052 1.00 22.12 376 ALA A N 1
ATOM 2934 C CA . ALA A 1 376 ? 10.751 -1.867 -16.704 1.00 22.12 376 ALA A CA 1
ATOM 2935 C C . ALA A 1 376 ? 11.201 -0.410 -16.463 1.00 22.12 376 ALA A C 1
ATOM 2937 O O . ALA A 1 376 ? 12.221 -0.156 -15.821 1.00 22.12 376 ALA A O 1
ATOM 2938 N N . VAL A 1 377 ? 10.421 0.569 -16.936 1.00 20.83 377 VAL A N 1
ATOM 2939 C CA . VAL A 1 377 ? 10.506 1.951 -16.424 1.00 20.83 377 VAL A CA 1
ATOM 2940 C C . VAL A 1 377 ? 9.758 2.011 -15.090 1.00 20.83 377 VAL A C 1
ATOM 2942 O O . VAL A 1 377 ? 8.564 1.715 -15.043 1.00 20.83 377 VAL A O 1
ATOM 2945 N N . HIS A 1 378 ? 10.446 2.388 -14.007 1.00 21.94 378 HIS A N 1
ATOM 2946 C CA . HIS A 1 378 ? 9.933 2.320 -12.631 1.00 21.94 378 HIS A CA 1
ATOM 2947 C C . HIS A 1 378 ? 8.624 3.107 -12.414 1.00 21.94 378 HIS A C 1
ATOM 2949 O O . HIS A 1 378 ? 8.633 4.304 -12.117 1.00 21.94 378 HIS A O 1
ATOM 2955 N N . LYS A 1 379 ? 7.486 2.408 -12.470 1.00 20.56 379 LYS A N 1
ATOM 2956 C CA . LYS A 1 379 ? 6.196 2.876 -11.948 1.00 20.56 379 LYS A CA 1
ATOM 2957 C C . LYS A 1 379 ? 6.044 2.381 -10.511 1.00 20.56 379 LYS A C 1
ATOM 2959 O O . LYS A 1 379 ? 5.902 1.186 -10.272 1.00 20.56 379 LYS A O 1
ATOM 2964 N N . PHE A 1 380 ? 6.091 3.302 -9.552 1.00 22.06 380 PHE A N 1
ATOM 2965 C CA . PHE A 1 380 ? 5.836 2.990 -8.145 1.00 22.06 380 PHE A CA 1
ATOM 2966 C C . PHE A 1 380 ? 4.352 2.640 -7.928 1.00 22.06 380 PHE A C 1
ATOM 2968 O O . PHE A 1 380 ? 3.495 3.284 -8.540 1.00 22.06 380 PHE A O 1
ATOM 2975 N N . PRO A 1 381 ? 4.022 1.673 -7.051 1.00 21.88 381 PRO A N 1
ATOM 2976 C CA . PRO A 1 381 ? 2.635 1.359 -6.726 1.00 21.88 381 PRO A CA 1
ATOM 2977 C C . PRO A 1 381 ? 1.965 2.521 -5.962 1.00 21.88 381 PRO A C 1
ATOM 2979 O O . PRO A 1 381 ? 2.611 3.160 -5.121 1.00 21.88 381 PRO A O 1
ATOM 2982 N N . PRO A 1 382 ? 0.671 2.799 -6.201 1.00 22.81 382 PRO A N 1
ATOM 2983 C CA . PRO A 1 382 ? -0.056 3.859 -5.509 1.00 22.81 382 PRO A CA 1
ATOM 2984 C C . PRO A 1 382 ? -0.414 3.431 -4.074 1.00 22.81 382 PRO A C 1
ATOM 2986 O O . PRO A 1 382 ? -1.487 2.889 -3.834 1.00 22.81 382 PRO A O 1
ATOM 2989 N N . GLY A 1 383 ? 0.478 3.660 -3.100 1.00 26.14 383 GLY A N 1
ATOM 2990 C CA . GLY A 1 383 ? 0.183 3.245 -1.719 1.00 26.14 383 GLY A CA 1
ATOM 2991 C C . GLY A 1 383 ? 1.272 3.381 -0.650 1.00 26.14 383 GLY A C 1
ATOM 2992 O O . GLY A 1 383 ? 1.348 2.511 0.209 1.00 26.14 383 GLY A O 1
ATOM 2993 N N . CYS A 1 384 ? 2.117 4.423 -0.653 1.00 20.98 384 CYS A N 1
ATOM 2994 C CA . CYS A 1 384 ? 3.021 4.696 0.484 1.00 20.98 384 CYS A CA 1
ATOM 2995 C C . CYS A 1 384 ? 3.344 6.209 0.646 1.00 20.98 384 CYS A C 1
ATOM 2997 O O . CYS A 1 384 ? 3.194 6.968 -0.319 1.00 20.98 384 CYS A O 1
ATOM 2999 N N . PRO A 1 385 ? 3.719 6.711 1.844 1.00 23.77 385 PRO A N 1
ATOM 3000 C CA . PRO A 1 385 ? 3.456 8.104 2.224 1.00 23.77 385 PRO A CA 1
ATOM 3001 C C . PRO A 1 385 ? 4.619 9.100 2.016 1.00 23.77 385 PRO A C 1
ATOM 3003 O O . PRO A 1 385 ? 4.994 9.800 2.948 1.00 23.77 385 PRO A O 1
ATOM 3006 N N . PHE A 1 386 ? 5.146 9.254 0.794 1.00 21.20 386 PHE A N 1
ATOM 3007 C CA . PHE A 1 386 ? 6.033 10.391 0.472 1.00 21.20 386 PHE A CA 1
ATOM 3008 C C . PHE A 1 386 ? 5.692 11.052 -0.867 1.00 21.20 386 PHE A C 1
ATOM 3010 O O . PHE A 1 386 ? 6.004 10.540 -1.939 1.00 21.20 386 PHE A O 1
ATOM 3017 N N . THR A 1 387 ? 5.048 12.217 -0.795 1.00 21.58 387 THR A N 1
ATOM 3018 C CA . THR A 1 387 ? 4.885 13.161 -1.915 1.00 21.58 387 THR A CA 1
ATOM 3019 C C . THR A 1 387 ? 4.478 14.520 -1.353 1.00 21.58 387 THR A C 1
ATOM 3021 O O . THR A 1 387 ? 3.392 14.646 -0.786 1.00 21.58 387 THR A O 1
ATOM 3024 N N . LEU A 1 388 ? 5.360 15.510 -1.497 1.00 20.77 388 LEU A N 1
ATOM 3025 C CA . LEU A 1 388 ? 5.043 16.929 -1.343 1.00 20.77 388 LEU A CA 1
ATOM 3026 C C . LEU A 1 388 ? 4.344 17.434 -2.612 1.00 20.77 388 LEU A C 1
ATOM 3028 O O . LEU A 1 388 ? 4.680 17.012 -3.717 1.00 20.77 388 LEU A O 1
ATOM 3032 N N . THR A 1 389 ? 3.445 18.401 -2.450 1.00 21.44 389 THR A N 1
ATOM 3033 C CA . THR A 1 389 ? 3.044 19.340 -3.508 1.00 21.44 389 THR A CA 1
ATOM 3034 C C . THR A 1 389 ? 2.981 20.732 -2.889 1.00 21.44 389 THR A C 1
ATOM 3036 O O . THR A 1 389 ? 2.262 20.939 -1.914 1.00 21.44 389 THR A O 1
ATOM 3039 N N . MET A 1 390 ? 3.783 21.656 -3.417 1.00 19.70 390 MET A N 1
ATOM 3040 C CA . MET A 1 390 ? 4.063 22.978 -2.841 1.00 19.70 390 MET A CA 1
ATOM 3041 C C . MET A 1 390 ? 3.271 24.116 -3.512 1.00 19.70 390 MET A C 1
ATOM 3043 O O . MET A 1 390 ? 2.800 23.960 -4.638 1.00 19.70 390 MET A O 1
ATOM 3047 N N . ASN A 1 391 ? 3.286 25.293 -2.861 1.00 23.27 391 ASN A N 1
ATOM 3048 C CA . ASN A 1 391 ? 2.754 26.606 -3.297 1.00 23.27 391 ASN A CA 1
ATOM 3049 C C . ASN A 1 391 ? 1.219 26.764 -3.193 1.00 23.27 391 ASN A C 1
ATOM 3051 O O . ASN A 1 391 ? 0.483 25.878 -3.605 1.00 23.27 391 ASN A O 1
ATOM 3055 N N . GLY A 1 392 ? 0.643 27.874 -2.704 1.00 21.02 392 GLY A N 1
ATOM 3056 C CA . GLY A 1 392 ? 1.148 29.110 -2.056 1.00 21.02 392 GLY A CA 1
ATOM 3057 C C . GLY A 1 392 ? -0.003 29.733 -1.219 1.00 21.02 392 GLY A C 1
ATOM 3058 O O . GLY A 1 392 ? -1.116 29.227 -1.285 1.00 21.02 392 GLY A O 1
ATOM 3059 N N . VAL A 1 393 ? 0.132 30.774 -0.384 1.00 21.23 393 VAL A N 1
ATOM 3060 C CA . VAL A 1 393 ? 0.633 32.152 -0.620 1.00 21.23 393 VAL A CA 1
ATOM 3061 C C . VAL A 1 393 ? 1.042 32.814 0.730 1.00 21.23 393 VAL A C 1
ATOM 3063 O O . VAL A 1 393 ? 0.797 32.272 1.802 1.00 21.23 393 VAL A O 1
ATOM 3066 N N . ASN A 1 394 ? 1.707 33.975 0.679 1.00 21.69 394 ASN A N 1
ATOM 3067 C CA . ASN A 1 394 ? 2.370 34.685 1.787 1.00 21.69 394 ASN A CA 1
ATOM 3068 C C . ASN A 1 394 ? 1.499 35.478 2.796 1.00 21.69 394 ASN A C 1
ATOM 3070 O O . ASN A 1 394 ? 0.520 36.124 2.433 1.00 21.69 394 ASN A O 1
ATOM 3074 N N . SER A 1 395 ? 2.103 35.652 3.984 1.00 22.25 395 SER A N 1
ATOM 3075 C CA . SER A 1 395 ? 2.045 36.808 4.914 1.00 22.25 395 SER A CA 1
ATOM 3076 C C . SER A 1 395 ? 0.902 36.936 5.941 1.00 22.25 395 SER A C 1
ATOM 3078 O O . SER A 1 395 ? -0.259 36.666 5.665 1.00 22.25 395 SER A O 1
ATOM 3080 N N . GLY A 1 396 ? 1.277 37.401 7.145 1.00 21.03 396 GLY A N 1
ATOM 3081 C CA . GLY A 1 396 ? 0.403 37.633 8.306 1.00 21.03 396 GLY A CA 1
ATOM 3082 C C . GLY A 1 396 ? 1.121 37.329 9.631 1.00 21.03 396 GLY A C 1
ATOM 3083 O O . GLY A 1 396 ? 1.261 36.169 9.999 1.00 21.03 396 GLY A O 1
ATOM 3084 N N . ALA A 1 397 ? 1.610 38.348 10.348 1.00 21.39 397 ALA A N 1
ATOM 3085 C CA . ALA A 1 397 ? 2.388 38.171 11.584 1.00 21.39 397 ALA A CA 1
ATOM 3086 C C . ALA A 1 397 ? 1.623 38.622 12.840 1.00 21.39 397 ALA A C 1
ATOM 3088 O O . ALA A 1 397 ? 0.988 39.673 12.798 1.00 21.39 397 ALA A O 1
ATOM 3089 N N . ASN A 1 398 ? 1.749 37.863 13.946 1.00 21.34 398 ASN A N 1
ATOM 3090 C CA . ASN A 1 398 ? 2.016 38.318 15.334 1.00 21.34 398 ASN A CA 1
ATOM 3091 C C . ASN A 1 398 ? 1.589 37.270 16.395 1.00 21.34 398 ASN A C 1
ATOM 3093 O O . ASN A 1 398 ? 0.509 36.704 16.297 1.00 21.34 398 ASN A O 1
ATOM 3097 N N . GLY A 1 399 ? 2.345 37.128 17.500 1.00 20.38 399 GLY A N 1
ATOM 3098 C CA . GLY A 1 399 ? 1.660 37.220 18.808 1.00 20.38 399 GLY A CA 1
ATOM 3099 C C . GLY A 1 399 ? 1.841 36.201 19.951 1.00 20.38 399 GLY A C 1
ATOM 3100 O O . GLY A 1 399 ? 1.497 36.600 21.056 1.00 20.38 399 GLY A O 1
ATOM 3101 N N . ARG A 1 400 ? 2.429 34.997 19.789 1.00 19.19 400 ARG A N 1
ATOM 3102 C CA . ARG A 1 400 ? 2.601 33.960 20.868 1.00 19.19 400 ARG A CA 1
ATOM 3103 C C . ARG A 1 400 ? 1.281 33.372 21.454 1.00 19.19 400 ARG A C 1
ATOM 3105 O O . ARG A 1 400 ? 0.219 33.937 21.226 1.00 19.19 400 ARG A O 1
ATOM 3112 N N . PRO A 1 401 ? 1.336 32.310 22.296 1.00 22.67 401 PRO A N 1
ATOM 3113 C CA . PRO A 1 401 ? 2.395 31.309 22.489 1.00 22.67 401 PRO A CA 1
ATOM 3114 C C . PRO A 1 401 ? 2.030 29.949 21.858 1.00 22.67 401 PRO A C 1
ATOM 3116 O O . PRO A 1 401 ? 0.859 29.634 21.672 1.00 22.67 401 PRO A O 1
ATOM 3119 N N . ALA A 1 402 ? 3.029 29.114 21.564 1.00 18.61 402 ALA A N 1
ATOM 3120 C CA . ALA A 1 402 ? 2.789 27.762 21.062 1.00 18.61 402 ALA A CA 1
ATOM 3121 C C . ALA A 1 402 ? 2.515 26.774 22.210 1.00 18.61 402 ALA A C 1
ATOM 3123 O O . ALA A 1 402 ? 3.308 26.690 23.149 1.00 18.61 402 ALA A O 1
ATOM 3124 N N . PHE A 1 403 ? 1.447 25.981 22.093 1.00 20.38 403 PHE A N 1
ATOM 3125 C CA . PHE A 1 403 ? 1.334 24.706 22.805 1.00 20.38 403 PHE A CA 1
ATOM 3126 C C . PHE A 1 403 ? 1.970 23.611 21.946 1.00 20.38 403 PHE A C 1
ATOM 3128 O O . PHE A 1 403 ? 1.615 23.437 20.783 1.00 20.38 403 PHE A O 1
ATOM 3135 N N . SER A 1 404 ? 2.937 22.893 22.511 1.00 18.72 404 SER A N 1
ATOM 3136 C CA . SER A 1 404 ? 3.713 21.878 21.800 1.00 18.72 404 SER A CA 1
ATOM 3137 C C . SER A 1 404 ? 2.986 20.531 21.746 1.00 18.72 404 SER A C 1
ATOM 3139 O O . SER A 1 404 ? 3.141 19.707 22.649 1.00 18.72 404 SER A O 1
ATOM 3141 N N . VAL A 1 405 ? 2.259 20.272 20.657 1.00 21.39 405 VAL A N 1
ATOM 3142 C CA . VAL A 1 405 ? 2.022 18.890 20.210 1.00 21.39 405 VAL A CA 1
ATOM 3143 C C . VAL A 1 405 ? 3.305 18.444 19.510 1.00 21.39 405 VAL A C 1
ATOM 3145 O O . VAL A 1 405 ? 3.717 19.054 18.527 1.00 21.39 405 VAL A O 1
ATOM 3148 N N . THR A 1 406 ? 4.006 17.451 20.061 1.00 21.27 406 THR A N 1
ATOM 3149 C CA . THR A 1 406 ? 5.272 16.989 19.472 1.00 21.27 406 THR A CA 1
ATOM 3150 C C . THR A 1 406 ? 5.003 16.055 18.306 1.00 21.27 406 THR A C 1
ATOM 3152 O O . THR A 1 406 ? 4.426 14.991 18.523 1.00 21.27 406 THR A O 1
ATOM 3155 N N . GLU A 1 407 ? 5.513 16.385 17.121 1.00 22.36 407 GLU A N 1
ATOM 3156 C CA . GLU A 1 407 ? 5.645 15.425 16.024 1.00 22.36 407 GLU A CA 1
ATOM 3157 C C . GLU A 1 407 ? 6.530 14.251 16.484 1.00 22.36 407 GLU A C 1
ATOM 3159 O O . GLU A 1 407 ? 7.750 14.366 16.625 1.00 22.36 407 GLU A O 1
ATOM 3164 N N . ARG A 1 408 ? 5.892 13.115 16.772 1.00 22.05 408 ARG A N 1
ATOM 3165 C CA . ARG A 1 408 ? 6.523 11.816 17.015 1.00 22.05 408 ARG A CA 1
ATOM 3166 C C . ARG A 1 408 ? 5.743 10.766 16.244 1.00 22.05 408 ARG A C 1
ATOM 3168 O O . ARG A 1 408 ? 4.523 10.821 16.262 1.00 22.05 408 ARG A O 1
ATOM 3175 N N . GLY A 1 409 ? 6.462 9.792 15.692 1.00 24.27 409 GLY A N 1
ATOM 3176 C CA . GLY A 1 409 ? 5.935 8.469 15.363 1.00 24.27 409 GLY A CA 1
ATOM 3177 C C . GLY A 1 409 ? 4.845 8.415 14.290 1.00 24.27 409 GLY A C 1
ATOM 3178 O O . GLY A 1 409 ? 3.709 8.832 14.485 1.00 24.27 409 GLY A O 1
ATOM 3179 N N . THR A 1 410 ? 5.133 7.715 13.197 1.00 24.36 410 THR A N 1
ATOM 3180 C CA . THR A 1 410 ? 4.084 6.911 12.564 1.00 24.36 410 THR A CA 1
ATOM 3181 C C . THR A 1 410 ? 3.758 5.752 13.505 1.00 24.36 410 THR A C 1
ATOM 3183 O O . THR A 1 410 ? 4.351 4.684 13.380 1.00 24.36 410 THR A O 1
ATOM 3186 N N . GLU A 1 411 ? 2.870 5.975 14.479 1.00 26.59 411 GLU A N 1
ATOM 3187 C CA . GLU A 1 411 ? 2.349 4.897 15.323 1.00 26.59 411 GLU A CA 1
ATOM 3188 C C . GLU A 1 411 ? 1.683 3.839 14.435 1.00 26.59 411 GLU A C 1
ATOM 3190 O O . GLU A 1 411 ? 0.665 4.093 13.781 1.00 26.59 411 GLU A O 1
ATOM 3195 N N . GLU A 1 412 ? 2.257 2.636 14.403 1.00 26.61 412 GLU A N 1
ATOM 3196 C CA . GLU A 1 412 ? 1.611 1.496 13.770 1.00 26.61 412 GLU A CA 1
ATOM 3197 C C . GLU A 1 412 ? 0.411 1.076 14.625 1.00 26.61 412 GLU A C 1
ATOM 3199 O O . GLU A 1 412 ? 0.543 0.446 15.676 1.00 26.61 412 GLU A O 1
ATOM 3204 N N . LEU A 1 413 ? -0.783 1.457 14.164 1.00 33.44 413 LEU A N 1
ATOM 3205 C CA . LEU A 1 413 ? -2.065 1.109 14.771 1.00 33.44 413 LEU A CA 1
ATOM 3206 C C . LEU A 1 413 ? -2.215 -0.413 14.870 1.00 33.44 413 LEU A C 1
ATOM 3208 O O . LEU A 1 413 ? -2.678 -1.071 13.933 1.00 33.44 413 LEU A O 1
ATOM 3212 N N . ARG A 1 414 ? -1.842 -0.974 16.025 1.00 41.69 414 ARG A N 1
ATOM 3213 C CA . ARG A 1 414 ? -1.974 -2.410 16.272 1.00 41.69 414 ARG A CA 1
ATOM 3214 C C . ARG A 1 414 ? -3.442 -2.820 16.133 1.00 41.69 414 ARG A C 1
ATOM 3216 O O . ARG A 1 414 ? -4.321 -2.109 16.628 1.00 41.69 414 ARG A O 1
ATOM 3223 N N . PRO A 1 415 ? -3.733 -3.947 15.461 1.00 56.75 415 PRO A N 1
ATOM 3224 C CA . PRO A 1 415 ? -5.103 -4.342 15.175 1.00 56.75 415 PRO A CA 1
ATOM 3225 C C . PRO A 1 415 ? -5.880 -4.556 16.476 1.00 56.75 415 PRO A C 1
ATOM 3227 O O . PRO A 1 415 ? -5.497 -5.376 17.310 1.00 56.75 415 PRO A O 1
ATOM 3230 N N . ALA A 1 416 ? -6.982 -3.818 16.631 1.00 68.31 416 ALA A N 1
ATOM 3231 C CA . ALA A 1 416 ? -7.850 -3.908 17.799 1.00 68.31 416 ALA A CA 1
ATOM 3232 C C . ALA A 1 416 ? -8.335 -5.359 18.031 1.00 68.31 416 ALA A C 1
ATOM 3234 O O . ALA A 1 416 ? -8.599 -6.078 17.056 1.00 68.31 416 ALA A O 1
ATOM 3235 N N . PRO A 1 417 ? -8.487 -5.792 19.298 1.00 81.56 417 PRO A N 1
ATOM 3236 C CA . PRO A 1 417 ? -8.811 -7.173 19.657 1.00 81.56 417 PRO A CA 1
ATOM 3237 C C . PRO A 1 417 ? -10.083 -7.688 18.973 1.00 81.56 417 PRO A C 1
ATOM 3239 O O . PRO A 1 417 ? -10.974 -6.915 18.612 1.00 81.56 417 PRO A O 1
ATOM 3242 N N . TYR A 1 418 ? -10.149 -9.007 18.777 1.00 83.62 418 TYR A N 1
ATOM 3243 C CA . TYR A 1 418 ? -11.293 -9.715 18.199 1.00 83.62 418 TYR A CA 1
ATOM 3244 C C . TYR A 1 418 ? -11.462 -11.117 18.808 1.00 83.62 418 TYR A C 1
ATOM 3246 O O . TYR A 1 418 ? -10.516 -11.692 19.355 1.00 83.62 418 TYR A O 1
ATOM 3254 N N . GLY A 1 419 ? -12.665 -11.686 18.689 1.00 86.75 419 GLY A N 1
ATOM 3255 C CA . GLY A 1 419 ? -13.011 -12.997 19.252 1.00 86.75 419 GLY A CA 1
ATOM 3256 C C . GLY A 1 419 ? -13.471 -12.913 20.711 1.00 86.75 419 GLY A C 1
ATOM 3257 O O . GLY A 1 419 ? -14.067 -11.920 21.108 1.00 86.75 419 GLY A O 1
ATOM 3258 N N . LYS A 1 420 ? -13.224 -13.966 21.504 1.00 86.19 420 LYS A N 1
ATOM 3259 C CA . LYS A 1 420 ? -13.558 -14.000 22.939 1.00 86.19 420 LYS A CA 1
ATOM 3260 C C . LYS A 1 420 ? -12.362 -13.542 23.775 1.00 86.19 420 LYS A C 1
ATOM 3262 O O . LYS A 1 420 ? -11.407 -14.298 23.935 1.00 86.19 420 LYS A O 1
ATOM 3267 N N . GLN A 1 421 ? -12.429 -12.333 24.321 1.00 81.94 421 GLN A N 1
ATOM 3268 C CA . GLN A 1 421 ? -11.428 -11.735 25.205 1.00 81.94 421 GLN A CA 1
ATOM 3269 C C . GLN A 1 421 ? -12.122 -11.108 26.427 1.00 81.94 421 GLN A C 1
ATOM 3271 O O . GLN A 1 421 ? -13.266 -10.663 26.361 1.00 81.94 421 GLN A O 1
ATOM 3276 N N . LYS A 1 422 ? -11.460 -11.072 27.587 1.00 78.62 422 LYS A N 1
ATOM 3277 C CA . LYS A 1 422 ? -12.024 -10.365 28.748 1.00 78.62 422 LYS A CA 1
ATOM 3278 C C . LYS A 1 422 ? -11.846 -8.864 28.536 1.00 78.62 422 LYS A C 1
ATOM 3280 O O . LYS A 1 422 ? -10.711 -8.427 28.368 1.00 78.62 422 LYS A O 1
ATOM 3285 N N . LYS A 1 423 ? -12.939 -8.088 28.592 1.00 83.44 423 LYS A N 1
ATOM 3286 C CA . LYS A 1 423 ? -12.860 -6.619 28.605 1.00 83.44 423 LYS A CA 1
ATOM 3287 C C . LYS A 1 423 ? -11.913 -6.186 29.729 1.00 83.44 423 LYS A C 1
ATOM 3289 O O . LYS A 1 423 ? -12.056 -6.648 30.863 1.00 83.44 423 LYS A O 1
ATOM 3294 N N . ILE A 1 424 ? -10.942 -5.337 29.409 1.00 86.56 424 ILE A N 1
ATOM 3295 C CA . ILE A 1 424 ? -9.943 -4.883 30.380 1.00 86.56 424 ILE A CA 1
ATOM 3296 C C . ILE A 1 424 ? -10.571 -3.819 31.293 1.00 86.56 424 ILE A C 1
ATOM 3298 O O . ILE A 1 424 ? -11.427 -3.045 30.870 1.00 86.56 424 ILE A O 1
ATOM 3302 N N . VAL A 1 425 ? -10.163 -3.780 32.564 1.00 84.88 425 VAL A N 1
ATOM 3303 C CA . VAL A 1 425 ? -10.633 -2.756 33.507 1.00 84.88 425 VAL A CA 1
ATOM 3304 C C . VAL A 1 425 ? -9.750 -1.514 33.393 1.00 84.88 425 VAL A C 1
ATOM 3306 O O . VAL A 1 425 ? -8.562 -1.539 33.734 1.00 84.88 425 VAL A O 1
ATOM 3309 N N . VAL A 1 426 ? -10.350 -0.426 32.916 1.00 80.25 426 VAL A N 1
ATOM 3310 C CA . VAL A 1 426 ? -9.766 0.919 32.917 1.00 80.25 426 VAL A CA 1
ATOM 3311 C C . VAL A 1 426 ? -10.002 1.556 34.299 1.00 80.25 426 VAL A C 1
ATOM 3313 O O . VAL A 1 426 ? -11.137 1.516 34.776 1.00 80.25 426 VAL A O 1
ATOM 3316 N N . PRO A 1 427 ? -8.975 2.112 34.974 1.00 77.38 427 PRO A N 1
ATOM 3317 C CA . PRO A 1 427 ? -9.144 2.783 36.264 1.00 77.38 427 PRO A CA 1
ATOM 3318 C C . PRO A 1 427 ? -10.072 4.006 36.204 1.00 77.38 427 PRO A C 1
ATOM 3320 O O . PRO A 1 427 ? -10.013 4.796 35.261 1.00 77.38 427 PRO A O 1
ATOM 3323 N N . GLU A 1 428 ? -10.886 4.195 37.243 1.00 65.81 428 GLU A N 1
ATOM 3324 C CA . GLU A 1 428 ? -11.765 5.362 37.382 1.00 65.81 428 GLU A CA 1
ATOM 3325 C C . GLU A 1 428 ? -10.981 6.681 37.549 1.00 65.81 428 GLU A C 1
ATOM 3327 O O . GLU A 1 428 ? -9.821 6.698 37.964 1.00 65.81 428 GLU A O 1
ATOM 3332 N N . GLY A 1 429 ? -11.635 7.805 37.237 1.00 61.19 429 GLY A N 1
ATOM 3333 C CA . GLY A 1 429 ? -11.083 9.163 37.368 1.00 61.19 429 GLY A CA 1
ATOM 3334 C C . GLY A 1 429 ? -10.542 9.775 36.069 1.00 61.19 429 GLY A C 1
ATOM 3335 O O . GLY A 1 429 ? -10.432 10.996 35.976 1.00 61.19 429 GLY A O 1
ATOM 3336 N N . TYR A 1 430 ? -10.282 8.963 35.042 1.00 60.19 430 TYR A N 1
ATOM 3337 C CA . TYR A 1 430 ? -9.848 9.422 33.718 1.00 60.19 430 TYR A CA 1
ATOM 3338 C C . TYR A 1 430 ? -11.057 9.623 32.790 1.00 60.19 430 TYR A C 1
ATOM 3340 O O . TYR A 1 430 ? -11.414 8.749 32.005 1.00 60.19 430 TYR A O 1
ATOM 3348 N N . GLY A 1 431 ? -11.726 10.773 32.919 1.00 53.84 431 GLY A N 1
ATOM 3349 C CA . GLY A 1 431 ? -12.786 11.189 31.991 1.00 53.84 431 GLY A CA 1
ATOM 3350 C C . GLY A 1 431 ? -12.222 11.648 30.642 1.00 53.84 431 GLY A C 1
ATOM 3351 O O . GLY A 1 431 ? -11.109 12.173 30.592 1.00 53.84 431 GLY A O 1
ATOM 3352 N N . SER A 1 432 ? -12.991 11.476 29.559 1.00 54.12 432 SER A N 1
ATOM 3353 C CA . SER A 1 432 ? -12.527 11.829 28.210 1.00 54.12 432 SER A CA 1
ATOM 3354 C C . SER A 1 432 ? -12.153 13.308 28.092 1.00 54.12 432 SER A C 1
ATOM 3356 O O . SER A 1 432 ? -12.877 14.199 28.543 1.00 54.12 432 SER A O 1
ATOM 3358 N N . THR A 1 433 ? -11.017 13.574 27.449 1.00 52.72 433 THR A N 1
ATOM 3359 C CA . THR A 1 433 ? -10.499 14.933 27.230 1.00 52.72 433 THR A CA 1
ATOM 3360 C C . THR A 1 433 ? -11.036 15.591 25.956 1.00 52.72 433 THR A C 1
ATOM 3362 O O . THR A 1 433 ? -10.781 16.774 25.716 1.00 52.72 433 THR A O 1
ATOM 3365 N N . LEU A 1 434 ? -11.747 14.838 25.110 1.00 56.53 434 LEU A N 1
ATOM 3366 C CA . LEU A 1 434 ? -12.116 15.248 23.756 1.00 56.53 434 LEU A CA 1
ATOM 3367 C C . LEU A 1 434 ? -13.385 16.114 23.750 1.00 56.53 434 LEU A C 1
ATOM 3369 O O . LEU A 1 434 ? -14.510 15.644 23.905 1.00 56.53 434 LEU A O 1
ATOM 3373 N N . LYS A 1 435 ? -13.197 17.420 23.527 1.00 61.91 435 LYS A N 1
ATOM 3374 C CA . LYS A 1 435 ? -14.287 18.394 23.373 1.00 61.91 435 LYS A CA 1
ATOM 3375 C C . LYS A 1 435 ? -14.899 18.320 21.973 1.00 61.91 435 LYS A C 1
ATOM 3377 O O . LYS A 1 435 ? -14.540 19.098 21.090 1.00 61.91 435 LYS A O 1
ATOM 3382 N N . ILE A 1 436 ? -15.845 17.406 21.780 1.00 64.44 436 ILE A N 1
ATOM 3383 C CA . ILE A 1 436 ? -16.708 17.415 20.593 1.00 64.44 436 ILE A CA 1
ATOM 3384 C C . ILE A 1 436 ? -17.681 18.588 20.714 1.00 64.44 436 ILE A C 1
ATOM 3386 O O . ILE A 1 436 ? -18.414 18.696 21.696 1.00 64.44 436 ILE A O 1
ATOM 3390 N N . THR A 1 437 ? -17.690 19.465 19.711 1.00 64.38 437 THR A N 1
ATOM 3391 C CA . THR A 1 437 ? -18.675 20.550 19.634 1.00 64.38 437 THR A CA 1
ATOM 3392 C C . THR A 1 437 ? -19.802 20.119 18.704 1.00 64.38 437 THR A C 1
ATOM 3394 O O . THR A 1 437 ? -19.569 19.873 17.521 1.00 64.38 437 THR A O 1
ATOM 3397 N N . GLU A 1 438 ? -21.030 20.040 19.211 1.00 64.81 438 GLU A N 1
ATOM 3398 C CA . GLU A 1 438 ? -22.199 20.028 18.332 1.00 64.81 438 GLU A CA 1
ATOM 3399 C C . GLU A 1 438 ? -22.331 21.409 17.682 1.00 64.81 438 GLU A C 1
ATOM 3401 O O . GLU A 1 438 ? -22.348 22.427 18.377 1.00 64.81 438 GLU A O 1
ATOM 3406 N N . LYS A 1 439 ? -22.393 21.454 16.348 1.00 62.97 439 LYS A N 1
ATOM 3407 C CA . LYS A 1 439 ? -22.577 22.706 15.611 1.00 62.97 439 LYS A CA 1
ATOM 3408 C C . LYS A 1 439 ? -23.507 22.529 14.415 1.00 62.97 439 LYS A C 1
ATOM 3410 O O . LYS A 1 439 ? -23.517 21.480 13.767 1.00 62.97 439 LYS A O 1
ATOM 3415 N N . ASP A 1 440 ? -24.188 23.618 14.066 1.00 61.66 440 ASP A N 1
ATOM 3416 C CA . ASP A 1 440 ? -24.892 23.748 12.791 1.00 61.66 440 ASP A CA 1
ATOM 3417 C C . ASP A 1 440 ? -23.946 23.444 11.605 1.00 61.66 440 ASP A C 1
ATOM 3419 O O . ASP A 1 440 ? -22.803 23.923 11.607 1.00 61.66 440 ASP A O 1
ATOM 3423 N N . PRO A 1 441 ? -24.369 22.676 10.586 1.00 56.59 441 PRO A N 1
ATOM 3424 C CA . PRO A 1 441 ? -23.505 22.349 9.455 1.00 56.59 441 PRO A CA 1
ATOM 3425 C C . PRO A 1 441 ? -22.977 23.552 8.637 1.00 56.59 441 PRO A C 1
ATOM 3427 O O . PRO A 1 441 ? -21.919 23.400 8.029 1.00 56.59 441 PRO A O 1
ATOM 3430 N N . LEU A 1 442 ? -23.585 24.749 8.668 1.00 57.91 442 LEU A N 1
ATOM 3431 C CA . LEU A 1 442 ? -23.021 25.981 8.067 1.00 57.91 442 LEU A CA 1
ATOM 3432 C C . LEU A 1 442 ? -21.936 26.650 8.914 1.00 57.91 442 LEU A C 1
ATOM 3434 O O . LEU A 1 442 ? -21.182 27.479 8.406 1.00 57.91 442 LEU A O 1
ATOM 3438 N N . SER A 1 443 ? -21.863 26.347 10.210 1.00 66.94 443 SER A N 1
ATOM 3439 C CA . SER A 1 443 ? -20.884 26.979 11.098 1.00 66.94 443 SER A CA 1
ATOM 3440 C C . SER A 1 443 ? -19.446 26.693 10.653 1.00 66.94 443 SER A C 1
ATOM 3442 O O . SER A 1 443 ? -19.139 25.612 10.148 1.00 66.94 443 SER A O 1
ATOM 3444 N N . GLY A 1 444 ? -18.530 27.634 10.882 1.00 63.09 444 GLY A N 1
ATOM 3445 C CA . GLY A 1 444 ? -17.113 27.384 10.632 1.00 63.09 444 GLY A CA 1
ATOM 3446 C C . GLY A 1 444 ? -16.581 26.238 11.498 1.00 63.09 444 GLY A C 1
ATOM 3447 O O . GLY A 1 444 ? -16.856 26.165 12.707 1.00 63.09 444 GLY A O 1
ATOM 3448 N N . SER A 1 445 ? -15.786 25.357 10.891 1.00 68.00 445 SER A N 1
ATOM 3449 C CA . SER A 1 445 ? -14.937 24.426 11.631 1.00 68.00 445 SER A CA 1
ATOM 3450 C C . SER A 1 445 ? -14.064 25.155 12.660 1.00 68.00 445 SER A C 1
ATOM 3452 O O . SER A 1 445 ? -13.746 26.335 12.518 1.00 68.00 445 SER A O 1
ATOM 3454 N N . ASP A 1 446 ? -13.710 24.463 13.741 1.00 66.88 446 ASP A N 1
ATOM 3455 C CA . ASP A 1 446 ? -12.789 25.005 14.746 1.00 66.88 446 ASP A CA 1
ATOM 3456 C C . ASP A 1 446 ? -11.345 24.986 14.187 1.00 66.88 446 ASP A C 1
ATOM 3458 O O . ASP A 1 446 ? -10.980 24.027 13.501 1.00 66.88 446 ASP A O 1
ATOM 3462 N N . PRO A 1 447 ? -10.529 26.038 14.404 1.00 68.06 447 PRO A N 1
ATOM 3463 C CA . PRO A 1 447 ? -9.197 26.155 13.803 1.00 68.06 447 PRO A CA 1
ATOM 3464 C C . PRO A 1 447 ? -8.187 25.090 14.265 1.00 68.06 447 PRO A C 1
ATOM 3466 O O . PRO A 1 447 ? -7.133 24.958 13.644 1.00 68.06 447 PRO A O 1
ATOM 3469 N N . ASN A 1 448 ? -8.470 24.327 15.324 1.00 69.50 448 ASN A N 1
ATOM 3470 C CA . ASN A 1 448 ? -7.668 23.166 15.700 1.00 69.50 448 ASN A CA 1
ATOM 3471 C C . ASN A 1 448 ? -7.956 21.982 14.742 1.00 69.50 448 ASN A C 1
ATOM 3473 O O . ASN A 1 448 ? -9.097 21.508 14.712 1.00 69.50 448 ASN A O 1
ATOM 3477 N N . PRO A 1 449 ? -6.963 21.447 14.000 1.00 65.94 449 PRO A N 1
ATOM 3478 C CA . PRO A 1 449 ? -7.173 20.354 13.045 1.00 65.94 449 PRO A CA 1
ATOM 3479 C C . PRO A 1 449 ? -7.651 19.043 13.689 1.00 65.94 449 PRO A C 1
ATOM 3481 O O . PRO A 1 449 ? -8.311 18.255 13.012 1.00 65.94 449 PRO A O 1
ATOM 3484 N N . ASP A 1 450 ? -7.366 18.820 14.975 1.00 68.88 450 ASP A N 1
ATOM 3485 C CA . ASP A 1 450 ? -7.769 17.615 15.717 1.00 68.88 450 ASP A CA 1
ATOM 3486 C C . ASP A 1 450 ? -9.087 17.795 16.487 1.00 68.88 450 ASP A C 1
ATOM 3488 O O . ASP A 1 450 ? -9.591 16.857 17.106 1.00 68.88 450 ASP A O 1
ATOM 3492 N N . SER A 1 451 ? -9.684 18.990 16.426 1.00 76.50 451 SER A N 1
ATOM 3493 C CA . SER A 1 451 ? -11.045 19.206 16.917 1.00 76.50 451 SER A CA 1
ATOM 3494 C C . SER A 1 451 ? -12.070 18.453 16.066 1.00 76.50 451 SER A C 1
ATOM 3496 O O . SER A 1 451 ? -11.860 18.188 14.877 1.00 76.50 451 SER A O 1
ATOM 3498 N N . MET A 1 452 ? -13.212 18.134 16.677 1.00 79.38 452 MET A N 1
ATOM 3499 C CA . MET A 1 452 ? -14.286 17.387 16.033 1.00 79.38 452 MET A CA 1
ATOM 3500 C C . MET A 1 452 ? -15.633 18.092 16.137 1.00 79.38 452 MET A C 1
ATOM 3502 O O . MET A 1 452 ? -15.987 18.662 17.172 1.00 79.38 452 MET A O 1
ATOM 3506 N N . THR A 1 453 ? -16.399 17.997 15.054 1.00 83.56 453 THR A N 1
ATOM 3507 C CA . THR A 1 453 ? -17.772 18.494 14.950 1.00 83.56 453 THR A CA 1
ATOM 3508 C C . THR A 1 453 ? -18.702 17.333 14.607 1.00 83.56 453 THR A C 1
ATOM 3510 O O . THR A 1 453 ? -18.474 16.623 13.626 1.00 83.56 453 THR A O 1
ATOM 3513 N N . CYS A 1 454 ? -19.754 17.146 15.407 1.00 87.94 454 CYS A N 1
ATOM 3514 C CA . CYS A 1 454 ? -20.872 16.271 15.050 1.00 87.94 454 CYS A CA 1
ATOM 3515 C C . CYS A 1 454 ? -21.919 17.095 14.295 1.00 87.94 454 CYS A C 1
ATOM 3517 O O . CYS A 1 454 ? -22.246 18.204 14.725 1.00 87.94 454 CYS A O 1
ATOM 3519 N N . THR A 1 455 ? -22.400 16.598 13.154 1.00 88.94 455 THR A N 1
ATOM 3520 C CA . THR A 1 455 ? -23.193 17.401 12.217 1.00 88.94 455 THR A CA 1
ATOM 3521 C C . THR A 1 455 ? -23.999 16.524 11.250 1.00 88.94 455 THR A C 1
ATOM 3523 O O . THR A 1 455 ? -23.556 15.440 10.877 1.00 88.94 455 THR A O 1
ATOM 3526 N N . THR A 1 456 ? -25.166 16.994 10.813 1.00 89.69 456 THR A N 1
ATOM 3527 C CA . THR A 1 456 ? -26.060 16.265 9.893 1.00 89.69 456 THR A CA 1
ATOM 3528 C C . THR A 1 456 ? -25.863 16.774 8.465 1.00 89.69 456 THR A C 1
ATOM 3530 O O . THR A 1 456 ? -25.870 17.984 8.242 1.00 89.69 456 THR A O 1
ATOM 3533 N N . MET A 1 457 ? -25.659 15.881 7.493 1.00 88.12 457 MET A N 1
ATOM 3534 C CA . MET A 1 457 ? -25.317 16.249 6.111 1.00 88.12 457 MET A CA 1
ATOM 3535 C C . MET A 1 457 ? -26.107 15.440 5.066 1.00 88.12 457 MET A C 1
ATOM 3537 O O . MET A 1 457 ? -26.380 14.262 5.290 1.00 88.12 457 MET A O 1
ATOM 3541 N N . PRO A 1 458 ? -26.410 16.015 3.885 1.00 85.31 458 PRO A N 1
ATOM 3542 C CA . PRO A 1 458 ? -26.326 17.444 3.565 1.00 85.31 458 PRO A CA 1
ATOM 3543 C C . PRO A 1 458 ? -27.389 18.259 4.324 1.00 85.31 458 PRO A C 1
ATOM 3545 O O . PRO A 1 458 ? -28.275 17.690 4.954 1.00 85.31 458 PRO A O 1
ATOM 3548 N N . GLN A 1 459 ? -27.317 19.589 4.251 1.00 71.88 459 GLN A N 1
ATOM 3549 C CA . GLN A 1 459 ? -28.353 20.444 4.834 1.00 71.88 459 GLN A CA 1
ATOM 3550 C C . GLN A 1 459 ? -29.653 20.475 4.031 1.00 71.88 459 GLN A C 1
ATOM 3552 O O . GLN A 1 459 ? -29.661 20.335 2.810 1.00 71.88 459 GLN A O 1
ATOM 3557 N N . THR A 1 460 ? -30.741 20.735 4.750 1.00 54.56 460 THR A N 1
ATOM 3558 C CA . THR A 1 460 ? -32.108 20.873 4.251 1.00 54.56 460 THR A CA 1
ATOM 3559 C C . THR A 1 460 ? -32.424 22.299 3.793 1.00 54.56 460 THR A C 1
ATOM 3561 O O . THR A 1 460 ? -32.459 23.225 4.602 1.00 54.56 460 THR A O 1
ATOM 3564 N N . GLY A 1 461 ? -32.767 22.445 2.514 1.00 53.84 461 GLY A N 1
ATOM 3565 C CA . GLY A 1 461 ? -33.966 23.205 2.138 1.00 53.84 461 GLY A CA 1
ATOM 3566 C C . GLY A 1 461 ? -35.155 22.245 1.984 1.00 53.84 461 GLY A C 1
ATOM 3567 O O . GLY A 1 461 ? -34.986 21.039 2.174 1.00 53.84 461 GLY A O 1
ATOM 3568 N N . ASP A 1 462 ? -36.323 22.747 1.572 1.00 49.62 462 ASP A N 1
ATOM 3569 C CA . ASP A 1 462 ? -37.604 22.006 1.473 1.00 49.62 462 ASP A CA 1
ATOM 3570 C C . ASP A 1 462 ? -37.649 20.867 0.415 1.00 49.62 462 ASP A C 1
ATOM 3572 O O . ASP A 1 462 ? -38.719 20.448 -0.024 1.00 49.62 462 ASP A O 1
ATOM 3576 N N . THR A 1 463 ? -36.496 20.381 -0.053 1.00 60.56 463 THR A N 1
ATOM 3577 C CA . THR A 1 463 ? -36.352 19.497 -1.224 1.00 60.56 463 THR A CA 1
ATOM 3578 C C . THR A 1 463 ? -35.587 18.197 -0.960 1.00 60.56 463 THR A C 1
ATOM 3580 O O . THR A 1 463 ? -35.450 17.391 -1.879 1.00 60.56 463 THR A O 1
ATOM 3583 N N . ILE A 1 464 ? -35.057 17.972 0.249 1.00 66.69 464 ILE A N 1
ATOM 3584 C CA . ILE A 1 464 ? -34.300 16.754 0.588 1.00 66.69 464 ILE A CA 1
ATOM 3585 C C . ILE A 1 464 ? -35.093 15.913 1.590 1.00 66.69 464 ILE A C 1
ATOM 3587 O O . ILE A 1 464 ? -35.395 16.364 2.689 1.00 66.69 464 ILE A O 1
ATOM 3591 N N . ASP A 1 465 ? -35.398 14.675 1.198 1.00 74.44 465 ASP A N 1
ATOM 3592 C CA . ASP A 1 465 ? -36.037 13.665 2.046 1.00 74.44 465 ASP A CA 1
ATOM 3593 C C . ASP A 1 465 ? -35.181 13.376 3.293 1.00 74.44 465 ASP A C 1
ATOM 3595 O O . ASP A 1 465 ? -33.992 13.064 3.179 1.00 74.44 465 ASP A O 1
ATOM 3599 N N . GLU A 1 466 ? -35.784 13.440 4.483 1.00 74.38 466 GLU A N 1
ATOM 3600 C CA . GLU A 1 466 ? -35.113 13.176 5.764 1.00 74.38 466 GLU A CA 1
ATOM 3601 C C . GLU A 1 466 ? -34.479 11.772 5.829 1.00 74.38 466 GLU A C 1
ATOM 3603 O O . GLU A 1 466 ? -33.466 11.561 6.498 1.00 74.38 466 GLU A O 1
ATOM 3608 N N . ARG A 1 467 ? -35.009 10.809 5.061 1.00 74.19 467 ARG A N 1
ATOM 3609 C CA . ARG A 1 467 ? -34.468 9.444 4.912 1.00 74.19 467 ARG A CA 1
ATOM 3610 C C . ARG A 1 467 ? -33.179 9.395 4.077 1.00 74.19 467 ARG A C 1
ATOM 3612 O O . ARG A 1 467 ? -32.639 8.316 3.829 1.00 74.19 467 ARG A O 1
ATOM 3619 N N . HIS A 1 468 ? -32.697 10.547 3.612 1.00 82.94 468 HIS A N 1
ATOM 3620 C CA . HIS A 1 468 ? -31.445 10.743 2.881 1.00 82.94 468 HIS A CA 1
ATOM 3621 C C . HIS A 1 468 ? -30.500 11.729 3.595 1.00 82.94 468 HIS A C 1
ATOM 3623 O O . HIS A 1 468 ? -29.640 12.341 2.950 1.00 82.94 468 HIS A O 1
ATOM 3629 N N . LEU A 1 469 ? -30.645 11.871 4.915 1.00 89.62 469 LEU A N 1
ATOM 3630 C CA . LEU A 1 469 ? -29.684 12.530 5.798 1.00 89.62 469 LEU A CA 1
ATOM 3631 C C . LEU A 1 469 ? -28.671 11.517 6.358 1.00 89.62 469 LEU A C 1
ATOM 3633 O O . LEU A 1 469 ? -29.002 10.359 6.611 1.00 89.62 469 LEU A O 1
ATOM 3637 N N . THR A 1 470 ? -27.443 11.979 6.576 1.00 93.75 470 THR A N 1
ATOM 3638 C CA . THR A 1 470 ? -26.318 11.216 7.126 1.00 93.75 470 THR A CA 1
ATOM 3639 C C . THR A 1 470 ? -25.791 11.916 8.375 1.00 93.75 470 THR A C 1
ATOM 3641 O O . THR A 1 470 ? -25.471 13.106 8.332 1.00 93.75 470 THR A O 1
ATOM 3644 N N . GLU A 1 471 ? -25.647 11.184 9.481 1.00 94.38 471 GLU A N 1
ATOM 3645 C CA . GLU A 1 471 ? -25.009 11.701 10.697 1.00 94.38 471 GLU A CA 1
ATOM 3646 C C . GLU A 1 471 ? -23.484 11.579 10.609 1.00 94.38 471 GLU A C 1
ATOM 3648 O O . GLU A 1 471 ? -22.918 10.483 10.591 1.00 94.38 471 GLU A O 1
ATOM 3653 N N . CYS A 1 472 ? -22.800 12.717 10.550 1.00 93.00 472 CYS A N 1
ATOM 3654 C CA . CYS A 1 472 ? -21.357 12.792 10.377 1.00 93.00 472 CYS A CA 1
ATOM 3655 C C . CYS A 1 472 ? -20.665 13.208 11.678 1.00 93.00 472 CYS A C 1
ATOM 3657 O O . CYS A 1 472 ? -21.013 14.220 12.290 1.00 93.00 472 CYS A O 1
ATOM 3659 N N . LEU A 1 473 ? -19.615 12.477 12.056 1.00 90.44 473 LEU A N 1
ATOM 3660 C CA . LEU A 1 473 ? -18.657 12.906 13.073 1.00 90.44 473 LEU A CA 1
ATOM 3661 C C . LEU A 1 473 ? -17.315 13.168 12.387 1.00 90.44 473 LEU A C 1
ATOM 3663 O O . LEU A 1 473 ? -16.589 12.235 12.048 1.00 90.44 473 LEU A O 1
ATOM 3667 N N . PHE A 1 474 ? -17.005 14.443 12.154 1.00 88.31 474 PHE A N 1
ATOM 3668 C CA . PHE A 1 474 ? -15.875 14.873 11.332 1.00 88.31 474 PHE A CA 1
ATOM 3669 C C . PHE A 1 474 ? -14.812 15.615 12.142 1.00 88.31 474 PHE A C 1
ATOM 3671 O O . PHE A 1 474 ? -15.130 16.468 12.972 1.00 88.31 474 PHE A O 1
ATOM 3678 N N . PHE A 1 475 ? -13.542 15.349 11.833 1.00 84.50 475 PHE A N 1
ATOM 3679 C CA . PHE A 1 475 ? -12.436 16.242 12.181 1.00 84.50 475 PHE A CA 1
ATOM 3680 C C . PHE A 1 475 ? -12.525 17.549 11.396 1.00 84.50 475 PHE A C 1
ATOM 3682 O O . PHE A 1 475 ? -13.044 17.574 10.272 1.00 84.50 475 PHE A O 1
ATOM 3689 N N . SER A 1 476 ? -11.956 18.614 11.954 1.00 82.19 476 SER A N 1
ATOM 3690 C CA . SER A 1 476 ? -11.905 19.922 11.307 1.00 82.19 476 SER A CA 1
ATOM 3691 C C . SER A 1 476 ? -11.364 19.869 9.867 1.00 82.19 476 SER A C 1
ATOM 3693 O O . SER A 1 476 ? -10.440 19.109 9.563 1.00 82.19 476 SER A O 1
ATOM 3695 N N . GLY A 1 477 ? -11.990 20.634 8.964 1.00 83.06 477 GLY A N 1
ATOM 3696 C CA . GLY A 1 477 ? -11.696 20.660 7.529 1.00 83.06 477 GLY A CA 1
ATOM 3697 C C . GLY A 1 477 ? -12.412 19.579 6.709 1.00 83.06 477 GLY A C 1
ATOM 3698 O O . GLY A 1 477 ? -12.626 19.766 5.513 1.00 83.06 477 GLY A O 1
ATOM 3699 N N . SER A 1 478 ? -12.827 18.458 7.315 1.00 86.38 478 SER A N 1
ATOM 3700 C CA . SER A 1 478 ? -13.399 17.330 6.549 1.00 86.38 478 SER A CA 1
ATOM 3701 C C . SER A 1 478 ? -14.797 17.622 5.996 1.00 86.38 478 SER A C 1
ATOM 3703 O O . SER A 1 478 ? -15.200 17.079 4.968 1.00 86.38 478 SER A O 1
ATOM 3705 N N . LYS A 1 479 ? -15.541 18.501 6.675 1.00 86.56 479 LYS A N 1
ATOM 3706 C CA . LYS A 1 479 ? -16.846 18.995 6.225 1.00 86.56 479 LYS A CA 1
ATOM 3707 C C . LYS A 1 479 ? -16.673 19.986 5.073 1.00 86.56 479 LYS A C 1
ATOM 3709 O O . LYS A 1 479 ? -17.410 19.946 4.092 1.00 86.56 479 LYS A O 1
ATOM 3714 N N . GLU A 1 480 ? -15.668 20.845 5.179 1.00 85.00 480 GLU A N 1
ATOM 3715 C CA . GLU A 1 480 ? -15.331 21.887 4.215 1.00 85.00 480 GLU A CA 1
ATOM 3716 C C . GLU A 1 480 ? -14.871 21.288 2.879 1.00 85.00 480 GLU A C 1
ATOM 3718 O O . GLU A 1 480 ? -15.214 21.831 1.834 1.00 85.00 480 GLU A O 1
ATOM 3723 N N . VAL A 1 481 ? -14.206 20.124 2.883 1.00 85.19 481 VAL A N 1
ATOM 3724 C CA . VAL A 1 481 ? -13.920 19.347 1.660 1.00 85.19 481 VAL A CA 1
ATOM 3725 C C . VAL A 1 481 ? -15.207 19.044 0.882 1.00 85.19 481 VAL A C 1
ATOM 3727 O O . VAL A 1 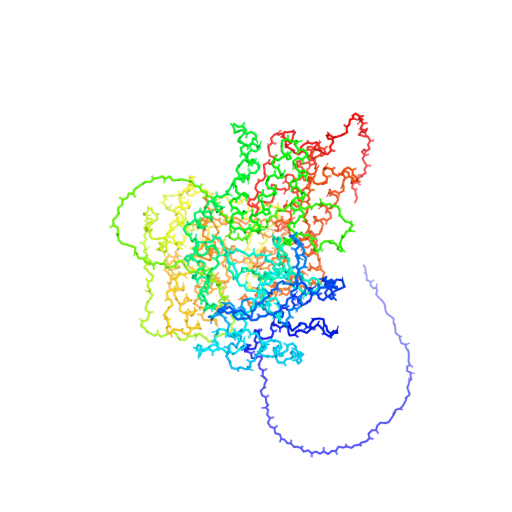481 ? -15.256 19.288 -0.322 1.00 85.19 481 VAL A O 1
ATOM 3730 N N . LEU A 1 482 ? -16.269 18.584 1.552 1.00 87.81 482 LEU A N 1
ATOM 3731 C CA . LEU A 1 482 ? -17.564 18.308 0.915 1.00 87.81 482 LEU A CA 1
ATOM 3732 C C . LEU A 1 482 ? -18.265 19.593 0.455 1.00 87.81 482 LEU A C 1
ATOM 3734 O O . LEU A 1 482 ? -18.710 19.670 -0.687 1.00 87.81 482 LEU A O 1
ATOM 3738 N N . LEU A 1 483 ? -18.316 20.614 1.316 1.00 85.62 483 LEU A N 1
ATOM 3739 C CA . LEU A 1 483 ? -18.952 21.903 1.014 1.00 85.62 483 LEU A CA 1
ATOM 3740 C C . LEU A 1 483 ? -18.218 22.704 -0.081 1.00 85.62 483 LEU A C 1
ATOM 3742 O O . LEU A 1 483 ? -18.825 23.566 -0.709 1.00 85.62 483 LEU A O 1
ATOM 3746 N N . SER A 1 484 ? -16.938 22.416 -0.341 1.00 85.50 484 SER A N 1
ATOM 3747 C CA . SER A 1 484 ? -16.169 23.026 -1.436 1.00 85.50 484 SER A CA 1
ATOM 3748 C C . SER A 1 484 ? -16.552 22.507 -2.829 1.00 85.50 484 SER A C 1
ATOM 3750 O O . SER A 1 484 ? -16.193 23.119 -3.837 1.00 85.50 484 SER A O 1
ATOM 3752 N N . ILE A 1 485 ? -17.282 21.388 -2.912 1.00 84.81 485 ILE A N 1
ATOM 3753 C CA . ILE A 1 485 ? -17.713 20.807 -4.184 1.00 84.81 485 ILE A CA 1
ATOM 3754 C C . ILE A 1 485 ? -18.840 21.667 -4.767 1.00 84.81 485 ILE A C 1
ATOM 3756 O O . ILE A 1 485 ? -19.920 21.789 -4.188 1.00 84.81 485 ILE A O 1
ATOM 3760 N N . ALA A 1 486 ? -18.602 22.248 -5.944 1.00 87.38 486 ALA A N 1
ATOM 3761 C CA . ALA A 1 486 ? -19.563 23.120 -6.613 1.00 87.38 486 ALA A CA 1
ATOM 3762 C C . ALA A 1 486 ? -20.919 22.417 -6.830 1.00 87.38 486 ALA A C 1
ATOM 3764 O O . ALA A 1 486 ? -20.999 21.379 -7.492 1.00 87.38 486 ALA A O 1
ATOM 3765 N N . GLY A 1 487 ? -21.983 22.999 -6.268 1.00 85.50 487 GLY A N 1
ATOM 3766 C CA . GLY A 1 487 ? -23.341 22.451 -6.316 1.00 85.50 487 GLY A CA 1
ATOM 3767 C C . GLY A 1 487 ? -23.635 21.333 -5.307 1.00 85.50 487 GLY A C 1
ATOM 3768 O O . GLY A 1 487 ? -24.644 20.656 -5.466 1.00 85.50 487 GLY A O 1
ATOM 3769 N N . PHE A 1 488 ? -22.785 21.097 -4.300 1.00 86.50 488 PHE A N 1
ATOM 3770 C CA . PHE A 1 488 ? -23.060 20.106 -3.254 1.00 86.50 488 PHE A CA 1
ATOM 3771 C C . PHE A 1 488 ? -24.368 20.417 -2.488 1.00 86.50 488 PHE A C 1
ATOM 3773 O O . PHE A 1 488 ? -24.556 21.559 -2.066 1.00 86.50 488 PHE A O 1
ATOM 3780 N N . PRO A 1 489 ? -25.232 19.416 -2.219 1.00 88.94 489 PRO A N 1
ATOM 3781 C CA . PRO A 1 489 ? -25.150 18.031 -2.680 1.00 88.94 489 PRO A CA 1
ATOM 3782 C C . PRO A 1 489 ? -25.638 17.870 -4.129 1.00 88.94 489 PRO A C 1
ATOM 3784 O O . PRO A 1 489 ? -26.739 18.285 -4.478 1.00 88.94 489 PRO A O 1
ATOM 3787 N N . HIS A 1 490 ? -24.871 17.154 -4.952 1.00 88.69 490 HIS A N 1
ATOM 3788 C CA . HIS A 1 490 ? -25.365 16.647 -6.235 1.00 88.69 490 HIS A CA 1
ATOM 3789 C C . HIS A 1 490 ? -26.494 15.638 -6.004 1.00 88.69 490 HIS A C 1
ATOM 3791 O O . HIS A 1 490 ? -26.484 14.878 -5.027 1.00 88.69 490 HIS A O 1
ATOM 3797 N N . GLU A 1 491 ? -27.437 15.601 -6.943 1.00 88.38 491 GLU A N 1
ATOM 3798 C CA . GLU A 1 491 ? -28.524 14.626 -6.965 1.00 88.38 491 GLU A CA 1
ATOM 3799 C C . GLU A 1 491 ? -27.982 13.184 -6.960 1.00 88.38 491 GLU A C 1
ATOM 3801 O O . GLU A 1 491 ? -26.955 12.865 -7.575 1.00 88.38 491 GLU A O 1
ATOM 3806 N N . MET A 1 492 ? -28.663 12.291 -6.238 1.00 88.81 492 MET A N 1
ATOM 3807 C CA . MET A 1 492 ? -28.332 10.869 -6.264 1.00 88.81 492 MET A CA 1
ATOM 3808 C C . MET A 1 492 ? -28.858 10.247 -7.553 1.00 88.81 492 MET A C 1
ATOM 3810 O O . MET A 1 492 ? -30.060 10.056 -7.708 1.00 88.81 492 MET A O 1
ATOM 3814 N N . GLN A 1 493 ? -27.948 9.864 -8.445 1.00 88.31 493 GLN A N 1
ATOM 3815 C CA . GLN A 1 493 ? -28.289 9.011 -9.577 1.00 88.31 493 GLN A CA 1
ATOM 3816 C C . GLN A 1 493 ? -28.847 7.680 -9.053 1.00 88.31 493 GLN A C 1
ATOM 3818 O O . GLN A 1 493 ? -28.134 6.948 -8.373 1.00 88.31 493 GLN A O 1
ATOM 3823 N N . GLN A 1 494 ? -30.095 7.364 -9.387 1.00 89.44 494 GLN A N 1
ATOM 3824 C CA . GLN A 1 494 ? -30.721 6.072 -9.100 1.00 89.44 494 GLN A CA 1
ATOM 3825 C C . GLN A 1 494 ? -30.887 5.253 -10.391 1.00 89.44 494 GLN A C 1
ATOM 3827 O O . GLN A 1 494 ? -30.922 5.836 -11.480 1.00 89.44 494 GLN A O 1
ATOM 3832 N N . PRO A 1 495 ? -30.973 3.912 -10.309 1.00 90.25 495 PRO A N 1
ATOM 3833 C CA . PRO A 1 495 ? -31.356 3.081 -11.447 1.00 90.25 495 PRO A CA 1
ATOM 3834 C C . PRO A 1 495 ? -32.805 3.358 -11.872 1.00 90.25 495 PRO A C 1
ATOM 3836 O O . PRO A 1 495 ? -33.654 3.706 -11.052 1.00 90.25 495 PRO A O 1
ATOM 3839 N N . SER A 1 496 ? -33.109 3.137 -13.151 1.00 84.19 496 SER A N 1
ATOM 3840 C CA . SER A 1 496 ? -34.474 3.219 -13.694 1.00 84.19 496 SER A CA 1
ATOM 3841 C C . SER A 1 496 ? -35.384 2.068 -13.243 1.00 84.19 496 SER A C 1
ATOM 3843 O O . SER A 1 496 ? -36.602 2.221 -13.231 1.00 84.19 496 SER A O 1
ATOM 3845 N N . GLU A 1 497 ? -34.808 0.926 -12.859 1.00 90.25 497 GLU A N 1
ATOM 3846 C CA . GLU A 1 497 ? -35.517 -0.250 -12.350 1.00 90.25 497 GLU A CA 1
ATOM 3847 C C . GLU A 1 497 ? -34.722 -0.887 -11.201 1.00 90.25 497 GLU A C 1
ATOM 3849 O O . GLU A 1 497 ? -33.529 -1.166 -11.353 1.00 90.25 497 GLU A O 1
ATOM 3854 N N . ALA A 1 498 ? -35.386 -1.157 -10.072 1.00 92.81 498 ALA A N 1
ATOM 3855 C CA . ALA A 1 498 ? -34.769 -1.717 -8.870 1.00 92.81 498 ALA A CA 1
ATOM 3856 C C . ALA A 1 498 ? -34.164 -3.114 -9.116 1.00 92.81 498 ALA A C 1
ATOM 3858 O O . ALA A 1 498 ? -34.877 -4.096 -9.337 1.00 92.81 498 ALA A O 1
ATOM 3859 N N . ALA A 1 499 ? -32.835 -3.192 -9.041 1.00 95.25 499 ALA A N 1
ATOM 3860 C CA . ALA A 1 499 ? -32.049 -4.362 -9.426 1.00 95.25 499 ALA A CA 1
ATOM 3861 C C . ALA A 1 499 ? -31.813 -5.382 -8.294 1.00 95.25 499 ALA A C 1
ATOM 3863 O O . ALA A 1 499 ? -31.312 -6.478 -8.559 1.00 95.25 499 ALA A O 1
ATOM 3864 N N . HIS A 1 500 ? -32.147 -5.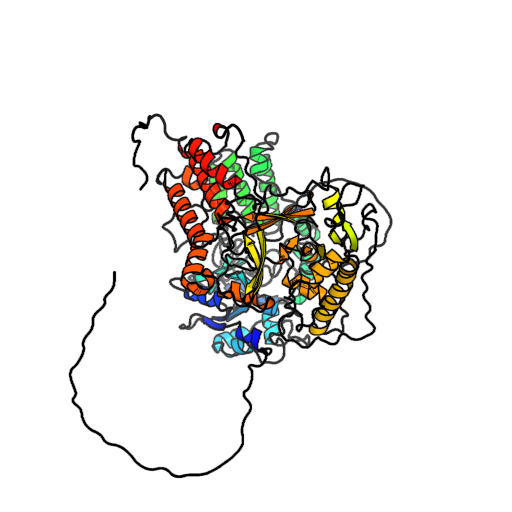051 -7.039 1.00 97.38 500 HIS A N 1
ATOM 3865 C CA . HIS A 1 500 ? -31.772 -5.840 -5.861 1.00 97.38 500 HIS A CA 1
ATOM 3866 C C . HIS A 1 500 ? -32.888 -6.014 -4.818 1.00 97.38 500 HIS A C 1
ATOM 3868 O O . HIS A 1 500 ? -33.914 -5.337 -4.823 1.00 97.38 500 HIS A O 1
ATOM 3874 N N . ARG A 1 501 ? -32.655 -6.943 -3.885 1.00 97.25 501 ARG A N 1
ATOM 3875 C CA . ARG A 1 501 ? -33.430 -7.163 -2.653 1.00 97.25 501 ARG A CA 1
ATOM 3876 C C . ARG A 1 501 ? -32.509 -7.598 -1.510 1.00 97.25 501 ARG A C 1
ATOM 3878 O O . ARG A 1 501 ? -31.541 -8.320 -1.744 1.00 97.25 501 ARG A O 1
ATOM 3885 N N . VAL A 1 502 ? -32.845 -7.248 -0.270 1.00 97.56 502 VAL A N 1
ATOM 3886 C CA . VAL A 1 502 ? -32.240 -7.849 0.936 1.00 97.56 502 VAL A CA 1
ATOM 3887 C C . VAL A 1 502 ? -33.014 -9.122 1.311 1.00 97.56 502 VAL A C 1
ATOM 3889 O O . VAL A 1 502 ? -34.235 -9.174 1.168 1.00 97.56 502 VAL A O 1
ATOM 3892 N N . GLY A 1 503 ? -32.334 -10.167 1.787 1.00 96.94 503 GLY A N 1
ATOM 3893 C CA . GLY A 1 503 ? -32.980 -11.393 2.272 1.00 96.94 503 GLY A CA 1
ATOM 3894 C C . GLY A 1 503 ? -32.030 -12.348 3.005 1.00 96.94 503 GLY A C 1
ATOM 3895 O O . GLY A 1 503 ? -30.854 -12.028 3.163 1.00 96.94 503 GLY A O 1
ATOM 3896 N N . PRO A 1 504 ? -32.510 -13.516 3.471 1.00 97.25 504 PRO A N 1
ATOM 3897 C CA . PRO A 1 504 ? -31.677 -14.505 4.157 1.00 97.25 504 PRO A CA 1
ATOM 3898 C C . PRO A 1 504 ? -30.574 -15.085 3.261 1.00 97.25 504 PRO A C 1
ATOM 3900 O O . PRO A 1 504 ? -30.838 -15.483 2.129 1.00 97.25 504 PRO A O 1
ATOM 3903 N N . ALA A 1 505 ? -29.360 -15.190 3.802 1.00 95.56 505 ALA A N 1
ATOM 3904 C CA . ALA A 1 505 ? -28.159 -15.701 3.131 1.00 95.56 505 ALA A CA 1
ATOM 3905 C C . ALA A 1 505 ? -27.561 -16.938 3.837 1.00 95.56 505 ALA A C 1
ATOM 3907 O O . ALA A 1 505 ? -26.354 -17.176 3.804 1.00 95.56 505 ALA A O 1
ATOM 3908 N N . GLY A 1 506 ? -28.411 -17.734 4.493 1.00 90.25 506 GLY A N 1
ATOM 3909 C CA . GLY A 1 506 ? -28.003 -18.950 5.200 1.00 90.25 506 GLY A CA 1
ATOM 3910 C C . GLY A 1 506 ? -27.230 -18.655 6.487 1.00 90.25 506 GLY A C 1
ATOM 3911 O O . GLY A 1 506 ? -27.670 -17.859 7.313 1.00 90.25 506 GLY A O 1
ATOM 3912 N N . ASP A 1 507 ? -26.074 -19.298 6.655 1.00 86.94 507 ASP A N 1
ATOM 3913 C CA . ASP A 1 507 ? -25.179 -19.127 7.809 1.00 86.94 507 ASP A CA 1
ATOM 3914 C C . ASP A 1 507 ? -24.543 -17.727 7.891 1.00 86.94 507 ASP A C 1
ATOM 3916 O O . ASP A 1 507 ? -24.112 -17.312 8.964 1.00 86.94 507 ASP A O 1
ATOM 3920 N N . LYS A 1 508 ? -24.570 -16.961 6.794 1.00 88.69 508 LYS A N 1
ATOM 3921 C CA . LYS A 1 508 ? -24.160 -15.547 6.746 1.00 88.69 508 LYS A CA 1
ATOM 3922 C C . LYS A 1 508 ? -25.187 -14.577 7.355 1.00 88.69 508 LYS A C 1
ATOM 3924 O O . LYS A 1 508 ? -24.911 -13.389 7.492 1.00 88.69 508 LYS A O 1
ATOM 3929 N N . GLY A 1 509 ? -26.389 -15.049 7.698 1.00 91.62 509 GLY A N 1
ATOM 3930 C CA . GLY A 1 509 ? -27.480 -14.209 8.197 1.00 91.62 509 GLY A CA 1
ATOM 3931 C C . GLY A 1 509 ? -28.287 -13.574 7.063 1.00 91.62 509 GLY A C 1
ATOM 3932 O O . GLY A 1 509 ? -29.149 -14.233 6.481 1.00 91.62 509 GLY A O 1
ATOM 3933 N N . LEU A 1 510 ? -28.035 -12.299 6.758 1.00 95.88 510 LEU A N 1
ATOM 3934 C CA . LEU A 1 510 ? -28.671 -11.572 5.650 1.00 95.88 510 LEU A CA 1
ATOM 3935 C C . LEU A 1 510 ? -27.669 -11.319 4.518 1.00 95.88 510 LEU A C 1
ATOM 3937 O O . LEU A 1 510 ? -26.464 -11.324 4.738 1.00 95.88 510 LEU A O 1
ATOM 3941 N N . GLY A 1 511 ? -28.183 -11.097 3.312 1.00 96.88 511 GLY A N 1
ATOM 3942 C CA . GLY A 1 511 ? -27.424 -10.732 2.119 1.00 96.88 511 GLY A CA 1
ATOM 3943 C C . GLY A 1 511 ? -28.269 -9.889 1.165 1.00 96.88 511 GLY A C 1
ATOM 3944 O O . GLY A 1 511 ? -29.499 -9.855 1.274 1.00 96.88 511 GLY A O 1
ATOM 3945 N N . MET A 1 512 ? -27.616 -9.226 0.214 1.00 98.25 512 MET A N 1
ATOM 3946 C CA . MET A 1 512 ? -28.275 -8.634 -0.953 1.00 98.25 512 MET A CA 1
ATOM 3947 C C . MET A 1 512 ? -28.265 -9.624 -2.119 1.00 98.25 512 MET A C 1
ATOM 3949 O O . MET A 1 512 ? -27.350 -10.431 -2.243 1.00 98.25 512 MET A O 1
ATOM 3953 N N . PHE A 1 513 ? -29.275 -9.570 -2.981 1.00 98.50 513 PHE A N 1
ATOM 3954 C CA . PHE A 1 513 ? -29.425 -10.458 -4.136 1.00 98.50 513 PHE A CA 1
ATOM 3955 C C . PHE A 1 513 ? -30.053 -9.713 -5.309 1.00 98.50 513 PHE A C 1
ATOM 3957 O O . PHE A 1 513 ? -30.883 -8.830 -5.084 1.00 98.50 513 PHE A O 1
ATOM 3964 N N . SER A 1 514 ? -29.736 -10.108 -6.539 1.00 98.38 514 SER A N 1
ATOM 3965 C CA . SER A 1 514 ? -30.362 -9.546 -7.739 1.00 98.38 514 SER A CA 1
ATOM 3966 C C . SER A 1 514 ? -31.846 -9.943 -7.872 1.00 98.38 514 SER A C 1
ATOM 3968 O O . SER A 1 514 ? -32.261 -11.058 -7.527 1.00 98.38 514 SER A O 1
ATOM 3970 N N . THR A 1 515 ? -32.673 -9.024 -8.378 1.00 97.94 515 THR A N 1
ATOM 3971 C CA . THR A 1 515 ? -34.105 -9.235 -8.698 1.00 97.94 515 THR A CA 1
ATOM 3972 C C . THR A 1 515 ? -34.346 -9.548 -10.172 1.00 97.94 515 THR A C 1
ATOM 3974 O O . THR A 1 515 ? -35.366 -10.155 -10.499 1.00 97.94 515 THR A O 1
ATOM 3977 N N . ARG A 1 516 ? -33.398 -9.191 -11.042 1.00 97.62 516 ARG A N 1
ATOM 3978 C CA . ARG A 1 516 ? -33.365 -9.417 -12.496 1.00 97.62 516 ARG A CA 1
ATOM 3979 C C . ARG A 1 516 ? -31.925 -9.711 -12.942 1.00 97.62 516 ARG A C 1
ATOM 3981 O O . ARG A 1 516 ? -31.035 -9.792 -12.101 1.00 97.62 516 ARG A O 1
ATOM 3988 N N . LEU A 1 517 ? -31.697 -9.874 -14.246 1.00 97.81 517 LEU A N 1
ATOM 3989 C CA . LEU A 1 517 ? -30.348 -9.770 -14.811 1.00 97.81 517 LEU A CA 1
ATOM 3990 C C . LEU A 1 517 ? -29.830 -8.333 -14.617 1.00 97.81 517 LEU A C 1
ATOM 3992 O O . LEU A 1 517 ? -30.577 -7.374 -14.832 1.00 97.81 517 LEU A O 1
ATOM 3996 N N . ILE A 1 518 ? -28.569 -8.209 -14.216 1.00 97.81 518 ILE A N 1
ATOM 3997 C CA . ILE A 1 518 ? -27.833 -6.944 -14.106 1.00 97.81 518 ILE A CA 1
ATOM 3998 C C . ILE A 1 518 ? -26.636 -7.032 -15.055 1.00 97.81 518 ILE A C 1
ATOM 4000 O O . ILE A 1 518 ? -25.937 -8.046 -15.036 1.00 97.81 518 ILE A O 1
ATOM 4004 N N . GLY A 1 519 ? -26.412 -6.015 -15.885 1.00 95.38 519 GLY A N 1
ATOM 4005 C CA . GLY A 1 519 ? -25.281 -5.982 -16.819 1.00 95.38 519 GLY A CA 1
ATOM 4006 C C . GLY A 1 519 ? -23.971 -5.517 -16.173 1.00 95.38 519 GLY A C 1
ATOM 4007 O O . GLY A 1 519 ? -23.980 -4.744 -15.214 1.00 95.38 519 GLY A O 1
ATOM 4008 N N . ALA A 1 520 ? -22.830 -5.936 -16.720 1.00 93.25 520 ALA A N 1
ATOM 4009 C CA . ALA A 1 520 ? -21.524 -5.393 -16.345 1.00 93.25 520 ALA A CA 1
ATOM 4010 C C . ALA A 1 520 ? -21.489 -3.853 -16.485 1.00 93.25 520 ALA A C 1
ATOM 4012 O O . ALA A 1 520 ? -21.916 -3.292 -17.494 1.00 93.25 520 ALA A O 1
ATOM 4013 N N . GLY A 1 521 ? -20.992 -3.155 -15.459 1.00 92.25 521 GLY A N 1
ATOM 4014 C CA . GLY A 1 521 ? -20.957 -1.688 -15.403 1.00 92.25 521 GLY A CA 1
ATOM 4015 C C . GLY A 1 521 ? -22.279 -1.006 -15.036 1.00 92.25 521 GLY A C 1
ATOM 4016 O O . GLY A 1 521 ? -22.311 0.219 -14.879 1.00 92.25 521 GLY A O 1
ATOM 4017 N N . GLU A 1 522 ? -23.368 -1.759 -14.863 1.00 94.62 522 GLU A N 1
ATOM 4018 C CA . GLU A 1 522 ? -24.663 -1.209 -14.469 1.00 94.62 522 GLU A CA 1
ATOM 4019 C C . GLU A 1 522 ? -24.644 -0.701 -13.014 1.00 94.62 522 GLU A C 1
ATOM 4021 O O . GLU A 1 522 ? -24.049 -1.310 -12.119 1.00 94.62 522 GLU A O 1
ATOM 4026 N N . LEU A 1 523 ? -25.319 0.427 -12.772 1.00 95.44 523 LEU A N 1
ATOM 4027 C CA . LEU A 1 523 ? -25.568 0.962 -11.434 1.00 95.44 523 LEU A CA 1
ATOM 4028 C C . LEU A 1 523 ? -26.717 0.182 -10.780 1.00 95.44 523 LEU A C 1
ATOM 4030 O O . LEU A 1 523 ? -27.861 0.295 -11.206 1.00 95.44 523 LEU A O 1
ATOM 4034 N N . ILE A 1 524 ? -26.418 -0.561 -9.717 1.00 96.94 524 ILE A N 1
ATOM 4035 C CA . ILE A 1 524 ? -27.388 -1.371 -8.968 1.00 96.94 524 ILE A CA 1
ATOM 4036 C C . ILE A 1 524 ? -28.245 -0.490 -8.052 1.00 96.94 524 ILE A C 1
ATOM 4038 O O . ILE A 1 524 ? -29.458 -0.665 -7.991 1.00 96.94 524 ILE A O 1
ATOM 4042 N N . MET A 1 525 ? -27.616 0.452 -7.339 1.00 95.69 525 MET A N 1
ATOM 4043 C CA . MET A 1 525 ? -28.276 1.440 -6.473 1.00 95.69 525 MET A CA 1
ATOM 4044 C C . MET A 1 525 ? -27.322 2.581 -6.093 1.00 95.69 525 MET A C 1
ATOM 4046 O O . MET A 1 525 ? -26.099 2.418 -6.165 1.00 95.69 525 MET A O 1
ATOM 4050 N N . SER A 1 526 ? -27.870 3.698 -5.603 1.00 94.44 526 SER A N 1
ATOM 4051 C CA . SER A 1 526 ? -27.107 4.709 -4.860 1.00 94.44 526 SER A CA 1
ATOM 4052 C C . SER A 1 526 ? -27.707 4.926 -3.468 1.00 94.44 526 SER A C 1
ATOM 4054 O O . SER A 1 526 ? -28.909 5.141 -3.329 1.00 94.44 526 SER A O 1
ATOM 4056 N N . GLU A 1 527 ? -26.874 4.888 -2.429 1.00 94.38 527 GLU A N 1
ATOM 4057 C CA . GLU A 1 527 ? -27.293 4.967 -1.024 1.00 94.38 527 GLU A CA 1
ATOM 4058 C C . GLU A 1 527 ? -26.449 6.001 -0.267 1.00 94.38 527 GLU A C 1
ATOM 4060 O O . GLU A 1 527 ? -25.220 5.975 -0.341 1.00 94.38 527 GLU A O 1
ATOM 4065 N N . ARG A 1 528 ? -27.075 6.908 0.491 1.00 94.44 528 ARG A N 1
ATOM 4066 C CA . ARG A 1 528 ? -26.349 7.700 1.497 1.00 94.44 528 ARG A CA 1
ATOM 4067 C C . ARG A 1 528 ? -26.138 6.859 2.759 1.00 94.44 528 ARG A C 1
ATOM 4069 O O . ARG A 1 528 ? -27.071 6.166 3.164 1.00 94.44 528 ARG A O 1
ATOM 4076 N N . PRO A 1 529 ? -24.958 6.915 3.403 1.00 96.56 529 PRO A N 1
ATOM 4077 C CA . PRO A 1 529 ? -24.758 6.269 4.693 1.00 96.56 529 PRO A CA 1
ATOM 4078 C C . PRO A 1 529 ? -25.757 6.778 5.736 1.00 96.56 529 PRO A C 1
ATOM 4080 O O . PRO A 1 529 ? -26.138 7.946 5.724 1.00 96.56 529 PRO A O 1
ATOM 4083 N N . LEU A 1 530 ? -26.110 5.921 6.690 1.00 97.25 530 LEU A N 1
ATOM 4084 C CA . LEU A 1 530 ? -26.784 6.326 7.923 1.00 97.25 530 LEU A CA 1
ATOM 4085 C C . LEU A 1 530 ? -25.858 7.239 8.736 1.00 97.25 530 LEU A C 1
ATOM 4087 O O . LEU A 1 530 ? -26.274 8.289 9.218 1.00 97.25 530 LEU A O 1
ATOM 4091 N N . ALA A 1 531 ? -24.583 6.852 8.845 1.00 96.94 531 ALA A N 1
ATOM 4092 C CA . ALA A 1 531 ? -23.559 7.636 9.521 1.00 96.94 531 ALA A CA 1
ATOM 4093 C C . ALA A 1 531 ? -22.186 7.523 8.840 1.00 96.94 531 ALA A C 1
ATOM 4095 O O . ALA A 1 531 ? -21.865 6.485 8.252 1.00 96.94 531 ALA A O 1
ATOM 4096 N N . ILE A 1 532 ? -21.366 8.572 8.965 1.00 95.94 532 ILE A N 1
ATOM 4097 C CA . ILE A 1 532 ? -19.943 8.586 8.587 1.00 95.94 532 ILE A CA 1
ATOM 4098 C C . ILE A 1 532 ? -19.130 8.979 9.824 1.00 95.94 532 ILE A C 1
ATOM 4100 O O . ILE A 1 532 ? -19.272 10.079 10.356 1.00 95.94 532 ILE A O 1
ATOM 4104 N N . LEU A 1 533 ? -18.298 8.054 10.300 1.00 93.00 533 LEU A N 1
ATOM 4105 C CA . LEU A 1 533 ? -17.685 8.087 11.630 1.00 93.00 533 LEU A CA 1
ATOM 4106 C C . LEU A 1 533 ? -16.169 7.835 11.532 1.00 93.00 533 LEU A C 1
ATOM 4108 O O . LEU A 1 533 ? -15.730 7.129 10.621 1.00 93.00 533 LEU A O 1
ATOM 4112 N N . PRO A 1 534 ? -15.335 8.401 12.420 1.00 86.94 534 PRO A N 1
ATOM 4113 C CA . PRO A 1 534 ? -13.879 8.271 12.335 1.00 86.94 534 PRO A CA 1
ATOM 4114 C C . PRO A 1 534 ? -13.433 6.816 12.541 1.00 86.94 534 PRO A C 1
ATOM 4116 O O . PRO A 1 534 ? -13.985 6.102 13.384 1.00 86.94 534 PRO A O 1
ATOM 4119 N N . ARG A 1 535 ? -12.412 6.363 11.797 1.00 80.81 535 ARG A N 1
ATOM 4120 C CA . ARG A 1 535 ? -11.814 5.028 11.997 1.00 80.81 535 ARG A CA 1
ATOM 4121 C C . ARG A 1 535 ? -10.759 5.000 13.110 1.00 80.81 535 ARG A C 1
ATOM 4123 O O . ARG A 1 535 ? -10.565 3.951 13.715 1.00 80.81 535 ARG A O 1
ATOM 4130 N N . GLY A 1 536 ? -10.084 6.122 13.361 1.00 72.25 536 GLY A N 1
ATOM 4131 C CA . GLY A 1 536 ? -9.096 6.298 14.430 1.00 72.25 536 GLY A CA 1
ATOM 4132 C C . GLY A 1 536 ? -9.315 7.608 15.191 1.00 72.25 536 GLY A C 1
ATOM 4133 O O . GLY A 1 536 ? -9.945 8.526 14.668 1.00 72.25 536 GLY A O 1
ATOM 4134 N N . MET A 1 537 ? -8.803 7.673 16.422 1.00 69.50 537 MET A N 1
ATOM 4135 C CA . MET A 1 537 ? -8.994 8.772 17.376 1.00 69.50 537 MET A CA 1
ATOM 4136 C C . MET A 1 537 ? -7.683 9.099 18.108 1.00 69.50 537 MET A C 1
ATOM 4138 O O . MET A 1 537 ? -6.932 8.167 18.399 1.00 69.50 537 MET A O 1
ATOM 4142 N N . PRO A 1 538 ? -7.405 10.371 18.460 1.00 65.06 538 PRO A N 1
ATOM 4143 C CA . PRO A 1 538 ? -6.266 10.723 19.293 1.00 65.06 538 PRO A CA 1
ATOM 4144 C C . PRO A 1 538 ? -6.683 10.636 20.769 1.00 65.06 538 PRO A C 1
ATOM 4146 O O . PRO A 1 538 ? -7.196 11.602 21.331 1.00 65.06 538 PRO A O 1
ATOM 4149 N N . THR A 1 539 ? -6.485 9.472 21.388 1.00 68.44 539 THR A N 1
ATOM 4150 C CA . THR A 1 539 ? -6.746 9.233 22.820 1.00 68.44 539 THR A CA 1
ATOM 4151 C C . THR A 1 539 ? -5.479 9.504 23.641 1.00 68.44 539 THR A C 1
ATOM 4153 O O . THR A 1 539 ? -4.499 8.773 23.483 1.00 68.44 539 THR A O 1
ATOM 4156 N N . PRO A 1 540 ? -5.450 10.508 24.542 1.00 68.50 540 PRO A N 1
ATOM 4157 C CA . PRO A 1 540 ? -4.295 10.747 25.406 1.00 68.50 540 PRO A CA 1
ATOM 4158 C C . PRO A 1 540 ? -4.143 9.643 26.463 1.00 68.50 540 PRO A C 1
ATOM 4160 O O . PRO A 1 540 ? -4.858 9.608 27.463 1.00 68.50 540 PRO A O 1
ATOM 4163 N N . VAL A 1 541 ? -3.193 8.733 26.248 1.00 71.06 541 VAL A N 1
ATOM 4164 C CA . VAL A 1 541 ? -2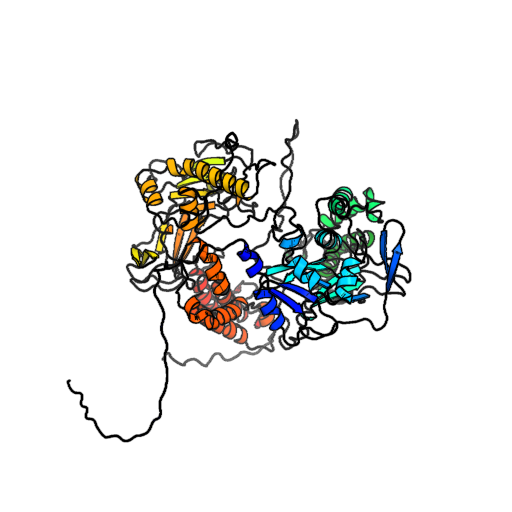.924 7.606 27.153 1.00 71.06 541 VAL A CA 1
ATOM 4165 C C . VAL A 1 541 ? -2.196 8.085 28.423 1.00 71.06 541 VAL A C 1
ATOM 4167 O O . VAL A 1 541 ? -1.129 8.695 28.316 1.00 71.06 541 VAL A O 1
ATOM 4170 N N . PRO A 1 542 ? -2.701 7.789 29.638 1.00 72.62 542 PRO A N 1
ATOM 4171 C CA . PRO A 1 542 ? -1.976 8.074 30.875 1.00 72.62 542 PRO A CA 1
ATOM 4172 C C . PRO A 1 542 ? -0.682 7.243 30.983 1.00 72.62 542 PRO A C 1
ATOM 4174 O O . PRO A 1 542 ? -0.717 6.035 30.744 1.00 72.62 542 PRO A O 1
ATOM 4177 N N . PRO A 1 543 ? 0.456 7.821 31.419 1.00 73.00 543 PRO A N 1
ATOM 4178 C CA . PRO A 1 543 ? 1.766 7.150 31.413 1.00 73.00 543 PRO A CA 1
ATOM 4179 C C . PRO A 1 543 ? 1.894 5.985 32.413 1.00 73.00 543 PRO A C 1
ATOM 4181 O O . PRO A 1 543 ? 2.925 5.322 32.470 1.00 73.00 543 PRO A O 1
ATOM 4184 N N . ASN A 1 544 ? 0.866 5.752 33.230 1.00 81.38 544 ASN A N 1
ATOM 4185 C CA . ASN A 1 544 ? 0.748 4.653 34.186 1.00 81.38 544 ASN A CA 1
ATOM 4186 C C . ASN A 1 544 ? -0.175 3.514 33.707 1.00 81.38 544 ASN A C 1
ATOM 4188 O O . ASN A 1 544 ? -0.414 2.579 34.469 1.00 81.38 544 ASN A O 1
ATOM 4192 N N . PHE A 1 545 ? -0.733 3.591 32.494 1.00 78.00 545 PHE A N 1
ATOM 4193 C CA . PHE A 1 545 ? -1.571 2.527 31.937 1.00 78.00 545 PHE A CA 1
ATOM 4194 C C . PHE A 1 545 ? -0.711 1.451 31.271 1.00 78.00 545 PHE A C 1
ATOM 4196 O O . PHE A 1 545 ? 0.201 1.748 30.504 1.00 78.00 545 PHE A O 1
ATOM 4203 N N . THR A 1 546 ? -1.054 0.180 31.493 1.00 83.31 546 THR A N 1
ATOM 4204 C CA . THR A 1 546 ? -0.571 -0.897 30.615 1.00 83.31 546 THR A CA 1
ATOM 4205 C C . THR A 1 546 ? -1.163 -0.722 29.217 1.00 83.31 546 THR A C 1
ATOM 4207 O O . THR A 1 546 ? -2.267 -0.194 29.067 1.00 83.31 546 THR A O 1
ATOM 4210 N N . GLN A 1 547 ? -0.506 -1.243 28.178 1.00 75.62 547 GLN A N 1
ATOM 4211 C CA . GLN A 1 547 ? -1.072 -1.186 26.829 1.00 75.62 547 GLN A CA 1
ATOM 4212 C C . GLN A 1 547 ? -2.480 -1.796 26.738 1.00 75.62 547 GLN A C 1
ATOM 4214 O O . GLN A 1 547 ? -3.352 -1.251 26.060 1.00 75.62 547 GLN A O 1
ATOM 4219 N N . LYS A 1 548 ? -2.711 -2.925 27.417 1.00 80.81 548 LYS A N 1
ATOM 4220 C CA . LYS A 1 548 ? -4.007 -3.618 27.414 1.00 80.81 548 LYS A CA 1
ATOM 4221 C C . LYS A 1 548 ? -5.113 -2.695 27.983 1.00 80.81 548 LYS A C 1
ATOM 4223 O O . LYS A 1 548 ? -6.247 -2.755 27.520 1.00 80.81 548 LYS A O 1
ATOM 4228 N N . GLN A 1 549 ? -4.776 -1.760 28.884 1.00 83.31 549 GLN A N 1
ATOM 4229 C CA . GLN A 1 549 ? -5.667 -0.681 29.349 1.00 83.31 549 GLN A CA 1
ATOM 4230 C C . GLN A 1 549 ? -5.725 0.525 28.396 1.00 83.31 549 GLN A C 1
ATOM 4232 O O . GLN A 1 549 ? -6.801 1.080 28.206 1.00 83.31 549 GLN A O 1
ATOM 4237 N N . ALA A 1 550 ? -4.610 0.922 27.776 1.00 82.12 550 ALA A N 1
ATOM 4238 C CA . ALA A 1 550 ? -4.558 2.027 26.812 1.00 82.12 550 ALA A CA 1
ATOM 4239 C C . ALA A 1 550 ? -5.428 1.769 25.566 1.00 82.12 550 ALA A C 1
ATOM 4241 O O . ALA A 1 550 ? -6.227 2.617 25.175 1.00 82.12 550 ALA A O 1
ATOM 4242 N N . MET A 1 551 ? -5.334 0.564 24.993 1.00 82.31 551 MET A N 1
ATOM 4243 C CA . MET A 1 551 ? -6.188 0.113 23.888 1.00 82.31 551 MET A CA 1
ATOM 4244 C C . MET A 1 551 ? -7.666 0.095 24.304 1.00 82.31 551 MET A C 1
ATOM 4246 O O . MET A 1 551 ? -8.526 0.571 23.567 1.00 82.31 551 MET A O 1
ATOM 4250 N N . GLN A 1 552 ? -7.968 -0.393 25.512 1.00 86.06 552 GLN A N 1
ATOM 4251 C CA . GLN A 1 552 ? -9.338 -0.431 26.021 1.00 86.06 552 GLN A CA 1
ATOM 4252 C C . GLN A 1 552 ? -9.920 0.969 26.269 1.00 86.06 552 GLN A C 1
ATOM 4254 O O . GLN A 1 552 ? -11.090 1.185 25.959 1.00 86.06 552 GLN A O 1
ATOM 4259 N N . LEU A 1 553 ? -9.115 1.915 26.770 1.00 83.62 553 LEU A N 1
ATOM 4260 C CA . LEU A 1 553 ? -9.490 3.325 26.907 1.00 83.62 553 LEU A CA 1
ATOM 4261 C C . LEU A 1 553 ? -9.837 3.923 25.539 1.00 83.62 553 LEU A C 1
ATOM 4263 O O . LEU A 1 553 ? -10.913 4.490 25.391 1.00 83.62 553 LEU A O 1
ATOM 4267 N N . ALA A 1 554 ? -8.982 3.739 24.528 1.00 82.50 554 ALA A N 1
ATOM 4268 C CA . ALA A 1 554 ? -9.237 4.244 23.178 1.00 82.50 554 ALA A CA 1
ATOM 4269 C C . ALA A 1 554 ? -10.505 3.634 22.547 1.00 82.50 554 ALA A C 1
ATOM 4271 O O . ALA A 1 554 ? -11.266 4.330 21.878 1.00 82.50 554 ALA A O 1
ATOM 4272 N N . MET A 1 555 ? -10.778 2.350 22.800 1.00 85.06 555 MET A N 1
ATOM 4273 C CA . MET A 1 555 ? -12.012 1.683 22.364 1.00 85.06 555 MET A CA 1
ATOM 4274 C C . MET A 1 555 ? -13.262 2.201 23.097 1.00 85.06 555 MET A C 1
ATOM 4276 O O . MET A 1 555 ? -14.314 2.345 22.474 1.00 85.06 555 MET A O 1
ATOM 4280 N N . ASP A 1 556 ? -13.157 2.506 24.393 1.00 85.88 556 ASP A N 1
ATOM 4281 C CA . ASP A 1 556 ? -14.263 3.041 25.196 1.00 85.88 556 ASP A CA 1
ATOM 4282 C C . ASP A 1 556 ? -14.534 4.528 24.922 1.00 85.88 556 ASP A C 1
ATOM 4284 O O . ASP A 1 556 ? -15.692 4.950 24.940 1.00 85.88 556 ASP A O 1
ATOM 4288 N N . GLU A 1 557 ? -13.505 5.319 24.610 1.00 82.19 557 GLU A N 1
ATOM 4289 C CA . GLU A 1 557 ? -13.671 6.674 24.082 1.00 82.19 557 GLU A CA 1
ATOM 4290 C C . GLU A 1 557 ? -14.286 6.654 22.672 1.00 82.19 557 GLU A C 1
ATOM 4292 O O . GLU A 1 557 ? -15.221 7.408 22.400 1.00 82.19 557 GLU A O 1
ATOM 4297 N N . HIS A 1 558 ? -13.820 5.774 21.773 1.00 85.31 558 HIS A N 1
ATOM 4298 C CA . HIS A 1 558 ? -14.363 5.657 20.410 1.00 85.31 558 HIS A CA 1
ATOM 4299 C C . HIS A 1 558 ? -15.857 5.309 20.406 1.00 85.31 558 HIS A C 1
ATOM 4301 O O . HIS A 1 558 ? -16.618 5.932 19.663 1.00 85.31 558 HIS A O 1
ATOM 4307 N N . GLU A 1 559 ? -16.295 4.403 21.286 1.00 89.50 559 GLU A N 1
ATOM 4308 C CA . GLU A 1 559 ? -17.716 4.106 21.503 1.00 89.50 559 GLU A CA 1
ATOM 4309 C C . GLU A 1 559 ? -18.494 5.348 21.968 1.00 89.50 559 GLU A C 1
ATOM 4311 O O . GLU A 1 559 ? -19.507 5.696 21.360 1.00 89.50 559 GLU A O 1
ATOM 4316 N N . GLN A 1 560 ? -18.019 6.043 23.012 1.00 85.12 560 GLN A N 1
ATOM 4317 C CA . GLN A 1 560 ? -18.680 7.238 23.561 1.00 85.12 560 GLN A CA 1
ATOM 4318 C C . GLN A 1 560 ? -18.832 8.352 22.519 1.00 85.12 560 GLN A C 1
ATOM 4320 O O . GLN A 1 560 ? -19.868 9.015 22.463 1.00 85.12 560 GLN A O 1
ATOM 4325 N N . MET A 1 561 ? -17.826 8.544 21.668 1.00 83.38 561 MET A N 1
ATOM 4326 C CA . MET A 1 561 ? -17.853 9.569 20.627 1.00 83.38 561 MET A CA 1
ATOM 4327 C C . MET A 1 561 ? -18.758 9.184 19.455 1.00 83.38 561 MET A C 1
ATOM 4329 O O . MET A 1 561 ? -19.581 9.993 19.025 1.00 83.38 561 MET A O 1
ATOM 4333 N N . CYS A 1 562 ? -18.688 7.938 18.978 1.00 88.75 562 CYS A N 1
ATOM 4334 C CA . CYS A 1 562 ? -19.594 7.452 17.933 1.00 88.75 562 CYS A CA 1
ATOM 4335 C C . CYS A 1 562 ? -21.058 7.443 18.406 1.00 88.75 562 CYS A C 1
ATOM 4337 O O . CYS A 1 562 ? -21.965 7.688 17.606 1.00 88.75 562 CYS A O 1
ATOM 4339 N N . ALA A 1 563 ? -21.299 7.259 19.709 1.00 91.06 563 ALA A N 1
ATOM 4340 C CA . ALA A 1 563 ? -22.619 7.380 20.314 1.00 91.06 563 ALA A CA 1
ATOM 4341 C C . ALA A 1 563 ? -23.236 8.782 20.194 1.00 91.06 563 ALA A C 1
ATOM 4343 O O . ALA A 1 563 ? -24.460 8.872 20.217 1.00 91.06 563 ALA A O 1
ATOM 4344 N N . ILE A 1 564 ? -22.464 9.863 20.024 1.00 88.81 564 ILE A N 1
ATOM 4345 C CA . ILE A 1 564 ? -23.027 11.212 19.819 1.00 88.81 564 ILE A CA 1
ATOM 4346 C C . ILE A 1 564 ? -23.758 11.271 18.469 1.00 88.81 564 ILE A C 1
ATOM 4348 O O . ILE A 1 564 ? -24.942 11.598 18.424 1.00 88.81 564 ILE A O 1
ATOM 4352 N N . ALA A 1 565 ? -23.094 10.859 17.386 1.00 91.38 565 ALA A N 1
ATOM 4353 C CA . ALA A 1 565 ? -23.687 10.800 16.048 1.00 91.38 565 ALA A CA 1
ATOM 4354 C C . ALA A 1 565 ? -24.804 9.745 15.951 1.00 91.38 565 ALA A C 1
ATOM 4356 O O . ALA A 1 565 ? -25.920 10.040 15.528 1.00 91.38 565 ALA A O 1
ATOM 4357 N N . VAL A 1 566 ? -24.553 8.520 16.423 1.00 93.56 566 VAL A N 1
ATOM 4358 C CA . VAL A 1 566 ? -25.533 7.419 16.352 1.00 93.56 566 VAL A CA 1
ATOM 4359 C C . VAL A 1 566 ? -26.768 7.674 17.225 1.00 93.56 566 VAL A C 1
ATOM 4361 O O . VAL A 1 566 ? -27.840 7.129 16.947 1.00 93.56 566 VAL A O 1
ATOM 4364 N N . ASN A 1 567 ? -26.686 8.536 18.248 1.00 93.12 567 ASN A N 1
ATOM 4365 C CA . ASN A 1 567 ? -27.878 8.918 18.999 1.00 93.12 567 ASN A CA 1
ATOM 4366 C C . ASN A 1 567 ? -28.797 9.907 18.279 1.00 93.12 567 ASN A C 1
ATOM 4368 O O . ASN A 1 567 ? -30.000 9.847 18.549 1.00 93.12 567 ASN A O 1
ATOM 4372 N N . ARG A 1 568 ? -28.262 10.735 17.373 1.00 91.25 568 ARG A N 1
ATOM 4373 C CA . ARG A 1 568 ? -29.000 11.739 16.584 1.00 91.25 568 ARG A CA 1
ATOM 4374 C C . ARG A 1 568 ? -29.812 11.135 15.436 1.00 91.25 568 ARG A C 1
ATOM 4376 O O . ARG A 1 568 ? -30.781 11.748 15.004 1.00 91.25 568 ARG A O 1
ATOM 4383 N N . LEU A 1 569 ? -29.448 9.929 14.981 1.00 92.81 569 LEU A N 1
ATOM 4384 C CA . LEU A 1 569 ? -30.160 9.195 13.929 1.00 92.81 569 LEU A CA 1
ATOM 4385 C C . LEU A 1 569 ? -31.679 9.169 14.172 1.00 92.81 569 LEU A C 1
ATOM 4387 O O . LEU A 1 569 ? -32.141 8.748 15.238 1.00 92.81 569 LEU A O 1
ATOM 4391 N N . LEU A 1 570 ? -32.445 9.539 13.140 1.00 91.12 570 LEU A N 1
ATOM 4392 C CA . LEU A 1 570 ? -33.908 9.445 13.120 1.00 91.12 570 LEU A CA 1
ATOM 4393 C C . LEU A 1 570 ? -34.380 8.011 13.433 1.00 91.12 570 LEU A C 1
ATOM 4395 O O . LEU A 1 570 ? -33.652 7.063 13.129 1.00 91.12 570 LEU A O 1
ATOM 4399 N N . PRO A 1 571 ? -35.591 7.798 13.991 1.00 93.94 571 PRO A N 1
ATOM 4400 C CA . PRO A 1 571 ? -36.011 6.490 14.505 1.00 93.94 571 PRO A CA 1
ATOM 4401 C C . PRO A 1 571 ? -35.843 5.317 13.525 1.00 93.94 571 PRO A C 1
ATOM 4403 O O . PRO A 1 571 ? -35.341 4.266 13.921 1.00 93.94 571 PRO A O 1
ATOM 4406 N N . GLU A 1 572 ? -36.181 5.501 12.243 1.00 92.62 572 GLU A N 1
ATOM 4407 C CA . GLU A 1 572 ? -35.984 4.479 11.202 1.00 92.62 572 GLU A CA 1
ATOM 4408 C C . GLU A 1 572 ? -34.501 4.216 10.900 1.00 92.62 572 GLU A C 1
ATOM 4410 O O . GLU A 1 572 ? -34.082 3.063 10.802 1.00 92.62 572 GLU A O 1
ATOM 4415 N N . ALA A 1 573 ? -33.689 5.273 10.794 1.00 93.94 573 ALA A N 1
ATOM 4416 C CA . ALA A 1 573 ? -32.250 5.188 10.545 1.00 93.94 573 ALA A CA 1
ATOM 4417 C C . ALA A 1 573 ? -31.511 4.519 11.719 1.00 93.94 573 ALA A C 1
ATOM 4419 O O . ALA A 1 573 ? -30.649 3.660 11.525 1.00 93.94 573 ALA A O 1
ATOM 4420 N N . LYS A 1 574 ? -31.909 4.851 12.950 1.00 95.88 574 LYS A N 1
ATOM 4421 C CA . LYS A 1 574 ? -31.394 4.262 14.189 1.00 95.88 574 LYS A CA 1
ATOM 4422 C C . LYS A 1 574 ? -31.780 2.786 14.290 1.00 95.88 574 LYS A C 1
ATOM 4424 O O . LYS A 1 574 ? -30.921 1.952 14.564 1.00 95.88 574 LYS A O 1
ATOM 4429 N N . ALA A 1 575 ? -33.033 2.435 13.993 1.00 96.56 575 ALA A N 1
ATOM 4430 C CA . ALA A 1 575 ? -33.474 1.042 13.922 1.00 96.56 575 ALA A CA 1
ATOM 4431 C C . ALA A 1 575 ? -32.728 0.248 12.832 1.00 96.56 575 ALA A C 1
ATOM 4433 O O . ALA A 1 575 ? -32.321 -0.886 13.076 1.00 96.56 575 ALA A O 1
ATOM 4434 N N . ALA A 1 576 ? -32.484 0.847 11.661 1.00 96.06 576 ALA A N 1
ATOM 4435 C CA . ALA A 1 576 ? -31.707 0.233 10.587 1.00 96.06 576 ALA A CA 1
ATOM 4436 C C . ALA A 1 576 ? -30.250 -0.049 10.998 1.00 96.06 576 ALA A C 1
ATOM 4438 O O . ALA A 1 576 ? -29.758 -1.145 10.721 1.00 96.06 576 ALA A O 1
ATOM 4439 N N . PHE A 1 577 ? -29.599 0.894 11.692 1.00 97.62 577 PHE A N 1
ATOM 4440 C CA . PHE A 1 577 ? -28.247 0.741 12.241 1.00 97.62 577 PHE A CA 1
ATOM 4441 C C . PHE A 1 577 ? -28.177 -0.401 13.266 1.00 97.62 577 PHE A C 1
ATOM 4443 O O . PHE A 1 577 ? -27.346 -1.299 13.145 1.00 97.62 577 PHE A O 1
ATOM 4450 N N . TRP A 1 578 ? -29.092 -0.423 14.242 1.00 97.62 578 TRP A N 1
ATOM 4451 C CA . TRP A 1 578 ? -29.147 -1.475 15.267 1.00 97.62 578 TRP A CA 1
ATOM 4452 C C . TRP A 1 578 ? -29.576 -2.852 14.730 1.00 97.62 578 TRP A C 1
ATOM 4454 O O . TRP A 1 578 ? -29.348 -3.863 15.390 1.00 97.62 578 TRP A O 1
ATOM 4464 N N . ALA A 1 579 ? -30.146 -2.909 13.522 1.00 96.75 579 ALA A N 1
ATOM 4465 C CA . ALA A 1 579 ? -30.470 -4.139 12.800 1.00 96.75 579 ALA A CA 1
ATOM 4466 C C . ALA A 1 579 ? -29.329 -4.644 11.886 1.00 96.75 579 ALA A C 1
ATOM 4468 O O . ALA A 1 579 ? -29.582 -5.444 10.978 1.00 96.75 579 ALA A O 1
ATOM 4469 N N . LEU A 1 580 ? -28.096 -4.160 12.057 1.00 97.00 580 LEU A N 1
ATOM 4470 C CA . LEU A 1 580 ? -26.891 -4.689 11.404 1.00 97.00 580 LEU A CA 1
ATOM 4471 C C . LEU A 1 580 ? -26.194 -5.751 12.272 1.00 97.00 580 LEU A C 1
ATOM 4473 O O . LEU A 1 580 ? -26.431 -5.866 13.476 1.00 97.00 580 LEU A O 1
ATOM 4477 N N . THR A 1 581 ? -25.322 -6.551 11.658 1.00 95.50 581 THR A N 1
ATOM 4478 C CA . THR A 1 581 ? -24.586 -7.612 12.361 1.00 95.50 581 THR A CA 1
ATOM 4479 C C . THR A 1 581 ? -23.505 -7.004 13.260 1.00 95.50 581 THR A C 1
ATOM 4481 O O . THR A 1 581 ? -22.906 -5.988 12.926 1.00 95.50 581 THR A O 1
ATOM 4484 N N . ASN A 1 582 ? -23.210 -7.627 14.401 1.00 95.44 582 ASN A N 1
ATOM 4485 C CA . ASN A 1 582 ? -22.065 -7.254 15.235 1.00 95.44 582 ASN A CA 1
ATOM 4486 C C . ASN A 1 582 ? -21.294 -8.524 15.630 1.00 95.44 582 ASN A C 1
ATOM 4488 O O . ASN A 1 582 ? -21.831 -9.362 16.362 1.00 95.44 582 ASN A O 1
ATOM 4492 N N . THR A 1 583 ? -20.061 -8.665 15.131 1.00 93.56 583 THR A N 1
ATOM 4493 C CA . THR A 1 583 ? -19.125 -9.771 15.425 1.00 93.56 583 THR A CA 1
ATOM 4494 C C . THR A 1 583 ? -18.104 -9.423 16.518 1.00 93.56 583 THR A C 1
ATOM 4496 O O . THR A 1 583 ? -17.234 -10.227 16.844 1.00 93.56 583 THR A O 1
ATOM 4499 N N . HIS A 1 584 ? -18.240 -8.248 17.128 1.00 93.06 584 HIS A N 1
ATOM 4500 C CA . HIS A 1 584 ? -17.336 -7.639 18.103 1.00 93.06 584 HIS A CA 1
ATOM 4501 C C . HIS A 1 584 ? -18.051 -7.421 19.450 1.00 93.06 584 HIS A C 1
ATOM 4503 O O . HIS A 1 584 ? -18.066 -6.333 20.019 1.00 93.06 584 HIS A O 1
ATOM 4509 N N . LYS A 1 585 ? -18.733 -8.472 19.929 1.00 92.81 585 LYS A N 1
ATOM 4510 C CA . LYS A 1 585 ? -19.540 -8.462 21.167 1.00 92.81 585 LYS A CA 1
ATOM 4511 C C . LYS A 1 585 ? -18.775 -8.898 22.419 1.00 92.81 585 LYS A C 1
ATOM 4513 O O . LYS A 1 585 ? -19.267 -8.713 23.526 1.00 92.81 585 LYS A O 1
ATOM 4518 N N . GLU A 1 586 ? -17.625 -9.544 22.243 1.00 90.88 586 GLU A N 1
ATOM 4519 C CA . GLU A 1 586 ? -16.897 -10.253 23.305 1.00 90.88 586 GLU A CA 1
ATOM 4520 C C . GLU A 1 586 ? -15.386 -9.962 23.284 1.00 90.88 586 GLU A C 1
ATOM 4522 O O . GLU A 1 586 ? -14.629 -10.708 23.886 1.00 90.88 586 GLU A O 1
ATOM 4527 N N . ASP A 1 587 ? -14.927 -8.901 22.612 1.00 86.25 587 ASP A N 1
ATOM 4528 C CA . ASP A 1 587 ? -13.500 -8.530 22.508 1.00 86.25 587 ASP A CA 1
ATOM 4529 C C . ASP A 1 587 ? -13.142 -7.209 23.212 1.00 86.25 587 ASP A C 1
ATOM 4531 O O . ASP A 1 587 ? -12.027 -6.708 23.084 1.00 86.25 587 ASP A O 1
ATOM 4535 N N . GLY A 1 588 ? -14.088 -6.652 23.970 1.00 88.06 588 GLY A N 1
ATOM 4536 C CA . GLY A 1 588 ? -13.951 -5.371 24.657 1.00 88.06 588 GLY A CA 1
ATOM 4537 C C . GLY A 1 588 ? -14.428 -4.159 23.853 1.00 88.06 588 GLY A C 1
ATOM 4538 O O . GLY A 1 588 ? -14.479 -3.071 24.428 1.00 88.06 588 GLY A O 1
ATOM 4539 N N . SER A 1 589 ? -14.813 -4.310 22.577 1.00 90.12 589 SER A N 1
ATOM 4540 C CA . SER A 1 589 ? -15.491 -3.245 21.827 1.00 90.12 589 SER A CA 1
ATOM 4541 C C . SER A 1 589 ? -16.841 -2.875 22.442 1.00 90.12 589 SER A C 1
ATOM 4543 O O . SER A 1 589 ? -17.588 -3.728 22.923 1.00 90.12 589 SER A O 1
ATOM 4545 N N . GLY A 1 590 ? -17.185 -1.590 22.354 1.00 91.69 590 GLY A N 1
ATOM 4546 C CA . GLY A 1 590 ? -18.562 -1.145 22.520 1.00 91.69 590 GLY A CA 1
ATOM 4547 C C . GLY A 1 590 ? -19.456 -1.577 21.342 1.00 91.69 590 GLY A C 1
ATOM 4548 O O . GLY A 1 590 ? -18.959 -1.936 20.266 1.00 91.69 590 GLY A O 1
ATOM 4549 N N . PRO A 1 591 ? -20.787 -1.607 21.529 1.00 95.94 591 PRO A N 1
ATOM 4550 C CA . PRO A 1 591 ? -21.707 -2.140 20.531 1.00 95.94 591 PRO A CA 1
ATOM 4551 C C . PRO A 1 591 ? -21.803 -1.307 19.240 1.00 95.94 591 PRO A C 1
ATOM 4553 O O . PRO A 1 591 ? -22.036 -1.901 18.184 1.00 95.94 591 PRO A O 1
ATOM 4556 N N . ILE A 1 592 ? -21.594 0.015 19.278 1.00 95.69 592 ILE A N 1
ATOM 4557 C CA . ILE A 1 592 ? -21.581 0.886 18.089 1.00 95.69 592 ILE A CA 1
ATOM 4558 C C . ILE A 1 592 ? -20.293 0.671 17.296 1.00 95.69 592 ILE A C 1
ATOM 4560 O O . ILE A 1 592 ? -20.350 0.363 16.103 1.00 95.69 592 ILE A O 1
ATOM 4564 N N . ALA A 1 593 ? -19.139 0.743 17.963 1.00 91.81 593 ALA A N 1
ATOM 4565 C CA . ALA A 1 593 ? -17.839 0.453 17.373 1.00 91.81 593 ALA A CA 1
ATOM 4566 C C . ALA A 1 593 ? -17.809 -0.969 16.785 1.00 91.81 593 ALA A C 1
ATOM 4568 O O . ALA A 1 593 ? -17.290 -1.181 15.691 1.00 91.81 593 ALA A O 1
ATOM 4569 N N . GLY A 1 594 ? -18.440 -1.942 17.448 1.00 93.56 594 GLY A N 1
ATOM 4570 C CA . GLY A 1 594 ? -18.569 -3.304 16.936 1.00 93.56 594 GLY A CA 1
ATOM 4571 C C . GLY A 1 594 ? -19.405 -3.415 15.653 1.00 93.56 594 GLY A C 1
ATOM 4572 O O . GLY A 1 594 ? -19.000 -4.113 14.720 1.00 93.56 594 GLY A O 1
ATOM 4573 N N . ILE A 1 595 ? -20.520 -2.681 15.543 1.00 96.31 595 ILE A N 1
ATOM 4574 C CA . ILE A 1 595 ? -21.301 -2.574 14.293 1.00 96.31 595 ILE A CA 1
ATOM 4575 C C . ILE A 1 595 ? -20.464 -1.903 13.192 1.00 96.31 595 ILE A C 1
ATOM 4577 O O . ILE A 1 595 ? -20.398 -2.421 12.076 1.00 96.31 595 ILE A O 1
ATOM 4581 N N . MET A 1 596 ? -19.759 -0.809 13.495 1.00 94.19 596 MET A N 1
ATOM 4582 C CA . MET A 1 596 ? -18.875 -0.129 12.535 1.00 94.19 596 MET A CA 1
ATOM 4583 C C . MET A 1 596 ? -17.745 -1.032 12.027 1.00 94.19 596 MET A C 1
ATOM 4585 O O . MET A 1 596 ? -17.435 -1.014 10.839 1.00 94.19 596 MET A O 1
ATOM 4589 N N . ARG A 1 597 ? -17.139 -1.837 12.906 1.00 91.44 597 ARG A N 1
ATOM 4590 C CA . ARG A 1 597 ? -16.085 -2.803 12.553 1.00 91.44 597 ARG A CA 1
ATOM 4591 C C . ARG A 1 597 ? -16.611 -3.972 11.708 1.00 91.44 597 ARG A C 1
ATOM 4593 O O . ARG A 1 597 ? -15.863 -4.506 10.897 1.00 91.44 597 ARG A O 1
ATOM 4600 N N . THR A 1 598 ? -17.883 -4.343 11.877 1.00 92.88 598 THR A N 1
ATOM 4601 C CA . THR A 1 598 ? -18.511 -5.477 11.171 1.00 92.88 598 THR A CA 1
ATOM 4602 C C . THR A 1 598 ? -19.074 -5.097 9.793 1.00 92.88 598 THR A C 1
ATOM 4604 O O . THR A 1 598 ? -19.019 -5.915 8.880 1.00 92.88 598 THR A O 1
ATOM 4607 N N . ASN A 1 599 ? -19.626 -3.886 9.624 1.00 95.31 599 ASN A N 1
ATOM 4608 C CA . ASN A 1 599 ? -20.400 -3.503 8.423 1.00 95.31 599 ASN A CA 1
ATOM 4609 C C . ASN A 1 599 ? -19.948 -2.177 7.770 1.00 95.31 599 ASN A C 1
ATOM 4611 O O . ASN A 1 599 ? -20.601 -1.695 6.841 1.00 95.31 599 ASN A O 1
ATOM 4615 N N . GLY A 1 600 ? -18.894 -1.544 8.290 1.00 93.50 600 GLY A N 1
ATOM 4616 C CA . GLY A 1 600 ? -18.408 -0.248 7.821 1.00 93.50 600 GLY A CA 1
ATOM 4617 C C . GLY A 1 600 ? -17.614 -0.330 6.518 1.00 93.50 600 GLY A C 1
ATOM 4618 O O . GLY A 1 600 ? -16.783 -1.220 6.335 1.00 93.50 600 GLY A O 1
ATOM 4619 N N . ILE A 1 601 ? -17.854 0.627 5.625 1.00 92.06 601 ILE A N 1
ATOM 4620 C CA . ILE A 1 601 ? -17.217 0.753 4.309 1.00 92.06 601 ILE A CA 1
ATOM 4621 C C . ILE A 1 601 ? -16.379 2.038 4.302 1.00 92.06 601 ILE A C 1
ATOM 4623 O O . ILE A 1 601 ? -16.776 3.043 4.890 1.00 92.06 601 ILE A O 1
ATOM 4627 N N . ALA A 1 602 ? -15.202 2.023 3.674 1.00 88.12 602 ALA A N 1
ATOM 4628 C CA . ALA A 1 602 ? -14.298 3.172 3.688 1.00 88.12 602 ALA A CA 1
ATOM 4629 C C . ALA A 1 602 ? -14.888 4.381 2.933 1.00 88.12 602 ALA A C 1
ATOM 4631 O O . ALA A 1 602 ? -15.209 4.292 1.748 1.00 88.12 602 ALA A O 1
ATOM 4632 N N . ALA A 1 603 ? -14.997 5.520 3.620 1.00 85.44 603 ALA A N 1
ATOM 4633 C CA . ALA A 1 603 ? -15.279 6.825 3.029 1.00 85.44 603 ALA A CA 1
ATOM 4634 C C . ALA A 1 603 ? -13.976 7.639 3.003 1.00 85.44 603 ALA A C 1
ATOM 4636 O O . ALA A 1 603 ? -13.548 8.219 4.004 1.00 85.44 603 ALA A O 1
ATOM 4637 N N . GLU A 1 604 ? -13.303 7.601 1.856 1.00 74.62 604 GLU A N 1
ATOM 4638 C CA . GLU A 1 604 ? -11.945 8.120 1.675 1.00 74.62 604 GLU A CA 1
ATOM 4639 C C . GLU A 1 604 ? -11.917 9.557 1.132 1.00 74.62 604 GLU A C 1
ATOM 4641 O O . GLU A 1 604 ? -12.937 10.121 0.738 1.00 74.62 604 GLU A O 1
ATOM 4646 N N . ASN A 1 605 ? -10.721 10.156 1.108 1.00 72.88 605 ASN A N 1
ATOM 4647 C CA . ASN A 1 605 ? -10.435 11.508 0.601 1.00 72.88 605 ASN A CA 1
ATOM 4648 C C . ASN A 1 605 ? -11.143 12.672 1.329 1.00 72.88 605 ASN A C 1
ATOM 4650 O O . ASN A 1 605 ? -10.990 13.823 0.931 1.00 72.88 605 ASN A O 1
ATOM 4654 N N . LEU A 1 606 ? -11.830 12.404 2.445 1.00 82.44 606 LEU A N 1
ATOM 4655 C CA . LEU A 1 606 ? -12.445 13.429 3.298 1.00 82.44 606 LEU A CA 1
ATOM 4656 C C . LEU A 1 606 ? -11.428 14.245 4.124 1.00 82.44 606 LEU A C 1
ATOM 4658 O O . LEU A 1 606 ? -11.782 15.304 4.625 1.00 82.44 606 LEU A O 1
ATOM 4662 N N . ARG A 1 607 ? -10.164 13.810 4.249 1.00 79.38 607 ARG A N 1
ATOM 4663 C CA . ARG A 1 607 ? -9.046 14.633 4.765 1.00 79.38 607 ARG A CA 1
ATOM 4664 C C . ARG A 1 607 ? -7.826 14.547 3.836 1.00 79.38 607 ARG A C 1
ATOM 4666 O O . ARG A 1 607 ? -6.924 13.745 4.090 1.00 79.38 607 ARG A O 1
ATOM 4673 N N . PRO A 1 608 ? -7.775 15.345 2.753 1.00 68.94 608 PRO A N 1
ATOM 4674 C CA . PRO A 1 608 ? -6.621 15.396 1.859 1.00 68.94 608 PRO A CA 1
ATOM 4675 C C . PRO A 1 608 ? -5.307 15.619 2.623 1.00 68.94 608 PRO A C 1
ATOM 4677 O O . PRO A 1 608 ? -5.229 16.452 3.521 1.00 68.94 608 PRO A O 1
ATOM 4680 N N . GLY A 1 609 ? -4.274 14.846 2.281 1.00 61.19 609 GLY A N 1
ATOM 4681 C CA . GLY A 1 609 ? -2.955 14.899 2.927 1.00 61.19 609 GLY A CA 1
ATOM 4682 C C . GLY A 1 609 ? -2.802 14.066 4.210 1.00 61.19 609 GLY A C 1
ATOM 4683 O O . GLY A 1 609 ? -1.684 13.648 4.507 1.00 61.19 609 GLY A O 1
ATOM 4684 N N . VAL A 1 610 ? -3.881 13.741 4.935 1.00 63.66 610 VAL A N 1
ATOM 4685 C CA . VAL A 1 610 ? -3.810 12.933 6.169 1.00 63.66 610 VAL A CA 1
ATOM 4686 C C . VAL A 1 610 ? -3.789 11.442 5.819 1.00 63.66 610 VAL A C 1
ATOM 4688 O O . VAL A 1 610 ? -4.811 10.870 5.455 1.00 63.66 610 VAL A O 1
ATOM 4691 N N . ARG A 1 611 ? -2.615 10.800 5.922 1.00 55.22 611 ARG A N 1
ATOM 4692 C CA . ARG A 1 611 ? -2.394 9.405 5.472 1.00 55.22 611 ARG A CA 1
ATOM 4693 C C . ARG A 1 611 ? -2.479 8.331 6.577 1.00 55.22 611 ARG A C 1
ATOM 4695 O O . ARG A 1 611 ? -2.274 7.158 6.285 1.00 55.22 611 ARG A O 1
ATOM 4702 N N . SER A 1 612 ? -2.762 8.702 7.828 1.00 58.84 612 SER A N 1
ATOM 4703 C CA . SER A 1 612 ? -3.018 7.760 8.936 1.00 58.84 612 SER A CA 1
ATOM 4704 C C . SER A 1 612 ? -4.514 7.415 9.046 1.00 58.84 612 SER A C 1
ATOM 4706 O O . SER A 1 612 ? -5.340 7.989 8.335 1.00 58.84 612 SER A O 1
ATOM 4708 N N . ALA A 1 613 ? -4.914 6.532 9.975 1.00 62.19 613 ALA A N 1
ATOM 4709 C CA . ALA A 1 613 ? -6.339 6.246 10.214 1.00 62.19 613 ALA A CA 1
ATOM 4710 C C . ALA A 1 613 ? -7.161 7.480 10.646 1.00 62.19 613 ALA A C 1
ATOM 4712 O O . ALA A 1 613 ? -8.383 7.462 10.533 1.00 62.19 613 ALA A O 1
ATOM 4713 N N . MET A 1 614 ? -6.497 8.570 11.050 1.00 67.62 614 MET A N 1
ATOM 4714 C CA . MET A 1 614 ? -7.103 9.883 11.301 1.00 67.62 614 MET A CA 1
ATOM 4715 C C . MET A 1 614 ? -7.670 10.552 10.037 1.00 67.62 614 MET A C 1
ATOM 4717 O O . MET A 1 614 ? -8.436 11.510 10.147 1.00 67.62 614 MET A O 1
ATOM 4721 N N . GLY A 1 615 ? -7.276 10.086 8.846 1.00 68.00 615 GLY A N 1
ATOM 4722 C CA . GLY A 1 615 ? -7.802 10.516 7.546 1.00 68.00 615 GLY A CA 1
ATOM 4723 C C . GLY A 1 615 ? -8.858 9.581 6.949 1.00 68.00 615 GLY A C 1
ATOM 4724 O O . GLY A 1 615 ? -9.419 9.898 5.901 1.00 68.00 615 GLY A O 1
ATOM 4725 N N . ILE A 1 616 ? -9.139 8.444 7.598 1.00 73.94 616 ILE A N 1
ATOM 4726 C CA . ILE A 1 616 ? -10.044 7.404 7.096 1.00 73.94 616 ILE A CA 1
ATOM 4727 C C . ILE A 1 616 ? -11.341 7.423 7.906 1.00 73.94 616 ILE A C 1
ATOM 4729 O O . ILE A 1 616 ? -11.325 7.282 9.131 1.00 73.94 616 ILE A O 1
ATOM 4733 N N . TYR A 1 617 ? -12.475 7.514 7.215 1.00 88.38 617 TYR A N 1
ATOM 4734 C CA . TYR A 1 617 ? -13.792 7.363 7.824 1.00 88.38 617 TYR A CA 1
ATOM 4735 C C . TYR A 1 617 ? -14.406 6.001 7.496 1.00 88.38 617 TYR A C 1
ATOM 4737 O O . TYR A 1 617 ? -14.194 5.436 6.423 1.00 88.38 617 TYR A O 1
ATOM 4745 N N . SER A 1 618 ? -15.184 5.485 8.442 1.00 92.25 618 SER A N 1
ATOM 4746 C CA . SER A 1 618 ? -16.047 4.321 8.289 1.00 92.25 618 SER A CA 1
ATOM 4747 C C . SER A 1 618 ? -17.483 4.801 8.097 1.00 92.25 618 SER A C 1
ATOM 4749 O O . SER A 1 618 ? -18.049 5.466 8.966 1.00 92.25 618 SER A O 1
ATOM 4751 N N . ALA A 1 619 ? -18.061 4.488 6.944 1.00 96.00 619 ALA A N 1
ATOM 4752 C CA . ALA A 1 619 ? -19.445 4.773 6.613 1.00 96.00 619 ALA A CA 1
ATOM 4753 C C . ALA A 1 619 ? -20.306 3.524 6.815 1.00 96.00 619 ALA A C 1
ATOM 4755 O O . ALA A 1 619 ? -19.964 2.441 6.338 1.00 96.00 619 ALA A O 1
ATOM 4756 N N . VAL A 1 620 ? -21.438 3.674 7.501 1.00 97.69 620 VAL A N 1
ATOM 4757 C CA . VAL A 1 620 ? -22.383 2.581 7.761 1.00 97.69 620 VAL A CA 1
ATOM 4758 C C . VAL A 1 620 ? -23.680 2.860 7.012 1.00 97.69 620 VAL A C 1
ATOM 4760 O O . VAL A 1 620 ? -24.312 3.890 7.233 1.00 97.69 620 VAL A O 1
ATOM 4763 N N . CYS A 1 621 ? -24.072 1.951 6.124 1.00 97.06 621 CYS A N 1
ATOM 4764 C CA . CYS A 1 621 ? -25.268 2.047 5.285 1.00 97.06 621 CYS A CA 1
ATOM 4765 C C . CYS A 1 621 ? -26.407 1.164 5.838 1.00 97.06 621 CYS A C 1
ATOM 4767 O O . CYS A 1 621 ? -26.194 0.341 6.730 1.00 97.06 621 CYS A O 1
ATOM 4769 N N . LYS A 1 622 ? -27.629 1.310 5.319 1.00 95.88 622 LYS A N 1
ATOM 4770 C CA . LYS A 1 622 ? -28.786 0.463 5.652 1.00 95.88 622 LYS A CA 1
ATOM 4771 C C . LYS A 1 622 ? -28.819 -0.808 4.803 1.00 95.88 622 LYS A C 1
ATOM 4773 O O . LYS A 1 622 ? -29.194 -1.853 5.341 1.00 95.88 622 LYS A O 1
ATOM 4778 N N . GLU A 1 623 ? -28.451 -0.738 3.521 1.00 96.31 623 GLU A N 1
ATOM 4779 C CA . GLU A 1 623 ? -28.535 -1.869 2.581 1.00 96.31 623 GLU A CA 1
ATOM 4780 C C . GLU A 1 623 ? -27.169 -2.329 2.063 1.00 96.31 623 GLU A C 1
ATOM 4782 O O . GLU A 1 623 ? -26.842 -3.493 2.271 1.00 96.31 623 GLU A O 1
ATOM 4787 N N . ILE A 1 624 ? -26.327 -1.451 1.501 1.00 97.56 624 ILE A N 1
ATOM 4788 C CA . ILE A 1 624 ? -24.995 -1.812 0.960 1.00 97.56 624 ILE A CA 1
ATOM 4789 C C . ILE A 1 624 ? -24.110 -2.479 2.038 1.00 97.56 624 ILE A C 1
ATOM 4791 O O . ILE A 1 624 ? -23.401 -3.446 1.762 1.00 97.56 624 ILE A O 1
ATOM 4795 N N . SER A 1 625 ? -24.235 -2.057 3.301 1.00 97.06 625 SER A N 1
ATOM 4796 C CA . SER A 1 625 ? -23.589 -2.680 4.475 1.00 97.06 625 SER A CA 1
ATOM 4797 C C . SER A 1 625 ? -24.078 -4.108 4.803 1.00 97.06 625 SER A C 1
ATOM 4799 O O . SER A 1 625 ? -23.606 -4.701 5.768 1.00 97.06 625 SER A O 1
ATOM 4801 N N . ARG A 1 626 ? -25.016 -4.675 4.029 1.00 96.25 626 ARG A N 1
ATOM 4802 C CA . ARG A 1 626 ? -25.517 -6.061 4.138 1.00 96.25 626 ARG A CA 1
ATOM 4803 C C . ARG A 1 626 ? -25.044 -6.967 2.997 1.00 96.25 626 ARG A C 1
ATOM 4805 O O . ARG A 1 626 ? -25.459 -8.122 2.944 1.00 96.25 626 ARG A O 1
ATOM 4812 N N . MET A 1 627 ? -24.222 -6.479 2.067 1.00 97.19 627 MET A N 1
ATOM 4813 C CA . MET A 1 627 ? -23.585 -7.341 1.064 1.00 97.19 627 MET A CA 1
ATOM 4814 C C . MET A 1 627 ? -22.565 -8.260 1.726 1.00 97.19 627 MET A C 1
ATOM 4816 O O . MET A 1 627 ? -21.708 -7.790 2.468 1.00 97.19 627 MET A O 1
ATOM 4820 N N . ASN A 1 628 ? -22.609 -9.555 1.417 1.00 97.38 628 ASN A N 1
ATOM 4821 C CA . ASN A 1 628 ? -21.677 -10.518 1.996 1.00 97.38 628 ASN A CA 1
ATOM 4822 C C . ASN A 1 628 ? -20.321 -10.536 1.287 1.00 97.38 628 ASN A C 1
ATOM 4824 O O . ASN A 1 628 ? -20.161 -10.090 0.149 1.00 97.38 628 ASN A O 1
ATOM 4828 N N . HIS A 1 629 ? -19.330 -11.128 1.951 1.00 95.62 629 HIS A N 1
ATOM 4829 C CA . HIS A 1 629 ? -18.006 -11.275 1.372 1.00 95.62 629 HIS A CA 1
ATOM 4830 C C . HIS A 1 629 ? -17.927 -12.352 0.276 1.00 95.62 629 HIS A C 1
ATOM 4832 O O . HIS A 1 629 ? -18.356 -13.494 0.469 1.00 95.62 629 HIS A O 1
ATOM 4838 N N . SER A 1 630 ? -17.217 -12.033 -0.809 1.00 96.00 630 SER A N 1
ATOM 4839 C CA . SER A 1 630 ? -16.612 -13.008 -1.721 1.00 96.00 630 SER A CA 1
ATOM 4840 C C . SER A 1 630 ? -15.166 -12.620 -2.060 1.00 96.00 630 SER A C 1
ATOM 4842 O O . SER A 1 630 ? -14.876 -11.447 -2.285 1.00 96.00 630 SER A O 1
ATOM 4844 N N . CYS A 1 631 ? -14.249 -13.595 -2.168 1.00 94.88 631 CYS A N 1
ATOM 4845 C CA . CYS A 1 631 ? -12.932 -13.377 -2.803 1.00 94.88 631 CYS A CA 1
ATOM 4846 C C . CYS A 1 631 ? -13.003 -13.406 -4.347 1.00 94.88 631 CYS A C 1
ATOM 4848 O O . CYS A 1 631 ? -11.968 -13.349 -5.013 1.00 94.88 631 CYS A O 1
ATOM 4850 N N . ARG A 1 632 ? -14.219 -13.554 -4.887 1.00 95.94 632 ARG A N 1
ATOM 4851 C CA . ARG A 1 632 ? -14.601 -13.417 -6.296 1.00 95.94 632 ARG A CA 1
ATOM 4852 C C . ARG A 1 632 ? -15.834 -12.502 -6.397 1.00 95.94 632 ARG A C 1
ATOM 4854 O O . ARG A 1 632 ? -16.925 -13.009 -6.692 1.00 95.94 632 ARG A O 1
ATOM 4861 N N . PRO A 1 633 ? -15.733 -11.224 -5.991 1.00 96.88 633 PRO A N 1
ATOM 4862 C CA . PRO A 1 633 ? -16.889 -10.333 -5.922 1.00 96.88 633 PRO A CA 1
ATOM 4863 C C . PRO A 1 633 ? -17.565 -10.188 -7.292 1.00 96.88 633 PRO A C 1
ATOM 4865 O O . PRO A 1 633 ? -16.947 -10.410 -8.332 1.00 96.88 633 PRO A O 1
ATOM 4868 N N . ASN A 1 634 ? -18.852 -9.857 -7.282 1.00 97.44 634 ASN A N 1
ATOM 4869 C CA . ASN A 1 634 ? -19.629 -9.475 -8.468 1.00 97.44 634 ASN A CA 1
ATOM 4870 C C . ASN A 1 634 ? -20.053 -7.997 -8.425 1.00 97.44 634 ASN A C 1
ATOM 4872 O O . ASN A 1 634 ? -20.532 -7.473 -9.427 1.00 97.44 634 ASN A O 1
ATOM 4876 N N . THR A 1 635 ? -19.819 -7.303 -7.307 1.00 97.56 635 THR A N 1
ATOM 4877 C CA . THR A 1 635 ? -20.138 -5.881 -7.144 1.00 97.56 635 THR A CA 1
ATOM 4878 C C . THR A 1 635 ? -19.000 -5.106 -6.486 1.00 97.56 635 THR A C 1
ATOM 4880 O O . THR A 1 635 ? -18.228 -5.669 -5.706 1.00 97.56 635 THR A O 1
ATOM 4883 N N . GLN A 1 636 ? -18.928 -3.805 -6.771 1.00 95.19 636 GLN A N 1
ATOM 4884 C CA . GLN A 1 636 ? -17.992 -2.880 -6.136 1.00 95.19 636 GLN A CA 1
ATOM 4885 C C . GLN A 1 636 ? -18.725 -1.598 -5.689 1.00 95.19 636 GLN A C 1
ATOM 4887 O O . GLN A 1 636 ? -19.245 -0.866 -6.538 1.00 95.19 636 GLN A O 1
ATOM 4892 N N . PRO A 1 637 ? -18.786 -1.302 -4.375 1.00 94.38 637 PRO A N 1
ATOM 4893 C CA . PRO A 1 637 ? -19.264 -0.017 -3.876 1.00 94.38 637 PRO A CA 1
ATOM 4894 C C . PRO A 1 637 ? -18.189 1.067 -4.045 1.00 94.38 637 PRO A C 1
ATOM 4896 O O . PRO A 1 637 ? -17.009 0.834 -3.775 1.00 94.38 637 PRO A O 1
ATOM 4899 N N . VAL A 1 638 ? -18.598 2.271 -4.451 1.00 91.19 638 VAL A N 1
ATOM 4900 C CA . VAL A 1 638 ? -17.721 3.443 -4.605 1.00 91.19 638 VAL A CA 1
ATOM 4901 C C . VAL A 1 638 ? -18.339 4.655 -3.926 1.00 91.19 638 VAL A C 1
ATOM 4903 O O . VAL A 1 638 ? -19.467 5.036 -4.238 1.00 91.19 638 VAL A O 1
ATOM 4906 N N . PHE A 1 639 ? -17.597 5.287 -3.016 1.00 91.12 639 PHE A N 1
ATOM 4907 C CA . PHE A 1 639 ? -18.011 6.538 -2.384 1.00 91.12 639 PHE A CA 1
ATOM 4908 C C . PHE A 1 639 ? -17.925 7.702 -3.382 1.00 91.12 639 PHE A C 1
ATOM 4910 O O . PHE A 1 639 ? -16.911 7.879 -4.055 1.00 91.12 639 PHE A O 1
ATOM 4917 N N . HIS A 1 640 ? -18.981 8.510 -3.473 1.00 89.44 640 HIS A N 1
ATOM 4918 C CA . HIS A 1 640 ? -19.102 9.619 -4.417 1.00 89.44 640 HIS A CA 1
ATOM 4919 C C . HIS A 1 640 ? -19.354 10.939 -3.655 1.00 89.44 640 HIS A C 1
ATOM 4921 O O . HIS A 1 640 ? -20.518 11.358 -3.523 1.00 89.44 640 HIS A O 1
ATOM 4927 N N . PRO A 1 641 ? -18.285 11.611 -3.158 1.00 89.00 641 PRO A N 1
ATOM 4928 C CA . PRO A 1 641 ? -18.366 12.721 -2.201 1.00 89.00 641 PRO A CA 1
ATOM 4929 C C . PRO A 1 641 ? -19.360 13.816 -2.587 1.00 89.00 641 PRO A C 1
ATOM 4931 O O . PRO A 1 641 ? -20.138 14.258 -1.750 1.00 89.00 641 PRO A O 1
ATOM 4934 N N . ALA A 1 642 ? -19.422 14.173 -3.874 1.00 89.06 642 ALA A N 1
ATOM 4935 C CA . ALA A 1 642 ? -20.305 15.218 -4.392 1.00 89.06 642 ALA A CA 1
ATOM 4936 C C . ALA A 1 642 ? -21.802 15.000 -4.097 1.00 89.06 642 ALA A C 1
ATOM 4938 O O . ALA A 1 642 ? -22.544 15.966 -3.982 1.00 89.06 642 ALA A O 1
ATOM 4939 N N . SER A 1 643 ? -22.243 13.747 -3.941 1.00 90.25 643 SER A N 1
ATOM 4940 C CA . SER A 1 643 ? -23.637 13.377 -3.616 1.00 90.25 643 SER A CA 1
ATOM 4941 C C . SER A 1 643 ? -23.808 12.814 -2.193 1.00 90.25 643 SER A C 1
ATOM 4943 O O . SER A 1 643 ? -24.912 12.416 -1.810 1.00 90.25 643 SER A O 1
ATOM 4945 N N . LEU A 1 644 ? -22.706 12.752 -1.431 1.00 92.31 644 LEU A N 1
ATOM 4946 C CA . LEU A 1 644 ? -22.539 12.077 -0.135 1.00 92.31 644 LEU A CA 1
ATOM 4947 C C . LEU A 1 644 ? -22.928 10.581 -0.123 1.00 92.31 644 LEU A C 1
ATOM 4949 O O . LEU A 1 644 ? -23.181 10.008 0.930 1.00 92.31 644 LEU A O 1
ATOM 4953 N N . SER A 1 645 ? -22.991 9.932 -1.288 1.00 93.31 645 SER A N 1
ATOM 4954 C CA . SER A 1 645 ? -23.550 8.582 -1.435 1.00 93.31 645 SER A CA 1
ATOM 4955 C C . SER A 1 645 ? -22.517 7.557 -1.896 1.00 93.31 645 SER A C 1
ATOM 4957 O O . SER A 1 645 ? -21.554 7.897 -2.585 1.00 93.31 645 SER A O 1
ATOM 4959 N N . PHE A 1 646 ? -22.725 6.294 -1.534 1.00 95.00 646 PHE A N 1
ATOM 4960 C CA . PHE A 1 646 ? -22.120 5.163 -2.224 1.00 95.00 646 PHE A CA 1
ATOM 4961 C C . PHE A 1 646 ? -22.945 4.820 -3.459 1.00 95.00 646 PHE A C 1
ATOM 4963 O O . PHE A 1 646 ? -24.172 4.787 -3.404 1.00 95.00 646 PHE A O 1
ATOM 4970 N N . ARG A 1 647 ? -22.256 4.515 -4.555 1.00 94.31 647 ARG A N 1
ATOM 4971 C CA . ARG A 1 647 ? -22.822 3.940 -5.776 1.00 94.31 647 ARG A CA 1
ATOM 4972 C C . ARG A 1 647 ? -22.343 2.503 -5.883 1.00 94.31 647 ARG A C 1
ATOM 4974 O O . ARG A 1 647 ? -21.142 2.256 -5.776 1.00 94.31 647 ARG A O 1
ATOM 4981 N N . LEU A 1 648 ? -23.267 1.567 -6.055 1.00 96.56 648 LEU A N 1
ATOM 4982 C CA . LEU A 1 648 ? -22.954 0.149 -6.188 1.00 96.56 648 LEU A CA 1
ATOM 4983 C C . LEU A 1 648 ? -23.006 -0.250 -7.661 1.00 96.56 648 LEU A C 1
ATOM 4985 O O . LEU A 1 648 ? -24.073 -0.168 -8.264 1.00 96.56 648 LEU A O 1
ATOM 4989 N N . TYR A 1 649 ? -21.886 -0.699 -8.226 1.00 96.12 649 TYR A N 1
ATOM 4990 C CA . TYR A 1 649 ? -21.824 -1.171 -9.612 1.00 96.12 649 TYR A CA 1
ATOM 4991 C C . TYR A 1 649 ? -21.628 -2.686 -9.685 1.00 96.12 649 TYR A C 1
ATOM 4993 O O . TYR A 1 649 ? -20.946 -3.268 -8.838 1.00 96.12 649 TYR A O 1
ATOM 5001 N N . ALA A 1 650 ? -22.188 -3.312 -10.720 1.00 96.62 650 ALA A N 1
ATOM 5002 C CA . ALA A 1 650 ? -21.858 -4.679 -11.111 1.00 96.62 650 ALA A CA 1
ATOM 5003 C C . ALA A 1 650 ? -20.511 -4.713 -11.857 1.00 96.62 650 ALA A C 1
ATOM 5005 O O . ALA A 1 650 ? -20.319 -3.942 -12.796 1.00 96.62 650 ALA A O 1
ATOM 5006 N N . VAL A 1 651 ? -19.584 -5.601 -11.471 1.00 95.56 651 VAL A N 1
ATOM 5007 C CA . VAL A 1 651 ? -18.256 -5.714 -12.130 1.00 95.56 651 VAL A CA 1
ATOM 5008 C C . VAL A 1 651 ? -18.223 -6.722 -13.286 1.00 95.56 651 VAL A C 1
ATOM 5010 O O . VAL A 1 651 ? -17.288 -6.741 -14.080 1.00 95.56 651 VAL A O 1
ATOM 5013 N N . ARG A 1 652 ? -19.265 -7.551 -13.377 1.00 94.56 652 ARG A N 1
ATOM 5014 C CA . ARG A 1 652 ? -19.583 -8.500 -14.453 1.00 94.56 652 ARG A CA 1
ATOM 5015 C C . ARG A 1 652 ? -21.105 -8.649 -14.532 1.00 94.56 652 ARG A C 1
ATOM 5017 O O . ARG A 1 652 ? -21.796 -8.168 -13.635 1.00 94.56 652 ARG A O 1
ATOM 5024 N N . ASP A 1 653 ? -21.617 -9.347 -15.539 1.00 96.25 653 ASP A N 1
ATOM 5025 C CA . ASP A 1 653 ? -23.039 -9.704 -15.591 1.00 96.25 653 ASP A CA 1
ATOM 5026 C C . ASP A 1 653 ? -23.442 -10.542 -14.362 1.00 96.25 653 ASP A C 1
ATOM 5028 O O . ASP A 1 653 ? -22.736 -11.477 -13.971 1.00 96.25 653 ASP A O 1
ATOM 5032 N N . ILE A 1 654 ? -24.588 -10.216 -13.757 1.00 98.06 654 ILE A N 1
ATOM 5033 C CA . ILE A 1 654 ? -25.113 -10.878 -12.554 1.00 98.06 654 ILE A CA 1
ATOM 5034 C C . ILE A 1 654 ? -26.482 -11.500 -12.871 1.00 98.06 654 ILE A C 1
ATOM 5036 O O . ILE A 1 654 ? -27.468 -10.767 -13.015 1.00 98.06 654 ILE A O 1
ATOM 5040 N N . PRO A 1 655 ? -26.588 -12.841 -12.965 1.00 98.12 655 PRO A N 1
ATOM 5041 C CA . PRO A 1 655 ? -27.856 -13.536 -13.170 1.00 98.12 655 PRO A CA 1
ATOM 5042 C C . PRO A 1 655 ? -28.892 -13.237 -12.080 1.00 98.12 655 PRO A C 1
ATOM 5044 O O . PRO A 1 655 ? -28.549 -12.973 -10.926 1.00 98.12 655 PRO A O 1
ATOM 5047 N N . GLN A 1 656 ? -30.177 -13.343 -12.428 1.00 98.19 656 GLN A N 1
ATOM 5048 C CA . GLN A 1 656 ? -31.289 -13.165 -11.490 1.00 98.19 656 GLN A CA 1
ATOM 5049 C C . GLN A 1 656 ? -31.205 -14.148 -10.308 1.00 98.19 656 GLN A C 1
ATOM 5051 O O . GLN A 1 656 ? -31.158 -15.363 -10.496 1.00 98.19 656 GLN A O 1
ATOM 5056 N N . GLY A 1 657 ? -31.264 -13.619 -9.086 1.00 97.88 657 GLY A N 1
ATOM 5057 C CA . GLY A 1 657 ? -31.227 -14.386 -7.843 1.00 97.88 657 GLY A CA 1
ATOM 5058 C C . GLY A 1 657 ? -29.828 -14.667 -7.284 1.00 97.88 657 GLY A C 1
ATOM 5059 O O . GLY A 1 657 ? -29.753 -15.195 -6.173 1.00 97.88 657 GLY A O 1
ATOM 5060 N N . GLU A 1 658 ? -28.747 -14.303 -7.983 1.00 98.12 658 GLU A N 1
ATOM 5061 C CA . GLU A 1 658 ? -27.383 -14.378 -7.441 1.00 98.12 658 GLU A CA 1
ATOM 5062 C C . GLU A 1 658 ? -27.196 -13.388 -6.273 1.00 98.12 658 GLU A C 1
ATOM 5064 O O . GLU A 1 658 ? -27.824 -12.328 -6.211 1.00 98.12 658 GLU A O 1
ATOM 5069 N N . GLU A 1 659 ? -26.352 -13.756 -5.309 1.00 98.25 659 GLU A N 1
ATOM 5070 C CA . GLU A 1 659 ? -26.020 -12.933 -4.144 1.00 98.25 659 GLU A CA 1
ATOM 5071 C C . GLU A 1 659 ? -25.030 -11.825 -4.528 1.00 98.25 659 GLU A C 1
ATOM 5073 O O . GLU A 1 659 ? -23.970 -12.099 -5.089 1.00 98.25 659 GLU A O 1
ATOM 5078 N N . LEU A 1 660 ? -25.354 -10.575 -4.198 1.00 98.50 660 LEU A N 1
ATOM 5079 C CA . LEU A 1 660 ? -24.488 -9.419 -4.418 1.00 98.50 660 LEU A CA 1
ATOM 5080 C C . LEU A 1 660 ? -23.416 -9.373 -3.322 1.00 98.50 660 LEU A C 1
ATOM 5082 O O . LEU A 1 660 ? -23.720 -9.366 -2.125 1.00 98.50 660 LEU A O 1
ATOM 5086 N N . THR A 1 661 ? -22.152 -9.382 -3.742 1.00 97.94 661 THR A N 1
ATOM 5087 C CA . THR A 1 661 ? -20.990 -9.573 -2.868 1.00 97.94 661 THR A CA 1
ATOM 5088 C C . THR A 1 661 ? -19.833 -8.644 -3.218 1.00 97.94 661 THR A C 1
ATOM 5090 O O . THR A 1 661 ? -19.592 -8.346 -4.392 1.00 97.94 661 THR A O 1
ATOM 5093 N N . PHE A 1 662 ? -19.079 -8.246 -2.188 1.00 95.69 662 PHE A N 1
ATOM 5094 C CA . PHE A 1 662 ? -17.873 -7.422 -2.313 1.00 95.69 662 PHE A CA 1
ATOM 5095 C C . PHE A 1 662 ? -16.688 -7.982 -1.501 1.00 95.69 662 PHE A C 1
ATOM 5097 O O . PHE A 1 662 ? -16.783 -8.991 -0.788 1.00 95.69 662 PHE A O 1
ATOM 5104 N N . ALA A 1 663 ? -15.528 -7.342 -1.630 1.00 92.94 663 ALA A N 1
ATOM 5105 C CA . ALA A 1 663 ? -14.304 -7.723 -0.937 1.00 92.94 663 ALA A CA 1
ATOM 5106 C C . ALA A 1 663 ? -14.167 -7.030 0.436 1.00 92.94 663 ALA A C 1
ATOM 5108 O O . ALA A 1 663 ? -14.032 -5.815 0.507 1.00 92.94 663 ALA A O 1
ATOM 5109 N N . TYR A 1 664 ? -14.125 -7.806 1.528 1.00 91.31 664 TYR A N 1
ATOM 5110 C CA . TYR A 1 664 ? -13.829 -7.310 2.888 1.00 91.31 664 TYR A CA 1
ATOM 5111 C C . TYR A 1 664 ? -12.308 -7.272 3.175 1.00 91.31 664 TYR A C 1
ATOM 5113 O O . TYR A 1 664 ? -11.864 -6.911 4.261 1.00 91.31 664 TYR A O 1
ATOM 5121 N N . THR A 1 665 ? -11.491 -7.750 2.236 1.00 85.06 665 THR A N 1
ATOM 5122 C CA . THR A 1 665 ? -10.042 -7.940 2.374 1.00 85.06 665 THR A CA 1
ATOM 5123 C C . THR A 1 665 ? -9.389 -7.838 0.998 1.00 85.06 665 THR A C 1
ATOM 5125 O O . THR A 1 665 ? -10.068 -8.061 -0.005 1.00 85.06 665 THR A O 1
ATOM 5128 N N . ASN A 1 666 ? -8.087 -7.536 0.930 1.00 82.38 666 ASN A N 1
ATOM 5129 C CA . ASN A 1 666 ? -7.367 -7.503 -0.344 1.00 82.38 666 ASN A CA 1
ATOM 5130 C C . ASN A 1 666 ? -7.435 -8.887 -1.016 1.00 82.38 666 ASN A C 1
ATOM 5132 O O . ASN A 1 666 ? -6.884 -9.874 -0.516 1.00 82.38 666 ASN A O 1
ATOM 5136 N N . ILE A 1 667 ? -8.116 -8.943 -2.162 1.00 85.44 667 ILE A N 1
ATOM 5137 C CA . ILE A 1 667 ? -8.351 -10.173 -2.913 1.00 85.44 667 ILE A CA 1
ATOM 5138 C C . ILE A 1 667 ? -7.095 -10.698 -3.613 1.00 85.44 667 ILE A C 1
ATOM 5140 O O . ILE A 1 667 ? -7.046 -11.899 -3.854 1.00 85.44 667 ILE A O 1
ATOM 5144 N N . GLN A 1 668 ? -6.075 -9.871 -3.874 1.00 80.31 668 GLN A N 1
ATOM 5145 C CA . GLN A 1 668 ? -4.794 -10.280 -4.478 1.00 80.31 668 GLN A CA 1
ATOM 5146 C C . GLN A 1 668 ? -4.013 -11.261 -3.589 1.00 80.31 668 GLN A C 1
ATOM 5148 O O . GLN A 1 668 ? -3.331 -12.155 -4.092 1.00 80.31 668 GLN A O 1
ATOM 5153 N N . MET A 1 669 ? -4.137 -11.119 -2.265 1.00 83.31 669 MET A N 1
ATOM 5154 C CA . MET A 1 669 ? -3.373 -11.893 -1.281 1.00 83.31 669 MET A CA 1
ATOM 5155 C C . MET A 1 669 ? -3.737 -13.391 -1.298 1.00 83.31 669 MET A C 1
ATOM 5157 O O . MET A 1 669 ? -4.883 -13.724 -1.608 1.00 83.31 669 MET A O 1
ATOM 5161 N N . PRO A 1 670 ? -2.833 -14.317 -0.909 1.00 81.06 670 PRO A N 1
ATOM 5162 C CA . PRO A 1 670 ? -3.121 -15.758 -0.856 1.00 81.06 670 PRO A CA 1
ATOM 5163 C C . PRO A 1 670 ? -4.263 -16.138 0.100 1.00 81.06 670 PRO A C 1
ATOM 5165 O O . PRO A 1 670 ? -4.553 -15.427 1.063 1.00 81.06 670 PRO A O 1
ATOM 5168 N N . ALA A 1 671 ? -4.891 -17.299 -0.107 1.00 81.19 671 ALA A N 1
ATOM 5169 C CA . ALA A 1 671 ? -6.076 -17.742 0.631 1.00 81.19 671 ALA A CA 1
ATOM 5170 C C . ALA A 1 671 ? -5.857 -17.840 2.148 1.00 81.19 671 ALA A C 1
ATOM 5172 O O . ALA A 1 671 ? -6.787 -17.573 2.912 1.00 81.19 671 ALA A O 1
ATOM 5173 N N . GLY A 1 672 ? -4.641 -18.176 2.592 1.00 80.31 672 GLY A N 1
ATOM 5174 C CA . GLY A 1 672 ? -4.260 -18.125 4.006 1.00 80.31 672 GLY A CA 1
ATOM 5175 C C . GLY A 1 672 ? -4.392 -16.709 4.570 1.00 80.31 672 GLY A C 1
ATOM 5176 O O . GLY A 1 672 ? -5.126 -16.495 5.533 1.00 80.31 672 GLY A O 1
ATOM 5177 N N . HIS A 1 673 ? -3.777 -15.723 3.911 1.00 81.81 673 HIS A N 1
ATOM 5178 C CA . HIS A 1 673 ? -3.870 -14.314 4.291 1.00 81.81 673 HIS A CA 1
ATOM 5179 C C . HIS A 1 673 ? -5.312 -13.786 4.234 1.00 81.81 673 HIS A C 1
ATOM 5181 O O . HIS A 1 673 ? -5.766 -13.174 5.200 1.00 81.81 673 HIS A O 1
ATOM 5187 N N . ARG A 1 674 ? -6.062 -14.067 3.154 1.00 85.62 674 ARG A N 1
ATOM 5188 C CA . ARG A 1 674 ? -7.478 -13.660 3.038 1.00 85.62 674 ARG A CA 1
ATOM 5189 C C . ARG A 1 674 ? -8.299 -14.194 4.214 1.00 85.62 674 ARG A C 1
ATOM 5191 O O . ARG A 1 674 ? -8.995 -13.428 4.864 1.00 85.62 674 ARG A O 1
ATOM 5198 N N . ASN A 1 675 ? -8.161 -15.475 4.568 1.00 84.44 675 ASN A N 1
ATOM 5199 C CA . ASN A 1 675 ? -8.872 -16.037 5.721 1.00 84.44 675 ASN A CA 1
ATOM 5200 C C . ASN A 1 675 ? -8.364 -15.506 7.077 1.00 84.44 675 ASN A C 1
ATOM 5202 O O . ASN A 1 675 ? -9.177 -15.342 7.984 1.00 84.44 675 ASN A O 1
ATOM 5206 N N . ARG A 1 676 ? -7.070 -15.173 7.236 1.00 81.38 676 ARG A N 1
ATOM 5207 C CA . ARG A 1 676 ? -6.570 -14.486 8.447 1.00 81.38 676 ARG A CA 1
ATOM 5208 C C . ARG A 1 676 ? -7.231 -13.116 8.623 1.00 81.38 676 ARG A C 1
ATOM 5210 O O . ARG A 1 676 ? -7.717 -12.827 9.713 1.00 81.38 676 ARG A O 1
ATOM 5217 N N . ALA A 1 677 ? -7.313 -12.322 7.556 1.00 75.56 677 ALA A N 1
ATOM 5218 C CA . ALA A 1 677 ? -7.948 -11.004 7.565 1.00 75.56 677 ALA A CA 1
ATOM 5219 C C . ALA A 1 677 ? -9.476 -11.047 7.776 1.00 75.56 677 ALA A C 1
ATOM 5221 O O . ALA A 1 677 ? -10.060 -10.050 8.190 1.00 75.56 677 ALA A O 1
ATOM 5222 N N . LEU A 1 678 ? -10.122 -12.195 7.537 1.00 85.00 678 LEU A N 1
ATOM 5223 C CA . LEU A 1 678 ? -11.558 -12.392 7.768 1.00 85.00 678 LEU A CA 1
ATOM 5224 C C . LEU A 1 678 ? -11.910 -12.884 9.184 1.00 85.00 678 LEU A C 1
ATOM 5226 O O . LEU A 1 678 ? -13.081 -12.830 9.560 1.00 85.00 678 LEU A O 1
ATOM 5230 N N . LYS A 1 679 ? -10.928 -13.294 10.005 1.00 87.44 679 LYS A N 1
ATOM 5231 C CA . LYS A 1 679 ? -11.163 -13.718 11.402 1.00 87.44 679 LYS A CA 1
ATOM 5232 C C . LYS A 1 679 ? -11.981 -12.720 12.256 1.00 87.44 679 LYS A C 1
ATOM 5234 O O . LYS A 1 679 ? -12.811 -13.203 13.027 1.00 87.44 679 LYS A O 1
ATOM 5239 N N . PRO A 1 680 ? -11.828 -11.380 12.138 1.00 87.38 680 PRO A N 1
ATOM 5240 C CA . PRO A 1 680 ? -12.656 -10.407 12.867 1.00 87.38 680 PRO A CA 1
ATOM 5241 C C . PRO A 1 680 ? -14.168 -10.537 12.609 1.00 87.38 680 PRO A C 1
ATOM 5243 O O . PRO A 1 680 ? -14.974 -10.294 13.503 1.00 87.38 680 PRO A O 1
ATOM 5246 N N . TYR A 1 681 ? -14.552 -11.001 11.416 1.00 88.75 681 TYR A N 1
ATOM 5247 C CA . TYR A 1 681 ? -15.942 -11.244 11.016 1.00 88.75 681 TYR A CA 1
ATOM 5248 C C . TYR A 1 681 ? -16.462 -12.633 11.447 1.00 88.75 681 TYR A C 1
ATOM 5250 O O . TYR A 1 681 ? -17.563 -13.025 11.072 1.00 88.75 681 TYR A O 1
ATOM 5258 N N . GLN A 1 682 ? -15.676 -13.401 12.213 1.00 89.88 682 GLN A N 1
ATOM 5259 C CA . GLN A 1 682 ? -16.028 -14.710 12.786 1.00 89.88 682 GLN A CA 1
ATOM 5260 C C . GLN A 1 682 ? -16.439 -15.821 11.789 1.00 89.88 682 GLN A C 1
ATOM 5262 O O . GLN A 1 682 ? -17.012 -16.830 12.199 1.00 89.88 682 GLN A O 1
ATOM 5267 N N . PHE A 1 683 ? -16.093 -15.710 10.500 1.00 90.31 683 PHE A N 1
ATOM 5268 C CA . PHE A 1 683 ? -16.331 -16.764 9.501 1.00 90.31 683 PHE A CA 1
ATOM 5269 C C . PHE A 1 683 ? -15.046 -17.198 8.771 1.00 90.31 683 PHE A C 1
ATOM 5271 O O . PHE A 1 683 ? -13.993 -16.575 8.874 1.00 90.31 683 PHE A O 1
ATOM 5278 N N . THR A 1 684 ? -15.125 -18.302 8.021 1.00 91.44 684 THR A N 1
ATOM 5279 C CA . THR A 1 684 ? -14.072 -18.765 7.095 1.00 91.44 684 THR A CA 1
ATOM 5280 C C . THR A 1 684 ? -14.633 -18.769 5.679 1.00 91.44 684 THR A C 1
ATOM 5282 O O . THR A 1 684 ? -15.726 -19.287 5.451 1.00 91.44 684 THR A O 1
ATOM 5285 N N . CYS A 1 685 ? -13.918 -18.192 4.713 1.00 92.50 685 CYS A N 1
ATOM 5286 C CA . CYS A 1 685 ? -14.447 -18.003 3.367 1.00 92.50 685 CYS A CA 1
ATOM 5287 C C . CYS A 1 685 ? -14.506 -19.326 2.586 1.00 92.50 685 CYS A C 1
ATOM 5289 O O . CYS A 1 685 ? -13.482 -19.961 2.334 1.00 92.50 685 CYS A O 1
ATOM 5291 N N . ARG A 1 686 ? -15.711 -19.711 2.145 1.00 93.75 686 ARG A N 1
ATOM 5292 C CA . ARG A 1 686 ? -15.980 -20.938 1.369 1.00 93.75 686 ARG A CA 1
ATOM 5293 C C . ARG A 1 686 ? -16.258 -20.683 -0.121 1.00 93.75 686 ARG A C 1
ATOM 5295 O O . ARG A 1 686 ? -16.826 -21.542 -0.787 1.00 93.75 686 ARG A O 1
ATOM 5302 N N . CYS A 1 687 ? -15.877 -19.522 -0.663 1.00 93.69 687 CYS A N 1
ATOM 5303 C CA . CYS A 1 687 ? -15.974 -19.285 -2.109 1.00 93.69 687 CYS A CA 1
ATOM 5304 C C . CYS A 1 687 ? -15.038 -20.228 -2.894 1.00 93.69 687 CYS A C 1
ATOM 5306 O O . CYS A 1 687 ? -14.052 -20.736 -2.350 1.00 93.69 687 CYS A O 1
ATOM 5308 N N . SER A 1 688 ? -15.307 -20.439 -4.187 1.00 93.31 688 SER A N 1
ATOM 5309 C CA . SER A 1 688 ? -14.545 -21.373 -5.034 1.00 93.31 688 SER A CA 1
ATOM 5310 C C . SER A 1 688 ? -13.037 -21.084 -5.072 1.00 93.31 688 SER A C 1
ATOM 5312 O O . SER A 1 688 ? -12.249 -22.027 -5.120 1.00 93.31 688 SER A O 1
ATOM 5314 N N . ALA A 1 689 ? -12.633 -19.814 -4.963 1.00 93.50 689 ALA A N 1
ATOM 5315 C CA . ALA A 1 689 ? -11.236 -19.392 -4.853 1.00 93.50 689 ALA A CA 1
ATOM 5316 C C . ALA A 1 689 ? -10.548 -19.880 -3.562 1.00 93.50 689 ALA A C 1
ATOM 5318 O O . ALA A 1 689 ? -9.406 -20.332 -3.592 1.00 93.50 689 ALA A O 1
ATOM 5319 N N . CYS A 1 690 ? -11.237 -19.832 -2.419 1.00 92.69 690 CYS A N 1
ATOM 5320 C CA . CYS A 1 690 ? -10.690 -20.306 -1.144 1.00 92.69 690 CYS A CA 1
ATOM 5321 C C . CYS A 1 690 ? -10.761 -21.833 -1.005 1.00 92.69 690 CYS A C 1
ATOM 5323 O O . CYS A 1 690 ? -9.839 -22.429 -0.454 1.00 92.69 690 CYS A O 1
ATOM 5325 N N . LEU A 1 691 ? -11.792 -22.481 -1.561 1.00 94.69 691 LEU A N 1
ATOM 5326 C CA . LEU A 1 691 ? -11.869 -23.947 -1.618 1.00 94.69 691 LEU A CA 1
ATOM 5327 C C . LEU A 1 691 ? -10.786 -24.556 -2.529 1.00 94.69 691 LEU A C 1
ATOM 5329 O O . LEU A 1 691 ? -10.280 -25.634 -2.236 1.00 94.69 691 LEU A O 1
ATOM 5333 N N . ASN A 1 692 ? -10.392 -23.856 -3.599 1.00 94.12 692 ASN A N 1
ATOM 5334 C CA . ASN A 1 692 ? -9.368 -24.299 -4.556 1.00 94.12 692 ASN A CA 1
ATOM 5335 C C . ASN A 1 692 ? -8.067 -23.480 -4.448 1.00 94.12 692 ASN A C 1
ATOM 5337 O O . ASN A 1 692 ? -7.413 -23.213 -5.460 1.00 94.12 692 ASN A O 1
ATOM 5341 N N . ALA A 1 693 ? -7.688 -23.091 -3.223 1.00 90.88 693 ALA A N 1
ATOM 5342 C CA . ALA A 1 693 ? -6.593 -22.161 -2.921 1.00 90.88 693 ALA A CA 1
ATOM 5343 C C . ALA A 1 693 ? -5.324 -22.366 -3.771 1.00 90.88 693 ALA A C 1
ATOM 5345 O O . ALA A 1 693 ? -4.862 -21.429 -4.410 1.00 90.88 693 ALA A O 1
ATOM 5346 N N . LYS A 1 694 ? -4.800 -23.598 -3.882 1.00 89.19 694 LYS A N 1
ATOM 5347 C CA . LYS A 1 694 ? -3.565 -23.884 -4.647 1.00 89.19 694 LYS A CA 1
ATOM 5348 C C . LYS A 1 694 ? -3.637 -23.506 -6.135 1.00 89.19 694 LYS A C 1
ATOM 5350 O O . LYS A 1 694 ? -2.623 -23.126 -6.713 1.00 89.19 694 LYS A O 1
ATOM 5355 N N . VAL A 1 695 ? -4.808 -23.619 -6.765 1.00 92.94 695 VAL A N 1
ATOM 5356 C CA . VAL A 1 695 ? -5.020 -23.230 -8.174 1.00 92.94 695 VAL A CA 1
ATOM 5357 C C . VAL A 1 695 ? -5.260 -21.725 -8.267 1.00 92.94 695 VAL A C 1
ATOM 5359 O O . VAL A 1 695 ? -4.645 -21.034 -9.077 1.00 92.94 695 VAL A O 1
ATOM 5362 N N . SER A 1 696 ? -6.130 -21.232 -7.392 1.00 91.38 696 SER A N 1
ATOM 5363 C CA . SER A 1 696 ? -6.619 -19.858 -7.344 1.00 91.38 696 SER A CA 1
ATOM 5364 C C . SER A 1 696 ? -5.516 -18.847 -6.990 1.00 91.38 696 SER A C 1
ATOM 5366 O O . SER A 1 696 ? -5.343 -17.840 -7.673 1.00 91.38 696 SER A O 1
ATOM 5368 N N . ASP A 1 697 ? -4.677 -19.148 -5.998 1.00 89.12 697 ASP A N 1
ATOM 5369 C CA . ASP A 1 697 ? -3.558 -18.293 -5.586 1.00 89.12 697 ASP A CA 1
ATOM 5370 C C . ASP A 1 697 ? -2.399 -18.344 -6.598 1.00 89.12 697 ASP A C 1
ATOM 5372 O O . ASP A 1 697 ? -1.781 -17.317 -6.879 1.00 89.12 697 ASP A O 1
ATOM 5376 N N . LYS A 1 698 ? -2.157 -19.499 -7.244 1.00 86.25 698 LYS A N 1
ATOM 5377 C CA . LYS A 1 698 ? -1.223 -19.597 -8.384 1.00 86.25 698 LYS A CA 1
ATOM 5378 C C . LYS A 1 698 ? -1.681 -18.725 -9.557 1.00 86.25 698 LYS A C 1
ATOM 5380 O O . LYS A 1 698 ? -0.845 -18.120 -10.229 1.00 86.25 698 LYS A O 1
ATOM 5385 N N . ARG A 1 699 ? -2.993 -18.644 -9.802 1.00 89.44 699 ARG A N 1
ATOM 5386 C CA . ARG A 1 699 ? -3.563 -17.765 -10.828 1.00 89.44 699 ARG A CA 1
ATOM 5387 C C . ARG A 1 699 ? -3.462 -16.292 -10.422 1.00 89.44 699 ARG A C 1
ATOM 5389 O O . ARG A 1 699 ? -2.994 -15.505 -11.236 1.00 89.44 699 ARG A O 1
ATOM 5396 N N . ARG A 1 700 ? -3.763 -15.923 -9.169 1.00 88.50 700 ARG A N 1
ATOM 5397 C CA . ARG A 1 700 ? -3.554 -14.546 -8.671 1.00 88.50 700 ARG A CA 1
ATOM 5398 C C . ARG A 1 700 ? -2.098 -14.094 -8.735 1.00 88.50 700 ARG A C 1
ATOM 5400 O O . ARG A 1 700 ? -1.859 -12.975 -9.170 1.00 88.50 700 ARG A O 1
ATOM 5407 N N . LYS A 1 701 ? -1.122 -14.959 -8.424 1.00 86.12 701 LYS A N 1
ATOM 5408 C CA . LYS A 1 701 ? 0.307 -14.632 -8.608 1.00 86.12 701 LYS A CA 1
ATOM 5409 C C . LYS A 1 701 ? 0.650 -14.330 -10.075 1.00 86.12 701 LYS A C 1
ATOM 5411 O O . LYS A 1 701 ? 1.459 -13.446 -10.323 1.00 86.12 701 LYS A O 1
ATOM 5416 N N . LYS A 1 702 ? 0.020 -15.012 -11.045 1.00 84.31 702 LYS A N 1
ATOM 5417 C CA . LYS A 1 702 ? 0.141 -14.648 -12.470 1.00 84.31 702 LYS A CA 1
ATOM 5418 C C . LYS A 1 702 ? -0.546 -13.321 -12.800 1.00 84.31 702 LYS A C 1
ATOM 5420 O O . LYS A 1 702 ? 0.043 -12.526 -13.515 1.00 84.31 702 LYS A O 1
ATOM 5425 N N . ILE A 1 703 ? -1.751 -13.081 -12.274 1.00 85.75 703 ILE A N 1
ATOM 5426 C CA . ILE A 1 703 ? -2.502 -11.841 -12.525 1.00 85.75 703 ILE A CA 1
ATOM 5427 C C . ILE A 1 703 ? -1.716 -10.625 -12.010 1.00 85.75 703 ILE A C 1
ATOM 5429 O O . ILE A 1 703 ? -1.493 -9.692 -12.772 1.00 85.75 703 ILE A O 1
ATOM 5433 N N . ALA A 1 704 ? -1.236 -10.669 -10.764 1.00 80.31 704 ALA A N 1
ATOM 5434 C CA . ALA A 1 704 ? -0.469 -9.587 -10.140 1.00 80.31 704 ALA A CA 1
ATOM 5435 C C . ALA A 1 704 ? 0.952 -9.409 -10.715 1.00 80.31 704 ALA A C 1
ATOM 5437 O O . ALA A 1 704 ? 1.545 -8.348 -10.556 1.00 80.31 704 ALA A O 1
ATOM 5438 N N . GLY A 1 705 ? 1.504 -10.431 -11.380 1.00 75.50 705 GLY A N 1
ATOM 5439 C CA . GLY A 1 705 ? 2.795 -10.355 -12.073 1.00 75.50 705 GLY A CA 1
ATOM 5440 C C . GLY A 1 705 ? 2.728 -9.751 -13.481 1.00 75.50 705 GLY A C 1
ATOM 5441 O O . GLY A 1 705 ? 3.756 -9.657 -14.145 1.00 75.50 705 GLY A O 1
ATOM 5442 N N . PHE A 1 706 ? 1.544 -9.373 -13.968 1.00 80.94 706 PHE A N 1
ATOM 5443 C CA . PHE A 1 706 ? 1.367 -8.824 -15.311 1.00 80.94 706 PHE A CA 1
ATOM 5444 C C . PHE A 1 706 ? 1.620 -7.309 -15.331 1.00 80.94 706 PHE A C 1
ATOM 5446 O O . PHE A 1 706 ? 0.728 -6.516 -15.033 1.00 80.94 706 PHE A O 1
ATOM 5453 N N . ALA A 1 707 ? 2.839 -6.912 -15.701 1.00 79.94 707 ALA A N 1
ATOM 5454 C CA . ALA A 1 707 ? 3.274 -5.515 -15.782 1.00 79.94 707 ALA A CA 1
ATOM 5455 C C . ALA A 1 707 ? 3.643 -5.113 -17.230 1.00 79.94 707 ALA A C 1
ATOM 5457 O O . ALA A 1 707 ? 4.823 -4.958 -17.543 1.00 79.94 707 ALA A O 1
ATOM 5458 N N . PRO A 1 708 ? 2.663 -4.971 -18.143 1.00 81.06 708 PRO A N 1
ATOM 5459 C CA . PRO A 1 708 ? 2.931 -4.684 -19.550 1.00 81.06 708 PRO A CA 1
ATOM 5460 C C . PRO A 1 708 ? 3.443 -3.253 -19.777 1.00 81.06 708 PRO A C 1
ATOM 5462 O O . PRO A 1 708 ? 2.960 -2.293 -19.168 1.00 81.06 708 PRO A O 1
ATOM 5465 N N . ASP A 1 709 ? 4.354 -3.092 -20.740 1.00 86.62 709 ASP A N 1
ATOM 5466 C CA . ASP A 1 709 ? 4.727 -1.784 -21.279 1.00 86.62 709 ASP A CA 1
ATOM 5467 C C . ASP A 1 709 ? 4.508 -1.715 -22.795 1.00 86.62 709 ASP A C 1
ATOM 5469 O O . ASP A 1 709 ? 5.284 -2.232 -23.602 1.00 86.62 709 ASP A O 1
ATOM 5473 N N . VAL A 1 710 ? 3.448 -1.000 -23.177 1.00 87.25 710 VAL A N 1
ATOM 5474 C CA . VAL A 1 710 ? 3.102 -0.736 -24.577 1.00 87.25 710 VAL A CA 1
ATOM 5475 C C . VAL A 1 710 ? 4.201 0.053 -25.289 1.00 87.25 710 VAL A C 1
ATOM 5477 O O . VAL A 1 710 ? 4.365 -0.116 -26.489 1.00 87.25 710 VAL A O 1
ATOM 5480 N N . ARG A 1 711 ? 4.991 0.887 -24.593 1.00 87.25 711 ARG A N 1
ATOM 5481 C CA . ARG A 1 711 ? 6.075 1.651 -25.237 1.00 87.25 711 ARG A CA 1
ATOM 5482 C C . ARG A 1 711 ? 7.268 0.764 -25.574 1.00 87.25 711 ARG A C 1
ATOM 5484 O O . ARG A 1 711 ? 7.776 0.863 -26.687 1.00 87.25 711 ARG A O 1
ATOM 5491 N N . SER A 1 712 ? 7.659 -0.122 -24.658 1.00 88.06 712 SER A N 1
ATOM 5492 C CA . SER A 1 712 ? 8.707 -1.117 -24.908 1.00 88.06 712 SER A CA 1
ATOM 5493 C C . SER A 1 712 ? 8.318 -2.054 -26.063 1.00 88.06 712 SER A C 1
ATOM 5495 O O . SER A 1 712 ? 9.079 -2.185 -27.017 1.00 88.06 712 SER A O 1
ATOM 5497 N N . TRP A 1 713 ? 7.095 -2.603 -26.071 1.00 92.00 713 TRP A N 1
ATOM 5498 C CA . TRP A 1 713 ? 6.608 -3.417 -27.199 1.00 92.00 713 TRP A CA 1
ATOM 5499 C C . TRP A 1 713 ? 6.417 -2.618 -28.506 1.00 92.00 713 TRP A C 1
ATOM 5501 O O . TRP A 1 713 ? 6.658 -3.155 -29.584 1.00 92.00 713 TRP A O 1
ATOM 5511 N N . ALA A 1 714 ? 6.011 -1.345 -28.462 1.00 86.69 714 ALA A N 1
ATOM 5512 C CA . ALA A 1 714 ? 5.868 -0.532 -29.677 1.00 86.69 714 ALA A CA 1
ATOM 5513 C C . ALA A 1 714 ? 7.217 -0.193 -30.336 1.00 86.69 714 ALA A C 1
ATOM 5515 O O . ALA A 1 714 ? 7.251 0.008 -31.548 1.00 86.69 714 ALA A O 1
ATOM 5516 N N . ALA A 1 715 ? 8.304 -0.149 -29.558 1.00 85.06 715 ALA A N 1
ATOM 5517 C CA . ALA A 1 715 ? 9.668 0.050 -30.050 1.00 85.06 715 ALA A CA 1
ATOM 5518 C C . ALA A 1 715 ? 10.372 -1.262 -30.457 1.00 85.06 715 ALA A C 1
ATOM 5520 O O . ALA A 1 715 ? 11.261 -1.242 -31.308 1.00 85.06 715 ALA A O 1
ATOM 5521 N N . ASP A 1 716 ? 9.992 -2.405 -29.872 1.00 84.69 716 ASP A N 1
ATOM 5522 C CA . ASP A 1 716 ? 10.572 -3.708 -30.207 1.00 84.69 716 ASP A CA 1
ATOM 5523 C C . ASP A 1 716 ? 9.915 -4.330 -31.454 1.00 84.69 716 ASP A C 1
ATOM 5525 O O . ASP A 1 716 ? 8.934 -5.081 -31.397 1.00 84.69 716 ASP A O 1
ATOM 5529 N N . HIS A 1 717 ? 10.498 -4.030 -32.614 1.00 85.19 717 HIS A N 1
ATOM 5530 C CA . HIS A 1 717 ? 10.112 -4.606 -33.903 1.00 85.19 717 HIS A CA 1
ATOM 5531 C C . HIS A 1 717 ? 10.552 -6.075 -34.104 1.00 85.19 717 HIS A C 1
ATOM 5533 O O . HIS A 1 717 ? 10.322 -6.619 -35.183 1.00 85.19 717 HIS A O 1
ATOM 5539 N N . THR A 1 718 ? 11.178 -6.734 -33.116 1.00 89.38 718 THR A N 1
ATOM 5540 C CA . THR A 1 718 ? 11.431 -8.191 -33.165 1.00 89.38 718 THR A CA 1
ATOM 5541 C C . THR A 1 718 ? 10.222 -9.008 -32.699 1.00 89.38 718 THR A C 1
ATOM 5543 O O . THR A 1 718 ? 10.039 -10.147 -33.131 1.00 89.38 718 THR A O 1
ATOM 5546 N N . LEU A 1 719 ? 9.362 -8.408 -31.869 1.00 88.56 719 LEU A N 1
ATOM 5547 C CA . LEU A 1 719 ? 8.064 -8.951 -31.470 1.00 88.56 719 LEU A CA 1
ATOM 5548 C C . LEU A 1 719 ? 7.029 -8.749 -32.586 1.00 88.56 719 LEU A C 1
ATOM 5550 O O . LEU A 1 719 ? 7.162 -7.843 -33.409 1.00 88.56 719 LEU A O 1
ATOM 5554 N N . THR A 1 720 ? 5.964 -9.552 -32.598 1.00 92.12 720 THR A N 1
ATOM 5555 C CA . THR A 1 720 ? 4.852 -9.412 -33.556 1.00 92.12 720 THR A CA 1
ATOM 5556 C C . THR A 1 720 ? 3.859 -8.310 -33.156 1.00 92.12 720 THR A C 1
ATOM 5558 O O . THR A 1 720 ? 3.763 -7.911 -31.990 1.00 92.12 720 THR A O 1
ATOM 5561 N N . ASP A 1 721 ? 3.086 -7.826 -34.134 1.00 92.06 721 ASP A N 1
ATOM 5562 C CA . ASP A 1 721 ? 2.057 -6.786 -33.950 1.00 92.06 721 ASP A CA 1
ATOM 5563 C C . ASP A 1 721 ? 0.880 -7.239 -33.072 1.00 92.06 721 ASP A C 1
ATOM 5565 O O . ASP A 1 721 ? 0.160 -6.412 -32.521 1.00 92.06 721 ASP A O 1
ATOM 5569 N N . ASP A 1 722 ? 0.704 -8.5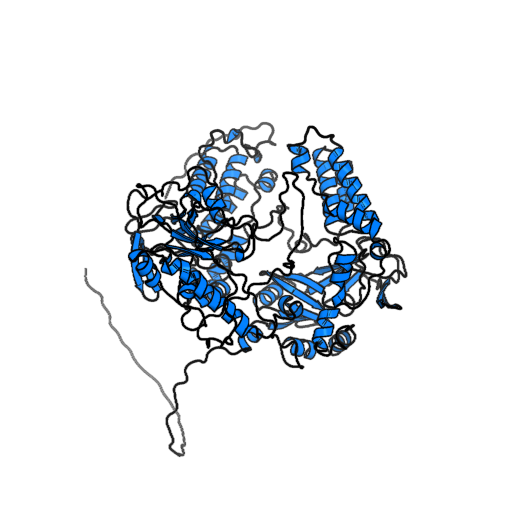45 -32.882 1.00 92.94 722 ASP A N 1
ATOM 5570 C CA . ASP A 1 722 ? -0.274 -9.124 -31.965 1.00 92.94 722 ASP A CA 1
ATOM 5571 C C . ASP A 1 722 ? 0.326 -9.564 -30.617 1.00 92.94 722 ASP A C 1
ATOM 5573 O O . ASP A 1 722 ? -0.437 -9.900 -29.715 1.00 92.94 722 ASP A O 1
ATOM 5577 N N . TRP A 1 723 ? 1.654 -9.532 -30.426 1.00 94.81 723 TRP A N 1
ATOM 5578 C CA . TRP A 1 723 ? 2.324 -10.146 -29.267 1.00 94.81 723 TRP A CA 1
ATOM 5579 C C . TRP A 1 723 ? 1.753 -9.675 -27.922 1.00 94.81 723 TRP A C 1
ATOM 5581 O O . TRP A 1 723 ? 1.276 -10.485 -27.122 1.00 94.81 723 TRP A O 1
ATOM 5591 N N . LEU A 1 724 ? 1.731 -8.357 -27.688 1.00 93.81 724 LEU A N 1
ATOM 5592 C CA . LEU A 1 724 ? 1.210 -7.798 -26.438 1.00 93.81 724 LEU A CA 1
ATOM 5593 C C . LEU A 1 724 ? -0.320 -7.929 -26.349 1.00 93.81 724 LEU A C 1
ATOM 5595 O O . LEU A 1 724 ? -0.855 -8.163 -25.268 1.00 93.81 724 LEU A O 1
ATOM 5599 N N . ILE A 1 725 ? -1.022 -7.878 -27.486 1.00 95.38 725 ILE A N 1
ATOM 5600 C CA . ILE A 1 725 ? -2.477 -8.077 -27.568 1.00 95.38 725 ILE A CA 1
ATOM 5601 C C . ILE A 1 725 ? -2.853 -9.497 -27.113 1.00 95.38 725 ILE A C 1
ATOM 5603 O O . ILE A 1 725 ? -3.798 -9.660 -26.341 1.00 95.38 725 ILE A O 1
ATOM 5607 N N . VAL A 1 726 ? -2.100 -10.520 -27.529 1.00 95.31 726 VAL A N 1
ATOM 5608 C CA . VAL A 1 726 ? -2.268 -11.908 -27.075 1.00 95.31 726 VAL A CA 1
ATOM 5609 C C . VAL A 1 726 ? -2.022 -12.006 -25.569 1.00 95.31 726 VAL A C 1
ATOM 5611 O O . VAL A 1 726 ? -2.883 -12.522 -24.856 1.00 95.31 726 VAL A O 1
ATOM 5614 N N . GLN A 1 727 ? -0.922 -11.441 -25.056 1.00 94.62 727 GLN A N 1
ATOM 5615 C CA . GLN A 1 727 ? -0.626 -11.469 -23.616 1.00 94.62 727 GLN A CA 1
ATOM 5616 C C . GLN A 1 727 ? -1.717 -10.789 -22.768 1.00 94.62 727 GLN A C 1
ATOM 5618 O O . GLN A 1 727 ? -2.125 -11.329 -21.736 1.00 94.62 727 GLN A O 1
ATOM 5623 N N . CYS A 1 728 ? -2.259 -9.652 -23.217 1.00 94.62 728 CYS A N 1
ATOM 5624 C CA . CYS A 1 728 ? -3.389 -9.000 -22.555 1.00 94.62 728 CYS A CA 1
ATOM 5625 C C . CYS A 1 728 ? -4.682 -9.825 -22.622 1.00 94.62 728 CYS A C 1
ATOM 5627 O O . CYS A 1 728 ? -5.429 -9.861 -21.647 1.00 94.62 728 CYS A O 1
ATOM 5629 N N . ARG A 1 729 ? -4.966 -10.507 -23.739 1.00 95.44 729 ARG A N 1
ATOM 5630 C CA . ARG A 1 729 ? -6.158 -11.366 -23.861 1.00 95.44 729 ARG A CA 1
ATOM 5631 C C . ARG A 1 729 ? -6.069 -12.582 -22.941 1.00 95.44 729 ARG A C 1
ATOM 5633 O O . ARG A 1 729 ? -7.008 -12.827 -22.189 1.00 95.44 729 ARG A O 1
ATOM 5640 N N . GLU A 1 730 ? -4.916 -13.250 -22.889 1.00 95.75 730 GLU A N 1
ATOM 5641 C CA . GLU A 1 730 ? -4.664 -14.311 -21.906 1.00 95.75 730 GLU A CA 1
ATOM 5642 C C . GLU A 1 730 ? -4.786 -13.804 -20.455 1.00 95.75 730 GLU A C 1
ATOM 5644 O O . GLU A 1 730 ? -5.202 -14.549 -19.565 1.00 95.75 730 GLU A O 1
ATOM 5649 N N . GLN A 1 731 ? -4.418 -12.546 -20.184 1.00 94.44 731 GLN A N 1
ATOM 5650 C CA . GLN A 1 731 ? -4.608 -11.921 -18.873 1.00 94.44 731 GLN A CA 1
ATOM 5651 C C . GLN A 1 731 ? -6.091 -11.700 -18.544 1.00 94.44 731 GLN A C 1
ATOM 5653 O O . GLN A 1 731 ? -6.511 -12.033 -17.436 1.00 94.44 731 GLN A O 1
ATOM 5658 N N . LEU A 1 732 ? -6.900 -11.204 -19.484 1.00 95.88 732 LEU A N 1
ATOM 5659 C CA . LEU A 1 732 ? -8.346 -11.063 -19.281 1.00 95.88 732 LEU A CA 1
ATOM 5660 C C . LEU A 1 732 ? -9.014 -12.425 -19.023 1.00 95.88 732 LEU A C 1
ATOM 5662 O O . LEU A 1 732 ? -9.807 -12.543 -18.093 1.00 95.88 732 LEU A O 1
ATOM 5666 N N . GLU A 1 733 ? -8.626 -13.477 -19.749 1.00 96.50 733 GLU A N 1
ATOM 5667 C CA . GLU A 1 733 ? -9.098 -14.853 -19.515 1.00 96.50 733 GLU A CA 1
ATOM 5668 C C . GLU A 1 733 ? -8.683 -15.401 -18.134 1.00 96.50 733 GLU A C 1
ATOM 5670 O O . GLU A 1 733 ? -9.423 -16.158 -17.494 1.00 96.50 733 GLU A O 1
ATOM 5675 N N . ARG A 1 734 ? -7.512 -15.006 -17.612 1.00 95.38 734 ARG A N 1
ATOM 5676 C CA . ARG A 1 734 ? -7.107 -15.312 -16.226 1.00 95.38 734 ARG A CA 1
ATOM 5677 C C . ARG A 1 734 ? -7.977 -14.564 -15.217 1.00 95.38 734 ARG A C 1
ATOM 5679 O O . ARG A 1 734 ? -8.350 -15.156 -14.210 1.00 95.38 734 ARG A O 1
ATOM 5686 N N . ILE A 1 735 ? -8.305 -13.302 -15.476 1.00 95.12 735 ILE A N 1
ATOM 5687 C CA . ILE A 1 735 ? -9.105 -12.457 -14.582 1.00 95.12 735 ILE A CA 1
ATOM 5688 C C . ILE A 1 735 ? -10.562 -12.939 -14.510 1.00 95.12 735 ILE A C 1
ATOM 5690 O O . ILE A 1 735 ? -11.054 -13.174 -13.407 1.00 95.12 735 ILE A O 1
ATOM 5694 N N . ASP A 1 736 ? -11.207 -13.190 -15.651 1.00 94.56 736 ASP A N 1
ATOM 5695 C CA . ASP A 1 736 ? -12.551 -13.784 -15.752 1.00 94.56 736 ASP A CA 1
ATOM 5696 C C . ASP A 1 736 ? -12.614 -15.156 -15.055 1.00 94.56 736 ASP A C 1
ATOM 5698 O O . ASP A 1 736 ? -13.370 -15.377 -14.100 1.00 94.56 736 ASP A O 1
ATOM 5702 N N . SER A 1 737 ? -11.713 -16.072 -15.427 1.00 93.38 737 SER A N 1
ATOM 5703 C CA . SER A 1 737 ? -11.716 -17.416 -14.845 1.00 93.38 737 SER A CA 1
ATOM 5704 C C . SER A 1 737 ? -11.339 -17.432 -13.353 1.00 93.38 737 SER A C 1
ATOM 5706 O O . SER A 1 737 ? -11.632 -18.415 -12.653 1.00 93.38 737 SER A O 1
ATOM 5708 N N . GLU A 1 738 ? -10.762 -16.347 -12.817 1.00 94.62 738 GLU A N 1
ATOM 5709 C CA . GLU A 1 738 ? -10.579 -16.109 -11.380 1.00 94.62 738 GLU A CA 1
ATOM 5710 C C . GLU A 1 738 ? -11.706 -15.312 -10.711 1.00 94.62 738 GLU A C 1
ATOM 5712 O O . GLU A 1 738 ? -11.814 -15.397 -9.492 1.00 94.62 738 GLU A O 1
ATOM 5717 N N . GLY A 1 739 ? -12.590 -14.638 -11.451 1.00 93.81 739 GLY A N 1
ATOM 5718 C CA . GLY A 1 739 ? -13.625 -13.758 -10.900 1.00 93.81 739 GLY A CA 1
ATOM 5719 C C . GLY A 1 739 ? -13.006 -12.545 -10.214 1.00 93.81 739 GLY A C 1
ATOM 5720 O O . GLY A 1 739 ? -13.245 -12.313 -9.028 1.00 93.81 739 GLY A O 1
ATOM 5721 N N . PHE A 1 740 ? -12.100 -11.879 -10.928 1.00 91.31 740 PHE A N 1
ATOM 5722 C CA . PHE A 1 740 ? -11.175 -10.872 -10.406 1.00 91.31 740 PHE A CA 1
ATOM 5723 C C . PHE A 1 740 ? -11.361 -9.489 -11.065 1.00 91.31 740 PHE A C 1
ATOM 5725 O O . PHE A 1 740 ? -10.467 -8.651 -11.051 1.00 91.31 740 PHE A O 1
ATOM 5732 N N . GLU A 1 741 ? -12.532 -9.259 -11.655 1.00 93.75 741 GLU A N 1
ATOM 5733 C CA . GLU A 1 741 ? -12.900 -8.112 -12.499 1.00 93.75 741 GLU A CA 1
ATOM 5734 C C . GLU A 1 741 ? -13.024 -6.799 -11.701 1.00 93.75 741 GLU A C 1
ATOM 5736 O O . GLU A 1 741 ? -12.913 -5.708 -12.253 1.00 93.75 741 GLU A O 1
ATOM 5741 N N . ALA A 1 742 ? -13.211 -6.901 -10.380 1.00 88.94 742 ALA A N 1
ATOM 5742 C CA . ALA A 1 742 ? -13.215 -5.764 -9.457 1.00 88.94 742 ALA A CA 1
ATOM 5743 C C . ALA A 1 742 ? -11.817 -5.158 -9.199 1.00 88.94 742 ALA A C 1
ATOM 5745 O O . ALA A 1 742 ? -11.731 -4.068 -8.637 1.00 88.94 742 ALA A O 1
ATOM 5746 N N . ASP A 1 743 ? -10.733 -5.855 -9.557 1.00 88.50 743 ASP A N 1
ATOM 5747 C CA . ASP A 1 743 ? -9.352 -5.426 -9.305 1.00 88.50 743 ASP A CA 1
ATOM 5748 C C . ASP A 1 743 ? -8.836 -4.462 -10.393 1.00 88.50 743 ASP A C 1
ATOM 5750 O O . ASP A 1 743 ? -9.222 -4.560 -11.562 1.00 88.50 743 ASP A O 1
ATOM 5754 N N . GLU A 1 744 ? -7.917 -3.550 -10.047 1.00 84.12 744 GLU A N 1
ATOM 5755 C CA . GLU A 1 744 ? -7.323 -2.622 -11.026 1.00 84.12 744 GLU A CA 1
ATOM 5756 C C . GLU A 1 744 ? -6.600 -3.348 -12.177 1.00 84.12 744 GLU A C 1
ATOM 5758 O O . GLU A 1 744 ? -6.560 -2.822 -13.291 1.00 84.12 744 GLU A O 1
ATOM 5763 N N . ALA A 1 745 ? -6.115 -4.578 -11.961 1.00 87.00 745 ALA A N 1
ATOM 5764 C CA . ALA A 1 745 ? -5.512 -5.408 -13.005 1.00 87.00 745 ALA A CA 1
ATOM 5765 C C . ALA A 1 745 ? -6.451 -5.684 -14.199 1.00 87.00 745 ALA A C 1
ATOM 5767 O O . ALA A 1 745 ? -5.967 -5.914 -15.309 1.00 87.00 745 ALA A O 1
ATOM 5768 N N . TYR A 1 746 ? -7.777 -5.645 -14.006 1.00 91.62 746 TYR A N 1
ATOM 5769 C CA . TYR A 1 746 ? -8.748 -5.756 -15.101 1.00 91.62 746 TYR A CA 1
ATOM 5770 C C . TYR A 1 746 ? -8.762 -4.485 -15.957 1.00 91.62 746 TYR A C 1
ATOM 5772 O O . TYR A 1 746 ? -8.580 -4.552 -17.173 1.00 91.62 746 TYR A O 1
ATOM 5780 N N . TYR A 1 747 ? -8.887 -3.320 -15.315 1.00 89.19 747 TYR A N 1
ATOM 5781 C CA . TYR A 1 747 ? -8.858 -2.022 -15.993 1.00 89.19 747 TYR A CA 1
ATOM 5782 C C . TYR A 1 747 ? -7.534 -1.792 -16.735 1.00 89.19 747 TYR A C 1
ATOM 5784 O O . TYR A 1 747 ? -7.544 -1.367 -17.890 1.00 89.19 747 TYR A O 1
ATOM 5792 N N . ASP A 1 748 ? -6.395 -2.119 -16.120 1.00 88.75 748 ASP A N 1
ATOM 5793 C CA . ASP A 1 748 ? -5.087 -1.915 -16.748 1.00 88.75 748 ASP A CA 1
ATOM 5794 C C . ASP A 1 748 ? -4.823 -2.889 -17.912 1.00 88.75 748 ASP A C 1
ATOM 5796 O O . ASP A 1 748 ? -4.197 -2.495 -18.900 1.00 88.75 748 ASP A O 1
ATOM 5800 N N . ALA A 1 749 ? -5.373 -4.110 -17.891 1.00 92.50 749 ALA A N 1
ATOM 5801 C CA . ALA A 1 749 ? -5.336 -5.010 -19.047 1.00 92.50 749 ALA A CA 1
ATOM 5802 C C . ALA A 1 749 ? -6.193 -4.492 -20.224 1.00 92.50 749 ALA A C 1
ATOM 5804 O O . ALA A 1 749 ? -5.732 -4.518 -21.368 1.00 92.50 749 ALA A O 1
ATOM 5805 N N . LEU A 1 750 ? -7.395 -3.960 -19.955 1.00 92.81 750 LEU A N 1
ATOM 5806 C CA . LEU A 1 750 ? -8.240 -3.305 -20.970 1.00 92.81 750 LEU A CA 1
ATOM 5807 C C . LEU A 1 750 ? -7.553 -2.059 -21.558 1.00 92.81 750 LEU A C 1
ATOM 5809 O O . LEU A 1 750 ? -7.520 -1.881 -22.776 1.00 92.81 750 LEU A O 1
ATOM 5813 N N . LYS A 1 751 ? -6.938 -1.235 -20.701 1.00 90.94 751 LYS A N 1
ATOM 5814 C CA . LYS A 1 751 ? -6.186 -0.040 -21.099 1.00 90.94 751 LYS A CA 1
ATOM 5815 C C . LYS A 1 751 ? -4.980 -0.371 -21.972 1.00 90.94 751 LYS A C 1
ATOM 5817 O O . LYS A 1 751 ? -4.759 0.298 -22.978 1.00 90.94 751 LYS A O 1
ATOM 5822 N N . THR A 1 752 ? -4.227 -1.409 -21.611 1.00 93.25 752 THR A N 1
ATOM 5823 C CA . THR A 1 752 ? -3.074 -1.867 -22.399 1.00 93.25 752 THR A CA 1
ATOM 5824 C C . THR A 1 752 ? -3.520 -2.307 -23.797 1.00 93.25 752 THR A C 1
ATOM 5826 O O . THR A 1 752 ? -2.886 -1.926 -24.775 1.00 93.25 752 THR A O 1
ATOM 5829 N N . LEU A 1 753 ? -4.653 -3.017 -23.921 1.00 94.69 753 LEU A N 1
ATOM 5830 C CA . LEU A 1 753 ? -5.230 -3.378 -25.224 1.00 94.69 753 LEU A CA 1
ATOM 5831 C C . LEU A 1 753 ? -5.590 -2.149 -26.061 1.00 94.69 753 LEU A C 1
ATOM 5833 O O . LEU A 1 753 ? -5.145 -2.059 -27.202 1.00 94.69 753 LEU A O 1
ATOM 5837 N N . MET A 1 754 ? -6.336 -1.193 -25.498 1.00 93.06 754 MET A N 1
ATOM 5838 C CA . MET A 1 754 ? -6.653 0.072 -26.174 1.00 93.06 754 MET A CA 1
ATOM 5839 C C . MET A 1 754 ? -5.376 0.763 -26.686 1.00 93.06 754 MET A C 1
ATOM 5841 O O . MET A 1 754 ? -5.293 1.127 -27.858 1.00 93.06 754 MET A O 1
ATOM 5845 N N . GLU A 1 755 ? -4.351 0.896 -25.840 1.00 92.88 755 GLU A N 1
ATOM 5846 C CA . GLU A 1 755 ? -3.072 1.514 -26.209 1.00 92.88 755 GLU A CA 1
ATOM 5847 C C . GLU A 1 755 ? -2.298 0.723 -27.282 1.00 92.88 755 GLU A C 1
ATOM 5849 O O . GLU A 1 755 ? -1.660 1.347 -28.132 1.00 92.88 755 GLU A O 1
ATOM 5854 N N . CYS A 1 756 ? -2.394 -0.612 -27.323 1.00 94.94 756 CYS A N 1
ATOM 5855 C CA . CYS A 1 756 ? -1.827 -1.415 -28.411 1.00 94.94 756 CYS A CA 1
ATOM 5856 C C . CYS A 1 756 ? -2.466 -1.089 -29.767 1.00 94.94 756 CYS A C 1
ATOM 5858 O O . CYS A 1 756 ? -1.744 -0.845 -30.733 1.00 94.94 756 CYS A O 1
ATOM 5860 N N . TYR A 1 757 ? -3.800 -1.028 -29.846 1.00 94.31 757 TYR A N 1
ATOM 5861 C CA . TYR A 1 757 ? -4.489 -0.691 -31.099 1.00 94.31 757 TYR A CA 1
ATOM 5862 C C . TYR A 1 757 ? -4.215 0.757 -31.538 1.00 94.31 757 TYR A C 1
ATOM 5864 O O . TYR A 1 757 ? -4.028 1.006 -32.730 1.00 94.31 757 TYR A O 1
ATOM 5872 N N . LEU A 1 758 ? -4.029 1.695 -30.598 1.00 91.94 758 LEU A N 1
ATOM 5873 C CA . LEU A 1 758 ? -3.522 3.036 -30.921 1.00 91.94 758 LEU A CA 1
ATOM 5874 C C . LEU A 1 758 ? -2.127 2.988 -31.564 1.00 91.94 758 LEU A C 1
ATOM 5876 O O . LEU A 1 758 ? -1.918 3.626 -32.596 1.00 91.94 758 LEU A O 1
ATOM 5880 N N . CYS A 1 759 ? -1.192 2.195 -31.030 1.00 93.19 759 CYS A N 1
ATOM 5881 C CA . CYS A 1 759 ? 0.140 2.013 -31.626 1.00 93.19 759 CYS A CA 1
ATOM 5882 C C . CYS A 1 759 ? 0.122 1.403 -33.033 1.00 93.19 759 CYS A C 1
ATOM 5884 O O . CYS A 1 759 ? 1.018 1.711 -33.822 1.00 93.19 759 CYS A O 1
ATOM 5886 N N . LEU A 1 760 ? -0.898 0.606 -33.360 1.00 93.94 760 LEU A N 1
ATOM 5887 C CA . LEU A 1 760 ? -1.131 0.043 -34.695 1.00 93.94 760 LEU A CA 1
ATOM 5888 C C . LEU A 1 760 ? -1.927 0.978 -35.626 1.00 93.94 760 LEU A C 1
ATOM 5890 O O . LEU A 1 760 ? -2.008 0.723 -36.823 1.00 93.94 760 LEU A O 1
ATOM 5894 N N . GLY A 1 761 ? -2.494 2.077 -35.119 1.00 91.75 761 GLY A N 1
ATOM 5895 C CA . GLY A 1 761 ? -3.343 2.967 -35.916 1.00 91.75 761 GLY A CA 1
ATOM 5896 C C . GLY A 1 761 ? -4.751 2.428 -36.180 1.00 91.75 761 GLY A C 1
ATOM 5897 O O . GLY A 1 761 ? -5.360 2.801 -37.182 1.00 91.75 761 GLY A O 1
ATOM 5898 N N . ASP A 1 762 ? -5.249 1.554 -35.307 1.00 92.25 762 ASP A N 1
ATOM 5899 C CA . ASP A 1 762 ? -6.576 0.944 -35.374 1.00 92.25 762 ASP A CA 1
ATOM 5900 C C . ASP A 1 762 ? -7.517 1.639 -34.377 1.00 92.25 762 ASP A C 1
ATOM 5902 O O . ASP A 1 762 ? -7.530 1.349 -33.179 1.00 92.25 762 ASP A O 1
ATOM 5906 N N . ALA A 1 763 ? -8.292 2.603 -34.878 1.00 88.62 763 ALA A N 1
ATOM 5907 C CA . ALA A 1 763 ? -9.263 3.342 -34.072 1.00 88.62 763 ALA A CA 1
ATOM 5908 C C . ALA A 1 763 ? -10.523 2.521 -33.736 1.00 88.62 763 ALA A C 1
ATOM 5910 O O . ALA A 1 763 ? -11.180 2.818 -32.740 1.00 88.62 763 ALA A O 1
ATOM 5911 N N . GLU A 1 764 ? -10.864 1.502 -34.534 1.00 89.38 764 GLU A N 1
ATOM 5912 C CA . GLU A 1 764 ? -12.077 0.698 -34.345 1.00 89.38 764 GLU A CA 1
ATOM 5913 C C . GLU A 1 764 ? -11.905 -0.240 -33.146 1.00 89.38 764 GLU A C 1
ATOM 5915 O O . GLU A 1 764 ? -12.697 -0.202 -32.203 1.00 89.38 764 GLU A O 1
ATOM 5920 N N . ASN A 1 765 ? -10.811 -1.006 -33.105 1.00 91.50 765 ASN A N 1
ATOM 5921 C CA . ASN A 1 765 ? -10.511 -1.830 -31.939 1.00 91.50 765 ASN A CA 1
ATOM 5922 C C . ASN A 1 765 ? -10.122 -0.983 -30.718 1.00 91.50 765 ASN A C 1
ATOM 5924 O O . ASN A 1 765 ? -10.487 -1.355 -29.604 1.00 91.50 765 ASN A O 1
ATOM 5928 N N . ALA A 1 766 ? -9.449 0.166 -30.884 1.00 89.88 766 ALA A N 1
ATOM 5929 C CA . ALA A 1 766 ? -9.197 1.072 -29.758 1.00 89.88 766 ALA A CA 1
ATOM 5930 C C . ALA A 1 766 ? -10.510 1.519 -29.085 1.00 89.88 766 ALA A C 1
ATOM 5932 O O . ALA A 1 766 ? -10.610 1.436 -27.860 1.00 89.88 766 ALA A O 1
ATOM 5933 N N . ALA A 1 767 ? -11.536 1.886 -29.865 1.00 86.81 767 ALA A N 1
ATOM 5934 C CA . ALA A 1 767 ? -12.863 2.212 -29.341 1.00 86.81 767 ALA A CA 1
ATOM 5935 C C . ALA A 1 767 ? -13.506 1.029 -28.591 1.00 86.81 767 ALA A C 1
ATOM 5937 O O . ALA A 1 767 ? -13.939 1.192 -27.455 1.00 86.81 767 ALA A O 1
ATOM 5938 N N . VAL A 1 768 ? -13.469 -0.189 -29.148 1.00 89.56 768 VAL A N 1
ATOM 5939 C CA . VAL A 1 768 ? -14.031 -1.397 -28.501 1.00 89.56 768 VAL A CA 1
ATOM 5940 C C . VAL A 1 768 ? -13.422 -1.683 -27.117 1.00 89.56 768 VAL A C 1
ATOM 5942 O O . VAL A 1 768 ? -14.105 -2.219 -26.238 1.00 89.56 768 VAL A O 1
ATOM 5945 N N . TRP A 1 769 ? -12.147 -1.348 -26.890 1.00 90.69 769 TRP A N 1
ATOM 5946 C CA . TRP A 1 769 ? -11.518 -1.485 -25.570 1.00 90.69 769 TRP A CA 1
ATOM 5947 C C . TRP A 1 769 ? -11.747 -0.262 -24.670 1.00 90.69 769 TRP A C 1
ATOM 5949 O O . TRP A 1 769 ? -11.922 -0.445 -23.464 1.00 90.69 769 TRP A O 1
ATOM 5959 N N . ALA A 1 770 ? -11.850 0.947 -25.231 1.00 86.69 770 ALA A N 1
ATOM 5960 C CA . ALA A 1 770 ? -12.255 2.150 -24.502 1.00 86.69 770 ALA A CA 1
ATOM 5961 C C . ALA A 1 770 ? -13.685 2.044 -23.937 1.00 86.69 770 ALA A C 1
ATOM 5963 O O . ALA A 1 770 ? -13.897 2.344 -22.764 1.00 86.69 770 ALA A O 1
ATOM 5964 N N . ASP A 1 771 ? -14.644 1.528 -24.709 1.00 86.31 771 ASP A N 1
ATOM 5965 C CA . ASP A 1 771 ? -16.031 1.313 -24.267 1.00 86.31 771 ASP A CA 1
ATOM 5966 C C . ASP A 1 771 ? -16.099 0.343 -23.074 1.00 86.31 771 ASP A C 1
ATOM 5968 O O . ASP A 1 771 ? -16.853 0.550 -22.120 1.00 86.31 771 ASP A O 1
ATOM 5972 N N . LYS A 1 772 ? -15.256 -0.699 -23.073 1.00 88.12 772 LYS A N 1
ATOM 5973 C CA . LYS A 1 772 ? -15.114 -1.621 -21.933 1.00 88.12 772 LYS A CA 1
ATOM 5974 C C . LYS A 1 772 ? -14.461 -0.962 -20.719 1.00 88.12 772 LYS A C 1
ATOM 5976 O O . LYS A 1 772 ? -14.824 -1.286 -19.594 1.00 88.12 772 LYS A O 1
ATOM 5981 N N . MET A 1 773 ? -13.524 -0.034 -20.915 1.00 88.56 773 MET A N 1
ATOM 5982 C CA . MET A 1 773 ? -12.979 0.772 -19.816 1.00 88.56 773 MET A CA 1
ATOM 5983 C C . MET A 1 773 ? -14.031 1.732 -19.245 1.00 88.56 773 MET A C 1
ATOM 5985 O O . MET A 1 773 ? -14.060 1.943 -18.036 1.00 88.56 773 MET A O 1
ATOM 5989 N N . GLU A 1 774 ? -14.923 2.274 -20.076 1.00 83.94 774 GLU A N 1
ATOM 5990 C CA . GLU A 1 774 ? -16.023 3.136 -19.629 1.00 83.94 774 GLU A CA 1
ATOM 5991 C C . GLU A 1 774 ? -17.114 2.358 -18.866 1.00 83.94 774 GLU A C 1
ATOM 5993 O O . GLU A 1 774 ? -17.772 2.913 -17.984 1.00 83.94 774 GLU A O 1
ATOM 5998 N N . GLN A 1 775 ? -17.269 1.058 -19.144 1.00 85.06 775 GLN A N 1
ATOM 5999 C CA . GLN A 1 775 ? -18.091 0.136 -18.348 1.00 85.06 775 GLN A CA 1
ATOM 6000 C C . GLN A 1 775 ? -17.500 -0.128 -16.953 1.00 85.06 775 GLN A C 1
ATOM 6002 O O . GLN A 1 775 ? -18.257 -0.420 -16.029 1.00 85.06 775 GLN A O 1
ATOM 6007 N N . CYS A 1 776 ? -16.190 0.052 -16.742 1.00 87.19 776 CYS A N 1
ATOM 6008 C CA . CYS A 1 776 ? -15.529 -0.099 -15.438 1.00 87.19 776 CYS A CA 1
ATOM 6009 C C . CYS A 1 776 ? -15.836 1.057 -14.461 1.00 87.19 776 CYS A C 1
ATOM 6011 O O . CYS A 1 776 ? -14.946 1.575 -13.791 1.00 87.19 776 CYS A O 1
ATOM 6013 N N . ARG A 1 777 ? -17.103 1.471 -14.335 1.00 81.12 777 ARG A N 1
ATOM 6014 C CA . ARG A 1 777 ? -17.574 2.673 -13.608 1.00 81.12 777 ARG A CA 1
ATOM 6015 C C . ARG A 1 777 ? -17.278 2.690 -12.104 1.00 81.12 777 ARG A C 1
ATOM 6017 O O . ARG A 1 777 ? -17.520 3.700 -11.441 1.00 81.12 777 ARG A O 1
ATOM 6024 N N . TRP A 1 778 ? -16.733 1.594 -11.582 1.00 80.06 778 TRP A N 1
ATOM 6025 C CA . TRP A 1 778 ? -16.205 1.478 -10.230 1.00 80.06 778 TRP A CA 1
ATOM 6026 C C . TRP A 1 778 ? -14.752 1.966 -10.059 1.00 80.06 778 TRP A C 1
ATOM 6028 O O . TRP A 1 778 ? -14.315 2.129 -8.921 1.00 80.06 778 TRP A O 1
ATOM 6038 N N . THR A 1 779 ? -13.993 2.224 -11.133 1.00 73.00 779 THR A N 1
ATOM 6039 C CA . THR A 1 779 ? -12.653 2.826 -11.010 1.00 73.00 779 THR A CA 1
ATOM 6040 C C . THR A 1 779 ? -12.707 4.351 -10.863 1.00 73.00 779 THR A C 1
ATOM 6042 O O . THR A 1 779 ? -13.589 5.034 -11.388 1.00 73.00 779 THR A O 1
ATOM 6045 N N . THR A 1 780 ? -11.716 4.911 -10.169 1.00 60.22 780 THR A N 1
ATOM 6046 C CA . THR A 1 780 ? -11.458 6.359 -10.117 1.00 60.22 780 THR A CA 1
ATOM 6047 C C . THR A 1 780 ? -10.809 6.879 -11.405 1.00 60.22 780 THR A C 1
ATOM 6049 O O . THR A 1 780 ? -10.878 8.075 -11.694 1.00 60.22 780 THR A O 1
ATOM 6052 N N . ARG A 1 781 ? -10.201 5.988 -12.201 1.00 62.66 781 ARG A N 1
ATOM 6053 C CA . ARG A 1 781 ? -9.520 6.298 -13.463 1.00 62.66 781 ARG A CA 1
ATOM 6054 C C . ARG A 1 781 ? -10.554 6.424 -14.591 1.00 62.66 781 ARG A C 1
ATOM 6056 O O . ARG A 1 781 ? -10.967 5.424 -15.161 1.00 62.66 781 ARG A O 1
ATOM 6063 N N . ARG A 1 782 ? -10.987 7.641 -14.936 1.00 58.06 782 ARG A N 1
ATOM 6064 C CA . ARG A 1 782 ? -11.907 7.849 -16.073 1.00 58.06 782 ARG A CA 1
ATOM 6065 C C . ARG A 1 782 ? -11.147 8.022 -17.387 1.00 58.06 782 ARG A C 1
ATOM 6067 O O . ARG A 1 782 ? -10.290 8.896 -17.489 1.00 58.06 782 ARG A O 1
ATOM 6074 N N . PHE A 1 783 ? -11.508 7.220 -18.384 1.00 64.25 783 PHE A N 1
ATOM 6075 C CA . PHE A 1 783 ? -11.220 7.474 -19.793 1.00 64.25 783 PHE A CA 1
ATOM 6076 C C . PHE A 1 783 ? -12.491 8.004 -20.470 1.00 64.25 783 PHE A C 1
ATOM 6078 O O . PHE A 1 783 ? -13.589 7.586 -20.107 1.00 64.25 783 PHE A O 1
ATOM 6085 N N . ASP A 1 784 ? -12.345 8.928 -21.418 1.00 62.16 784 ASP A N 1
ATOM 6086 C CA . ASP A 1 784 ? -13.458 9.470 -22.203 1.00 62.16 784 ASP A CA 1
ATOM 6087 C C . ASP A 1 784 ? -13.468 8.820 -23.592 1.00 62.16 784 ASP A C 1
ATOM 6089 O O . ASP A 1 784 ? -12.704 9.202 -24.482 1.00 62.16 784 ASP A O 1
ATOM 6093 N N . SER A 1 785 ? -14.341 7.824 -23.748 1.00 63.53 785 SER A N 1
ATOM 6094 C CA . SER A 1 785 ? -14.639 7.106 -24.995 1.00 63.53 785 SER A CA 1
ATOM 6095 C C . SER A 1 785 ? -15.073 8.040 -26.135 1.00 63.53 785 SER A C 1
ATOM 6097 O O . SER A 1 785 ? -14.850 7.727 -27.304 1.00 63.53 785 SER A O 1
ATOM 6099 N N . SER A 1 786 ? -15.644 9.206 -25.810 1.00 56.84 786 SER A N 1
ATOM 6100 C CA . SER A 1 786 ? -16.173 10.176 -26.775 1.00 56.84 786 SER A CA 1
ATOM 6101 C C . SER A 1 786 ? -15.137 11.183 -27.299 1.00 56.84 786 SER A C 1
ATOM 6103 O O . SER A 1 786 ? -15.460 12.027 -28.141 1.00 56.84 786 SER A O 1
ATOM 6105 N N . SER A 1 787 ? -13.879 11.097 -26.845 1.00 57.44 787 SER A N 1
ATOM 6106 C CA . SER A 1 787 ? -12.801 11.995 -27.272 1.00 57.44 787 SER A CA 1
ATOM 6107 C C . SER A 1 787 ? -12.486 11.827 -28.767 1.00 57.44 787 SER A C 1
ATOM 6109 O O . SER A 1 787 ? -11.928 10.822 -29.204 1.00 57.44 787 SER A O 1
ATOM 6111 N N . ALA A 1 788 ? -12.853 12.831 -29.568 1.00 50.22 788 ALA A N 1
ATOM 6112 C CA . ALA A 1 788 ? -13.129 12.679 -31.001 1.00 50.22 788 ALA A CA 1
ATOM 6113 C C . ALA A 1 788 ? -11.940 12.336 -31.931 1.00 50.22 788 ALA A C 1
ATOM 6115 O O . ALA A 1 788 ? -12.156 12.158 -33.130 1.00 50.22 788 ALA A O 1
ATOM 6116 N N . THR A 1 789 ? -10.699 12.255 -31.438 1.00 64.19 789 THR A N 1
ATOM 6117 C CA . THR A 1 789 ? -9.512 11.998 -32.274 1.00 64.19 789 THR A CA 1
ATOM 6118 C C . THR A 1 789 ? -8.477 11.090 -31.603 1.00 64.19 789 THR A C 1
ATOM 6120 O O . THR A 1 789 ? -7.423 11.537 -31.141 1.00 64.19 789 THR A O 1
ATOM 6123 N N . TYR A 1 790 ? -8.699 9.772 -31.677 1.00 78.12 790 TYR A N 1
ATOM 6124 C CA . TYR A 1 790 ? -7.642 8.771 -31.453 1.00 78.12 790 TYR A CA 1
ATOM 6125 C C . TYR A 1 790 ? -6.387 9.051 -32.302 1.00 78.12 790 TYR A C 1
ATOM 6127 O O . TYR A 1 790 ? -5.271 8.826 -31.838 1.00 78.12 790 TYR A O 1
ATOM 6135 N N . GLU A 1 791 ? -6.555 9.646 -33.491 1.00 77.38 791 GLU A N 1
ATOM 6136 C CA . GLU A 1 791 ? -5.456 10.045 -34.380 1.00 77.38 791 GLU A CA 1
ATOM 6137 C C . GLU A 1 791 ? -4.515 11.120 -33.811 1.00 77.38 791 GLU A C 1
ATOM 6139 O O . GLU A 1 791 ? -3.369 11.225 -34.243 1.00 77.38 791 GLU A O 1
ATOM 6144 N N . THR A 1 792 ? -4.971 11.915 -32.836 1.00 80.06 792 THR A N 1
ATOM 6145 C CA . THR A 1 792 ? -4.135 12.915 -32.146 1.00 80.06 792 THR A CA 1
ATOM 6146 C C . THR A 1 792 ? -3.495 12.388 -30.861 1.00 80.06 792 THR A C 1
ATOM 6148 O O . THR A 1 792 ? -2.818 13.134 -30.155 1.00 80.06 792 THR A O 1
ATOM 6151 N N . ASN A 1 793 ? -3.708 11.114 -30.516 1.00 83.75 793 ASN A N 1
ATOM 6152 C CA . ASN A 1 793 ? -3.102 10.516 -29.334 1.00 83.75 793 ASN A CA 1
ATOM 6153 C C . ASN A 1 793 ? -1.574 10.360 -29.533 1.00 83.75 793 ASN A C 1
ATOM 6155 O O . ASN A 1 793 ? -1.162 9.850 -30.573 1.00 83.75 793 ASN A O 1
ATOM 6159 N N . PRO A 1 794 ? -0.711 10.695 -28.551 1.00 84.62 794 PRO A N 1
ATOM 6160 C CA . PRO A 1 794 ? 0.743 10.495 -28.653 1.00 84.62 794 PRO A CA 1
ATOM 6161 C C . PRO A 1 794 ? 1.221 9.040 -28.835 1.00 84.62 794 PRO A C 1
ATOM 6163 O O . PRO A 1 794 ? 2.419 8.814 -28.995 1.00 84.62 794 PRO A O 1
ATOM 6166 N N . MET A 1 795 ? 0.322 8.054 -28.755 1.00 84.38 795 MET A N 1
ATOM 6167 C CA . MET A 1 795 ? 0.575 6.645 -29.078 1.00 84.38 795 MET A CA 1
ATOM 6168 C C . MET A 1 795 ? 0.164 6.269 -30.514 1.00 84.38 795 MET A C 1
ATOM 6170 O O . MET A 1 795 ? 0.467 5.158 -30.941 1.00 84.38 795 MET A O 1
ATOM 6174 N N . TRP A 1 796 ? -0.528 7.144 -31.255 1.00 89.56 796 TRP A N 1
ATOM 6175 C CA . TRP A 1 796 ? -1.106 6.831 -32.566 1.00 89.56 796 TRP A CA 1
ATOM 6176 C C . TRP A 1 796 ? -0.041 6.442 -33.593 1.00 89.56 796 TRP A C 1
ATOM 6178 O O . TRP A 1 796 ? 0.896 7.198 -33.849 1.00 89.56 796 TRP A O 1
ATOM 6188 N N . LYS A 1 797 ? -0.190 5.252 -34.189 1.00 90.44 797 LYS A N 1
ATOM 6189 C CA . LYS A 1 797 ? 0.723 4.676 -35.196 1.00 90.44 797 LYS A CA 1
ATOM 6190 C C . LYS A 1 797 ? 2.189 4.581 -34.740 1.00 90.44 797 LYS A C 1
ATOM 6192 O O . LYS A 1 797 ? 3.072 4.384 -35.575 1.00 90.44 797 LYS A O 1
ATOM 6197 N N . LEU A 1 798 ? 2.456 4.652 -33.429 1.00 88.75 798 LEU A N 1
ATOM 6198 C CA . LEU A 1 798 ? 3.804 4.633 -32.849 1.00 88.75 798 LEU A CA 1
ATOM 6199 C C . LEU A 1 798 ? 4.622 3.405 -33.285 1.00 88.75 798 LEU A C 1
ATOM 6201 O O . LEU A 1 798 ? 5.816 3.536 -33.529 1.00 88.75 798 LEU A O 1
ATOM 6205 N N . ARG A 1 799 ? 3.975 2.242 -33.447 1.00 86.75 799 ARG A N 1
ATOM 6206 C CA . ARG A 1 799 ? 4.622 0.995 -33.884 1.00 86.75 799 ARG A CA 1
ATOM 6207 C C . ARG A 1 799 ? 4.758 0.881 -35.413 1.00 86.75 799 ARG A C 1
ATOM 6209 O O . ARG A 1 799 ? 5.624 0.160 -35.894 1.00 86.75 799 ARG A O 1
ATOM 6216 N N . LEU A 1 800 ? 3.964 1.625 -36.190 1.00 81.38 800 LEU A N 1
ATOM 6217 C CA . LEU A 1 800 ? 4.096 1.690 -37.656 1.00 81.38 800 LEU A CA 1
ATOM 6218 C C . LEU A 1 800 ? 5.138 2.725 -38.122 1.00 81.38 800 LEU A C 1
ATOM 6220 O O . LEU A 1 800 ? 5.724 2.576 -39.198 1.00 81.38 800 LEU A O 1
ATOM 6224 N N . GLY A 1 801 ? 5.378 3.765 -37.314 1.00 57.59 801 GLY A N 1
ATOM 6225 C CA . GLY A 1 801 ? 6.114 4.991 -37.656 1.00 57.59 801 GLY A CA 1
ATOM 6226 C C . GLY A 1 801 ? 7.614 4.869 -37.965 1.00 57.59 801 GLY A C 1
ATOM 6227 O O . GLY A 1 801 ? 8.276 5.894 -38.122 1.00 57.59 801 GLY A O 1
ATOM 6228 N N . HIS A 1 802 ? 8.167 3.658 -38.053 1.00 47.78 802 HIS A N 1
ATOM 6229 C CA . HIS A 1 802 ? 9.548 3.399 -38.492 1.00 47.78 802 HIS A CA 1
ATOM 6230 C C . HIS A 1 802 ? 9.649 2.547 -39.769 1.00 47.78 802 HIS A C 1
ATOM 6232 O O . HIS A 1 802 ? 10.744 2.360 -40.300 1.00 47.78 802 HIS A O 1
ATOM 6238 N N . SER A 1 803 ? 8.521 2.100 -40.333 1.00 38.06 803 SER A N 1
ATOM 6239 C CA . SER A 1 803 ? 8.505 1.474 -41.658 1.00 38.06 803 SER A CA 1
ATOM 6240 C C . SER A 1 803 ? 8.443 2.538 -42.763 1.00 38.06 803 SER A C 1
ATOM 6242 O O . SER A 1 803 ? 7.469 3.277 -42.901 1.00 38.06 803 SER A O 1
ATOM 6244 N N . SER A 1 804 ? 9.496 2.626 -43.578 1.00 35.47 804 SER A N 1
ATOM 6245 C CA . SER A 1 804 ? 9.433 3.375 -44.835 1.00 35.47 804 SER A CA 1
ATOM 6246 C C . SER A 1 804 ? 8.784 2.502 -45.910 1.00 35.47 804 SER A C 1
ATOM 6248 O O . SER A 1 804 ? 9.263 1.414 -46.208 1.00 35.47 804 SER A O 1
ATOM 6250 N N . SER A 1 805 ? 7.672 2.992 -46.466 1.00 39.44 805 SER A N 1
ATOM 6251 C CA . SER A 1 805 ? 6.997 2.493 -47.675 1.00 39.44 805 SER A CA 1
ATOM 6252 C C . SER A 1 805 ? 6.930 0.967 -47.865 1.00 39.44 805 SER A C 1
ATOM 6254 O O . SER A 1 805 ? 7.744 0.395 -48.587 1.00 39.44 805 SER A O 1
ATOM 6256 N N . ASN A 1 806 ? 5.865 0.337 -47.365 1.00 31.20 806 ASN A N 1
ATOM 6257 C CA . ASN A 1 806 ? 5.179 -0.724 -48.108 1.00 31.20 806 ASN A CA 1
ATOM 6258 C C . ASN A 1 806 ? 3.719 -0.841 -47.656 1.00 31.20 806 ASN A C 1
ATOM 6260 O O . ASN A 1 806 ? 3.420 -0.854 -46.465 1.00 31.20 806 ASN A O 1
ATOM 6264 N N . THR A 1 807 ? 2.805 -0.928 -48.618 1.00 32.16 807 THR A N 1
ATOM 6265 C CA . THR A 1 807 ? 1.387 -1.207 -48.375 1.00 32.16 807 THR A CA 1
ATOM 6266 C C . THR A 1 807 ? 1.193 -2.694 -48.106 1.00 32.16 807 THR A C 1
ATOM 6268 O O . THR A 1 807 ? 1.401 -3.508 -49.007 1.00 32.16 807 THR A O 1
ATOM 6271 N N . VAL A 1 808 ? 0.755 -3.047 -46.899 1.00 30.41 808 VAL A N 1
ATOM 6272 C CA . VAL A 1 808 ? 0.234 -4.389 -46.611 1.00 30.41 808 VAL A CA 1
ATOM 6273 C C . VAL A 1 808 ? -1.209 -4.466 -47.115 1.00 30.41 808 VAL A C 1
ATOM 6275 O O . VAL A 1 808 ? -2.032 -3.609 -46.796 1.00 30.41 808 VAL A O 1
ATOM 6278 N N . ASP A 1 809 ? -1.499 -5.472 -47.937 1.00 27.58 809 ASP A N 1
ATOM 6279 C CA . ASP A 1 809 ? -2.814 -5.684 -48.546 1.00 27.58 809 ASP A CA 1
ATOM 6280 C C . ASP A 1 809 ? -3.815 -6.223 -47.504 1.00 27.58 809 ASP A C 1
ATOM 6282 O O . ASP A 1 809 ? -3.636 -7.306 -46.944 1.00 27.58 809 ASP A O 1
ATOM 6286 N N . CYS A 1 810 ? -4.869 -5.456 -47.219 1.00 30.67 810 CYS A N 1
ATOM 6287 C CA . CYS A 1 810 ? -5.856 -5.776 -46.187 1.00 30.67 810 CYS A CA 1
ATOM 6288 C C . CYS A 1 810 ? -7.010 -6.631 -46.752 1.00 30.67 810 CYS A C 1
ATOM 6290 O O . CYS A 1 810 ? -8.163 -6.198 -46.808 1.00 30.67 810 CYS A O 1
ATOM 6292 N N . SER A 1 811 ? -6.697 -7.849 -47.211 1.00 26.77 811 SER A N 1
ATOM 6293 C CA . SER A 1 811 ? -7.633 -8.702 -47.967 1.00 26.77 811 SER A CA 1
ATOM 6294 C C . SER A 1 811 ? -7.734 -10.166 -47.501 1.00 26.77 811 SER A C 1
ATOM 6296 O O . SER A 1 811 ? -7.820 -11.087 -48.311 1.00 26.77 811 SER A O 1
ATOM 6298 N N . LEU A 1 812 ? -7.853 -10.404 -46.186 1.00 27.78 812 LEU A N 1
ATOM 6299 C CA . LEU A 1 812 ? -8.276 -11.712 -45.646 1.00 27.78 812 LEU A CA 1
ATOM 6300 C C . LEU A 1 812 ? -9.354 -11.601 -44.549 1.00 27.78 812 LEU A C 1
ATOM 6302 O O . LEU A 1 812 ? -9.127 -11.851 -43.368 1.00 27.78 812 LEU A O 1
ATOM 6306 N N . GLN A 1 813 ? -10.578 -11.256 -44.958 1.00 31.11 813 GLN A N 1
ATOM 6307 C CA . GLN A 1 813 ? -11.764 -11.430 -44.110 1.00 31.11 813 GLN A CA 1
ATOM 6308 C C . GLN A 1 813 ? -12.183 -12.911 -43.992 1.00 31.11 813 GLN A C 1
ATOM 6310 O O . GLN A 1 813 ? -11.998 -13.694 -44.921 1.00 31.11 813 GLN A O 1
ATOM 6315 N N . LYS A 1 814 ? -12.942 -13.201 -42.921 1.00 29.77 814 LYS A N 1
ATOM 6316 C CA . LYS A 1 814 ? -13.752 -14.413 -42.651 1.00 29.77 814 LYS A CA 1
ATOM 6317 C C . LYS A 1 814 ? -13.003 -15.646 -42.128 1.00 29.77 814 LYS A C 1
ATOM 6319 O O . LYS A 1 814 ? -12.625 -16.536 -42.881 1.00 29.77 814 LYS A O 1
ATOM 6324 N N . LEU A 1 815 ? -13.096 -15.827 -40.812 1.00 26.95 815 LEU A N 1
ATOM 6325 C CA . LEU A 1 815 ? -13.639 -17.071 -40.258 1.00 26.95 815 LEU A CA 1
ATOM 6326 C C . LEU A 1 815 ? -14.726 -16.720 -39.232 1.00 26.95 815 LEU A C 1
ATOM 6328 O O . LEU A 1 815 ? -14.606 -15.736 -38.507 1.00 26.95 815 LEU A O 1
ATOM 6332 N N . SER A 1 816 ? -15.836 -17.455 -39.255 1.00 27.31 816 SER A N 1
ATOM 6333 C CA . SER A 1 816 ? -17.058 -17.123 -38.513 1.00 27.31 816 SER A CA 1
ATOM 6334 C C . SER A 1 816 ? -17.151 -17.835 -37.165 1.00 27.31 816 SER A C 1
ATOM 6336 O O . SER A 1 816 ? -16.651 -18.948 -37.022 1.00 27.31 816 SER A O 1
ATOM 6338 N N . LEU A 1 817 ? -17.914 -17.232 -36.248 1.00 28.56 817 LEU A N 1
ATOM 6339 C CA . LEU A 1 817 ? -18.429 -17.836 -35.013 1.00 28.56 817 LEU A CA 1
ATOM 6340 C C . LEU A 1 817 ? -18.823 -19.318 -35.161 1.00 28.56 817 LEU A C 1
ATOM 6342 O O . LEU A 1 817 ? -19.576 -19.678 -36.073 1.00 28.56 817 LEU A O 1
ATOM 6346 N N . LYS A 1 818 ? -18.393 -20.125 -34.188 1.00 27.95 818 LYS A N 1
ATOM 6347 C CA . LYS A 1 818 ? -19.030 -21.364 -33.735 1.00 27.95 818 LYS A CA 1
ATOM 6348 C C . LYS A 1 818 ? -18.702 -21.610 -32.266 1.00 27.95 818 LYS A C 1
ATOM 6350 O O . LYS A 1 818 ? -17.614 -21.160 -31.852 1.00 27.95 818 LYS A O 1
#